Protein AF-0000000070778355 (afdb_homodimer)

Secondary structure (DSSP, 8-state):
----TT-----S-SEEETTEEE--S--S-EEEEEETTTTEEEEEEEPP-HHHHHHHHHHHHHHHHHHTTS-HHHHHHHHHHHHHHHHHTHHHHHHHHHHHH---HHHHHHHHHHHHHHHHHHHHHHTT----EEE-GGG-EEEEEEEE-SEEEEE--SSSHHHHHHHHHHHHHHTT-EEEEE--TTS-SHHHHHHHHHHHHTPPTTSEEE---SHHHHHHHHH-TTEEEEEEES-HHHHHHHHHHHHTTT--EEEE-----EEEE-TTS-HHHHHHHHHHHHHGGGG--TT---EEEEEGGGHHHHHHHHHHHHHT--BS-TTSTT--B---S-HHHHHHHHHHHHHHHHTT-EEEE--SEE--SSGGGTTS-EE--EEEES--TTSHHHHS---SSEEEEEEE--HHHHHHHHH-SS--SEEEEE-S-HHHHHHHHHH---SEEEES--S---TTS-B--SGGGEES-BSTGGGGGGSEEEEEEEE--SPPP---/----TT-----S-SEEETTEEE--S--S-EEEEEETTTTEEEEEEEPP-HHHHHHHHHHHHHHHHHHTTS-HHHHHHHHHHHHHHHHHTHHHHHHHHHHHH---HHHHHHHHHHHHHHHHHHHHHHTT----EEE-GGG-EEEEEEEE-SEEEEE--SSSHHHHHHHHHHHHHHTT-EEEEE--TTS-SHHHHHHHHHHHHTPPTTSEEE---SHHHHHHHHH-TTEEEEEEES-HHHHHHHHHHHHTTT--EEEE-----EEEE-TTS-HHHHHHHHHHHHHGGGG--TT---EEEEEGGGHHHHHHHHHHHHHT--BS-TTSTT--B---S-HHHHHHHHHHHHHHHHTT-EEEE--SB---SSGGGTTS--B--EEEES--TTSHHHHS---SSEEEEEEE--HHHHHHHHH-SS--SEEEEE-S-HHHHHHHHHH---SEEEES--S---TTS-B--SGGGEES-BSTGGGGGGSEEEEEEEE--SPPP---

Foldseek 3Di:
DLDDAPPAADDFALWAAQQDRDAAPDADDKDFEFQQLQRDTRDIHGAHALVSLVRLQVRQQVLLVVQQPDALLRLLQLLLQLLVVLVVCLQVLLVLLCRLAWAFSQLSSVLSVLLSVLSNVLSVCLNVDAWDKAADPPRWIKIKDKGFQEEEEEEEERLRFRNSLSLPVSLLSSRRYAYEYEYDLHRSHSVVVSSNSSVVSPRRRSSYIYGYHDDNSLLSNLQPQRHAEYEYEEALVVQVVSVVSNVVNPHYYFYQYAFLAAEEEEPQFPLVLSLVQLCCLFCHSQRQDRARNQEYEYEPVCQVVSLVVNLVVLQVQAEHSSHDPNHRHTAHSHQVLLVQLLVLVVQQVVVPKDWSDWSAADADPPPSSRNRHDTRQTEIEPDDLVGCSNADDSSGRYHYYHYDHDPVVVLVSRQPYQWAFEYEYGHPDPVSQVVSVVSGQHPYYYYSHDDDDNLQDWGHTGGSSTDATTGHPSNNPNRIDMDMDIGDPDDDDDPD/DLDDAPPAADDFALWAAQQDRD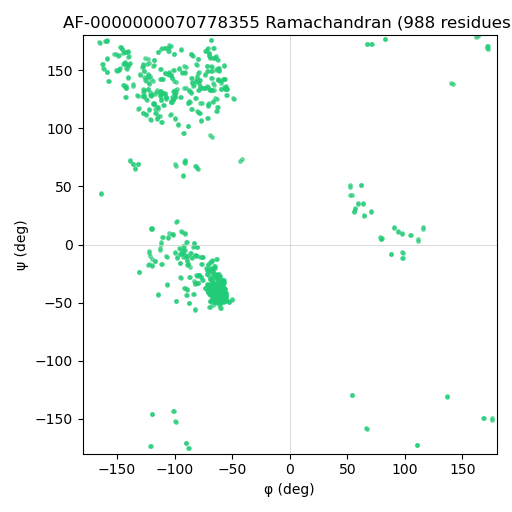AAPDADDKDFEFQQLQRDTRDIHGAHALVSLVRLQVRQQVLLVVQQPDALLRLLQLLLQLLVVLVVCLQVLLVLLCRLAWAFSQLSSVLSVLLSVLSNVLSVCLNVDAWDKAADPPRWIKIKDKGFQEEEEEEEERLRFRNSLSLPVSLLSSRRYAYEYEYDLHRSHSVVVSSNSSVVSPRRRSSYIYGYHDDNSLLSNLQPQRHAEYEYEEALVVQVVSVVSNVVNPHYYFYQYAFLAAEEEEPQFPLVLSLVQLCCLFCHSQRQDRARNQEYEYEPVCQVVSLVVNLVVLQVQAEHSSHDPNHRHTAHSHQVLLVQLLVLVVQQVVVPKDWSDWSAADADPPPSSRNRHDTRQTEIEPDDLVGCSNADDSSGRYHYYHYDHDPVVVLVSRQPYQWAFEYEYGHPDPVSQVVSVVSGQHPYYYYSHDDDDNLQDWGHTGGSSTDATTGHPSNNPNRIDMDMDIGDPDDDDDPD

pLDDT: mean 97.31, std 4.32, range [39.34, 98.94]

Nearest PDB structures (foldseek):
  6vr6-assembly2_H-2  TM=9.976E-01  e=1.321E-90  Homo sapiens
  1a4s-assembly1_D  TM=9.950E-01  e=4.115E-81  Gadus morhua callarias
  7swk-assembly1_A  TM=9.790E-01  e=2.012E-65  Klebsiella pneumoniae subsp. pneumoniae HS11286
  8u9b-assembly3_C  TM=9.743E-01  e=1.270E-65  Klebsiella aerogenes KCTC 2190
  6bpg-assembly2_G  TM=9.752E-01  e=8.475E-65  Pseudomonas aeruginosa PAO1

Structure (mmCIF, N/CA/C/O backbone):
data_AF-0000000070778355-model_v1
#
loop_
_entity.id
_entity.type
_entity.pdbx_description
1 polymer 'Aldehyde dehydrogenase domain-containing protein'
#
loop_
_atom_site.group_PDB
_atom_site.id
_atom_site.type_symbol
_atom_site.label_atom_id
_atom_site.label_alt_id
_atom_site.label_comp_id
_atom_site.label_asym_id
_atom_site.label_entity_id
_atom_site.label_seq_id
_atom_site.pdbx_PDB_ins_code
_atom_site.Cartn_x
_atom_site.Cartn_y
_atom_site.Cartn_z
_atom_site.occupancy
_atom_site.B_iso_or_equiv
_atom_site.auth_seq_id
_atom_site.auth_comp_id
_atom_site.auth_asym_id
_atom_site.auth_atom_id
_atom_site.pdbx_PDB_model_num
ATOM 1 N N . MET A 1 1 ? -21.844 -35.281 -11.758 1 40.28 1 MET A N 1
ATOM 2 C CA . MET A 1 1 ? -21.719 -35.594 -13.172 1 40.28 1 MET A CA 1
ATOM 3 C C . MET A 1 1 ? -20.281 -35.906 -13.547 1 40.28 1 MET A C 1
ATOM 5 O O . MET A 1 1 ? -19.375 -35.125 -13.305 1 40.28 1 MET A O 1
ATOM 9 N N . SER A 1 2 ? -19.969 -37.125 -13.406 1 48.09 2 SER A N 1
ATOM 10 C CA . SER A 1 2 ? -18.672 -37.625 -13.812 1 48.09 2 SER A CA 1
ATOM 11 C C . SER A 1 2 ? -18.234 -37.031 -15.148 1 48.09 2 SER A C 1
ATOM 13 O O . SER A 1 2 ? -18.891 -37.25 -16.172 1 48.09 2 SER A O 1
ATOM 15 N N . THR A 1 3 ? -17.828 -35.781 -15.242 1 64.25 3 THR A N 1
ATOM 16 C CA . THR A 1 3 ? -17.594 -35.188 -16.547 1 64.25 3 THR A CA 1
ATOM 17 C C . THR A 1 3 ? -16.359 -35.812 -17.203 1 64.25 3 THR A C 1
ATOM 19 O O . THR A 1 3 ? -15.305 -35.938 -16.594 1 64.25 3 THR A O 1
ATOM 22 N N . ILE A 1 4 ? -16.75 -36.781 -17.969 1 81.38 4 ILE A N 1
ATOM 23 C CA . ILE A 1 4 ? -15.758 -37.344 -18.875 1 81.38 4 ILE A CA 1
ATOM 24 C C . ILE A 1 4 ? -15.25 -36.219 -19.812 1 81.38 4 ILE A C 1
ATOM 26 O O . ILE A 1 4 ? -15.992 -35.312 -20.156 1 81.38 4 ILE A O 1
ATOM 30 N N . THR A 1 5 ? -13.977 -36.344 -20 1 89.62 5 THR A N 1
ATOM 31 C CA . THR A 1 5 ? -13.32 -35.406 -20.891 1 89.62 5 THR A CA 1
ATOM 32 C C . THR A 1 5 ? -14.078 -35.281 -22.219 1 89.62 5 THR A C 1
ATOM 34 O O . THR A 1 5 ? -14.516 -36.281 -22.766 1 89.62 5 THR A O 1
ATOM 37 N N . GLY A 1 6 ? -14.414 -34.062 -22.594 1 91.75 6 GLY A N 1
ATOM 38 C CA . GLY A 1 6 ? -14.984 -33.812 -23.906 1 91.75 6 GLY A CA 1
ATOM 39 C C . GLY A 1 6 ? -16.5 -33.719 -23.891 1 91.75 6 GLY A C 1
ATOM 40 O O . GLY A 1 6 ? -17.125 -33.594 -24.938 1 91.75 6 GLY A O 1
ATOM 41 N N . THR A 1 7 ? -17.094 -33.688 -22.719 1 92.56 7 THR A N 1
ATOM 42 C CA . THR A 1 7 ? -18.547 -33.75 -22.703 1 92.56 7 THR A CA 1
ATOM 43 C C . THR A 1 7 ? -19.141 -32.5 -22.047 1 92.56 7 THR A C 1
ATOM 45 O O . THR A 1 7 ? -20.344 -32.25 -22.172 1 92.56 7 THR A O 1
ATOM 48 N N . PHE A 1 8 ? -18.344 -31.781 -21.438 1 93.88 8 PHE A N 1
ATOM 49 C CA . PHE A 1 8 ? -18.844 -30.641 -20.688 1 93.88 8 PHE A CA 1
ATOM 50 C C . PHE A 1 8 ? -19.328 -29.531 -21.625 1 93.88 8 PHE A C 1
ATOM 52 O O . PHE A 1 8 ? -18.688 -29.266 -22.641 1 93.88 8 PHE A O 1
ATOM 59 N N . GLN A 1 9 ? -20.531 -28.922 -21.312 1 94.5 9 GLN A N 1
ATOM 60 C CA . GLN A 1 9 ? -21.078 -27.75 -22 1 94.5 9 GLN A CA 1
ATOM 61 C C . GLN A 1 9 ? -21.641 -26.75 -21 1 94.5 9 GLN A C 1
ATOM 63 O O . GLN A 1 9 ? -22.328 -27.125 -20.047 1 94.5 9 GLN A O 1
ATOM 68 N N . LEU A 1 10 ? -21.297 -25.5 -21.312 1 92.88 10 LEU A N 1
ATOM 69 C CA . LEU A 1 10 ? -21.828 -24.453 -20.453 1 92.88 10 LEU A CA 1
ATOM 70 C C . LEU A 1 10 ? -23.344 -24.359 -20.578 1 92.88 10 LEU A C 1
ATOM 72 O O . LEU A 1 10 ? -23.875 -24.297 -21.688 1 92.88 10 LEU A O 1
ATOM 76 N N . GLU A 1 11 ? -23.953 -24.297 -19.406 1 90.12 11 GLU A N 1
ATOM 77 C CA . GLU A 1 11 ? -25.422 -24.281 -19.422 1 90.12 11 GLU A CA 1
ATOM 78 C C . GLU A 1 11 ? -25.969 -23.031 -18.734 1 90.12 11 GLU A C 1
ATOM 80 O O . GLU A 1 11 ? -27.125 -22.656 -18.953 1 90.12 11 GLU A O 1
ATOM 85 N N . HIS A 1 12 ? -25.156 -22.391 -17.984 1 92 12 HIS A N 1
ATOM 86 C CA . HIS A 1 12 ? -25.641 -21.281 -17.156 1 92 12 HIS A CA 1
ATOM 87 C C . HIS A 1 12 ? -24.844 -20.016 -17.422 1 92 12 HIS A C 1
ATOM 89 O O . HIS A 1 12 ? -23.734 -20.062 -17.938 1 92 12 HIS A O 1
ATOM 95 N N . ALA A 1 13 ? -25.5 -18.891 -17.016 1 95.81 13 ALA A N 1
ATOM 96 C CA . ALA A 1 13 ? -24.844 -17.594 -17.141 1 95.81 13 ALA A CA 1
ATOM 97 C C . ALA A 1 13 ? -23.578 -17.547 -16.297 1 95.81 13 ALA A C 1
ATOM 99 O O . ALA A 1 13 ? -23.5 -18.172 -15.242 1 95.81 13 ALA A O 1
ATOM 100 N N . LEU A 1 14 ? -22.625 -16.719 -16.734 1 97.31 14 LEU A N 1
ATOM 101 C CA . LEU A 1 14 ? -21.312 -16.734 -16.094 1 97.31 14 LEU A CA 1
ATOM 102 C C . LEU A 1 14 ? -21.078 -15.445 -15.297 1 97.31 14 LEU A C 1
ATOM 104 O O . LEU A 1 14 ? -19.969 -15.195 -14.82 1 97.31 14 LEU A O 1
ATOM 108 N N . ASN A 1 15 ? -22.078 -14.57 -15.172 1 98.38 15 ASN A N 1
ATOM 109 C CA . ASN A 1 15 ? -22.062 -13.516 -14.164 1 98.38 15 ASN A CA 1
ATOM 110 C C . ASN A 1 15 ? -22.828 -13.922 -12.906 1 98.38 15 ASN A C 1
ATOM 112 O O . ASN A 1 15 ? -23.672 -14.812 -12.953 1 98.38 15 ASN A O 1
ATOM 116 N N . TYR A 1 16 ? -22.469 -13.422 -11.828 1 98.75 16 TYR A N 1
ATOM 117 C CA . TYR A 1 16 ? -23.172 -13.625 -10.562 1 98.75 16 TYR A CA 1
ATOM 118 C C . TYR A 1 16 ? -23.406 -12.289 -9.859 1 98.75 16 TYR A C 1
ATOM 120 O O . TYR A 1 16 ? -22.453 -11.562 -9.555 1 98.75 16 TYR A O 1
ATOM 128 N N . ARG A 1 17 ? -24.625 -11.906 -9.664 1 98.06 17 ARG A N 1
ATOM 129 C CA . ARG A 1 17 ? -24.984 -10.641 -9.031 1 98.06 17 ARG A CA 1
ATOM 130 C C . ARG A 1 17 ? -26.234 -10.797 -8.18 1 98.06 17 ARG A C 1
ATOM 132 O O . ARG A 1 17 ? -27.188 -11.477 -8.57 1 98.06 17 ARG A O 1
ATOM 139 N N . ASP A 1 18 ? -26.25 -10.234 -7.035 1 97.31 18 ASP A N 1
ATOM 140 C CA . ASP A 1 18 ? -27.406 -10.219 -6.133 1 97.31 18 ASP A CA 1
ATOM 141 C C . ASP A 1 18 ? -27.875 -11.633 -5.816 1 97.31 18 ASP A C 1
ATOM 143 O O . ASP A 1 18 ? -29.078 -11.906 -5.816 1 97.31 18 ASP A O 1
ATOM 147 N N . GLY A 1 19 ? -26.953 -12.594 -5.801 1 97.12 19 GLY A N 1
ATOM 148 C CA . GLY A 1 19 ? -27.234 -13.93 -5.301 1 97.12 19 GLY A CA 1
ATOM 149 C C . GLY A 1 19 ? -27.656 -14.898 -6.391 1 97.12 19 GLY A C 1
ATOM 150 O O . GLY A 1 19 ? -28.078 -16.016 -6.102 1 97.12 19 GLY A O 1
ATOM 151 N N . ALA A 1 20 ? -27.484 -14.469 -7.625 1 97.69 20 ALA A N 1
ATOM 152 C CA . ALA A 1 20 ? -27.922 -15.359 -8.695 1 97.69 20 ALA A CA 1
ATOM 153 C C . ALA A 1 20 ? -27.047 -15.195 -9.938 1 97.69 20 ALA A C 1
ATOM 155 O O . ALA A 1 20 ? -26.5 -14.117 -10.172 1 97.69 20 ALA A O 1
ATOM 156 N N . ARG A 1 21 ? -26.969 -16.297 -10.672 1 98 21 ARG A N 1
ATOM 157 C CA . ARG A 1 21 ? -26.359 -16.203 -12 1 98 21 ARG A CA 1
ATOM 158 C C . ARG A 1 21 ? -27.203 -15.344 -12.93 1 98 21 ARG A C 1
ATOM 160 O O . ARG A 1 21 ? -28.438 -15.422 -12.898 1 98 21 ARG A O 1
ATOM 167 N N . THR A 1 22 ? -26.531 -14.477 -13.703 1 97.19 22 THR A N 1
ATOM 168 C CA . THR A 1 22 ? -27.266 -13.555 -14.57 1 97.19 22 THR A CA 1
ATOM 169 C C . THR A 1 22 ? -26.469 -13.258 -15.836 1 97.19 22 THR A C 1
ATOM 171 O O . THR A 1 22 ? -25.234 -13.383 -15.852 1 97.19 22 THR A O 1
ATOM 174 N N . GLU A 1 23 ? -27.234 -12.984 -16.922 1 96.25 23 GLU A N 1
ATOM 175 C CA . GLU A 1 23 ? -26.594 -12.422 -18.094 1 96.25 23 GLU A CA 1
ATOM 176 C C . GLU A 1 23 ? -26.328 -10.93 -17.922 1 96.25 23 GLU A C 1
ATOM 178 O O . GLU A 1 23 ? -27.156 -10.211 -17.344 1 96.25 23 GLU A O 1
ATOM 183 N N . PRO A 1 24 ? -25.219 -10.445 -18.391 1 96.94 24 PRO A N 1
ATOM 184 C CA . PRO A 1 24 ? -24.984 -9 -18.281 1 96.94 24 PRO A CA 1
ATOM 185 C C . PRO A 1 24 ? -26.031 -8.188 -19.047 1 96.94 24 PRO A C 1
ATOM 187 O O . PRO A 1 24 ? -26.484 -8.594 -20.125 1 96.94 24 PRO A O 1
ATOM 190 N N . ILE A 1 25 ? -26.312 -7.012 -18.547 1 96.88 25 ILE A N 1
ATOM 191 C CA . ILE A 1 25 ? -27.359 -6.176 -19.141 1 96.88 25 ILE A CA 1
ATOM 192 C C . ILE A 1 25 ? -26.812 -5.484 -20.391 1 96.88 25 ILE A C 1
ATOM 194 O O . ILE A 1 25 ? -27.578 -5.02 -21.234 1 96.88 25 ILE A O 1
ATOM 198 N N . ASP A 1 26 ? -25.562 -5.301 -20.422 1 94.75 26 ASP A N 1
ATOM 199 C CA . ASP A 1 26 ? -24.891 -4.73 -21.578 1 94.75 26 ASP A CA 1
ATOM 200 C C . ASP A 1 26 ? -23.562 -5.43 -21.844 1 94.75 26 ASP A C 1
ATOM 202 O O . ASP A 1 26 ? -23.125 -6.281 -21.062 1 94.75 26 ASP A O 1
ATOM 206 N N . GLY A 1 27 ? -23.078 -5.125 -23.094 1 84.38 27 GLY A N 1
ATOM 207 C CA . GLY A 1 27 ? -21.828 -5.723 -23.547 1 84.38 27 GLY A CA 1
ATOM 208 C C . GLY A 1 27 ? -21.844 -6.098 -25.016 1 84.38 27 GLY A C 1
ATOM 209 O O . GLY A 1 27 ? -22.906 -6.332 -25.594 1 84.38 27 GLY A O 1
ATOM 210 N N . ASP A 1 28 ? -20.75 -5.828 -25.688 1 77 28 ASP A N 1
ATOM 211 C CA . ASP A 1 28 ? -20.781 -5.953 -27.141 1 77 28 ASP A CA 1
ATOM 212 C C . ASP A 1 28 ? -19.891 -7.094 -27.625 1 77 28 ASP A C 1
ATOM 214 O O . ASP A 1 28 ? -19.828 -7.379 -28.812 1 77 28 ASP A O 1
ATOM 218 N N . HIS A 1 29 ? -19.25 -7.672 -26.609 1 87.81 29 HIS A N 1
ATOM 219 C CA . HIS A 1 29 ? -18.281 -8.664 -27.062 1 87.81 29 HIS A CA 1
ATOM 220 C C . HIS A 1 29 ? -18.594 -10.039 -26.484 1 87.81 29 HIS A C 1
ATOM 222 O O . HIS A 1 29 ? -19 -10.156 -25.328 1 87.81 29 HIS A O 1
ATOM 228 N N . MET A 1 30 ? -18.609 -11.078 -27.406 1 91.69 30 MET A N 1
ATOM 229 C CA . MET A 1 30 ? -18.688 -12.477 -27 1 91.69 30 MET A CA 1
ATOM 230 C C . MET A 1 30 ? -17.312 -13.141 -27.047 1 91.69 30 MET A C 1
ATOM 232 O O . MET A 1 30 ? -16.531 -12.883 -27.969 1 91.69 30 MET A O 1
ATOM 236 N N . GLU A 1 31 ? -17.094 -13.977 -26.031 1 94.56 31 GLU A N 1
ATOM 237 C CA . GLU A 1 31 ? -15.828 -14.711 -25.984 1 94.56 31 GLU A CA 1
ATOM 238 C C . GLU A 1 31 ? -16.078 -16.219 -25.844 1 94.56 31 GLU A C 1
ATOM 240 O O . GLU A 1 31 ? -17.062 -16.641 -25.234 1 94.56 31 GLU A O 1
ATOM 245 N N . GLU A 1 32 ? -15.227 -16.891 -26.484 1 96 32 GLU A N 1
ATOM 246 C CA . GLU A 1 32 ? -15.281 -18.344 -26.375 1 96 32 GLU A CA 1
ATOM 247 C C . GLU A 1 32 ? -14.398 -18.828 -25.219 1 96 32 GLU A C 1
ATOM 249 O O . GLU A 1 32 ? -13.383 -18.219 -24.906 1 96 32 GLU A O 1
ATOM 254 N N . THR A 1 33 ? -14.836 -19.906 -24.609 1 96.31 33 THR A N 1
ATOM 255 C CA . THR A 1 33 ? -14.016 -20.625 -23.625 1 96.31 33 THR A CA 1
ATOM 256 C C . THR A 1 33 ? -13.836 -22.078 -24.031 1 96.31 33 THR A C 1
ATOM 258 O O . THR A 1 33 ? -14.727 -22.672 -24.641 1 96.31 33 THR A O 1
ATOM 261 N N . TYR A 1 34 ? -12.664 -22.594 -23.703 1 97.5 34 TYR A N 1
ATOM 262 C CA . TYR A 1 34 ? -12.25 -23.875 -24.266 1 97.5 34 TYR A CA 1
ATOM 263 C C . TYR A 1 34 ? -12.047 -24.906 -23.156 1 97.5 34 TYR A C 1
ATOM 265 O O . TYR A 1 34 ? -11.883 -24.547 -21.984 1 97.5 34 TYR A O 1
ATOM 273 N N . GLU A 1 35 ? -12.203 -26.156 -23.531 1 98.19 35 GLU A N 1
ATOM 274 C CA . GLU A 1 35 ? -11.539 -27.266 -22.844 1 98.19 35 GLU A CA 1
ATOM 275 C C . GLU A 1 35 ? -10.164 -27.531 -23.438 1 98.19 35 GLU A C 1
ATOM 277 O O . GLU A 1 35 ? -10.047 -28.203 -24.469 1 98.19 35 GLU A O 1
ATOM 282 N N . PRO A 1 36 ? -9.078 -27.078 -22.781 1 98.56 36 PRO A N 1
ATOM 283 C CA . PRO A 1 36 ? -7.734 -27.141 -23.375 1 98.56 36 PRO A CA 1
ATOM 284 C C . PRO A 1 36 ? -7.32 -28.547 -23.766 1 98.56 36 PRO A C 1
ATOM 286 O O . PRO A 1 36 ? -6.629 -28.734 -24.766 1 98.56 36 PRO A O 1
ATOM 289 N N . ALA A 1 37 ? -7.746 -29.562 -23.062 1 98.31 37 ALA A N 1
ATOM 290 C CA . ALA A 1 37 ? -7.344 -30.953 -23.281 1 98.31 37 ALA A CA 1
ATOM 291 C C . ALA A 1 37 ? -7.832 -31.453 -24.641 1 98.31 37 ALA A C 1
ATOM 293 O O . ALA A 1 37 ? -7.219 -32.344 -25.234 1 98.31 37 ALA A O 1
ATOM 294 N N . THR A 1 38 ? -8.953 -30.859 -25.188 1 98 38 THR A N 1
ATOM 295 C CA . THR A 1 38 ? -9.547 -31.375 -26.422 1 98 38 THR A CA 1
ATOM 296 C C . THR A 1 38 ? -9.539 -30.297 -27.5 1 98 38 THR A C 1
ATOM 298 O O . THR A 1 38 ? -9.742 -30.594 -28.672 1 98 38 THR A O 1
ATOM 301 N N . GLY A 1 39 ? -9.367 -29.047 -27.078 1 97.56 39 GLY A N 1
ATOM 302 C CA . GLY A 1 39 ? -9.469 -27.938 -28.016 1 97.56 39 GLY A CA 1
ATOM 303 C C . GLY A 1 39 ? -10.898 -27.562 -28.344 1 97.56 39 GLY A C 1
ATOM 304 O O . GLY A 1 39 ? -11.141 -26.609 -29.094 1 97.56 39 GLY A O 1
ATOM 305 N N . ARG A 1 40 ? -11.852 -28.141 -27.688 1 96.94 40 ARG A N 1
ATOM 306 C CA . ARG A 1 40 ? -13.266 -27.875 -27.938 1 96.94 40 ARG A CA 1
ATOM 307 C C . ARG A 1 40 ? -13.719 -26.594 -27.25 1 96.94 40 ARG A C 1
ATOM 309 O O . ARG A 1 40 ? -13.312 -26.312 -26.125 1 96.94 40 ARG A O 1
ATOM 316 N N . VAL A 1 41 ? -14.617 -25.906 -27.984 1 97.06 41 VAL A N 1
ATOM 317 C CA . VAL A 1 41 ? -15.312 -24.781 -27.344 1 97.06 41 VAL A CA 1
ATOM 318 C C . VAL A 1 41 ? -16.391 -25.312 -26.422 1 97.06 41 VAL A C 1
ATOM 320 O O . VAL A 1 41 ? -17.281 -26.062 -26.844 1 97.06 41 VAL A O 1
ATOM 323 N N . ILE A 1 42 ? -16.312 -24.984 -25.203 1 96.12 42 ILE A N 1
ATOM 324 C CA . ILE A 1 42 ? -17.281 -25.531 -24.266 1 96.12 42 ILE A CA 1
ATOM 325 C C . ILE A 1 42 ? -18.406 -24.516 -24.031 1 96.12 42 ILE A C 1
ATOM 327 O O . ILE A 1 42 ? -19.422 -24.844 -23.438 1 96.12 42 ILE A O 1
ATOM 331 N N . GLY A 1 43 ? -18.203 -23.266 -24.516 1 94.44 43 GLY A N 1
ATOM 332 C CA . GLY A 1 43 ? -19.266 -22.281 -24.406 1 94.44 43 GLY A CA 1
ATOM 333 C C . GLY A 1 43 ? -18.812 -20.891 -24.812 1 94.44 43 GLY A C 1
ATOM 334 O O . GLY A 1 43 ? -17.641 -20.672 -25.109 1 94.44 43 GLY A O 1
ATOM 335 N N . LYS A 1 44 ? -19.844 -20.062 -24.938 1 94.5 44 LYS A N 1
ATOM 336 C CA . LYS A 1 44 ? -19.641 -18.641 -25.203 1 94.5 44 LYS A CA 1
ATOM 337 C C . LYS A 1 44 ? -20.312 -17.797 -24.125 1 94.5 44 LYS A C 1
ATOM 339 O O . LYS A 1 44 ? -21.312 -18.203 -23.531 1 94.5 44 LYS A O 1
ATOM 344 N N . PHE A 1 45 ? -19.672 -16.688 -23.781 1 94.88 45 PHE A N 1
ATOM 345 C CA . PHE A 1 45 ? -20.219 -15.789 -22.781 1 94.88 45 PHE A CA 1
ATOM 346 C C . PHE A 1 45 ? -19.953 -14.336 -23.125 1 94.88 45 PHE A C 1
ATOM 348 O O . PHE A 1 45 ? -19.078 -14.047 -23.938 1 94.88 45 PHE A O 1
ATOM 355 N N . ARG A 1 46 ? -20.812 -13.406 -22.594 1 95.06 46 ARG A N 1
ATOM 356 C CA . ARG A 1 46 ? -20.766 -11.992 -22.938 1 95.06 46 ARG A CA 1
ATOM 357 C C . ARG A 1 46 ? -19.875 -11.227 -21.969 1 95.06 46 ARG A C 1
ATOM 359 O O . ARG A 1 46 ? -19.922 -11.445 -20.75 1 95.06 46 ARG A O 1
ATOM 366 N N . PHE A 1 47 ? -18.984 -10.336 -22.5 1 97.75 47 PHE A N 1
ATOM 367 C CA . PHE A 1 47 ? -18.203 -9.398 -21.703 1 97.75 47 PHE A CA 1
ATOM 368 C C . PHE A 1 47 ? -19.094 -8.32 -21.109 1 97.75 47 PHE A C 1
ATOM 370 O O . PHE A 1 47 ? -19.906 -7.723 -21.812 1 97.75 47 PHE A O 1
ATOM 377 N N . SER A 1 48 ? -18.922 -8.062 -19.875 1 98.12 48 SER A N 1
ATOM 378 C CA . SER A 1 48 ? -19.75 -7.094 -19.172 1 98.12 48 SER A CA 1
ATOM 379 C C . SER A 1 48 ? -19.375 -5.664 -19.531 1 98.12 48 SER A C 1
ATOM 381 O O . SER A 1 48 ? -18.188 -5.336 -19.594 1 98.12 48 SER A O 1
ATOM 383 N N . GLY A 1 49 ? -20.391 -4.852 -19.797 1 97.81 49 GLY A N 1
ATOM 384 C CA . GLY A 1 49 ? -20.172 -3.432 -20.031 1 97.81 49 GLY A CA 1
ATOM 385 C C . GLY A 1 49 ? -20.25 -2.605 -18.766 1 97.81 49 GLY A C 1
ATOM 386 O O . GLY A 1 49 ? -20.281 -3.154 -17.656 1 97.81 49 GLY A O 1
ATOM 387 N N . GLU A 1 50 ? -20.25 -1.286 -18.953 1 98 50 GLU A N 1
ATOM 388 C CA . GLU A 1 50 ? -20.203 -0.329 -17.844 1 98 50 GLU A CA 1
ATOM 389 C C . GLU A 1 50 ? -21.438 -0.442 -16.969 1 98 50 GLU A C 1
ATOM 391 O O . GLU A 1 50 ? -21.344 -0.328 -15.734 1 98 50 GLU A O 1
ATOM 396 N N . LYS A 1 51 ? -22.594 -0.637 -17.547 1 98.38 51 LYS A N 1
ATOM 397 C CA . LYS A 1 51 ? -23.844 -0.699 -16.781 1 98.38 51 LYS A CA 1
ATOM 398 C C . LYS A 1 51 ? -23.891 -1.939 -15.898 1 98.38 51 LYS A C 1
ATOM 400 O O . LYS A 1 51 ? -24.312 -1.869 -14.75 1 98.38 51 LYS A O 1
ATOM 405 N N . GLU A 1 52 ? -23.5 -3.084 -16.453 1 98.38 52 GLU A N 1
ATOM 406 C CA . GLU A 1 52 ? -23.453 -4.305 -15.656 1 98.38 52 GLU A CA 1
ATOM 407 C C . GLU A 1 52 ? -22.484 -4.164 -14.492 1 98.38 52 GLU A C 1
ATOM 409 O O . GLU A 1 52 ? -22.781 -4.609 -13.375 1 98.38 52 GLU A O 1
ATOM 414 N N . VAL A 1 53 ? -21.328 -3.596 -14.758 1 98.69 53 VAL A N 1
ATOM 415 C CA . VAL A 1 53 ? -20.344 -3.361 -13.711 1 98.69 53 VAL A CA 1
ATOM 416 C C . VAL A 1 53 ? -20.953 -2.488 -12.617 1 98.69 53 VAL A C 1
ATOM 418 O O . VAL A 1 53 ? -20.781 -2.771 -11.43 1 98.69 53 VAL A O 1
ATOM 421 N N . ASP A 1 54 ? -21.641 -1.461 -12.992 1 98.81 54 ASP A N 1
ATOM 422 C CA . ASP A 1 54 ? -22.281 -0.576 -12.023 1 98.81 54 ASP A CA 1
ATOM 423 C C . ASP A 1 54 ? -23.281 -1.34 -11.164 1 98.81 54 ASP A C 1
ATOM 425 O O . ASP A 1 54 ? -23.344 -1.139 -9.945 1 98.81 54 ASP A O 1
ATOM 429 N N . LEU A 1 55 ? -24.062 -2.203 -11.773 1 98.75 55 LEU A N 1
ATOM 430 C CA . LEU A 1 55 ? -25.047 -2.998 -11.039 1 98.75 55 LEU A CA 1
ATOM 431 C C . LEU A 1 55 ? -24.359 -3.934 -10.055 1 98.75 55 LEU A C 1
ATOM 433 O O . LEU A 1 55 ? -24.828 -4.105 -8.922 1 98.75 55 LEU A O 1
ATOM 437 N N . ALA A 1 56 ? -23.297 -4.562 -10.484 1 98.88 56 ALA A N 1
ATOM 438 C CA . ALA A 1 56 ? -22.547 -5.453 -9.602 1 98.88 56 ALA A CA 1
ATOM 439 C C . ALA A 1 56 ? -21.984 -4.695 -8.406 1 98.88 56 ALA A C 1
ATOM 441 O O . ALA A 1 56 ? -22.031 -5.184 -7.273 1 98.88 56 ALA A O 1
ATOM 442 N N . VAL A 1 57 ? -21.438 -3.488 -8.633 1 98.88 57 VAL A N 1
ATOM 443 C CA . VAL A 1 57 ? -20.859 -2.678 -7.562 1 98.88 57 VAL A CA 1
ATOM 444 C C . VAL A 1 57 ? -21.969 -2.221 -6.613 1 98.88 57 VAL A C 1
ATOM 446 O O . VAL A 1 57 ? -21.781 -2.207 -5.395 1 98.88 57 VAL A O 1
ATOM 449 N N . GLN A 1 58 ? -23.141 -1.841 -7.148 1 98.75 58 GLN A N 1
ATOM 450 C CA . GLN A 1 58 ? -24.266 -1.464 -6.309 1 98.75 58 GLN A CA 1
ATOM 451 C C . GLN A 1 58 ? -24.703 -2.627 -5.426 1 98.75 58 GLN A C 1
ATOM 453 O O . GLN A 1 58 ? -25.031 -2.436 -4.254 1 98.75 58 GLN A O 1
ATOM 458 N N . SER A 1 59 ? -24.766 -3.773 -6.059 1 98.81 59 SER A N 1
ATOM 459 C CA . SER A 1 59 ? -25.094 -4.98 -5.309 1 98.81 59 SER A CA 1
ATOM 460 C C . SER A 1 59 ? -24.094 -5.207 -4.172 1 98.81 59 SER A C 1
ATOM 462 O O . SER A 1 59 ? -24.5 -5.504 -3.045 1 98.81 59 SER A O 1
ATOM 464 N N . ALA A 1 60 ? -22.828 -5.066 -4.43 1 98.88 60 ALA A N 1
ATOM 465 C CA . ALA A 1 60 ? -21.766 -5.215 -3.434 1 98.88 60 ALA A CA 1
ATOM 466 C C . ALA A 1 60 ? -21.906 -4.176 -2.326 1 98.88 60 ALA A C 1
ATOM 468 O O . ALA A 1 60 ? -21.734 -4.484 -1.147 1 98.88 60 ALA A O 1
ATOM 469 N N . GLN A 1 61 ? -22.219 -2.947 -2.684 1 98.56 61 GLN A N 1
ATOM 470 C CA . GLN A 1 61 ? -22.391 -1.863 -1.721 1 98.56 61 GLN A CA 1
ATOM 471 C C . GLN A 1 61 ? -23.516 -2.17 -0.734 1 98.56 61 GLN A C 1
ATOM 473 O O . GLN A 1 61 ? -23.375 -1.929 0.467 1 98.56 61 GLN A O 1
ATOM 478 N N . ALA A 1 62 ? -24.625 -2.641 -1.296 1 98.56 62 ALA A N 1
ATOM 479 C CA . ALA A 1 62 ? -25.766 -2.979 -0.451 1 98.56 62 ALA A CA 1
ATOM 480 C C . ALA A 1 62 ? -25.406 -4.082 0.541 1 98.56 62 ALA A C 1
ATOM 482 O O . ALA A 1 62 ? -25.75 -4.004 1.721 1 98.56 62 ALA A O 1
ATOM 483 N N . ALA A 1 63 ? -24.703 -5.07 0.112 1 98.81 63 ALA A N 1
ATOM 484 C CA . ALA A 1 63 ? -24.297 -6.184 0.965 1 98.81 63 ALA A CA 1
ATOM 485 C C . ALA A 1 63 ? -23.266 -5.734 1.995 1 98.81 63 ALA A C 1
ATOM 487 O O . ALA A 1 63 ? -23.25 -6.219 3.129 1 98.81 63 ALA A O 1
ATOM 488 N N . PHE A 1 64 ? -22.422 -4.84 1.607 1 98.69 64 PHE A N 1
ATOM 489 C CA . PHE A 1 64 ? -21.391 -4.305 2.488 1 98.69 64 PHE A CA 1
ATOM 490 C C . PHE A 1 64 ? -22.016 -3.67 3.729 1 98.69 64 PHE A C 1
ATOM 492 O O . PHE A 1 64 ? -21.516 -3.844 4.84 1 98.69 64 PHE A O 1
ATOM 499 N N . LYS A 1 65 ? -23.062 -2.936 3.555 1 97.5 65 LYS A N 1
ATOM 500 C CA . LYS A 1 65 ? -23.719 -2.242 4.652 1 97.5 65 LYS A CA 1
ATOM 501 C C . LYS A 1 65 ? -24.156 -3.223 5.738 1 97.5 65 LYS A C 1
ATOM 503 O O . LYS A 1 65 ? -24.125 -2.895 6.926 1 97.5 65 LYS A O 1
ATOM 508 N N . ILE A 1 66 ? -24.453 -4.379 5.332 1 98.19 66 ILE A N 1
ATOM 509 C CA . ILE A 1 66 ? -24.906 -5.41 6.258 1 98.19 66 ILE A CA 1
ATOM 510 C C . ILE A 1 66 ? -23.703 -6.156 6.828 1 98.19 66 ILE A C 1
ATOM 512 O O . ILE A 1 66 ? -23.578 -6.301 8.047 1 98.19 66 ILE A O 1
ATOM 516 N N . TRP A 1 67 ? -22.828 -6.602 6.051 1 98.69 67 TRP A N 1
ATOM 517 C CA . TRP A 1 67 ? -21.719 -7.48 6.383 1 98.69 67 TRP A CA 1
ATOM 518 C C . TRP A 1 67 ? -20.719 -6.773 7.301 1 98.69 67 TRP A C 1
ATOM 520 O O . TRP A 1 67 ? -20.188 -7.379 8.234 1 98.69 67 TRP A O 1
ATOM 530 N N . SER A 1 68 ? -20.484 -5.48 7.07 1 97.75 68 SER A N 1
ATOM 531 C CA . SER A 1 68 ? -19.484 -4.719 7.812 1 97.75 68 SER A CA 1
ATOM 532 C C . SER A 1 68 ? -19.906 -4.516 9.266 1 97.75 68 SER A C 1
ATOM 534 O O . SER A 1 68 ? -19.094 -4.172 10.117 1 97.75 68 SER A O 1
ATOM 536 N N . GLN A 1 69 ? -21.156 -4.754 9.539 1 96.31 69 GLN A N 1
ATOM 537 C CA . GLN A 1 69 ? -21.672 -4.566 10.891 1 96.31 69 GLN A CA 1
ATOM 538 C C . GLN A 1 69 ? -21.516 -5.836 11.719 1 96.31 69 GLN A C 1
ATOM 540 O O . GLN A 1 69 ? -21.656 -5.805 12.945 1 96.31 69 GLN A O 1
ATOM 545 N N . LYS A 1 70 ? -21.234 -6.938 11.031 1 97.25 70 LYS A N 1
ATOM 546 C CA . LYS A 1 70 ? -21.062 -8.195 11.742 1 97.25 70 LYS A CA 1
ATOM 547 C C . LYS A 1 70 ? -19.734 -8.219 12.492 1 97.25 70 LYS A C 1
ATOM 549 O O . LYS A 1 70 ? -18.734 -7.66 12.023 1 97.25 70 LYS A O 1
ATOM 554 N N . SER A 1 71 ? -19.719 -8.898 13.672 1 96.56 71 SER A N 1
ATOM 555 C CA . SER A 1 71 ? -18.469 -9.094 14.398 1 96.56 71 SER A CA 1
ATOM 556 C C . SER A 1 71 ? -17.547 -10.07 13.664 1 96.56 71 SER A C 1
ATOM 558 O O . SER A 1 71 ? -18 -10.805 12.781 1 96.56 71 SER A O 1
ATOM 560 N N . GLY A 1 72 ? -16.297 -10.055 14.07 1 97.19 72 GLY A N 1
ATOM 561 C CA . GLY A 1 72 ? -15.359 -11.008 13.5 1 97.19 72 GLY A CA 1
ATOM 562 C C . GLY A 1 72 ? -15.789 -12.453 13.68 1 97.19 72 GLY A C 1
ATOM 563 O O . GLY A 1 72 ? -15.633 -13.266 12.766 1 97.19 72 GLY A O 1
ATOM 564 N N . MET A 1 73 ? -16.375 -12.703 14.828 1 97.44 73 MET A N 1
ATOM 565 C CA . MET A 1 73 ? -16.797 -14.07 15.117 1 97.44 73 MET A CA 1
ATOM 566 C C . MET A 1 73 ? -18 -14.453 14.258 1 97.44 73 MET A C 1
ATOM 568 O O . MET A 1 73 ? -18.125 -15.609 13.836 1 97.44 73 MET A O 1
ATOM 572 N N . GLU A 1 74 ? -18.891 -13.508 13.984 1 98.06 74 GLU A N 1
ATOM 573 C CA . GLU A 1 74 ? -20.031 -13.773 13.102 1 98.06 74 GLU A CA 1
ATOM 574 C C . GLU A 1 74 ? -19.562 -14.039 11.672 1 98.06 74 GLU A C 1
ATOM 576 O O . GLU A 1 74 ? -20.047 -14.969 11.023 1 98.06 74 GLU A O 1
ATOM 581 N N . ARG A 1 75 ? -18.688 -13.266 11.172 1 98.62 75 ARG A N 1
ATOM 582 C CA . ARG A 1 75 ? -18.141 -13.484 9.844 1 98.62 75 ARG A CA 1
ATOM 583 C C . ARG A 1 75 ? -17.375 -14.805 9.773 1 98.62 75 ARG A C 1
ATOM 585 O O . ARG A 1 75 ? -17.484 -15.547 8.797 1 98.62 75 ARG A O 1
ATOM 592 N N . SER A 1 76 ? -16.641 -15.086 10.891 1 98.56 76 SER A N 1
ATOM 593 C CA . SER A 1 76 ? -15.883 -16.328 11.008 1 98.56 76 SER A CA 1
ATOM 594 C C . SER A 1 76 ? -16.781 -17.547 10.812 1 98.56 76 SER A C 1
ATOM 596 O O . SER A 1 76 ? -16.438 -18.453 10.07 1 98.56 76 SER A O 1
ATOM 598 N N . THR A 1 77 ? -17.922 -17.547 11.453 1 98.56 77 THR A N 1
ATOM 599 C CA . THR A 1 77 ? -18.844 -18.672 11.406 1 98.56 77 THR A CA 1
ATOM 600 C C . THR A 1 77 ? -19.297 -18.938 9.977 1 98.56 77 THR A C 1
ATOM 602 O O . THR A 1 77 ? -19.328 -20.094 9.539 1 98.56 77 THR A O 1
ATOM 605 N N . ILE A 1 78 ? -19.609 -17.875 9.242 1 98.75 78 ILE A N 1
ATOM 606 C CA . ILE A 1 78 ? -20.094 -18 7.875 1 98.75 78 ILE A CA 1
ATOM 607 C C . ILE A 1 78 ? -18.969 -18.453 6.957 1 98.75 78 ILE A C 1
ATOM 609 O O . ILE A 1 78 ? -19.156 -19.328 6.094 1 98.75 78 ILE A O 1
ATOM 613 N N . LEU A 1 79 ? -17.781 -17.953 7.137 1 98.88 79 LEU A N 1
ATOM 614 C CA . LEU A 1 79 ? -16.641 -18.328 6.309 1 98.88 79 LEU A CA 1
ATOM 615 C C . LEU A 1 79 ? -16.234 -19.781 6.555 1 98.88 79 LEU A C 1
ATOM 617 O O . LEU A 1 79 ? -15.805 -20.469 5.633 1 98.88 79 LEU A O 1
ATOM 621 N N . LEU A 1 80 ? -16.344 -20.234 7.82 1 98.75 80 LEU A N 1
ATOM 622 C CA . LEU A 1 80 ? -16.062 -21.641 8.133 1 98.75 80 LEU A CA 1
ATOM 623 C C . LEU A 1 80 ? -17.047 -22.547 7.426 1 98.75 80 LEU A C 1
ATOM 625 O O . LEU A 1 80 ? -16.688 -23.641 6.957 1 98.75 80 LEU A O 1
ATOM 629 N N . GLU A 1 81 ? -18.312 -22.078 7.363 1 98.88 81 GLU A N 1
ATOM 630 C CA . GLU A 1 81 ? -19.312 -22.844 6.625 1 98.88 81 GLU A CA 1
ATOM 631 C C . GLU A 1 81 ? -18.969 -22.906 5.141 1 98.88 81 GLU A C 1
ATOM 633 O O . GLU A 1 81 ? -19.109 -23.969 4.516 1 98.88 81 GLU A O 1
ATOM 638 N N . ALA A 1 82 ? -18.547 -21.828 4.582 1 98.94 82 ALA A N 1
ATOM 639 C CA . ALA A 1 82 ? -18.109 -21.828 3.188 1 98.94 82 ALA A CA 1
ATOM 640 C C . ALA A 1 82 ? -16.953 -22.781 2.971 1 98.94 82 ALA A C 1
ATOM 642 O O . ALA A 1 82 ? -16.938 -23.547 1.995 1 98.94 82 ALA A O 1
ATOM 643 N N . ALA A 1 83 ? -15.969 -22.766 3.875 1 98.88 83 ALA A N 1
ATOM 644 C CA . ALA A 1 83 ? -14.836 -23.672 3.793 1 98.88 83 ALA A CA 1
ATOM 645 C C . ALA A 1 83 ? -15.297 -25.125 3.812 1 98.88 83 ALA A C 1
ATOM 647 O O . ALA A 1 83 ? -14.797 -25.953 3.043 1 98.88 83 ALA A O 1
ATOM 648 N N . ARG A 1 84 ? -16.234 -25.422 4.645 1 98.81 84 ARG A N 1
ATOM 649 C CA . ARG A 1 84 ? -16.781 -26.766 4.746 1 98.81 84 ARG A CA 1
ATOM 650 C C . ARG A 1 84 ? -17.438 -27.188 3.436 1 98.81 84 ARG A C 1
ATOM 652 O O . ARG A 1 84 ? -17.219 -28.312 2.961 1 98.81 84 ARG A O 1
ATOM 659 N N . ILE A 1 85 ? -18.219 -26.312 2.834 1 98.94 85 ILE A N 1
ATOM 660 C CA . ILE A 1 85 ? -18.922 -26.641 1.594 1 98.94 85 ILE A CA 1
ATOM 661 C C . ILE A 1 85 ? -17.906 -26.859 0.473 1 98.94 85 ILE A C 1
ATOM 663 O O . ILE A 1 85 ? -18.062 -27.781 -0.336 1 98.94 85 ILE A O 1
ATOM 667 N N . ILE A 1 86 ? -16.875 -26.031 0.396 1 98.94 86 ILE A N 1
ATOM 668 C CA . ILE A 1 86 ? -15.836 -26.234 -0.61 1 98.94 86 ILE A CA 1
ATOM 669 C C . ILE A 1 86 ? -15.219 -27.625 -0.439 1 98.94 86 ILE A C 1
ATOM 671 O O . ILE A 1 86 ? -15.031 -28.344 -1.418 1 98.94 86 ILE A O 1
ATOM 675 N N . ARG A 1 87 ? -14.914 -27.969 0.799 1 98.44 87 ARG A N 1
ATOM 676 C CA . ARG A 1 87 ? -14.312 -29.266 1.083 1 98.44 87 ARG A CA 1
ATOM 677 C C . ARG A 1 87 ? -15.242 -30.406 0.644 1 98.44 87 ARG A C 1
ATOM 679 O O . ARG A 1 87 ? -14.781 -31.406 0.097 1 98.44 87 ARG A O 1
ATOM 686 N N . GLU A 1 88 ? -16.516 -30.219 0.807 1 98.5 88 GLU A N 1
ATOM 687 C CA . GLU A 1 88 ? -17.5 -31.219 0.426 1 98.5 88 GLU A CA 1
ATOM 688 C C . GLU A 1 88 ? -17.625 -31.328 -1.091 1 98.5 88 GLU A C 1
ATOM 690 O O . GLU A 1 88 ? -17.875 -32.406 -1.627 1 98.5 88 GLU A O 1
ATOM 695 N N . ARG A 1 89 ? -17.469 -30.234 -1.731 1 98.44 89 ARG A N 1
ATOM 696 C CA . ARG A 1 89 ? -17.625 -30.188 -3.182 1 98.44 89 ARG A CA 1
ATOM 697 C C . ARG A 1 89 ? -16.281 -30.25 -3.885 1 98.44 89 ARG A C 1
ATOM 699 O O . ARG A 1 89 ? -16.156 -29.844 -5.043 1 98.44 89 ARG A O 1
ATOM 706 N N . ARG A 1 90 ? -15.266 -30.719 -3.197 1 98.31 90 ARG A N 1
ATOM 707 C CA . ARG A 1 90 ? -13.867 -30.719 -3.609 1 98.31 90 ARG A CA 1
ATOM 708 C C . ARG A 1 90 ? -13.703 -31.344 -4.992 1 98.31 90 ARG A C 1
ATOM 710 O O . ARG A 1 90 ? -13.086 -30.75 -5.879 1 98.31 90 ARG A O 1
ATOM 717 N N . ALA A 1 91 ? -14.266 -32.531 -5.25 1 97.88 91 ALA A N 1
ATOM 718 C CA . ALA A 1 91 ? -14.109 -33.25 -6.504 1 97.88 91 ALA A CA 1
ATOM 719 C C . ALA A 1 91 ? -14.805 -32.531 -7.652 1 97.88 91 ALA A C 1
ATOM 721 O O . ALA A 1 91 ? -14.273 -32.469 -8.766 1 97.88 91 ALA A O 1
ATOM 722 N N . GLU A 1 92 ? -15.961 -32.031 -7.367 1 97.56 92 GLU A N 1
ATOM 723 C CA . GLU A 1 92 ? -16.734 -31.281 -8.367 1 97.56 92 GLU A CA 1
ATOM 724 C C . GLU A 1 92 ? -15.977 -30.047 -8.844 1 97.56 92 GLU A C 1
ATOM 726 O O . GLU A 1 92 ? -15.852 -29.812 -10.047 1 97.56 92 GLU A O 1
ATOM 731 N N . ILE A 1 93 ? -15.492 -29.297 -7.914 1 98.44 93 ILE A N 1
ATOM 732 C CA . ILE A 1 93 ? -14.797 -28.047 -8.227 1 98.44 93 ILE A CA 1
ATOM 733 C C . ILE A 1 93 ? -13.5 -28.359 -8.969 1 98.44 93 ILE A C 1
ATOM 735 O O . ILE A 1 93 ? -13.18 -27.703 -9.969 1 98.44 93 ILE A O 1
ATOM 739 N N . ALA A 1 94 ? -12.773 -29.359 -8.508 1 98.38 94 ALA A N 1
ATOM 740 C CA . ALA A 1 94 ? -11.516 -29.75 -9.148 1 98.38 94 ALA A CA 1
ATOM 741 C C . ALA A 1 94 ? -11.75 -30.188 -10.594 1 98.38 94 ALA A C 1
ATOM 743 O O . ALA A 1 94 ? -10.953 -29.875 -11.477 1 98.38 94 ALA A O 1
ATOM 744 N N . THR A 1 95 ? -12.812 -30.922 -10.789 1 98.19 95 THR A N 1
ATOM 745 C CA . THR A 1 95 ? -13.148 -31.359 -12.133 1 98.19 95 THR A CA 1
ATOM 746 C C . THR A 1 95 ? -13.391 -30.172 -13.055 1 98.19 95 THR A C 1
ATOM 748 O O . THR A 1 95 ? -12.891 -30.141 -14.18 1 98.19 95 THR A O 1
ATOM 751 N N . MET A 1 96 ? -14.109 -29.219 -12.555 1 97.19 96 MET A N 1
ATOM 752 C CA . MET A 1 96 ? -14.375 -28.016 -13.344 1 97.19 96 MET A CA 1
ATOM 753 C C . MET A 1 96 ? -13.086 -27.266 -13.656 1 97.19 96 MET A C 1
ATOM 755 O O . MET A 1 96 ? -12.898 -26.781 -14.766 1 97.19 96 MET A O 1
ATOM 759 N N . GLU A 1 97 ? -12.172 -27.188 -12.672 1 97.38 97 GLU A N 1
ATOM 760 C CA . GLU A 1 97 ? -10.867 -26.562 -12.875 1 97.38 97 GLU A CA 1
ATOM 761 C C . GLU A 1 97 ? -10.078 -27.281 -13.969 1 97.38 97 GLU A C 1
ATOM 763 O O . GLU A 1 97 ? -9.508 -26.641 -14.852 1 97.38 97 GLU A O 1
ATOM 768 N N . THR A 1 98 ? -10.117 -28.578 -13.891 1 98.19 98 THR A N 1
ATOM 769 C CA . THR A 1 98 ? -9.367 -29.391 -14.844 1 98.19 98 THR A CA 1
ATOM 770 C C . THR A 1 98 ? -9.914 -29.203 -16.25 1 98.19 98 THR A C 1
ATOM 772 O O . THR A 1 98 ? -9.148 -29.047 -17.203 1 98.19 98 THR A O 1
ATOM 775 N N . ILE A 1 99 ? -11.219 -29.141 -16.375 1 97.81 99 ILE A N 1
ATOM 776 C CA . ILE A 1 99 ? -11.867 -29.047 -17.672 1 97.81 99 ILE A CA 1
ATOM 777 C C . ILE A 1 99 ? -11.531 -27.703 -18.312 1 97.81 99 ILE A C 1
ATOM 779 O O . ILE A 1 99 ? -11.156 -27.641 -19.5 1 97.81 99 ILE A O 1
ATOM 783 N N . ASN A 1 100 ? -11.602 -26.656 -17.531 1 97.69 100 ASN A N 1
ATOM 784 C CA . ASN A 1 100 ? -11.516 -25.328 -18.109 1 97.69 100 ASN A CA 1
ATOM 785 C C . ASN A 1 100 ? -10.094 -24.781 -18.062 1 97.69 100 ASN A C 1
ATOM 787 O O . ASN A 1 100 ? -9.758 -23.844 -18.781 1 97.69 100 ASN A O 1
ATOM 791 N N . ASN A 1 101 ? -9.188 -25.328 -17.297 1 97.56 101 ASN A N 1
ATOM 792 C CA . ASN A 1 101 ? -7.816 -24.859 -17.141 1 97.56 101 ASN A CA 1
ATOM 793 C C . ASN A 1 101 ? -6.824 -25.766 -17.844 1 97.56 101 ASN A C 1
ATOM 795 O O . ASN A 1 101 ? -5.766 -25.328 -18.297 1 97.56 101 ASN A O 1
ATOM 799 N N . GLY A 1 102 ? -7.074 -27.078 -17.891 1 97.94 102 GLY A N 1
ATOM 800 C CA . GLY A 1 102 ? -6.223 -28.031 -18.562 1 97.94 102 GLY A CA 1
ATOM 801 C C . GLY A 1 102 ? -5.266 -28.75 -17.625 1 97.94 102 GLY A C 1
ATOM 802 O O . GLY A 1 102 ? -4.652 -29.75 -18 1 97.94 102 GLY A O 1
ATOM 803 N N . LYS A 1 103 ? -5.09 -28.328 -16.359 1 98.12 103 LYS A N 1
ATOM 804 C CA . LYS A 1 103 ? -4.188 -28.969 -15.406 1 98.12 103 LYS A CA 1
ATOM 805 C C . LYS A 1 103 ? -4.711 -30.344 -14.992 1 98.12 103 LYS A C 1
ATOM 807 O O . LYS A 1 103 ? -5.902 -30.641 -15.141 1 98.12 103 LYS A O 1
ATOM 812 N N . SER A 1 104 ? -3.881 -31.219 -14.461 1 97.75 104 SER A N 1
ATOM 813 C CA . SER A 1 104 ? -4.281 -32.562 -14.055 1 97.75 104 SER A CA 1
ATOM 814 C C . SER A 1 104 ? -5.227 -32.5 -12.859 1 97.75 104 SER A C 1
ATOM 816 O O . SER A 1 104 ? -5.133 -31.609 -12.023 1 97.75 104 SER A O 1
ATOM 818 N N . ILE A 1 105 ? -6.121 -33.469 -12.766 1 98 105 ILE A N 1
ATOM 819 C CA . ILE A 1 105 ? -7.078 -33.562 -11.664 1 98 105 ILE A CA 1
ATOM 820 C C . ILE A 1 105 ? -6.336 -33.656 -10.336 1 98 105 ILE A C 1
ATOM 822 O O . ILE A 1 105 ? -6.797 -33.156 -9.32 1 98 105 ILE A O 1
ATOM 826 N N . THR A 1 106 ? -5.133 -34.281 -10.352 1 97.25 106 THR A N 1
ATOM 827 C CA . THR A 1 106 ? -4.301 -34.406 -9.156 1 97.25 106 THR A CA 1
ATOM 828 C C . THR A 1 106 ? -3.883 -33.031 -8.641 1 97.25 106 THR A C 1
ATOM 830 O O . THR A 1 106 ? -3.975 -32.781 -7.438 1 97.25 106 THR A O 1
ATOM 833 N N . GLU A 1 107 ? -3.479 -32.188 -9.492 1 97.38 107 GLU A N 1
ATOM 834 C CA . GLU A 1 107 ? -3.061 -30.828 -9.102 1 97.38 107 GLU A CA 1
ATOM 835 C C . GLU A 1 107 ? -4.262 -29.969 -8.75 1 97.38 107 GLU A C 1
ATOM 837 O O . GLU A 1 107 ? -4.199 -29.156 -7.816 1 97.38 107 GLU A O 1
ATOM 842 N N . ALA A 1 108 ? -5.375 -30.125 -9.461 1 98.25 108 ALA A N 1
ATOM 843 C CA . ALA A 1 108 ? -6.578 -29.344 -9.195 1 98.25 108 ALA A CA 1
ATOM 844 C C . ALA A 1 108 ? -7.113 -29.625 -7.789 1 98.25 108 ALA A C 1
ATOM 846 O O . ALA A 1 108 ? -7.582 -28.703 -7.102 1 98.25 108 ALA A O 1
ATOM 847 N N . LEU A 1 109 ? -7.059 -30.859 -7.398 1 98.19 109 LEU A N 1
ATOM 848 C CA . LEU A 1 109 ? -7.516 -31.219 -6.059 1 98.19 109 LEU A CA 1
ATOM 849 C C . LEU A 1 109 ? -6.719 -30.469 -4.992 1 98.19 109 LEU A C 1
ATOM 851 O O . LEU A 1 109 ? -7.281 -30.016 -3.996 1 98.19 109 LEU A O 1
ATOM 855 N N . VAL A 1 110 ? -5.434 -30.312 -5.215 1 97.31 110 VAL A N 1
ATOM 856 C CA . VAL A 1 110 ? -4.578 -29.609 -4.27 1 97.31 110 VAL A CA 1
ATOM 857 C C . VAL A 1 110 ? -4.965 -28.125 -4.242 1 97.31 110 VAL A C 1
ATOM 859 O O . VAL A 1 110 ? -4.996 -27.516 -3.174 1 97.31 110 VAL A O 1
ATOM 862 N N . ASP A 1 111 ? -5.285 -27.547 -5.398 1 97.75 111 ASP A N 1
ATOM 863 C CA . ASP A 1 111 ? -5.746 -26.172 -5.461 1 97.75 111 ASP A CA 1
ATOM 864 C C . ASP A 1 111 ? -6.965 -25.953 -4.566 1 97.75 111 ASP A C 1
ATOM 866 O O . ASP A 1 111 ? -7.066 -24.938 -3.877 1 97.75 111 ASP A O 1
ATOM 870 N N . ILE A 1 112 ? -7.902 -26.875 -4.652 1 98.69 112 ILE A N 1
ATOM 871 C CA . ILE A 1 112 ? -9.141 -26.75 -3.891 1 98.69 112 ILE A CA 1
ATOM 872 C C . ILE A 1 112 ? -8.852 -26.922 -2.4 1 98.69 112 ILE A C 1
ATOM 874 O O . ILE A 1 112 ? -9.445 -26.234 -1.568 1 98.69 112 ILE A O 1
ATOM 878 N N . ASP A 1 113 ? -7.879 -27.812 -2.055 1 98.19 113 ASP A N 1
ATOM 879 C CA . ASP A 1 113 ? -7.477 -27.953 -0.659 1 98.19 113 ASP A CA 1
ATOM 880 C C . ASP A 1 113 ? -6.914 -26.641 -0.111 1 98.19 113 ASP A C 1
ATOM 882 O O . ASP A 1 113 ? -7.289 -26.203 0.979 1 98.19 113 ASP A O 1
ATOM 886 N N . VAL A 1 114 ? -6.047 -26.047 -0.886 1 97.88 114 VAL A N 1
ATOM 887 C CA . VAL A 1 114 ? -5.453 -24.781 -0.468 1 97.88 114 VAL A CA 1
ATOM 888 C C . VAL A 1 114 ? -6.539 -23.703 -0.355 1 97.88 114 VAL A C 1
ATOM 890 O O . VAL A 1 114 ? -6.48 -22.844 0.522 1 97.88 114 VAL A O 1
ATOM 893 N N . SER A 1 115 ? -7.574 -23.812 -1.142 1 98.62 115 SER A N 1
ATOM 894 C CA . SER A 1 115 ? -8.656 -22.828 -1.181 1 98.62 115 SER A CA 1
ATOM 895 C C . SER A 1 115 ? -9.484 -22.875 0.1 1 98.62 115 SER A C 1
ATOM 897 O O . SER A 1 115 ? -9.68 -21.844 0.745 1 98.62 115 SER A O 1
ATOM 899 N N . TRP A 1 116 ? -9.984 -24.062 0.476 1 98.62 116 TRP A N 1
ATOM 900 C CA . TRP A 1 116 ? -10.781 -24.094 1.695 1 98.62 116 TRP A CA 1
ATOM 901 C C . TRP A 1 116 ? -9.922 -23.812 2.922 1 98.62 116 TRP A C 1
ATOM 903 O O . TRP A 1 116 ? -10.391 -23.234 3.902 1 98.62 116 TRP A O 1
ATOM 913 N N . GLN A 1 117 ? -8.602 -24.172 2.902 1 98.44 117 GLN A N 1
ATOM 914 C CA . GLN A 1 117 ? -7.695 -23.828 3.994 1 98.44 117 GLN A CA 1
ATOM 915 C C . GLN A 1 117 ? -7.547 -22.328 4.145 1 98.44 117 GLN A C 1
ATOM 917 O O . GLN A 1 117 ? -7.441 -21.812 5.258 1 98.44 117 GLN A O 1
ATOM 922 N N . SER A 1 118 ? -7.477 -21.641 2.994 1 98.56 118 SER A N 1
ATOM 923 C CA . SER A 1 118 ? -7.406 -20.188 3.027 1 98.56 118 SER A CA 1
ATOM 924 C C . SER A 1 118 ? -8.617 -19.594 3.738 1 98.56 118 SER A C 1
ATOM 926 O O . SER A 1 118 ? -8.469 -18.734 4.609 1 98.56 118 SER A O 1
ATOM 928 N N . LEU A 1 119 ? -9.812 -20.062 3.371 1 98.81 119 LEU A N 1
ATOM 929 C CA . LEU A 1 119 ? -11.023 -19.578 4.023 1 98.81 119 LEU A CA 1
ATOM 930 C C . LEU A 1 119 ? -11 -19.891 5.516 1 98.81 119 LEU A C 1
ATOM 932 O O . LEU A 1 119 ? -11.367 -19.062 6.34 1 98.81 119 LEU A O 1
ATOM 936 N N . GLN A 1 120 ? -10.57 -21.109 5.844 1 98.56 120 GLN A N 1
ATOM 937 C CA . GLN A 1 120 ? -10.477 -21.516 7.242 1 98.56 120 GLN A CA 1
ATOM 938 C C . GLN A 1 120 ? -9.5 -20.625 8.016 1 98.56 120 GLN A C 1
ATOM 940 O O . GLN A 1 120 ? -9.789 -20.219 9.141 1 98.56 120 GLN A O 1
ATOM 945 N N . TYR A 1 121 ? -8.383 -20.406 7.426 1 98.56 121 TYR A N 1
ATOM 946 C CA . TYR A 1 121 ? -7.344 -19.594 8.055 1 98.56 121 TYR A CA 1
ATOM 947 C C . TYR A 1 121 ? -7.859 -18.188 8.367 1 98.56 121 TYR A C 1
ATOM 949 O O . TYR A 1 121 ? -7.742 -17.719 9.5 1 98.56 121 TYR A O 1
ATOM 957 N N . TYR A 1 122 ? -8.492 -17.531 7.418 1 98.69 122 TYR A N 1
ATOM 958 C CA . TYR A 1 122 ? -8.93 -16.156 7.617 1 98.69 122 TYR A CA 1
ATOM 959 C C . TYR A 1 122 ? -10.172 -16.094 8.492 1 98.69 122 TYR A C 1
ATOM 961 O O . TYR A 1 122 ? -10.391 -15.109 9.203 1 98.69 122 TYR A O 1
ATOM 969 N N . ALA A 1 123 ? -10.984 -17.156 8.406 1 98.44 123 ALA A N 1
ATOM 970 C CA . ALA A 1 123 ? -12.047 -17.25 9.406 1 98.44 123 ALA A CA 1
ATOM 971 C C . ALA A 1 123 ? -11.477 -17.203 10.82 1 98.44 123 ALA A C 1
ATOM 973 O O . ALA A 1 123 ? -12.031 -16.547 11.703 1 98.44 123 ALA A O 1
ATOM 974 N N . GLY A 1 124 ? -10.398 -17.891 10.992 1 97.31 124 GLY A N 1
ATOM 975 C CA . GLY A 1 124 ? -9.742 -17.906 12.281 1 97.31 124 GLY A CA 1
ATOM 976 C C . GLY A 1 124 ? -9.211 -16.547 12.695 1 97.31 124 GLY A C 1
ATOM 977 O O . GLY A 1 124 ? -9.203 -16.203 13.883 1 97.31 124 GLY A O 1
ATOM 978 N N . LEU A 1 125 ? -8.766 -15.797 11.742 1 97.5 125 LEU A N 1
ATOM 979 C CA . LEU A 1 125 ? -8.195 -14.484 12.023 1 97.5 125 LEU A CA 1
ATOM 980 C C . LEU A 1 125 ? -9.289 -13.453 12.258 1 97.5 125 LEU A C 1
ATOM 982 O O . LEU A 1 125 ? -9.086 -12.469 12.969 1 97.5 125 LEU A O 1
ATOM 986 N N . ALA A 1 126 ? -10.445 -13.656 11.703 1 97.25 126 ALA A N 1
ATOM 987 C CA . ALA A 1 126 ? -11.531 -12.68 11.734 1 97.25 126 ALA A CA 1
ATOM 988 C C . ALA A 1 126 ? -11.883 -12.297 13.164 1 97.25 126 ALA A C 1
ATOM 990 O O . ALA A 1 126 ? -12.125 -11.117 13.461 1 97.25 126 ALA A O 1
ATOM 991 N N . GLY A 1 127 ? -11.859 -13.258 14.07 1 93.88 127 GLY A N 1
ATOM 992 C CA . GLY A 1 127 ? -12.273 -13 15.438 1 93.88 127 GLY A CA 1
ATOM 993 C C . GLY A 1 127 ? -11.188 -12.344 16.281 1 93.88 127 GLY A C 1
ATOM 994 O O . GLY A 1 127 ? -11.445 -11.891 17.391 1 93.88 127 GLY A O 1
ATOM 995 N N . SER A 1 128 ? -10.016 -12.289 15.711 1 92.44 128 SER A N 1
ATOM 996 C CA . SER A 1 128 ? -8.898 -11.805 16.516 1 92.44 128 SER A CA 1
ATOM 997 C C . SER A 1 128 ? -8.398 -10.453 16 1 92.44 128 SER A C 1
ATOM 999 O O . SER A 1 128 ? -7.453 -9.891 16.562 1 92.44 128 SER A O 1
ATOM 1001 N N . MET A 1 129 ? -8.969 -9.914 15.008 1 92.25 129 MET A N 1
ATOM 1002 C CA . MET A 1 129 ? -8.555 -8.617 14.484 1 92.25 129 MET A CA 1
ATOM 1003 C C . MET A 1 129 ? -8.844 -7.512 15.5 1 92.25 129 MET A C 1
ATOM 1005 O O . MET A 1 129 ? -9.961 -7.387 15.992 1 92.25 129 MET A O 1
ATOM 1009 N N . ALA A 1 130 ? -7.77 -6.816 15.844 1 90.69 130 ALA A N 1
ATOM 1010 C CA . ALA A 1 130 ? -7.91 -5.805 16.891 1 90.69 130 ALA A CA 1
ATOM 1011 C C . ALA A 1 130 ? -7.031 -4.59 16.594 1 90.69 130 ALA A C 1
ATOM 1013 O O . ALA A 1 130 ? -6.105 -4.668 15.781 1 90.69 130 ALA A O 1
ATOM 1014 N N . GLY A 1 131 ? -7.441 -3.426 17.188 1 92.94 131 GLY A N 1
ATOM 1015 C CA . GLY A 1 131 ? -6.57 -2.264 17.219 1 92.94 131 GLY A CA 1
ATOM 1016 C C . GLY A 1 131 ? -5.641 -2.246 18.422 1 92.94 131 GLY A C 1
ATOM 1017 O O . GLY A 1 131 ? -5.445 -3.271 19.078 1 92.94 131 GLY A O 1
ATOM 1018 N N . GLN A 1 132 ? -4.91 -1.177 18.547 1 94 132 GLN A N 1
ATOM 1019 C CA . GLN A 1 132 ? -3.996 -0.975 19.656 1 94 132 GLN A CA 1
ATOM 1020 C C . GLN A 1 132 ? -4.516 0.101 20.609 1 94 132 GLN A C 1
ATOM 1022 O O . GLN A 1 132 ? -5.273 0.985 20.203 1 94 132 GLN A O 1
ATOM 1027 N N . HIS A 1 133 ? -4.176 -0.105 21.875 1 96.38 133 HIS A N 1
ATOM 1028 C CA . HIS A 1 133 ? -4.355 0.918 22.906 1 96.38 133 HIS A CA 1
ATOM 1029 C C . HIS A 1 133 ? -3.018 1.494 23.344 1 96.38 133 HIS A C 1
ATOM 1031 O O . HIS A 1 133 ? -2.072 0.747 23.609 1 96.38 133 HIS A O 1
ATOM 1037 N N . VAL A 1 134 ? -2.906 2.816 23.375 1 96.25 134 VAL A N 1
ATOM 1038 C CA . VAL A 1 134 ? -1.675 3.496 23.75 1 96.25 134 VAL A CA 1
ATOM 1039 C C . VAL A 1 134 ? -1.971 4.52 24.844 1 96.25 134 VAL A C 1
ATOM 1041 O O . VAL A 1 134 ? -2.816 5.398 24.672 1 96.25 134 VAL A O 1
ATOM 1044 N N . GLN A 1 135 ? -1.192 4.391 25.906 1 96.5 135 GLN A N 1
ATOM 1045 C CA . GLN A 1 135 ? -1.275 5.395 26.953 1 96.5 135 GLN A CA 1
ATOM 1046 C C . GLN A 1 135 ? -0.497 6.652 26.578 1 96.5 135 GLN A C 1
ATOM 1048 O O . GLN A 1 135 ? 0.623 6.566 26.078 1 96.5 135 GLN A O 1
ATOM 1053 N N . LEU A 1 136 ? -1.136 7.77 26.781 1 95 136 LEU A N 1
ATOM 1054 C CA . LEU A 1 136 ? -0.516 9.062 26.516 1 95 136 LEU A CA 1
ATOM 1055 C C . LEU A 1 136 ? -0.321 9.859 27.797 1 95 136 LEU A C 1
ATOM 1057 O O . LEU A 1 136 ? -0.829 9.469 28.844 1 95 136 LEU A O 1
ATOM 1061 N N . PRO A 1 137 ? 0.494 10.898 27.719 1 90.94 137 PRO A N 1
ATOM 1062 C CA . PRO A 1 137 ? 0.75 11.68 28.938 1 90.94 137 PRO A CA 1
ATOM 1063 C C . PRO A 1 137 ? -0.53 12.227 29.562 1 90.94 137 PRO A C 1
ATOM 1065 O O . PRO A 1 137 ? -1.528 12.43 28.875 1 90.94 137 PRO A O 1
ATOM 1068 N N . GLN A 1 138 ? -0.492 12.469 30.922 1 92.5 138 GLN A N 1
ATOM 1069 C CA . GLN A 1 138 ? -1.521 13.148 31.703 1 92.5 138 GLN A CA 1
ATOM 1070 C C . GLN A 1 138 ? -2.82 12.344 31.703 1 92.5 138 GLN A C 1
ATOM 1072 O O . GLN A 1 138 ? -3.91 12.914 31.703 1 92.5 138 GLN A O 1
ATOM 1077 N N . GLY A 1 139 ? -2.727 11.047 31.516 1 92.44 139 GLY A N 1
ATOM 1078 C CA . GLY A 1 139 ? -3.863 10.148 31.672 1 92.44 139 GLY A CA 1
ATOM 1079 C C . GLY A 1 139 ? -4.664 10 30.391 1 92.44 139 GLY A C 1
ATOM 1080 O O . GLY A 1 139 ? -5.543 9.133 30.297 1 92.44 139 GLY A O 1
ATOM 1081 N N . SER A 1 140 ? -4.406 10.766 29.344 1 96.44 140 SER A N 1
ATOM 1082 C CA . SER A 1 140 ? -5.059 10.609 28.047 1 96.44 140 SER A CA 1
ATOM 1083 C C . SER A 1 140 ? -4.605 9.328 27.344 1 96.44 140 SER A C 1
ATOM 1085 O O . SER A 1 140 ? -3.654 8.68 27.781 1 96.44 140 SER A O 1
ATOM 1087 N N . PHE A 1 141 ? -5.352 8.914 26.375 1 97.38 141 PHE A N 1
ATOM 1088 C CA . PHE A 1 141 ? -4.965 7.711 25.641 1 97.38 141 PHE A CA 1
ATOM 1089 C C . PHE A 1 141 ? -5.438 7.785 24.203 1 97.38 141 PHE A C 1
ATOM 1091 O O . PHE A 1 141 ? -6.199 8.68 23.828 1 97.38 141 PHE A O 1
ATOM 1098 N N . GLY A 1 142 ? -4.891 6.992 23.359 1 97.81 142 GLY A N 1
ATOM 1099 C CA . GLY A 1 142 ? -5.344 6.746 22 1 97.81 142 GLY A CA 1
ATOM 1100 C C . GLY A 1 142 ? -5.531 5.273 21.688 1 97.81 142 GLY A C 1
ATOM 1101 O O . GLY A 1 142 ? -4.984 4.414 22.375 1 97.81 142 GLY A O 1
ATOM 1102 N N . TYR A 1 143 ? -6.379 5.02 20.797 1 97.81 143 TYR A N 1
ATOM 1103 C CA . TYR A 1 143 ? -6.52 3.66 20.297 1 97.81 143 TYR A CA 1
ATOM 1104 C C . TYR A 1 143 ? -6.746 3.662 18.781 1 97.81 143 TYR A C 1
ATOM 1106 O O . TYR A 1 143 ? -7.051 4.703 18.203 1 97.81 143 TYR A O 1
ATOM 1114 N N . THR A 1 144 ? -6.516 2.549 18.172 1 97.81 144 THR A N 1
ATOM 1115 C CA . THR A 1 144 ? -6.793 2.395 16.75 1 97.81 144 THR A CA 1
ATOM 1116 C C . THR A 1 144 ? -7.945 1.42 16.531 1 97.81 144 THR A C 1
ATOM 1118 O O . THR A 1 144 ? -8.125 0.478 17.297 1 97.81 144 THR A O 1
ATOM 1121 N N . ARG A 1 145 ? -8.734 1.746 15.57 1 96.75 145 ARG A N 1
ATOM 1122 C CA . ARG A 1 145 ? -9.758 0.843 15.047 1 96.75 145 ARG A CA 1
ATOM 1123 C C . ARG A 1 145 ? -9.367 0.316 13.672 1 96.75 145 ARG A C 1
ATOM 1125 O O . ARG A 1 145 ? -8.969 1.087 12.789 1 96.75 145 ARG A O 1
ATOM 1132 N N . ARG A 1 146 ? -9.398 -0.994 13.602 1 96.38 146 ARG A N 1
ATOM 1133 C CA . ARG A 1 146 ? -9.227 -1.584 12.281 1 96.38 146 ARG A CA 1
ATOM 1134 C C . ARG A 1 146 ? -10.57 -1.721 11.562 1 96.38 146 ARG A C 1
ATOM 1136 O O . ARG A 1 146 ? -11.484 -2.377 12.062 1 96.38 146 ARG A O 1
ATOM 1143 N N . GLU A 1 147 ? -10.68 -1.101 10.398 1 97.19 147 GLU A N 1
ATOM 1144 C CA . GLU A 1 147 ? -11.953 -1.018 9.688 1 97.19 147 GLU A CA 1
ATOM 1145 C C . GLU A 1 147 ? -11.828 -1.516 8.258 1 97.19 147 GLU A C 1
ATOM 1147 O O . GLU A 1 147 ? -10.742 -1.465 7.672 1 97.19 147 GLU A O 1
ATOM 1152 N N . PRO A 1 148 ? -12.977 -2.098 7.711 1 98 148 PRO A N 1
ATOM 1153 C CA . PRO A 1 148 ? -12.938 -2.482 6.297 1 98 148 PRO A CA 1
ATOM 1154 C C . PRO A 1 148 ? -12.781 -1.283 5.363 1 98 148 PRO A C 1
ATOM 1156 O O . PRO A 1 148 ? -13.016 -0.143 5.773 1 98 148 PRO A O 1
ATOM 1159 N N . LEU A 1 149 ? -12.375 -1.531 4.156 1 98.31 149 LEU A N 1
ATOM 1160 C CA . LEU A 1 149 ? -12.211 -0.503 3.133 1 98.31 149 LEU A CA 1
ATOM 1161 C C . LEU A 1 149 ? -13.547 -0.199 2.455 1 98.31 149 LEU A C 1
ATOM 1163 O O . LEU A 1 149 ? -13.844 0.96 2.162 1 98.31 149 LEU A O 1
ATOM 1167 N N . GLY A 1 150 ? -14.328 -1.161 2.139 1 98.5 150 GLY A N 1
ATOM 1168 C CA . GLY A 1 150 ? -15.562 -1.038 1.386 1 98.5 150 GLY A CA 1
ATOM 1169 C C . GLY A 1 150 ? -15.727 -2.109 0.324 1 98.5 150 GLY A C 1
ATOM 1170 O O . GLY A 1 150 ? -15.594 -3.301 0.612 1 98.5 150 GLY A O 1
ATOM 1171 N N . VAL A 1 151 ? -16.062 -1.656 -0.919 1 98.88 151 VAL A N 1
ATOM 1172 C CA . VAL A 1 151 ? -16.141 -2.566 -2.057 1 98.88 151 VAL A CA 1
ATOM 1173 C C . VAL A 1 151 ? -14.758 -2.732 -2.678 1 98.88 151 VAL A C 1
ATOM 1175 O O . VAL A 1 151 ? -14.164 -1.763 -3.16 1 98.88 151 VAL A O 1
ATOM 1178 N N . CYS A 1 152 ? -14.25 -3.975 -2.617 1 98.94 152 CYS A N 1
ATOM 1179 C CA . CYS A 1 152 ? -12.969 -4.316 -3.219 1 98.94 152 CYS A CA 1
ATOM 1180 C C . CYS A 1 152 ? -13.164 -5.02 -4.555 1 98.94 152 CYS A C 1
ATOM 1182 O O . CYS A 1 152 ? -14.18 -5.684 -4.77 1 98.94 152 CYS A O 1
ATOM 1184 N N . VAL A 1 153 ? -12.18 -4.809 -5.414 1 98.94 153 VAL A N 1
ATOM 1185 C CA . VAL A 1 153 ? -12.164 -5.52 -6.688 1 98.94 153 VAL A CA 1
ATOM 1186 C C . VAL A 1 153 ? -10.992 -6.496 -6.723 1 98.94 153 VAL A C 1
ATOM 1188 O O . VAL A 1 153 ? -9.867 -6.141 -6.352 1 98.94 153 VAL A O 1
ATOM 1191 N N . GLY A 1 154 ? -11.289 -7.734 -7.082 1 98.88 154 GLY A N 1
ATOM 1192 C CA . GLY A 1 154 ? -10.266 -8.727 -7.395 1 98.88 154 GLY A CA 1
ATOM 1193 C C . GLY A 1 154 ? -10.219 -9.086 -8.867 1 98.88 154 GLY A C 1
ATOM 1194 O O . GLY A 1 154 ? -11.258 -9.32 -9.484 1 98.88 154 GLY A O 1
ATOM 1195 N N . ILE A 1 155 ? -9.062 -9.055 -9.422 1 98.88 155 ILE A N 1
ATOM 1196 C CA . ILE A 1 155 ? -8.836 -9.5 -10.797 1 98.88 155 ILE A CA 1
ATOM 1197 C C . ILE A 1 155 ? -7.867 -10.68 -10.797 1 98.88 155 ILE A C 1
ATOM 1199 O O . ILE A 1 155 ? -6.738 -10.57 -10.32 1 98.88 155 ILE A O 1
ATOM 1203 N N . GLY A 1 156 ? -8.344 -11.781 -11.336 1 98.38 156 GLY A N 1
ATOM 1204 C CA . GLY A 1 156 ? -7.602 -13.023 -11.195 1 98.38 156 GLY A CA 1
ATOM 1205 C C . GLY A 1 156 ? -6.895 -13.445 -12.469 1 98.38 156 GLY A C 1
ATOM 1206 O O . GLY A 1 156 ? -7.141 -12.875 -13.539 1 98.38 156 GLY A O 1
ATOM 1207 N N . ALA A 1 157 ? -6.035 -14.43 -12.359 1 98.12 157 ALA A N 1
ATOM 1208 C CA . ALA A 1 157 ? -5.301 -15.062 -13.453 1 98.12 157 ALA A CA 1
ATOM 1209 C C . ALA A 1 157 ? -5.902 -16.422 -13.812 1 98.12 157 ALA A C 1
ATOM 1211 O O . ALA A 1 157 ? -6.742 -16.938 -13.078 1 98.12 157 ALA A O 1
ATOM 1212 N N . TRP A 1 158 ? -5.414 -16.984 -14.922 1 98.5 158 TRP A N 1
ATOM 1213 C CA . TRP A 1 158 ? -6.121 -18.141 -15.477 1 98.5 158 TRP A CA 1
ATOM 1214 C C . TRP A 1 158 ? -5.5 -19.438 -14.992 1 98.5 158 TRP A C 1
ATOM 1216 O O . TRP A 1 158 ? -6.086 -20.516 -15.156 1 98.5 158 TRP A O 1
ATOM 1226 N N . ASN A 1 159 ? -4.363 -19.344 -14.312 1 98.19 159 ASN A N 1
ATOM 1227 C CA . ASN A 1 159 ? -3.682 -20.594 -14 1 98.19 159 ASN A CA 1
ATOM 1228 C C . ASN A 1 159 ? -4.191 -21.203 -12.703 1 98.19 159 ASN A C 1
ATOM 1230 O O . ASN A 1 159 ? -4.094 -22.422 -12.5 1 98.19 159 ASN A O 1
ATOM 1234 N N . TYR A 1 160 ? -4.684 -20.375 -11.773 1 98.25 160 TYR A N 1
ATOM 1235 C CA . TYR A 1 160 ? -5.297 -20.844 -10.531 1 98.25 160 TYR A CA 1
ATOM 1236 C C . TYR A 1 160 ? -6.602 -20.109 -10.258 1 98.25 160 TYR A C 1
ATOM 1238 O O . TYR A 1 160 ? -6.734 -19.438 -9.234 1 98.25 160 TYR A O 1
ATOM 1246 N N . PRO A 1 161 ? -7.566 -20.312 -11.109 1 98.38 161 PRO A N 1
ATOM 1247 C CA . PRO A 1 161 ? -8.734 -19.438 -11.078 1 98.38 161 PRO A CA 1
ATOM 1248 C C . PRO A 1 161 ? -9.477 -19.484 -9.742 1 98.38 161 PRO A C 1
ATOM 1250 O O . PRO A 1 161 ? -9.742 -18.453 -9.133 1 98.38 161 PRO A O 1
ATOM 1253 N N . PHE A 1 162 ? -9.812 -20.688 -9.273 1 98.81 162 PHE A N 1
ATOM 1254 C CA . PHE A 1 162 ? -10.578 -20.859 -8.039 1 98.81 162 PHE A CA 1
ATOM 1255 C C . PHE A 1 162 ? -9.75 -20.438 -6.832 1 98.81 162 PHE A C 1
ATOM 1257 O O . PHE A 1 162 ? -10.242 -19.719 -5.953 1 98.81 162 PHE A O 1
ATOM 1264 N N . GLN A 1 163 ? -8.508 -20.828 -6.789 1 98.69 163 GLN A N 1
ATOM 1265 C CA . GLN A 1 163 ? -7.621 -20.562 -5.664 1 98.69 163 GLN A CA 1
ATOM 1266 C C . GLN A 1 163 ? -7.383 -19.062 -5.512 1 98.69 163 GLN A C 1
ATOM 1268 O O . GLN A 1 163 ? -7.449 -18.531 -4.402 1 98.69 163 GLN A O 1
ATOM 1273 N N . ILE A 1 164 ? -7.102 -18.359 -6.609 1 98.69 164 ILE A N 1
ATOM 1274 C CA . ILE A 1 164 ? -6.84 -16.922 -6.57 1 98.69 164 ILE A CA 1
ATOM 1275 C C . ILE A 1 164 ? -8.086 -16.188 -6.09 1 98.69 164 ILE A C 1
ATOM 1277 O O . ILE A 1 164 ? -7.988 -15.227 -5.32 1 98.69 164 ILE A O 1
ATOM 1281 N N . ALA A 1 165 ? -9.25 -16.625 -6.516 1 98.88 165 ALA A N 1
ATOM 1282 C CA . ALA A 1 165 ? -10.492 -16.016 -6.039 1 98.88 165 ALA A CA 1
ATOM 1283 C C . ALA A 1 165 ? -10.633 -16.172 -4.527 1 98.88 165 ALA A C 1
ATOM 1285 O O . ALA A 1 165 ? -11.055 -15.234 -3.84 1 98.88 165 ALA A O 1
ATOM 1286 N N . CYS A 1 166 ? -10.258 -17.312 -4.027 1 98.88 166 CYS A N 1
ATOM 1287 C CA . CYS A 1 166 ? -10.312 -17.547 -2.588 1 98.88 166 CYS A CA 1
ATOM 1288 C C . CYS A 1 166 ? -9.273 -16.719 -1.855 1 98.88 166 CYS A C 1
ATOM 1290 O O . CYS A 1 166 ? -9.562 -16.125 -0.818 1 98.88 166 CYS A O 1
ATOM 1292 N N . TRP A 1 167 ? -8.055 -16.688 -2.443 1 98.62 167 TRP A N 1
ATOM 1293 C CA . TRP A 1 167 ? -6.957 -15.938 -1.831 1 98.62 167 TRP A CA 1
ATOM 1294 C C . TRP A 1 167 ? -7.32 -14.469 -1.672 1 98.62 167 TRP A C 1
ATOM 1296 O O . TRP A 1 167 ? -6.895 -13.812 -0.715 1 98.62 167 TRP A O 1
ATOM 1306 N N . LYS A 1 168 ? -8.078 -13.945 -2.6 1 98.81 168 LYS A N 1
ATOM 1307 C CA . LYS A 1 168 ? -8.414 -12.523 -2.572 1 98.81 168 LYS A CA 1
ATOM 1308 C C . LYS A 1 168 ? -9.688 -12.273 -1.767 1 98.81 168 LYS A C 1
ATOM 1310 O O . LYS A 1 168 ? -9.758 -11.32 -0.988 1 98.81 168 LYS A O 1
ATOM 1315 N N . SER A 1 169 ? -10.672 -13.148 -1.866 1 98.88 169 SER A N 1
ATOM 1316 C CA . SER A 1 169 ? -11.961 -12.891 -1.241 1 98.88 169 SER A CA 1
ATOM 1317 C C . SER A 1 169 ? -11.945 -13.258 0.24 1 98.88 169 SER A C 1
ATOM 1319 O O . SER A 1 169 ? -12.602 -12.602 1.055 1 98.88 169 SER A O 1
ATOM 1321 N N . ALA A 1 170 ? -11.188 -14.281 0.646 1 98.88 170 ALA A N 1
ATOM 1322 C CA . ALA A 1 170 ? -11.203 -14.734 2.035 1 98.88 170 ALA A CA 1
ATOM 1323 C C . ALA A 1 170 ? -10.766 -13.617 2.979 1 98.88 170 ALA A C 1
ATOM 1325 O O . ALA A 1 170 ? -11.5 -13.266 3.908 1 98.88 170 ALA A O 1
ATOM 1326 N N . PRO A 1 171 ? -9.57 -13.008 2.742 1 98.81 171 PRO A N 1
ATOM 1327 C CA . PRO A 1 171 ? -9.195 -11.914 3.639 1 98.81 171 PRO A CA 1
ATOM 1328 C C . PRO A 1 171 ? -10.102 -10.695 3.488 1 98.81 171 PRO A C 1
ATOM 1330 O O . PRO A 1 171 ? -10.367 -9.984 4.469 1 98.81 171 PRO A O 1
ATOM 1333 N N . ALA A 1 172 ? -10.602 -10.43 2.27 1 98.88 172 ALA A N 1
ATOM 1334 C CA . ALA A 1 172 ? -11.5 -9.297 2.064 1 98.88 172 ALA A CA 1
ATOM 1335 C C . ALA A 1 172 ? -12.766 -9.43 2.906 1 98.88 172 ALA A C 1
ATOM 1337 O O . ALA A 1 172 ? -13.148 -8.508 3.623 1 98.88 172 ALA A O 1
ATOM 1338 N N . LEU A 1 173 ? -13.375 -10.602 2.812 1 98.94 173 LEU A N 1
ATOM 1339 C CA . LEU A 1 173 ? -14.625 -10.836 3.533 1 98.94 173 LEU A CA 1
ATOM 1340 C C . LEU A 1 173 ? -14.375 -10.922 5.035 1 98.94 173 LEU A C 1
ATOM 1342 O O . LEU A 1 173 ? -15.18 -10.43 5.828 1 98.94 173 LEU A O 1
ATOM 1346 N N . ALA A 1 174 ? -13.273 -11.547 5.422 1 98.88 174 ALA A N 1
ATOM 1347 C CA . ALA A 1 174 ? -12.93 -11.641 6.84 1 98.88 174 ALA A CA 1
ATOM 1348 C C . ALA A 1 174 ? -12.805 -10.258 7.469 1 98.88 174 ALA A C 1
ATOM 1350 O O . ALA A 1 174 ? -13.188 -10.055 8.625 1 98.88 174 ALA A O 1
ATOM 1351 N N . CYS A 1 175 ? -12.305 -9.281 6.73 1 98.62 175 CYS A N 1
ATOM 1352 C CA . CYS A 1 175 ? -12.078 -7.93 7.23 1 98.62 175 CYS A CA 1
ATOM 1353 C C . CYS A 1 175 ? -13.352 -7.102 7.184 1 98.62 175 CYS A C 1
ATOM 1355 O O . CYS A 1 175 ? -13.375 -5.961 7.641 1 98.62 175 CYS A O 1
ATOM 1357 N N . GLY A 1 176 ? -14.398 -7.641 6.551 1 98.69 176 GLY A N 1
ATOM 1358 C CA . GLY A 1 176 ? -15.68 -6.961 6.559 1 98.69 176 GLY A CA 1
ATOM 1359 C C . GLY A 1 176 ? -16 -6.281 5.238 1 98.69 176 GLY A C 1
ATOM 1360 O O . GLY A 1 176 ? -16.984 -5.539 5.141 1 98.69 176 GLY A O 1
ATOM 1361 N N . ASN A 1 177 ? -15.203 -6.496 4.188 1 98.88 177 ASN A N 1
ATOM 1362 C CA . ASN A 1 177 ? -15.406 -5.898 2.871 1 98.88 177 ASN A CA 1
ATOM 1363 C C . ASN A 1 177 ? -16.375 -6.727 2.021 1 98.88 177 ASN A C 1
ATOM 1365 O O . ASN A 1 177 ? -16.656 -7.879 2.35 1 98.88 177 ASN A O 1
ATOM 1369 N N . ALA A 1 178 ? -16.875 -6.125 0.959 1 98.94 178 ALA A N 1
ATOM 1370 C CA . ALA A 1 178 ? -17.469 -6.828 -0.175 1 98.94 178 ALA A CA 1
ATOM 1371 C C . ALA A 1 178 ? -16.484 -6.914 -1.341 1 98.94 178 ALA A C 1
ATOM 1373 O O . ALA A 1 178 ? -15.492 -6.184 -1.38 1 98.94 178 ALA A O 1
ATOM 1374 N N . MET A 1 179 ? -16.812 -7.852 -2.305 1 98.94 179 MET A N 1
ATOM 1375 C CA . MET A 1 179 ? -15.891 -7.965 -3.432 1 98.94 179 MET A CA 1
ATOM 1376 C C . MET A 1 179 ? -16.641 -8.203 -4.734 1 98.94 179 MET A C 1
ATOM 1378 O O . MET A 1 179 ? -17.594 -8.984 -4.766 1 98.94 179 MET A O 1
ATOM 1382 N N . VAL A 1 180 ? -16.266 -7.484 -5.77 1 98.94 180 VAL A N 1
ATOM 1383 C CA . VAL A 1 180 ? -16.562 -7.844 -7.152 1 98.94 180 VAL A CA 1
ATOM 1384 C C . VAL A 1 180 ? -15.328 -8.445 -7.805 1 98.94 180 VAL A C 1
ATOM 1386 O O . VAL A 1 180 ? -14.273 -7.82 -7.844 1 98.94 180 VAL A O 1
ATOM 1389 N N . PHE A 1 181 ? -15.477 -9.68 -8.297 1 98.94 181 PHE A N 1
ATOM 1390 C CA . PHE A 1 181 ? -14.344 -10.422 -8.844 1 98.94 181 PHE A CA 1
ATOM 1391 C C . PHE A 1 181 ? -14.484 -10.586 -10.352 1 98.94 181 PHE A C 1
ATOM 1393 O O . PHE A 1 181 ? -15.57 -10.867 -10.852 1 98.94 181 PHE A O 1
ATOM 1400 N N . LYS A 1 182 ? -13.445 -10.273 -11.047 1 98.88 182 LYS A N 1
ATOM 1401 C CA . LYS A 1 182 ? -13.352 -10.539 -12.477 1 98.88 182 LYS A CA 1
ATOM 1402 C C . LYS A 1 182 ? -12.32 -11.617 -12.781 1 98.88 182 LYS A C 1
ATOM 1404 O O . LYS A 1 182 ? -11.117 -11.359 -12.766 1 98.88 182 LYS A O 1
ATOM 1409 N N . PRO A 1 183 ? -12.711 -12.844 -13.117 1 98.56 183 PRO A N 1
ATOM 1410 C CA . PRO A 1 183 ? -11.758 -13.883 -13.523 1 98.56 183 PRO A CA 1
ATOM 1411 C C . PRO A 1 183 ? -11.18 -13.641 -14.922 1 98.56 183 PRO A C 1
ATOM 1413 O O . PRO A 1 183 ? -11.641 -12.742 -15.633 1 98.56 183 PRO A O 1
ATOM 1416 N N . SER A 1 184 ? -10.102 -14.391 -15.242 1 98.31 184 SER A N 1
ATOM 1417 C CA . SER A 1 184 ? -9.609 -14.375 -16.625 1 98.31 184 SER A CA 1
ATOM 1418 C C . SER A 1 184 ? -10.664 -14.914 -17.578 1 98.31 184 SER A C 1
ATOM 1420 O O . SER A 1 184 ? -11.359 -15.883 -17.281 1 98.31 184 SER A O 1
ATOM 1422 N N . PRO A 1 185 ? -10.766 -14.289 -18.766 1 97.25 185 PRO A N 1
ATOM 1423 C CA . PRO A 1 185 ? -11.711 -14.82 -19.75 1 97.25 185 PRO A CA 1
ATOM 1424 C C . PRO A 1 185 ? -11.344 -16.234 -20.203 1 97.25 185 PRO A C 1
ATOM 1426 O O . PRO A 1 185 ? -12.172 -16.922 -20.812 1 97.25 185 PRO A O 1
ATOM 1429 N N . PHE A 1 186 ? -10.156 -16.703 -19.891 1 98.19 186 PHE A N 1
ATOM 1430 C CA . PHE A 1 186 ? -9.727 -18.031 -20.312 1 98.19 186 PHE A CA 1
ATOM 1431 C C . PHE A 1 186 ? -10.281 -19.094 -19.375 1 98.19 186 PHE A C 1
ATOM 1433 O O . PHE A 1 186 ? -10.414 -20.266 -19.766 1 98.19 186 PHE A O 1
ATOM 1440 N N . THR A 1 187 ? -10.539 -18.688 -18.141 1 98.31 187 THR A N 1
ATOM 1441 C CA . THR A 1 187 ? -11.039 -19.641 -17.156 1 98.31 187 THR A CA 1
ATOM 1442 C C . THR A 1 187 ? -12.18 -19.016 -16.344 1 98.31 187 THR A C 1
ATOM 1444 O O . THR A 1 187 ? -12.078 -18.859 -15.133 1 98.31 187 THR A O 1
ATOM 1447 N N . PRO A 1 188 ? -13.297 -18.797 -16.938 1 98.06 188 PRO A N 1
ATOM 1448 C CA . PRO A 1 188 ? -14.391 -18.031 -16.328 1 98.06 188 PRO A CA 1
ATOM 1449 C C . PRO A 1 188 ? -15.344 -18.891 -15.516 1 98.06 188 PRO A C 1
ATOM 1451 O O . PRO A 1 188 ? -16.281 -18.391 -14.906 1 98.06 188 PRO A O 1
ATOM 1454 N N . VAL A 1 189 ? -15.164 -20.188 -15.359 1 97.69 189 VAL A N 1
ATOM 1455 C CA . VAL A 1 189 ? -16.266 -21.062 -15.023 1 97.69 189 VAL A CA 1
ATOM 1456 C C . VAL A 1 189 ? -16.266 -21.344 -13.516 1 97.69 189 VAL A C 1
ATOM 1458 O O . VAL A 1 189 ? -17.281 -21.141 -12.844 1 97.69 189 VAL A O 1
ATOM 1461 N N . SER A 1 190 ? -15.164 -21.703 -12.938 1 97.75 190 SER A N 1
ATOM 1462 C CA . SER A 1 190 ? -15.141 -22.281 -11.594 1 97.75 190 SER A CA 1
ATOM 1463 C C . SER A 1 190 ? -15.445 -21.234 -10.531 1 97.75 190 SER A C 1
ATOM 1465 O O . SER A 1 190 ? -15.977 -21.547 -9.461 1 97.75 190 SER A O 1
ATOM 1467 N N . VAL A 1 191 ? -15.203 -19.969 -10.75 1 98.38 191 VAL A N 1
ATOM 1468 C CA . VAL A 1 191 ? -15.398 -18.922 -9.758 1 98.38 191 VAL A CA 1
ATOM 1469 C C . VAL A 1 191 ? -16.891 -18.781 -9.43 1 98.38 191 VAL A C 1
ATOM 1471 O O . VAL A 1 191 ? -17.25 -18.359 -8.328 1 98.38 191 VAL A O 1
ATOM 1474 N N . LEU A 1 192 ? -17.766 -19.172 -10.375 1 98.38 192 LEU A N 1
ATOM 1475 C CA . LEU A 1 192 ? -19.203 -19.094 -10.133 1 98.38 192 LEU A CA 1
ATOM 1476 C C . LEU A 1 192 ? -19.625 -20.094 -9.055 1 98.38 192 LEU A C 1
ATOM 1478 O O . LEU A 1 192 ? -20.562 -19.828 -8.297 1 98.38 192 LEU A O 1
ATOM 1482 N N . LEU A 1 193 ? -18.906 -21.203 -9.031 1 98.44 193 LEU A N 1
ATOM 1483 C CA . LEU A 1 193 ? -19.172 -22.156 -7.961 1 98.44 193 LEU A CA 1
ATOM 1484 C C . LEU A 1 193 ? -18.859 -21.547 -6.602 1 98.44 193 LEU A C 1
ATOM 1486 O O . LEU A 1 193 ? -19.578 -21.781 -5.629 1 98.44 193 LEU A O 1
ATOM 1490 N N . LEU A 1 194 ? -17.797 -20.703 -6.516 1 98.88 194 LEU A N 1
ATOM 1491 C CA . LEU A 1 194 ? -17.438 -20.016 -5.273 1 98.88 194 LEU A CA 1
ATOM 1492 C C . LEU A 1 194 ? -18.547 -19.047 -4.859 1 98.88 194 LEU A C 1
ATOM 1494 O O . LEU A 1 194 ? -18.906 -18.969 -3.682 1 98.88 194 LEU A O 1
ATOM 1498 N N . ALA A 1 195 ? -19.078 -18.297 -5.824 1 98.81 195 ALA A N 1
ATOM 1499 C CA . ALA A 1 195 ? -20.156 -17.359 -5.539 1 98.81 195 ALA A CA 1
ATOM 1500 C C . ALA A 1 195 ? -21.375 -18.078 -4.973 1 98.81 195 ALA A C 1
ATOM 1502 O O . ALA A 1 195 ? -21.969 -17.625 -3.99 1 98.81 195 ALA A O 1
ATOM 1503 N N . GLU A 1 196 ? -21.703 -19.172 -5.566 1 98.62 196 GLU A N 1
ATOM 1504 C CA . GLU A 1 196 ? -22.828 -19.984 -5.102 1 98.62 196 GLU A CA 1
ATOM 1505 C C . GLU A 1 196 ? -22.578 -20.531 -3.699 1 98.62 196 GLU A C 1
ATOM 1507 O O . GLU A 1 196 ? -23.484 -20.562 -2.867 1 98.62 196 GLU A O 1
ATOM 1512 N N . ILE A 1 197 ? -21.391 -20.969 -3.48 1 98.88 197 ILE A N 1
ATOM 1513 C CA . ILE A 1 197 ? -21.016 -21.516 -2.186 1 98.88 197 ILE A CA 1
ATOM 1514 C C . ILE A 1 197 ? -21.109 -20.438 -1.111 1 98.88 197 ILE A C 1
ATOM 1516 O O . ILE A 1 197 ? -21.641 -20.688 -0.02 1 98.88 197 ILE A O 1
ATOM 1520 N N . TYR A 1 198 ? -20.594 -19.203 -1.371 1 98.88 198 TYR A N 1
ATOM 1521 C CA . TYR A 1 198 ? -20.719 -18.109 -0.424 1 98.88 198 TYR A CA 1
ATOM 1522 C C . TYR A 1 198 ? -22.188 -17.844 -0.097 1 98.88 198 TYR A C 1
ATOM 1524 O O . TYR A 1 198 ? -22.547 -17.641 1.067 1 98.88 198 TYR A O 1
ATOM 1532 N N . ASN A 1 199 ? -23.016 -17.859 -1.126 1 98.44 199 ASN A N 1
ATOM 1533 C CA . ASN A 1 199 ? -24.438 -17.656 -0.911 1 98.44 199 ASN A CA 1
ATOM 1534 C C . ASN A 1 199 ? -25.031 -18.766 -0.038 1 98.44 199 ASN A C 1
ATOM 1536 O O . ASN A 1 199 ? -25.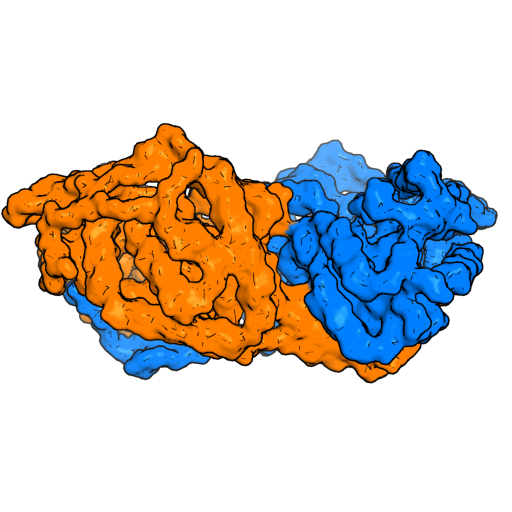781 -18.484 0.894 1 98.44 199 ASN A O 1
ATOM 1540 N N . GLU A 1 200 ? -24.719 -20 -0.377 1 98.5 200 GLU A N 1
ATOM 1541 C CA . GLU A 1 200 ? -25.203 -21.141 0.381 1 98.5 200 GLU A CA 1
ATOM 1542 C C . GLU A 1 200 ? -24.734 -21.094 1.833 1 98.5 200 GLU A C 1
ATOM 1544 O O . GLU A 1 200 ? -25.453 -21.5 2.742 1 98.5 200 GLU A O 1
ATOM 1549 N N . ALA A 1 201 ? -23.516 -20.578 2.066 1 98.75 201 ALA A N 1
ATOM 1550 C CA . ALA A 1 201 ? -22.922 -20.484 3.4 1 98.75 201 ALA A CA 1
ATOM 1551 C C . ALA A 1 201 ? -23.625 -19.422 4.234 1 98.75 201 ALA A C 1
ATOM 1553 O O . ALA A 1 201 ? -23.469 -19.391 5.461 1 98.75 201 ALA A O 1
ATOM 1554 N N . GLY A 1 202 ? -24.312 -18.422 3.564 1 98.38 202 GLY A N 1
ATOM 1555 C CA . GLY A 1 202 ? -25.109 -17.484 4.328 1 98.38 202 GLY A CA 1
ATOM 1556 C C . GLY A 1 202 ? -24.609 -16.062 4.234 1 98.38 202 GLY A C 1
ATOM 1557 O O . GLY A 1 202 ? -25 -15.203 5.035 1 98.38 202 GLY A O 1
ATOM 1558 N N . VAL A 1 203 ? -23.734 -15.773 3.309 1 98.38 203 VAL A N 1
ATOM 1559 C CA . VAL A 1 203 ? -23.359 -14.367 3.146 1 98.38 203 VAL A CA 1
ATOM 1560 C C . VAL A 1 203 ? -24.547 -13.57 2.623 1 98.38 203 VAL A C 1
ATOM 1562 O O . VAL A 1 203 ? -25.438 -14.125 1.976 1 98.38 203 VAL A O 1
ATOM 1565 N N . PRO A 1 204 ? -24.578 -12.188 2.955 1 98.56 204 PRO A N 1
ATOM 1566 C CA . PRO A 1 204 ? -25.609 -11.383 2.297 1 98.56 204 PRO A CA 1
ATOM 1567 C C . PRO A 1 204 ? -25.516 -11.438 0.774 1 98.56 204 PRO A C 1
ATOM 1569 O O . PRO A 1 204 ? -24.422 -11.453 0.216 1 98.56 204 PRO A O 1
ATOM 1572 N N . LYS A 1 205 ? -26.75 -11.453 0.111 1 98.38 205 LYS A N 1
ATOM 1573 C CA . LYS A 1 205 ? -26.766 -11.406 -1.348 1 98.38 205 LYS A CA 1
ATOM 1574 C C . LYS A 1 205 ? -25.969 -10.203 -1.868 1 98.38 205 LYS A C 1
ATOM 1576 O O . LYS A 1 205 ? -26.141 -9.086 -1.372 1 98.38 205 LYS A O 1
ATOM 1581 N N . GLY A 1 206 ? -25.078 -10.5 -2.762 1 98.56 206 GLY A N 1
ATOM 1582 C CA . GLY A 1 206 ? -24.312 -9.422 -3.365 1 98.56 206 GLY A CA 1
ATOM 1583 C C . GLY A 1 206 ? -22.953 -9.227 -2.721 1 98.56 206 GLY A C 1
ATOM 1584 O O . GLY A 1 206 ? -22.141 -8.438 -3.205 1 98.56 206 GLY A O 1
ATOM 1585 N N . LEU A 1 207 ? -22.641 -9.945 -1.608 1 98.88 207 LEU A N 1
ATOM 1586 C CA . LEU A 1 207 ? -21.375 -9.742 -0.914 1 98.88 207 LEU A CA 1
ATOM 1587 C C . LEU A 1 207 ? -20.203 -10.117 -1.805 1 98.88 207 LEU A C 1
ATOM 1589 O O . LEU A 1 207 ? -19.125 -9.516 -1.72 1 98.88 207 LEU A O 1
ATOM 1593 N N . PHE A 1 208 ? -20.391 -11.164 -2.605 1 98.94 208 PHE A N 1
ATOM 1594 C CA . PHE A 1 208 ? -19.422 -11.594 -3.611 1 98.94 208 PHE A CA 1
ATOM 1595 C C . PHE A 1 208 ? -20.078 -11.664 -4.988 1 98.94 208 PHE A C 1
ATOM 1597 O O . PHE A 1 208 ? -20.953 -12.508 -5.223 1 98.94 208 PHE A O 1
ATOM 1604 N N . ASN A 1 209 ? -19.672 -10.766 -5.883 1 98.94 209 ASN A N 1
ATOM 1605 C CA . ASN A 1 209 ? -20.172 -10.719 -7.254 1 98.94 209 ASN A CA 1
ATOM 1606 C C . ASN A 1 209 ? -19.078 -11.094 -8.25 1 98.94 209 ASN A C 1
ATOM 1608 O O . ASN A 1 209 ? -17.891 -10.906 -7.977 1 98.94 209 ASN A O 1
ATOM 1612 N N . VAL A 1 210 ? -19.516 -11.664 -9.383 1 98.94 210 VAL A N 1
ATOM 1613 C CA . VAL A 1 210 ? -18.594 -12.023 -10.461 1 98.94 210 VAL A CA 1
ATOM 1614 C C . VAL A 1 210 ? -19.047 -11.352 -11.766 1 98.94 210 VAL A C 1
ATOM 1616 O O . VAL A 1 210 ? -20.219 -11.453 -12.148 1 98.94 210 VAL A O 1
ATOM 1619 N N . VAL A 1 211 ? -18.188 -10.617 -12.367 1 98.75 211 VAL A N 1
ATOM 1620 C CA . VAL A 1 211 ? -18.422 -10.094 -13.711 1 98.75 211 VAL A CA 1
ATOM 1621 C C . VAL A 1 211 ? -17.359 -10.617 -14.672 1 98.75 211 VAL A C 1
ATOM 1623 O O . VAL A 1 211 ? -16.188 -10.75 -14.297 1 98.75 211 VAL A O 1
ATOM 1626 N N . GLN A 1 212 ? -17.797 -10.945 -15.898 1 98.06 212 GLN A N 1
ATOM 1627 C CA . GLN A 1 212 ? -16.906 -11.469 -16.922 1 98.06 212 GLN A CA 1
ATOM 1628 C C . GLN A 1 212 ? -16.547 -10.383 -17.938 1 98.06 212 GLN A C 1
ATOM 1630 O O . GLN A 1 212 ? -17.375 -9.539 -18.281 1 98.06 212 GLN A O 1
ATOM 1635 N N . GLY A 1 213 ? -15.312 -10.414 -18.406 1 97.38 213 GLY A N 1
ATOM 1636 C CA . GLY A 1 213 ? -14.922 -9.461 -19.438 1 97.38 213 GLY A CA 1
ATOM 1637 C C . GLY A 1 213 ? -13.422 -9.328 -19.594 1 97.38 213 GLY A C 1
ATOM 1638 O O . GLY A 1 213 ? -12.664 -10.086 -18.984 1 97.38 213 GLY A O 1
ATOM 1639 N N . GLY A 1 214 ? -12.992 -8.461 -20.562 1 95.88 214 GLY A N 1
ATOM 1640 C CA . GLY A 1 214 ? -11.594 -8.18 -20.828 1 95.88 214 GLY A CA 1
ATOM 1641 C C . GLY A 1 214 ? -11.117 -6.871 -20.234 1 95.88 214 GLY A C 1
ATOM 1642 O O . GLY A 1 214 ? -11.484 -6.527 -19.109 1 95.88 214 GLY A O 1
ATOM 1643 N N . ALA A 1 215 ? -10.266 -6.199 -20.953 1 95.75 215 ALA A N 1
ATOM 1644 C CA . ALA A 1 215 ? -9.609 -4.973 -20.5 1 95.75 215 ALA A CA 1
ATOM 1645 C C . ALA A 1 215 ? -10.633 -3.885 -20.188 1 95.75 215 ALA A C 1
ATOM 1647 O O . ALA A 1 215 ? -10.508 -3.184 -19.188 1 95.75 215 ALA A O 1
ATOM 1648 N N . ALA A 1 216 ? -11.641 -3.732 -21 1 97.06 216 ALA A N 1
ATOM 1649 C CA . ALA A 1 216 ? -12.633 -2.684 -20.797 1 97.06 216 ALA A CA 1
ATOM 1650 C C . ALA A 1 216 ? -13.406 -2.902 -19.5 1 97.06 216 ALA A C 1
ATOM 1652 O O . ALA A 1 216 ? -13.617 -1.963 -18.734 1 97.06 216 ALA A O 1
ATOM 1653 N N . THR A 1 217 ? -13.922 -4.141 -19.281 1 98.19 217 THR A N 1
ATOM 1654 C CA . THR A 1 217 ? -14.625 -4.48 -18.047 1 98.19 217 THR A CA 1
ATOM 1655 C C . THR A 1 217 ? -13.758 -4.188 -16.828 1 98.19 217 THR A C 1
ATOM 1657 O O . THR A 1 217 ? -14.234 -3.631 -15.844 1 98.19 217 THR A O 1
ATOM 1660 N N . GLY A 1 218 ? -12.461 -4.586 -16.953 1 98.31 218 GLY A N 1
ATOM 1661 C CA . GLY A 1 218 ? -11.531 -4.273 -15.883 1 98.31 218 GLY A CA 1
ATOM 1662 C C . GLY A 1 218 ? -11.406 -2.787 -15.609 1 98.31 218 GLY A C 1
ATOM 1663 O O . GLY A 1 218 ? -11.375 -2.363 -14.453 1 98.31 218 GLY A O 1
ATOM 1664 N N . GLN A 1 219 ? -11.352 -2.023 -16.641 1 98.31 219 GLN A N 1
ATOM 1665 C CA . GLN A 1 219 ? -11.219 -0.576 -16.5 1 98.31 219 GLN A CA 1
ATOM 1666 C C . GLN A 1 219 ? -12.445 0.029 -15.828 1 98.31 219 GLN A C 1
ATOM 1668 O O . GLN A 1 219 ? -12.32 0.916 -14.984 1 98.31 219 GLN A O 1
ATOM 1673 N N . PHE A 1 220 ? -13.703 -0.456 -16.219 1 98.5 220 PHE A N 1
ATOM 1674 C CA . PHE A 1 220 ? -14.93 0.01 -15.57 1 98.5 220 PHE A CA 1
ATOM 1675 C C . PHE A 1 220 ? -14.898 -0.268 -14.078 1 98.5 220 PHE A C 1
ATOM 1677 O O . PHE A 1 220 ? -15.305 0.575 -13.273 1 98.5 220 PHE A O 1
ATOM 1684 N N . LEU A 1 221 ? -14.375 -1.446 -13.695 1 98.88 221 LEU A N 1
ATOM 1685 C CA . LEU A 1 221 ? -14.289 -1.831 -12.289 1 98.88 221 LEU A CA 1
ATOM 1686 C C . LEU A 1 221 ? -13.328 -0.923 -11.539 1 98.88 221 LEU A C 1
ATOM 1688 O O . LEU A 1 221 ? -13.68 -0.362 -10.5 1 98.88 221 LEU A O 1
ATOM 1692 N N . ILE A 1 222 ? -12.125 -0.702 -12.07 1 98.81 222 ILE A N 1
ATOM 1693 C CA . ILE A 1 222 ? -11.047 0.015 -11.398 1 98.81 222 ILE A CA 1
ATOM 1694 C C . ILE A 1 222 ? -11.438 1.48 -11.211 1 98.81 222 ILE A C 1
ATOM 1696 O O . ILE A 1 222 ? -11.164 2.076 -10.172 1 98.81 222 ILE A O 1
ATOM 1700 N N . GLN A 1 223 ? -12.094 2.029 -12.148 1 98.31 223 GLN A N 1
ATOM 1701 C CA . GLN A 1 223 ? -12.352 3.465 -12.141 1 98.31 223 GLN A CA 1
ATOM 1702 C C . GLN A 1 223 ? -13.695 3.775 -11.484 1 98.31 223 GLN A C 1
ATOM 1704 O O . GLN A 1 223 ? -14.055 4.945 -11.312 1 98.31 223 GLN A O 1
ATOM 1709 N N . HIS A 1 224 ? -14.477 2.738 -11.172 1 98.69 224 HIS A N 1
ATOM 1710 C CA . HIS A 1 224 ? -15.773 2.979 -10.547 1 98.69 224 HIS A CA 1
ATOM 1711 C C . HIS A 1 224 ? -15.625 3.781 -9.258 1 98.69 224 HIS A C 1
ATOM 1713 O O . HIS A 1 224 ? -14.805 3.439 -8.398 1 98.69 224 HIS A O 1
ATOM 1719 N N . PRO A 1 225 ? -16.406 4.785 -9.047 1 97.25 225 PRO A N 1
ATOM 1720 C CA . PRO A 1 225 ? -16.203 5.699 -7.922 1 97.25 225 PRO A CA 1
ATOM 1721 C C . PRO A 1 225 ? -16.453 5.039 -6.57 1 97.25 225 PRO A C 1
ATOM 1723 O O . PRO A 1 225 ? -15.961 5.508 -5.543 1 97.25 225 PRO A O 1
ATOM 1726 N N . LYS A 1 226 ? -17.203 3.945 -6.535 1 97.88 226 LYS A N 1
ATOM 1727 C CA . LYS A 1 226 ? -17.578 3.326 -5.266 1 97.88 226 LYS A CA 1
ATOM 1728 C C . LYS A 1 226 ? -16.609 2.186 -4.914 1 97.88 226 LYS A C 1
ATOM 1730 O O . LYS A 1 226 ? -16.734 1.573 -3.854 1 97.88 226 LYS A O 1
ATOM 1735 N N . VAL A 1 227 ? -15.68 1.888 -5.785 1 98.69 227 VAL A N 1
ATOM 1736 C CA . VAL A 1 227 ? -14.656 0.896 -5.496 1 98.69 227 VAL A CA 1
ATOM 1737 C C . VAL A 1 227 ? -13.547 1.531 -4.66 1 98.69 227 VAL A C 1
ATOM 1739 O O . VAL A 1 227 ? -13.133 2.664 -4.918 1 98.69 227 VAL A O 1
ATOM 1742 N N . ARG A 1 228 ? -13.047 0.702 -3.662 1 98.38 228 ARG A N 1
ATOM 1743 C CA . ARG A 1 228 ? -12.125 1.303 -2.699 1 98.38 228 ARG A CA 1
ATOM 1744 C C . ARG A 1 228 ? -10.75 0.659 -2.781 1 98.38 228 ARG A C 1
ATOM 1746 O O . ARG A 1 228 ? -9.766 1.204 -2.264 1 98.38 228 ARG A O 1
ATOM 1753 N N . LYS A 1 229 ? -10.625 -0.463 -3.434 1 98.5 229 LYS A N 1
ATOM 1754 C CA . LYS A 1 229 ? -9.359 -1.192 -3.512 1 98.5 229 LYS A CA 1
ATOM 1755 C C . LYS A 1 229 ? -9.344 -2.137 -4.711 1 98.5 229 LYS A C 1
ATOM 1757 O O . LYS A 1 229 ? -10.383 -2.674 -5.098 1 98.5 229 LYS A O 1
ATOM 1762 N N . ILE A 1 230 ? -8.117 -2.334 -5.273 1 98.88 230 ILE A N 1
ATOM 1763 C CA . ILE A 1 230 ? -7.953 -3.297 -6.359 1 98.88 230 ILE A CA 1
ATOM 1764 C C . ILE A 1 230 ? -6.84 -4.281 -6.012 1 98.88 230 ILE A C 1
ATOM 1766 O O . ILE A 1 230 ? -5.75 -3.879 -5.598 1 98.88 230 ILE A O 1
ATOM 1770 N N . SER A 1 231 ? -7.082 -5.559 -6.094 1 98.88 231 SER A N 1
ATOM 1771 C CA . SER A 1 231 ? -6.078 -6.617 -6.043 1 98.88 231 SER A CA 1
ATOM 1772 C C . SER A 1 231 ? -5.949 -7.316 -7.391 1 98.88 231 SER A C 1
ATOM 1774 O O . SER A 1 231 ? -6.941 -7.797 -7.945 1 98.88 231 SER A O 1
ATOM 1776 N N . PHE A 1 232 ? -4.719 -7.336 -7.914 1 98.88 232 PHE A N 1
ATOM 1777 C CA . PHE A 1 232 ? -4.504 -7.859 -9.258 1 98.88 232 PHE A CA 1
ATOM 1778 C C . PHE A 1 232 ? -3.416 -8.93 -9.25 1 98.88 232 PHE A C 1
ATOM 1780 O O . PHE A 1 232 ? -2.379 -8.766 -8.609 1 98.88 232 PHE A O 1
ATOM 1787 N N . THR A 1 233 ? -3.666 -10.008 -9.875 1 98.75 233 THR A N 1
ATOM 1788 C CA . THR A 1 233 ? -2.668 -11.023 -10.203 1 98.75 233 THR A CA 1
ATOM 1789 C C . THR A 1 233 ? -2.539 -11.195 -11.711 1 98.75 233 THR A C 1
ATOM 1791 O O . THR A 1 233 ? -3.527 -11.469 -12.398 1 98.75 233 THR A O 1
ATOM 1794 N N . GLY A 1 234 ? -1.343 -10.977 -12.258 1 98 234 GLY A N 1
ATOM 1795 C CA . GLY A 1 234 ? -1.147 -11.117 -13.695 1 98 234 GLY A CA 1
ATOM 1796 C C . GLY A 1 234 ? 0.186 -10.578 -14.172 1 98 234 GLY A C 1
ATOM 1797 O O . GLY A 1 234 ? 1.19 -10.672 -13.461 1 98 234 GLY A O 1
ATOM 1798 N N . SER A 1 235 ? 0.231 -10.078 -15.406 1 97.44 235 SER A N 1
ATOM 1799 C CA . SER A 1 235 ? 1.478 -9.648 -16.031 1 97.44 235 SER A CA 1
ATOM 1800 C C . SER A 1 235 ? 1.891 -8.258 -15.531 1 97.44 235 SER A C 1
ATOM 1802 O O . SER A 1 235 ? 1.056 -7.492 -15.055 1 97.44 235 SER A O 1
ATOM 1804 N N . VAL A 1 236 ? 3.182 -7.938 -15.688 1 97.5 236 VAL A N 1
ATOM 1805 C CA . VAL A 1 236 ? 3.754 -6.668 -15.25 1 97.5 236 VAL A CA 1
ATOM 1806 C C . VAL A 1 236 ? 3.107 -5.52 -16.031 1 97.5 236 VAL A C 1
ATOM 1808 O O . VAL A 1 236 ? 2.648 -4.543 -15.43 1 97.5 236 VAL A O 1
ATOM 1811 N N . PRO A 1 237 ? 2.957 -5.59 -17.375 1 97.75 237 PRO A N 1
ATOM 1812 C CA . PRO A 1 237 ? 2.348 -4.469 -18.094 1 97.75 237 PRO A CA 1
ATOM 1813 C C . PRO A 1 237 ? 0.911 -4.195 -17.641 1 97.75 237 PRO A C 1
ATOM 1815 O O . PRO A 1 237 ? 0.52 -3.037 -17.484 1 97.75 237 PRO A O 1
ATOM 1818 N N . THR A 1 238 ? 0.179 -5.246 -17.453 1 98.12 238 THR A N 1
ATOM 1819 C CA . THR A 1 238 ? -1.2 -5.066 -17.016 1 98.12 238 THR A CA 1
ATOM 1820 C C . THR A 1 238 ? -1.247 -4.508 -15.594 1 98.12 238 THR A C 1
ATOM 1822 O O . THR A 1 238 ? -2.076 -3.648 -15.289 1 98.12 238 THR A O 1
ATOM 1825 N N . GLY A 1 239 ? -0.348 -5.055 -14.719 1 98.44 239 GLY A N 1
ATOM 1826 C CA . GLY A 1 239 ? -0.262 -4.523 -13.375 1 98.44 239 GLY A CA 1
ATOM 1827 C C . GLY A 1 239 ? 0.041 -3.037 -13.336 1 98.44 239 GLY A C 1
ATOM 1828 O O . GLY A 1 239 ? -0.55 -2.295 -12.547 1 98.44 239 GLY A O 1
ATOM 1829 N N . SER A 1 240 ? 0.968 -2.617 -14.172 1 98.44 240 SER A N 1
ATOM 1830 C CA . SER A 1 240 ? 1.306 -1.203 -14.289 1 98.44 240 SER A CA 1
ATOM 1831 C C . SER A 1 240 ? 0.093 -0.375 -14.695 1 98.44 240 SER A C 1
ATOM 1833 O O . SER A 1 240 ? -0.151 0.697 -14.133 1 98.44 240 SER A O 1
ATOM 1835 N N . LYS A 1 241 ? -0.669 -0.854 -15.617 1 98.56 241 LYS A N 1
ATOM 1836 C CA . LYS A 1 241 ? -1.867 -0.164 -16.078 1 98.56 241 LYS A CA 1
ATOM 1837 C C . LYS A 1 241 ? -2.92 -0.082 -14.984 1 98.56 241 LYS A C 1
ATOM 1839 O O . LYS A 1 241 ? -3.594 0.939 -14.836 1 98.56 241 LYS A O 1
ATOM 1844 N N . VAL A 1 242 ? -3.111 -1.187 -14.266 1 98.69 242 VAL A N 1
ATOM 1845 C CA . VAL A 1 242 ? -4.051 -1.219 -13.148 1 98.69 242 VAL A CA 1
ATOM 1846 C C . VAL A 1 242 ? -3.709 -0.114 -12.156 1 98.69 242 VAL A C 1
ATOM 1848 O O . VAL A 1 242 ? -4.586 0.64 -11.727 1 98.69 242 VAL A O 1
ATOM 1851 N N . MET A 1 243 ? -2.432 -0.02 -11.789 1 98.62 243 MET A N 1
ATOM 1852 C CA . MET A 1 243 ? -1.973 0.984 -10.836 1 98.62 243 MET A CA 1
ATOM 1853 C C . MET A 1 243 ? -2.191 2.393 -11.375 1 98.62 243 MET A C 1
ATOM 1855 O O . MET A 1 243 ? -2.631 3.283 -10.648 1 98.62 243 MET A O 1
ATOM 1859 N N . GLU A 1 244 ? -1.91 2.598 -12.617 1 98.56 244 GLU A N 1
ATOM 1860 C CA . GLU A 1 244 ? -2.125 3.889 -13.266 1 98.56 244 GLU A CA 1
ATOM 1861 C C . GLU A 1 244 ? -3.592 4.301 -13.203 1 98.56 244 GLU A C 1
ATOM 1863 O O . GLU A 1 244 ? -3.908 5.445 -12.867 1 98.56 244 GLU A O 1
ATOM 1868 N N . LEU A 1 245 ? -4.496 3.379 -13.547 1 98.56 245 LEU A N 1
ATOM 1869 C CA . LEU A 1 245 ? -5.926 3.658 -13.562 1 98.56 245 LEU A CA 1
ATOM 1870 C C . LEU A 1 245 ? -6.445 3.916 -12.148 1 98.56 245 LEU A C 1
ATOM 1872 O O . LEU A 1 245 ? -7.352 4.734 -11.953 1 98.56 245 LEU A O 1
ATOM 1876 N N . ALA A 1 246 ? -5.887 3.207 -11.188 1 98.69 246 ALA A N 1
ATOM 1877 C CA . ALA A 1 246 ? -6.32 3.334 -9.797 1 98.69 246 ALA A CA 1
ATOM 1878 C C . ALA A 1 246 ? -5.941 4.699 -9.227 1 98.69 246 ALA A C 1
ATOM 1880 O O . ALA A 1 246 ? -6.555 5.164 -8.266 1 98.69 246 ALA A O 1
ATOM 1881 N N . ALA A 1 247 ? -4.934 5.379 -9.797 1 98.31 247 ALA A N 1
ATOM 1882 C CA . ALA A 1 247 ? -4.367 6.629 -9.297 1 98.31 247 ALA A CA 1
ATOM 1883 C C . ALA A 1 247 ? -5.414 7.742 -9.289 1 98.31 247 ALA A C 1
ATOM 1885 O O . ALA A 1 247 ? -5.422 8.586 -8.391 1 98.31 247 ALA A O 1
ATOM 1886 N N . LYS A 1 248 ? -6.305 7.719 -10.219 1 96.88 248 LYS A N 1
ATOM 1887 C CA . LYS A 1 248 ? -7.301 8.781 -10.336 1 96.88 248 LYS A CA 1
ATOM 1888 C C . LYS A 1 248 ? -8.211 8.812 -9.109 1 96.88 248 LYS A C 1
ATOM 1890 O O . LYS A 1 248 ? -8.664 9.883 -8.703 1 96.88 248 LYS A O 1
ATOM 1895 N N . GLY A 1 249 ? -8.477 7.699 -8.578 1 97.38 249 GLY A N 1
ATOM 1896 C CA . GLY A 1 249 ? -9.352 7.605 -7.414 1 97.38 249 GLY A CA 1
ATOM 1897 C C . GLY A 1 249 ? -8.586 7.418 -6.117 1 97.38 249 GLY A C 1
ATOM 1898 O O . GLY A 1 249 ? -9.188 7.137 -5.074 1 97.38 249 GLY A O 1
ATOM 1899 N N . ILE A 1 250 ? -7.262 7.531 -6.176 1 98.12 250 ILE A N 1
ATOM 1900 C CA . ILE A 1 250 ? -6.406 7.34 -5.012 1 98.12 250 ILE A CA 1
ATOM 1901 C C . ILE A 1 250 ? -6.73 6.004 -4.348 1 98.12 250 ILE A C 1
ATOM 1903 O O . ILE A 1 250 ? -6.938 5.938 -3.133 1 98.12 250 ILE A O 1
ATOM 1907 N N . LYS A 1 251 ? -6.754 4.961 -5.086 1 98.44 251 LYS A N 1
ATOM 1908 C CA . LYS A 1 251 ? -7.121 3.645 -4.566 1 98.44 251 LYS A CA 1
ATOM 1909 C C . LYS A 1 251 ? -5.883 2.779 -4.344 1 98.44 251 LYS A C 1
ATOM 1911 O O . LYS A 1 251 ? -5.059 2.621 -5.246 1 98.44 251 LYS A O 1
ATOM 1916 N N . PRO A 1 252 ? -5.738 2.23 -3.129 1 98.44 252 PRO A N 1
ATOM 1917 C CA . PRO A 1 252 ? -4.629 1.296 -2.936 1 98.44 252 PRO A CA 1
ATOM 1918 C C . PRO A 1 252 ? -4.762 0.038 -3.791 1 98.44 252 PRO A C 1
ATOM 1920 O O . PRO A 1 252 ? -5.879 -0.392 -4.094 1 98.44 252 PRO A O 1
ATOM 1923 N N . VAL A 1 253 ? -3.553 -0.541 -4.156 1 98.62 253 VAL A N 1
ATOM 1924 C CA . VAL A 1 253 ? -3.535 -1.735 -4.996 1 98.62 253 VAL A CA 1
ATOM 1925 C C . VAL A 1 253 ? -2.639 -2.797 -4.363 1 98.62 253 VAL A C 1
ATOM 1927 O O . VAL A 1 253 ? -1.729 -2.475 -3.598 1 98.62 253 VAL A O 1
ATOM 1930 N N . THR A 1 254 ? -2.941 -4.066 -4.492 1 98.75 254 THR A N 1
ATOM 1931 C CA . THR A 1 254 ? -2.062 -5.219 -4.332 1 98.75 254 THR A CA 1
ATOM 1932 C C . THR A 1 254 ? -1.752 -5.855 -5.684 1 98.75 254 THR A C 1
ATOM 1934 O O . THR A 1 254 ? -2.664 -6.184 -6.445 1 98.75 254 THR A O 1
ATOM 1937 N N . LEU A 1 255 ? -0.446 -5.965 -5.949 1 98.69 255 LEU A N 1
ATOM 1938 C CA . LEU A 1 255 ? -0.012 -6.461 -7.25 1 98.69 255 LEU A CA 1
ATOM 1939 C C . LEU A 1 255 ? 0.828 -7.727 -7.098 1 98.69 255 LEU A C 1
ATOM 1941 O O . LEU A 1 255 ? 1.926 -7.684 -6.535 1 98.69 255 LEU A O 1
ATOM 1945 N N . GLU A 1 256 ? 0.285 -8.82 -7.449 1 98.44 256 GLU A N 1
ATOM 1946 C CA . GLU A 1 256 ? 1.024 -10.07 -7.617 1 98.44 256 GLU A CA 1
ATOM 1947 C C . GLU A 1 256 ? 1.337 -10.336 -9.086 1 98.44 256 GLU A C 1
ATOM 1949 O O . GLU A 1 256 ? 0.447 -10.695 -9.859 1 98.44 256 GLU A O 1
ATOM 1954 N N . LEU A 1 257 ? 2.611 -10.172 -9.422 1 98.25 257 LEU A N 1
ATOM 1955 C CA . LEU A 1 257 ? 2.953 -10.133 -10.836 1 98.25 257 LEU A CA 1
ATOM 1956 C C . LEU A 1 257 ? 3.943 -11.242 -11.188 1 98.25 257 LEU A C 1
ATOM 1958 O O . LEU A 1 257 ? 4.145 -12.172 -10.398 1 98.25 257 LEU A O 1
ATOM 1962 N N . GLY A 1 258 ? 4.422 -11.234 -12.398 1 95.5 258 GLY A N 1
ATOM 1963 C CA . GLY A 1 258 ? 5.207 -12.336 -12.93 1 95.5 258 GLY A CA 1
ATOM 1964 C C . GLY A 1 258 ? 6.566 -12.469 -12.273 1 95.5 258 GLY A C 1
ATOM 1965 O O . GLY A 1 258 ? 6.902 -11.711 -11.359 1 95.5 258 GLY A O 1
ATOM 1966 N N . GLY A 1 259 ? 7.27 -13.539 -12.703 1 96.25 259 GLY A N 1
ATOM 1967 C CA . GLY A 1 259 ? 8.586 -13.836 -12.148 1 96.25 259 GLY A CA 1
ATOM 1968 C C . GLY A 1 259 ? 9.484 -14.578 -13.117 1 96.25 259 GLY A C 1
ATOM 1969 O O . GLY A 1 259 ? 9.039 -15.031 -14.172 1 96.25 259 GLY A O 1
ATOM 1970 N N . LYS A 1 260 ? 10.75 -14.594 -12.836 1 98.19 260 LYS A N 1
ATOM 1971 C CA . LYS A 1 260 ? 11.789 -15.422 -13.445 1 98.19 260 LYS A CA 1
ATOM 1972 C C . LYS A 1 260 ? 12.758 -15.938 -12.391 1 98.19 260 LYS A C 1
ATOM 1974 O O . LYS A 1 260 ? 13.93 -15.539 -12.359 1 98.19 260 LYS A O 1
ATOM 1979 N N . SER A 1 261 ? 12.25 -16.859 -11.633 1 98.69 261 SER A N 1
ATOM 1980 C CA . SER A 1 261 ? 12.82 -17.219 -10.344 1 98.69 261 SER A CA 1
ATOM 1981 C C . SER A 1 261 ? 14.039 -18.125 -10.516 1 98.69 261 SER A C 1
ATOM 1983 O O . SER A 1 261 ? 14.039 -19.016 -11.352 1 98.69 261 SER A O 1
ATOM 1985 N N . PRO A 1 262 ? 15.117 -17.891 -9.695 1 98.88 262 PRO A N 1
ATOM 1986 C CA . PRO A 1 262 ? 16.266 -18.797 -9.664 1 98.88 262 PRO A CA 1
ATOM 1987 C C . PRO A 1 262 ? 16.062 -19.984 -8.703 1 98.88 262 PRO A C 1
ATOM 1989 O O . PRO A 1 262 ? 15.453 -19.812 -7.645 1 98.88 262 PRO A O 1
ATOM 1992 N N . LEU A 1 263 ? 16.484 -21.141 -9.117 1 98.94 263 LEU A N 1
ATOM 1993 C CA . LEU A 1 263 ? 16.656 -22.312 -8.273 1 98.94 263 LEU A CA 1
ATOM 1994 C C . LEU A 1 263 ? 18.125 -22.734 -8.219 1 98.94 263 LEU A C 1
ATOM 1996 O O . LEU A 1 263 ? 18.688 -23.141 -9.234 1 98.94 263 LEU A O 1
ATOM 2000 N N . ILE A 1 264 ? 18.703 -22.594 -7.039 1 98.94 264 ILE A N 1
ATOM 2001 C CA . ILE A 1 264 ? 20.125 -22.844 -6.891 1 98.94 264 ILE A CA 1
ATOM 2002 C C . ILE A 1 264 ? 20.359 -24.219 -6.27 1 98.94 264 ILE A C 1
ATOM 2004 O O . ILE A 1 264 ? 19.891 -24.5 -5.168 1 98.94 264 ILE A O 1
ATOM 2008 N N . ILE A 1 265 ? 21.188 -25.078 -6.984 1 98.94 265 ILE A N 1
ATOM 2009 C CA . ILE A 1 265 ? 21.5 -26.422 -6.527 1 98.94 265 ILE A CA 1
ATOM 2010 C C . ILE A 1 265 ? 23 -26.531 -6.219 1 98.94 265 ILE A C 1
ATOM 2012 O O . ILE A 1 265 ? 23.828 -26.609 -7.129 1 98.94 265 ILE A O 1
ATOM 2016 N N . PHE A 1 266 ? 23.328 -26.625 -4.926 1 98.88 266 PHE A N 1
ATOM 2017 C CA . PHE A 1 266 ? 24.719 -26.828 -4.52 1 98.88 266 PHE A CA 1
ATOM 2018 C C . PHE A 1 266 ? 25.078 -28.312 -4.555 1 98.88 266 PHE A C 1
ATOM 2020 O O . PHE A 1 266 ? 24.203 -29.172 -4.465 1 98.88 266 PHE A O 1
ATOM 2027 N N . SER A 1 267 ? 26.391 -28.594 -4.555 1 98.69 267 SER A N 1
ATOM 2028 C CA . SER A 1 267 ? 26.875 -29.969 -4.727 1 98.69 267 SER A CA 1
ATOM 2029 C C . SER A 1 267 ? 26.625 -30.797 -3.471 1 98.69 267 SER A C 1
ATOM 2031 O O . SER A 1 267 ? 26.578 -32.031 -3.531 1 98.69 267 SER A O 1
ATOM 2033 N N . ASP A 1 268 ? 26.438 -30.172 -2.352 1 98.5 268 ASP A N 1
ATOM 2034 C CA . ASP A 1 268 ? 26.25 -30.906 -1.103 1 98.5 268 ASP A CA 1
ATOM 2035 C C . ASP A 1 268 ? 24.781 -31.188 -0.837 1 98.5 268 ASP A C 1
ATOM 2037 O O . ASP A 1 268 ? 24.406 -31.609 0.258 1 98.5 268 ASP A O 1
ATOM 2041 N N . CYS A 1 269 ? 23.906 -30.922 -1.835 1 98.44 269 CYS A N 1
ATOM 2042 C CA . CYS A 1 269 ? 22.469 -31.141 -1.67 1 98.44 269 CYS A CA 1
ATOM 2043 C C . CYS A 1 269 ? 22.156 -32.625 -1.505 1 98.44 269 CYS A C 1
ATOM 2045 O O . CYS A 1 269 ? 23.016 -33.469 -1.751 1 98.44 269 CYS A O 1
ATOM 2047 N N . VAL A 1 270 ? 20.922 -32.906 -0.925 1 98.38 270 VAL A N 1
ATOM 2048 C CA . VAL A 1 270 ? 20.359 -34.219 -1.103 1 98.38 270 VAL A CA 1
ATOM 2049 C C . VAL A 1 270 ? 19.906 -34.406 -2.547 1 98.38 270 VAL A C 1
ATOM 2051 O O . VAL A 1 270 ? 18.844 -33.906 -2.936 1 98.38 270 VAL A O 1
ATOM 2054 N N . PHE A 1 271 ? 20.625 -35.219 -3.264 1 98.31 271 PHE A N 1
ATOM 2055 C CA . PHE A 1 271 ? 20.562 -35.281 -4.719 1 98.31 271 PHE A CA 1
ATOM 2056 C C . PHE A 1 271 ? 19.141 -35.594 -5.188 1 98.31 271 PHE A C 1
ATOM 2058 O O . PHE A 1 271 ? 18.578 -34.875 -6.02 1 98.31 271 PHE A O 1
ATOM 2065 N N . ARG A 1 272 ? 18.484 -36.562 -4.664 1 97.88 272 ARG A N 1
ATOM 2066 C CA . ARG A 1 272 ? 17.141 -37 -5.086 1 97.88 272 ARG A CA 1
ATOM 2067 C C . ARG A 1 272 ? 16.125 -35.906 -4.809 1 97.88 272 ARG A C 1
ATOM 2069 O O . ARG A 1 272 ? 15.227 -35.656 -5.621 1 97.88 272 ARG A O 1
ATOM 2076 N N . ASN A 1 273 ? 16.25 -35.25 -3.711 1 98.38 273 ASN A N 1
ATOM 2077 C CA . ASN A 1 273 ? 15.352 -34.156 -3.367 1 98.38 273 ASN A CA 1
ATOM 2078 C C . ASN A 1 273 ? 15.523 -32.969 -4.305 1 98.38 273 ASN A C 1
ATOM 2080 O O . ASN A 1 273 ? 14.555 -32.312 -4.672 1 98.38 273 ASN A O 1
ATOM 2084 N N . ALA A 1 274 ? 16.734 -32.688 -4.633 1 98.75 274 ALA A N 1
ATOM 2085 C CA . ALA A 1 274 ? 17.016 -31.594 -5.551 1 98.75 274 ALA A CA 1
ATOM 2086 C C . ALA A 1 274 ? 16.375 -31.844 -6.914 1 98.75 274 ALA A C 1
ATOM 2088 O O . ALA A 1 274 ? 15.82 -30.938 -7.52 1 98.75 274 ALA A O 1
ATOM 2089 N N . VAL A 1 275 ? 16.453 -33.094 -7.355 1 98.75 275 VAL A N 1
ATOM 2090 C CA . VAL A 1 275 ? 15.859 -33.469 -8.633 1 98.75 275 VAL A CA 1
ATOM 2091 C C . VAL A 1 275 ? 14.336 -33.312 -8.555 1 98.75 275 VAL A C 1
ATOM 2093 O O . VAL A 1 275 ? 13.727 -32.656 -9.422 1 98.75 275 VAL A O 1
ATOM 2096 N N . LYS A 1 276 ? 13.758 -33.875 -7.531 1 98.38 276 LYS A N 1
ATOM 2097 C CA . LYS A 1 276 ? 12.32 -33.75 -7.328 1 98.38 276 LYS A CA 1
ATOM 2098 C C . LYS A 1 276 ? 11.898 -32.281 -7.262 1 98.38 276 LYS A C 1
ATOM 2100 O O . LYS A 1 276 ? 10.906 -31.875 -7.871 1 98.38 276 LYS A O 1
ATOM 2105 N N . GLY A 1 277 ? 12.664 -31.5 -6.496 1 98.5 277 GLY A N 1
ATOM 2106 C CA . GLY A 1 277 ? 12.383 -30.078 -6.379 1 98.5 277 GLY A CA 1
ATOM 2107 C C . GLY A 1 277 ? 12.43 -29.344 -7.707 1 98.5 277 GLY A C 1
ATOM 2108 O O . GLY A 1 277 ? 11.602 -28.469 -7.973 1 98.5 277 GLY A O 1
ATOM 2109 N N . ALA A 1 278 ? 13.344 -29.641 -8.523 1 98.81 278 ALA A N 1
ATOM 2110 C CA . ALA A 1 278 ? 13.477 -29.016 -9.836 1 98.81 278 ALA A CA 1
ATOM 2111 C C . ALA A 1 278 ? 12.281 -29.359 -10.727 1 98.81 278 ALA A C 1
ATOM 2113 O O . ALA A 1 278 ? 11.812 -28.516 -11.5 1 98.81 278 ALA A O 1
ATOM 2114 N N . LEU A 1 279 ? 11.82 -30.625 -10.664 1 98.69 279 LEU A N 1
ATOM 2115 C CA . LEU A 1 279 ? 10.648 -31.016 -11.43 1 98.69 279 LEU A CA 1
ATOM 2116 C C . LEU A 1 279 ? 9.414 -30.25 -10.969 1 98.69 279 LEU A C 1
ATOM 2118 O O . LEU A 1 279 ? 8.672 -29.719 -11.797 1 98.69 279 LEU A O 1
ATOM 2122 N N . MET A 1 280 ? 9.242 -30.125 -9.688 1 98.25 280 MET A N 1
ATOM 2123 C CA . MET A 1 280 ? 8.125 -29.375 -9.117 1 98.25 280 MET A CA 1
ATOM 2124 C C . MET A 1 280 ? 8.195 -27.906 -9.508 1 98.25 280 MET A C 1
ATOM 2126 O O . MET A 1 280 ? 7.164 -27.266 -9.75 1 98.25 280 MET A O 1
ATOM 2130 N N . ALA A 1 281 ? 9.383 -27.422 -9.609 1 98.5 281 ALA A N 1
ATOM 2131 C CA . ALA A 1 281 ? 9.625 -26 -9.859 1 98.5 281 ALA A CA 1
ATOM 2132 C C . ALA A 1 281 ? 9.367 -25.641 -11.328 1 98.5 281 ALA A C 1
ATOM 2134 O O . ALA A 1 281 ? 9.234 -24.469 -11.672 1 98.5 281 ALA A O 1
ATOM 2135 N N . ASN A 1 282 ? 9.195 -26.625 -12.188 1 98.56 282 ASN A N 1
ATOM 2136 C CA . ASN A 1 282 ? 9.211 -26.281 -13.609 1 98.56 282 ASN A CA 1
ATOM 2137 C C . ASN A 1 282 ? 8.008 -26.891 -14.344 1 98.56 282 ASN A C 1
ATOM 2139 O O . ASN A 1 282 ? 7.555 -26.328 -15.344 1 98.56 282 ASN A O 1
ATOM 2143 N N . PHE A 1 283 ? 7.438 -27.953 -13.805 1 98.5 283 PHE A N 1
ATOM 2144 C CA . PHE A 1 283 ? 6.496 -28.672 -14.648 1 98.5 283 PHE A CA 1
ATOM 2145 C C . PHE A 1 283 ? 5.121 -28.75 -14 1 98.5 283 PHE A C 1
ATOM 2147 O O . PHE A 1 283 ? 4.156 -29.203 -14.617 1 98.5 283 PHE A O 1
ATOM 2154 N N . LEU A 1 284 ? 5.035 -28.266 -12.727 1 97.31 284 LEU A N 1
ATOM 2155 C CA . LEU A 1 284 ? 3.723 -28.141 -12.102 1 97.31 284 LEU A CA 1
ATOM 2156 C C . LEU A 1 284 ? 2.807 -27.25 -12.945 1 97.31 284 LEU A C 1
ATOM 2158 O O . LEU A 1 284 ? 3.236 -26.219 -13.453 1 97.31 284 LEU A O 1
ATOM 2162 N N . THR A 1 285 ? 1.517 -27.719 -13.133 1 97.69 285 THR A N 1
ATOM 2163 C CA . THR A 1 285 ? 0.53 -26.953 -13.891 1 97.69 285 THR A CA 1
ATOM 2164 C C . THR A 1 285 ? 1.071 -26.594 -15.273 1 97.69 285 THR A C 1
ATOM 2166 O O . THR A 1 285 ? 0.932 -25.453 -15.719 1 97.69 285 THR A O 1
ATOM 2169 N N . GLN A 1 286 ? 1.768 -27.609 -15.953 1 97.81 286 GLN A N 1
ATOM 2170 C CA . GLN A 1 286 ? 2.359 -27.469 -17.281 1 97.81 286 GLN A CA 1
ATOM 2171 C C . GLN A 1 286 ? 3.324 -26.281 -17.312 1 97.81 286 GLN A C 1
ATOM 2173 O O . GLN A 1 286 ? 3.432 -25.594 -18.344 1 97.81 286 GLN A O 1
ATOM 2178 N N . GLY A 1 287 ? 3.945 -25.938 -16.203 1 98.25 287 GLY A N 1
ATOM 2179 C CA . GLY A 1 287 ? 4.898 -24.844 -16.141 1 98.25 287 GLY A CA 1
ATOM 2180 C C . GLY A 1 287 ? 4.238 -23.484 -16.062 1 98.25 287 GLY A C 1
ATOM 2181 O O . GLY A 1 287 ? 4.918 -22.453 -16.094 1 98.25 287 GLY A O 1
ATOM 2182 N N . GLU A 1 288 ? 2.918 -23.438 -15.969 1 98.44 288 GLU A N 1
ATOM 2183 C CA . GLU A 1 288 ? 2.158 -22.188 -15.93 1 98.44 288 GLU A CA 1
ATOM 2184 C C . GLU A 1 288 ? 1.924 -21.734 -14.484 1 98.44 288 GLU A C 1
ATOM 2186 O O . GLU A 1 288 ? 0.779 -21.562 -14.062 1 98.44 288 GLU A O 1
ATOM 2191 N N . VAL A 1 289 ? 3.008 -21.531 -13.766 1 98.06 289 VAL A N 1
ATOM 2192 C CA . VAL A 1 289 ? 3.039 -21.078 -12.383 1 98.06 289 VAL A CA 1
ATOM 2193 C C . VAL A 1 289 ? 3.943 -19.859 -12.266 1 98.06 289 VAL A C 1
ATOM 2195 O O . VAL A 1 289 ? 5.094 -19.875 -12.711 1 98.06 289 VAL A O 1
ATOM 2198 N N . CYS A 1 290 ? 3.514 -18.844 -11.641 1 96.62 290 CYS A N 1
ATOM 2199 C CA . CYS A 1 290 ? 4.227 -17.562 -11.609 1 96.62 290 CYS A CA 1
ATOM 2200 C C . CYS A 1 290 ? 5.527 -17.688 -10.828 1 96.62 290 CYS A C 1
ATOM 2202 O O . CYS A 1 290 ? 6.527 -17.062 -11.172 1 96.62 290 CYS A O 1
ATOM 2204 N N . CYS A 1 291 ? 5.559 -18.5 -9.797 1 97.06 291 CYS A N 1
ATOM 2205 C CA . CYS A 1 291 ? 6.723 -18.578 -8.922 1 97.06 291 CYS A CA 1
ATOM 2206 C C . CYS A 1 291 ? 7.66 -19.688 -9.375 1 97.06 291 CYS A C 1
ATOM 2208 O O . CYS A 1 291 ? 8.617 -20.016 -8.672 1 97.06 291 CYS A O 1
ATOM 2210 N N . ASN A 1 292 ? 7.531 -20.281 -10.469 1 98.12 292 ASN A N 1
ATOM 2211 C CA . ASN A 1 292 ? 8.344 -21.391 -10.938 1 98.12 292 ASN A CA 1
ATOM 2212 C C . ASN A 1 292 ? 9.828 -21.047 -10.961 1 98.12 292 ASN A C 1
ATOM 2214 O O . ASN A 1 292 ? 10.195 -19.922 -11.312 1 98.12 292 ASN A O 1
ATOM 2218 N N . GLY A 1 293 ? 10.711 -22.016 -10.617 1 98.31 293 GLY A N 1
ATOM 2219 C CA . GLY A 1 293 ? 12.156 -21.875 -10.625 1 98.31 293 GLY A CA 1
ATOM 2220 C C . GLY A 1 293 ? 12.781 -22.281 -11.945 1 98.31 293 GLY A C 1
ATOM 2221 O O . GLY A 1 293 ? 13.539 -23.266 -12 1 98.31 293 GLY A O 1
ATOM 2222 N N . THR A 1 294 ? 12.602 -21.438 -12.969 1 98.19 294 THR A N 1
ATOM 2223 C CA . THR A 1 294 ? 12.883 -21.875 -14.336 1 98.19 294 THR A CA 1
ATOM 2224 C C . THR A 1 294 ? 14.344 -21.609 -14.695 1 98.19 294 THR A C 1
ATOM 2226 O O . THR A 1 294 ? 14.844 -22.125 -15.695 1 98.19 294 THR A O 1
ATOM 2229 N N . ARG A 1 295 ? 15.031 -20.719 -13.914 1 98.81 295 ARG A N 1
ATOM 2230 C CA . ARG A 1 295 ? 16.484 -20.609 -14.008 1 98.81 295 ARG A CA 1
ATOM 2231 C C . ARG A 1 295 ? 17.172 -21.5 -12.992 1 98.81 295 ARG A C 1
ATOM 2233 O O . ARG A 1 295 ? 17.422 -21.094 -11.859 1 98.81 295 ARG A O 1
ATOM 2240 N N . VAL A 1 296 ? 17.562 -22.703 -13.477 1 98.94 296 VAL A N 1
ATOM 2241 C CA . VAL A 1 296 ? 18.109 -23.703 -12.57 1 98.94 296 VAL A CA 1
ATOM 2242 C C . VAL A 1 296 ? 19.641 -23.641 -12.617 1 98.94 296 VAL A C 1
ATOM 2244 O O . VAL A 1 296 ? 20.25 -24.172 -13.547 1 98.94 296 VAL A O 1
ATOM 2247 N N . PHE A 1 297 ? 20.203 -23.031 -11.555 1 98.94 297 PHE A N 1
ATOM 2248 C CA . PHE A 1 297 ? 21.656 -22.969 -11.414 1 98.94 297 PHE A CA 1
ATOM 2249 C C . PHE A 1 297 ? 22.188 -24.203 -10.711 1 98.94 297 PHE A C 1
ATOM 2251 O O . PHE A 1 297 ? 21.812 -24.5 -9.57 1 98.94 297 PHE A O 1
ATOM 2258 N N . VAL A 1 298 ? 23.125 -24.938 -11.359 1 98.94 298 VAL A N 1
ATOM 2259 C CA . VAL A 1 298 ? 23.656 -26.172 -10.797 1 98.94 298 VAL A CA 1
ATOM 2260 C C . VAL A 1 298 ? 25.172 -26.047 -10.648 1 98.94 298 VAL A C 1
ATOM 2262 O O . VAL A 1 298 ? 25.875 -25.656 -11.586 1 98.94 298 VAL A O 1
ATOM 2265 N N . GLN A 1 299 ? 25.641 -26.359 -9.453 1 98.81 299 GLN A N 1
ATOM 2266 C CA . GLN A 1 299 ? 27.078 -26.312 -9.227 1 98.81 299 GLN A CA 1
ATOM 2267 C C . GLN A 1 299 ? 27.812 -27.312 -10.117 1 98.81 299 GLN A C 1
ATOM 2269 O O . GLN A 1 299 ? 27.375 -28.453 -10.266 1 98.81 299 GLN A O 1
ATOM 2274 N N . ARG A 1 300 ? 28.984 -26.922 -10.609 1 98.44 300 ARG A N 1
ATOM 2275 C CA . ARG A 1 300 ? 29.672 -27.609 -11.695 1 98.44 300 ARG A CA 1
ATOM 2276 C C . ARG A 1 300 ? 29.984 -29.047 -11.312 1 98.44 300 ARG A C 1
ATOM 2278 O O . ARG A 1 300 ? 29.922 -29.953 -12.148 1 98.44 300 ARG A O 1
ATOM 2285 N N . GLU A 1 301 ? 30.234 -29.312 -10.102 1 98 301 GLU A N 1
ATOM 2286 C CA . GLU A 1 301 ? 30.641 -30.625 -9.609 1 98 301 GLU A CA 1
ATOM 2287 C C . GLU A 1 301 ? 29.562 -31.672 -9.875 1 98 301 GLU A C 1
ATOM 2289 O O . GLU A 1 301 ? 29.875 -32.844 -10.07 1 98 301 GLU A O 1
ATOM 2294 N N . ILE A 1 302 ? 28.328 -31.297 -9.867 1 98.62 302 ILE A N 1
ATOM 2295 C CA . ILE A 1 302 ? 27.25 -32.281 -9.992 1 98.62 302 ILE A CA 1
ATOM 2296 C C . ILE A 1 302 ? 26.422 -31.969 -11.227 1 98.62 302 ILE A C 1
ATOM 2298 O O . ILE A 1 302 ? 25.328 -32.5 -11.398 1 98.62 302 ILE A O 1
ATOM 2302 N N . LEU A 1 303 ? 26.875 -31.125 -12.109 1 98.62 303 LEU A N 1
ATOM 2303 C CA . LEU A 1 303 ? 26.109 -30.625 -13.242 1 98.62 303 LEU A CA 1
ATOM 2304 C C . LEU A 1 303 ? 25.656 -31.766 -14.148 1 98.62 303 LEU A C 1
ATOM 2306 O O . LEU A 1 303 ? 24.484 -31.875 -14.484 1 98.62 303 LEU A O 1
ATOM 2310 N N . ASP A 1 304 ? 26.562 -32.656 -14.508 1 98.5 304 ASP A N 1
ATOM 2311 C CA . ASP A 1 304 ? 26.25 -33.75 -15.453 1 98.5 304 ASP A CA 1
ATOM 2312 C C . ASP A 1 304 ? 25.266 -34.719 -14.844 1 98.5 304 ASP A C 1
ATOM 2314 O O . ASP A 1 304 ? 24.281 -35.094 -15.477 1 98.5 304 ASP A O 1
ATOM 2318 N N . ALA A 1 305 ? 25.562 -35.188 -13.664 1 98.75 305 ALA A N 1
ATOM 2319 C CA . ALA A 1 305 ? 24.688 -36.156 -12.992 1 98.75 305 ALA A CA 1
ATOM 2320 C C . ALA A 1 305 ? 23.281 -35.594 -12.812 1 98.75 305 ALA A C 1
ATOM 2322 O O . ALA A 1 305 ? 22.297 -36.281 -13.055 1 98.75 305 ALA A O 1
ATOM 2323 N N . PHE A 1 306 ? 23.219 -34.406 -12.359 1 98.75 306 PHE A N 1
ATOM 2324 C CA . PHE A 1 306 ? 21.938 -33.75 -12.133 1 98.75 306 PHE A CA 1
ATOM 2325 C C . PHE A 1 306 ? 21.172 -33.594 -13.438 1 98.75 306 PHE A C 1
ATOM 2327 O O . PHE A 1 306 ? 19.984 -33.906 -13.508 1 98.75 306 PHE A O 1
ATOM 2334 N N . THR A 1 307 ? 21.781 -33.094 -14.477 1 98.75 307 THR A N 1
ATOM 2335 C CA . THR A 1 307 ? 21.156 -32.875 -15.773 1 98.75 307 THR A CA 1
ATOM 2336 C C . THR A 1 307 ? 20.625 -34.188 -16.344 1 98.75 307 THR A C 1
ATOM 2338 O O . THR A 1 307 ? 19.484 -34.25 -16.812 1 98.75 307 THR A O 1
ATOM 2341 N N . ASN A 1 308 ? 21.438 -35.219 -16.266 1 98.75 308 ASN A N 1
ATOM 2342 C CA . ASN A 1 308 ? 21.031 -36.5 -16.781 1 98.75 308 ASN A CA 1
ATOM 2343 C C . ASN A 1 308 ? 19.781 -37.031 -16.062 1 98.75 308 ASN A C 1
ATOM 2345 O O . ASN A 1 308 ? 18.859 -37.531 -16.703 1 98.75 308 ASN A O 1
ATOM 2349 N N . GLU A 1 309 ? 19.812 -36.906 -14.789 1 98.69 309 GLU A N 1
ATOM 2350 C CA . GLU A 1 309 ? 18.688 -37.406 -14.008 1 98.69 309 GLU A CA 1
ATOM 2351 C C . GLU A 1 309 ? 17.422 -36.594 -14.273 1 98.69 309 GLU A C 1
ATOM 2353 O O . GLU A 1 309 ? 16.328 -37.156 -14.383 1 98.69 309 GLU A O 1
ATOM 2358 N N . VAL A 1 310 ? 17.484 -35.281 -14.359 1 98.56 310 VAL A N 1
ATOM 2359 C CA . VAL A 1 310 ? 16.328 -34.438 -14.602 1 98.56 310 VAL A CA 1
ATOM 2360 C C . VAL A 1 310 ? 15.758 -34.719 -15.984 1 98.56 310 VAL A C 1
ATOM 2362 O O . VAL A 1 310 ? 14.531 -34.75 -16.156 1 98.56 310 VAL A O 1
ATOM 2365 N N . VAL A 1 311 ? 16.625 -34.875 -16.953 1 98.75 311 VAL A N 1
ATOM 2366 C CA . VAL A 1 311 ? 16.188 -35.188 -18.312 1 98.75 311 VAL A CA 1
ATOM 2367 C C . VAL A 1 311 ? 15.422 -36.531 -18.328 1 98.75 311 VAL A C 1
ATOM 2369 O O . VAL A 1 311 ? 14.336 -36.625 -18.906 1 98.75 311 VAL A O 1
ATOM 2372 N N . LYS A 1 312 ? 15.984 -37.5 -17.688 1 98.69 312 LYS A N 1
ATOM 2373 C CA . LYS A 1 312 ? 15.352 -38.812 -17.594 1 98.69 312 LYS A CA 1
ATOM 2374 C C . LYS A 1 312 ? 13.961 -38.719 -16.969 1 98.69 312 LYS A C 1
ATOM 2376 O O . LYS A 1 312 ? 12.984 -39.25 -17.5 1 98.69 312 LYS A O 1
ATOM 2381 N N . GLU A 1 313 ? 13.859 -38.031 -15.867 1 98.38 313 GLU A N 1
ATOM 2382 C CA . GLU A 1 313 ? 12.586 -37.906 -15.164 1 98.38 313 GLU A CA 1
ATOM 2383 C C . GLU A 1 313 ? 11.586 -37.062 -15.977 1 98.38 313 GLU A C 1
ATOM 2385 O O . GLU A 1 313 ? 10.391 -37.375 -15.969 1 98.38 313 GLU A O 1
ATOM 2390 N N . ALA A 1 314 ? 12.039 -36 -16.656 1 98.38 314 ALA A N 1
ATOM 2391 C CA . ALA A 1 314 ? 11.164 -35.188 -17.469 1 98.38 314 ALA A CA 1
ATOM 2392 C C . ALA A 1 314 ? 10.539 -36 -18.609 1 98.38 314 ALA A C 1
ATOM 2394 O O . ALA A 1 314 ? 9.352 -35.844 -18.906 1 98.38 314 ALA A O 1
ATOM 2395 N N . GLN A 1 315 ? 11.32 -36.875 -19.203 1 98.06 315 GLN A N 1
ATOM 2396 C CA . GLN A 1 315 ? 10.867 -37.719 -20.297 1 98.06 315 GLN A CA 1
ATOM 2397 C C . GLN A 1 315 ? 9.82 -38.719 -19.828 1 98.06 315 GLN A C 1
ATOM 2399 O O . GLN A 1 315 ? 9.016 -39.219 -20.625 1 98.06 315 GLN A O 1
ATOM 2404 N N . ASN A 1 316 ? 9.844 -38.969 -18.562 1 97.38 316 ASN A N 1
ATOM 2405 C CA . ASN A 1 316 ? 8.961 -39.969 -17.984 1 97.38 316 ASN A CA 1
ATOM 2406 C C . ASN A 1 316 ? 7.645 -39.375 -17.5 1 97.38 316 ASN A C 1
ATOM 2408 O O . ASN A 1 316 ? 6.75 -40.094 -17.062 1 97.38 316 ASN A O 1
ATOM 2412 N N . ILE A 1 317 ? 7.477 -38.094 -17.562 1 97.94 317 ILE A N 1
ATOM 2413 C CA . ILE A 1 317 ? 6.238 -37.438 -17.141 1 97.94 317 ILE A CA 1
ATOM 2414 C C . ILE A 1 317 ? 5.086 -37.906 -18.031 1 97.94 317 ILE A C 1
ATOM 2416 O O . ILE A 1 317 ? 5.152 -37.812 -19.25 1 97.94 317 ILE A O 1
ATOM 2420 N N . LYS A 1 318 ? 4.055 -38.406 -17.438 1 97.44 318 LYS A N 1
ATOM 2421 C CA . LYS A 1 318 ? 2.91 -38.938 -18.188 1 97.44 318 LYS A CA 1
ATOM 2422 C C . LYS A 1 318 ? 2.004 -37.781 -18.641 1 97.44 318 LYS A C 1
ATOM 2424 O O . LYS A 1 318 ? 1.369 -37.125 -17.828 1 97.44 318 LYS A O 1
ATOM 2429 N N . ILE A 1 319 ? 1.908 -37.594 -19.953 1 97.62 319 ILE A N 1
ATOM 2430 C CA . ILE A 1 319 ? 1.033 -36.594 -20.594 1 97.62 319 ILE A CA 1
ATOM 2431 C C . ILE A 1 319 ? -0.231 -37.281 -21.094 1 97.62 319 ILE A C 1
ATOM 2433 O O . ILE A 1 319 ? -0.165 -38.406 -21.641 1 97.62 319 ILE A O 1
ATOM 2437 N N . GLY A 1 320 ? -1.342 -36.75 -20.844 1 96.69 320 GLY A N 1
ATOM 2438 C CA . GLY A 1 320 ? -2.562 -37.344 -21.344 1 96.69 320 GLY A CA 1
ATOM 2439 C C . GLY A 1 320 ? -3.82 -36.656 -20.875 1 96.69 320 GLY A C 1
ATOM 2440 O O . GLY A 1 320 ? -3.836 -35.406 -20.766 1 96.69 320 GLY A O 1
ATOM 2441 N N . ASP A 1 321 ? -4.934 -37.469 -20.734 1 97.75 321 ASP A N 1
ATOM 2442 C CA . ASP A 1 321 ? -6.207 -36.938 -20.266 1 97.75 321 ASP A CA 1
ATOM 2443 C C . ASP A 1 321 ? -6.09 -36.406 -18.828 1 97.75 321 ASP A C 1
ATOM 2445 O O . ASP A 1 321 ? -5.887 -37.219 -17.906 1 97.75 321 ASP A O 1
ATOM 2449 N N . PRO A 1 322 ? -6.273 -35.062 -18.688 1 97.81 322 PRO A N 1
ATOM 2450 C CA . PRO A 1 322 ? -6.016 -34.5 -17.359 1 97.81 322 PRO A CA 1
ATOM 2451 C C . PRO A 1 322 ? -7.023 -34.969 -16.312 1 97.81 322 PRO A C 1
ATOM 2453 O O . PRO A 1 322 ? -6.805 -34.781 -15.109 1 97.81 322 PRO A O 1
ATOM 2456 N N . LEU A 1 323 ? -8.117 -35.562 -16.688 1 97.56 323 LEU A N 1
ATOM 2457 C CA . LEU A 1 323 ? -9.125 -36.031 -15.742 1 97.56 323 LEU A CA 1
ATOM 2458 C C . LEU A 1 323 ? -8.805 -37.438 -15.25 1 97.56 323 LEU A C 1
ATOM 2460 O O . LEU A 1 323 ? -9.461 -37.938 -14.344 1 97.56 323 LEU A O 1
ATOM 2464 N N . LEU A 1 324 ? -7.742 -38.062 -15.875 1 96.69 324 LEU A N 1
ATOM 2465 C CA . LEU A 1 324 ? -7.289 -39.344 -15.375 1 96.69 324 LEU A CA 1
ATOM 2466 C C . LEU A 1 324 ? -6.309 -39.156 -14.219 1 96.69 324 LEU A C 1
ATOM 2468 O O . LEU A 1 324 ? -5.414 -38.312 -14.281 1 96.69 324 LEU A O 1
ATOM 2472 N N . GLU A 1 325 ? -6.387 -40 -13.281 1 94.81 325 GLU A N 1
ATOM 2473 C CA . GLU A 1 325 ? -5.668 -39.844 -12.016 1 94.81 325 GLU A CA 1
ATOM 2474 C C . GLU A 1 325 ? -4.164 -40.031 -12.219 1 94.81 325 GLU A C 1
ATOM 2476 O O . GLU A 1 325 ? -3.363 -39.438 -11.477 1 94.81 325 GLU A O 1
ATOM 2481 N N . ASP A 1 326 ? -3.75 -40.75 -13.164 1 95.06 326 ASP A N 1
ATOM 2482 C CA . ASP A 1 326 ? -2.332 -41.062 -13.328 1 95.06 326 ASP A CA 1
ATOM 2483 C C . ASP A 1 326 ? -1.662 -40.062 -14.266 1 95.06 326 ASP A C 1
ATOM 2485 O O . ASP A 1 326 ? -0.444 -40.094 -14.445 1 95.06 326 ASP A O 1
ATOM 2489 N N . THR A 1 327 ? -2.463 -39.156 -14.922 1 96.88 327 THR A N 1
ATOM 2490 C CA . THR A 1 327 ? -1.881 -38.094 -15.734 1 96.88 327 THR A CA 1
ATOM 2491 C C . THR A 1 327 ? -1.142 -37.094 -14.867 1 96.88 327 THR A C 1
ATOM 2493 O O . THR A 1 327 ? -1.656 -36.656 -13.828 1 96.88 327 THR A O 1
ATOM 2496 N N . ARG A 1 328 ? 0.074 -36.75 -15.273 1 97.31 328 ARG A N 1
ATOM 2497 C CA . ARG A 1 328 ? 0.888 -35.844 -14.461 1 97.31 328 ARG A CA 1
ATOM 2498 C C . ARG A 1 328 ? 1.057 -34.5 -15.141 1 97.31 328 ARG A C 1
ATOM 2500 O O . ARG A 1 328 ? 1.439 -33.5 -14.5 1 97.31 328 ARG A O 1
ATOM 2507 N N . MET A 1 329 ? 0.813 -34.375 -16.344 1 97.88 329 MET A N 1
ATOM 2508 C CA . MET A 1 329 ? 0.853 -33.094 -17.047 1 97.88 329 MET A CA 1
ATOM 2509 C C . MET A 1 329 ? -0.258 -33.031 -18.094 1 97.88 329 MET A C 1
ATOM 2511 O O . MET A 1 329 ? -0.427 -33.938 -18.906 1 97.88 329 MET A O 1
ATOM 2515 N N . GLY A 1 330 ? -1.058 -31.953 -18 1 97.94 330 GLY A N 1
ATOM 2516 C CA . GLY A 1 330 ? -2.154 -31.734 -18.938 1 97.94 330 GLY A CA 1
ATOM 2517 C C . GLY A 1 330 ? -1.815 -30.766 -20.047 1 97.94 330 GLY A C 1
ATOM 2518 O O . GLY A 1 330 ? -0.684 -30.75 -20.547 1 97.94 330 GLY A O 1
ATOM 2519 N N . ALA A 1 331 ? -2.867 -30.094 -20.562 1 98.62 331 ALA A N 1
ATOM 2520 C CA . ALA A 1 331 ? -2.736 -29.203 -21.719 1 98.62 331 ALA A CA 1
ATOM 2521 C C . ALA A 1 331 ? -2.494 -27.766 -21.281 1 98.62 331 ALA A C 1
ATOM 2523 O O . ALA A 1 331 ? -2.967 -27.344 -20.219 1 98.62 331 ALA A O 1
ATOM 2524 N N . LEU A 1 332 ? -1.729 -26.984 -22.078 1 98.75 332 LEU A N 1
ATOM 2525 C CA . LEU A 1 332 ? -1.614 -25.547 -21.859 1 98.75 332 LEU A CA 1
ATOM 2526 C C . LEU A 1 332 ? -2.949 -24.844 -22.094 1 98.75 332 LEU A C 1
ATOM 2528 O O . LEU A 1 332 ? -3.875 -25.438 -22.656 1 98.75 332 LEU A O 1
ATOM 2532 N N . ILE A 1 333 ? -3.104 -23.625 -21.75 1 98.62 333 ILE A N 1
ATOM 2533 C CA . ILE A 1 333 ? -4.379 -22.953 -21.531 1 98.62 333 ILE A CA 1
ATOM 2534 C C . ILE A 1 333 ? -5.09 -22.75 -22.859 1 98.62 333 ILE A C 1
ATOM 2536 O O . ILE A 1 333 ? -6.316 -22.844 -22.953 1 98.62 333 ILE A O 1
ATOM 2540 N N . ASN A 1 334 ? -4.379 -22.391 -23.891 1 98.31 334 ASN A N 1
ATOM 2541 C CA . ASN A 1 334 ? -4.957 -22.203 -25.219 1 98.31 334 ASN A CA 1
ATOM 2542 C C . ASN A 1 334 ? -3.895 -22.266 -26.312 1 98.31 334 ASN A C 1
ATOM 2544 O O . ASN A 1 334 ? -2.705 -22.391 -26.016 1 98.31 334 ASN A O 1
ATOM 2548 N N . ARG A 1 335 ? -4.32 -22.203 -27.562 1 97.94 335 ARG A N 1
ATOM 2549 C CA . ARG A 1 335 ? -3.443 -22.391 -28.719 1 97.94 335 ARG A CA 1
ATOM 2550 C C . ARG A 1 335 ? -2.445 -21.25 -28.844 1 97.94 335 ARG A C 1
ATOM 2552 O O . ARG A 1 335 ? -1.245 -21.484 -29 1 97.94 335 ARG A O 1
ATOM 2559 N N . PRO A 1 336 ? -2.895 -20 -28.734 1 98.25 336 PRO A N 1
ATOM 2560 C CA . PRO A 1 336 ? -1.922 -18.906 -28.828 1 98.25 336 PRO A CA 1
ATOM 2561 C C . PRO A 1 336 ? -0.819 -19.016 -27.766 1 98.25 336 PRO A C 1
ATOM 2563 O O . PRO A 1 336 ? 0.347 -18.734 -28.062 1 98.25 336 PRO A O 1
ATOM 2566 N N . HIS A 1 337 ? -1.167 -19.359 -26.594 1 98.5 337 HIS A N 1
ATOM 2567 C CA . HIS A 1 337 ? -0.17 -19.484 -25.547 1 98.5 337 HIS A CA 1
ATOM 2568 C C . HIS A 1 337 ? 0.792 -20.641 -25.828 1 98.5 337 HIS A C 1
ATOM 2570 O O . HIS A 1 337 ? 2 -20.5 -25.609 1 98.5 337 HIS A O 1
ATOM 2576 N N . LEU A 1 338 ? 0.271 -21.781 -26.297 1 98.69 338 LEU A N 1
ATOM 2577 C CA . LEU A 1 338 ? 1.119 -22.891 -26.703 1 98.69 338 LEU A CA 1
ATOM 2578 C C . LEU A 1 338 ? 2.135 -22.453 -27.75 1 98.69 338 LEU A C 1
ATOM 2580 O O . LEU A 1 338 ? 3.326 -22.75 -27.625 1 98.69 338 LEU A O 1
ATOM 2584 N N . GLU A 1 339 ? 1.687 -21.75 -28.719 1 98.62 339 GLU A N 1
ATOM 2585 C CA . GLU A 1 339 ? 2.553 -21.266 -29.781 1 98.62 339 GLU A CA 1
ATOM 2586 C C . GLU A 1 339 ? 3.609 -20.297 -29.25 1 98.62 339 GLU A C 1
ATOM 2588 O O . GLU A 1 339 ? 4.762 -20.328 -29.672 1 98.62 339 GLU A O 1
ATOM 2593 N N . LYS A 1 340 ? 3.207 -19.5 -28.344 1 98.56 340 LYS A N 1
ATOM 2594 C CA . LYS A 1 340 ? 4.141 -18.578 -27.703 1 98.56 340 LYS A CA 1
ATOM 2595 C C . LYS A 1 340 ? 5.25 -19.344 -26.969 1 98.56 340 LYS A C 1
ATOM 2597 O O . LYS A 1 340 ? 6.43 -19.016 -27.109 1 98.56 340 LYS A O 1
ATOM 2602 N N . VAL A 1 341 ? 4.918 -20.328 -26.188 1 98.81 341 VAL A N 1
ATOM 2603 C CA . VAL A 1 341 ? 5.895 -21.109 -25.438 1 98.81 341 VAL A CA 1
ATOM 2604 C C . VAL A 1 341 ? 6.832 -21.828 -26.406 1 98.81 341 VAL A C 1
ATOM 2606 O O . VAL A 1 341 ? 8.055 -21.828 -26.219 1 98.81 341 VAL A O 1
ATOM 2609 N N . LEU A 1 342 ? 6.277 -22.391 -27.469 1 98.75 342 LEU A N 1
ATOM 2610 C CA . LEU A 1 342 ? 7.086 -23.078 -28.469 1 98.75 342 LEU A CA 1
ATOM 2611 C C . LEU A 1 342 ? 8.055 -22.109 -29.141 1 98.75 342 LEU A C 1
ATOM 2613 O O . LEU A 1 342 ? 9.172 -22.484 -29.5 1 98.75 342 LEU A O 1
ATOM 2617 N N . SER A 1 343 ? 7.645 -20.922 -29.312 1 98.75 343 SER A N 1
ATOM 2618 C CA . SER A 1 343 ? 8.5 -19.922 -29.922 1 98.75 343 SER A CA 1
ATOM 2619 C C . SER A 1 343 ? 9.695 -19.594 -29.031 1 98.75 343 SER A C 1
ATOM 2621 O O . SER A 1 343 ? 10.781 -19.297 -29.547 1 98.75 343 SER A O 1
ATOM 2623 N N . PHE A 1 344 ? 9.562 -19.609 -27.75 1 98.69 344 PHE A N 1
ATOM 2624 C CA . PHE A 1 344 ? 10.68 -19.406 -26.828 1 98.69 344 PHE A CA 1
ATOM 2625 C C . PHE A 1 344 ? 11.711 -20.516 -26.984 1 98.69 344 PHE A C 1
ATOM 2627 O O . PHE A 1 344 ? 12.914 -20.266 -26.922 1 98.69 344 PHE A O 1
ATOM 2634 N N . VAL A 1 345 ? 11.242 -21.734 -27.141 1 98.69 345 VAL A N 1
ATOM 2635 C CA . VAL A 1 345 ? 12.148 -22.875 -27.312 1 98.69 345 VAL A CA 1
ATOM 2636 C C . VAL A 1 345 ? 12.938 -22.719 -28.609 1 98.69 345 VAL A C 1
ATOM 2638 O O . VAL A 1 345 ? 14.156 -22.922 -28.625 1 98.69 345 VAL A O 1
ATOM 2641 N N . LYS A 1 346 ? 12.242 -22.344 -29.641 1 98.56 346 LYS A N 1
ATOM 2642 C CA . LYS A 1 346 ? 12.906 -22.109 -30.922 1 98.56 346 LYS A CA 1
ATOM 2643 C C . LYS A 1 346 ? 13.953 -21 -30.812 1 98.56 346 LYS A C 1
ATOM 2645 O O . LYS A 1 346 ? 15.07 -21.156 -31.297 1 98.56 346 LYS A O 1
ATOM 2650 N N . GLN A 1 347 ? 13.617 -19.984 -30.188 1 98.5 347 GLN A N 1
ATOM 2651 C CA . GLN A 1 347 ? 14.539 -18.859 -29.984 1 98.5 347 GLN A CA 1
ATOM 2652 C C . GLN A 1 347 ? 15.75 -19.281 -29.156 1 98.5 347 GLN A C 1
ATOM 2654 O O . GLN A 1 347 ? 16.859 -18.828 -29.406 1 98.5 347 GLN A O 1
ATOM 2659 N N . ALA A 1 348 ? 15.508 -20.078 -28.141 1 98.62 348 ALA A N 1
ATOM 2660 C CA . ALA A 1 348 ? 16.609 -20.578 -27.312 1 98.62 348 ALA A CA 1
ATOM 2661 C C . ALA A 1 348 ? 17.609 -21.359 -28.156 1 98.62 348 ALA A C 1
ATOM 2663 O O . ALA A 1 348 ? 18.828 -21.172 -28.016 1 98.62 348 ALA A O 1
ATOM 2664 N N . LYS A 1 349 ? 17.125 -22.172 -29 1 98 349 LYS A N 1
ATOM 2665 C CA . LYS A 1 349 ? 17.984 -22.906 -29.906 1 98 349 LYS A CA 1
ATOM 2666 C C . LYS A 1 349 ? 18.797 -21.969 -30.797 1 98 349 LYS A C 1
ATOM 2668 O O . LYS A 1 349 ? 20 -22.141 -30.969 1 98 349 LYS A O 1
ATOM 2673 N N . ASP A 1 350 ? 18.125 -20.969 -31.297 1 98.38 350 ASP A N 1
ATOM 2674 C CA . ASP A 1 350 ? 18.766 -20 -32.156 1 98.38 350 ASP A CA 1
ATOM 2675 C C . ASP A 1 350 ? 19.844 -19.219 -31.422 1 98.38 350 ASP A C 1
ATOM 2677 O O . ASP A 1 350 ? 20.844 -18.797 -32.031 1 98.38 350 ASP A O 1
ATOM 2681 N N . GLN A 1 351 ? 19.656 -19.125 -30.156 1 98.44 351 GLN A N 1
ATOM 2682 C CA . GLN A 1 351 ? 20.594 -18.344 -29.344 1 98.44 351 GLN A CA 1
ATOM 2683 C C . GLN A 1 351 ? 21.703 -19.234 -28.781 1 98.44 351 GLN A C 1
ATOM 2685 O O . GLN A 1 351 ? 22.547 -18.766 -28 1 98.44 351 GLN A O 1
ATOM 2690 N N . GLY A 1 352 ? 21.688 -20.5 -29.047 1 98.19 352 GLY A N 1
ATOM 2691 C CA . GLY A 1 352 ? 22.812 -21.344 -28.75 1 98.19 352 GLY A CA 1
ATOM 2692 C C . GLY A 1 352 ? 22.531 -22.344 -27.641 1 98.19 352 GLY A C 1
ATOM 2693 O O . GLY A 1 352 ? 23.391 -23.141 -27.281 1 98.19 352 GLY A O 1
ATOM 2694 N N . ALA A 1 353 ? 21.344 -22.422 -27.094 1 98.56 353 ALA A N 1
ATOM 2695 C CA . ALA A 1 353 ? 20.969 -23.422 -26.094 1 98.56 353 ALA A CA 1
ATOM 2696 C C . ALA A 1 353 ? 20.828 -24.812 -26.719 1 98.56 353 ALA A C 1
ATOM 2698 O O . ALA A 1 353 ? 20.625 -24.922 -27.938 1 98.56 353 ALA A O 1
ATOM 2699 N N . GLN A 1 354 ? 21.016 -25.797 -25.938 1 98.5 354 GLN A N 1
ATOM 2700 C CA . GLN A 1 354 ? 20.797 -27.172 -26.359 1 98.5 354 GLN A CA 1
ATOM 2701 C C . GLN A 1 354 ? 19.484 -27.719 -25.812 1 98.5 354 GLN A C 1
ATOM 2703 O O . GLN A 1 354 ? 19.266 -27.703 -24.609 1 98.5 354 GLN A O 1
ATOM 2708 N N . VAL A 1 355 ? 18.672 -28.156 -26.734 1 98.69 355 VAL A N 1
ATOM 2709 C CA . VAL A 1 355 ? 17.469 -28.859 -26.281 1 98.69 355 VAL A CA 1
ATOM 2710 C C . VAL A 1 355 ? 17.812 -30.281 -25.859 1 98.69 355 VAL A C 1
ATOM 2712 O O . VAL A 1 355 ? 18.047 -31.141 -26.703 1 98.69 355 VAL A O 1
ATOM 2715 N N . LEU A 1 356 ? 17.812 -30.578 -24.609 1 98.81 356 LEU A N 1
ATOM 2716 C CA . LEU A 1 356 ? 18.203 -31.875 -24.078 1 98.81 356 LEU A CA 1
ATOM 2717 C C . LEU A 1 356 ? 17.047 -32.875 -24.141 1 98.81 356 LEU A C 1
ATOM 2719 O O . LEU A 1 356 ? 17.266 -34.062 -24.25 1 98.81 356 LEU A O 1
ATOM 2723 N N . CYS A 1 357 ? 15.844 -32.375 -24.016 1 98.56 357 CYS A N 1
ATOM 2724 C CA . CYS A 1 357 ? 14.648 -33.156 -24.266 1 98.56 357 CYS A CA 1
ATOM 2725 C C . CYS A 1 357 ? 13.43 -32.281 -24.453 1 98.56 357 CYS A C 1
ATOM 2727 O O . CYS A 1 357 ? 13.438 -31.109 -24.031 1 98.56 357 CYS A O 1
ATOM 2729 N N . GLY A 1 358 ? 12.406 -32.781 -25.156 1 98.5 358 GLY A N 1
ATOM 2730 C CA . GLY A 1 358 ? 11.094 -32.156 -25.281 1 98.5 358 GLY A CA 1
ATOM 2731 C C . GLY A 1 358 ? 11.117 -30.844 -26.031 1 98.5 358 GLY A C 1
ATOM 2732 O O . GLY A 1 358 ? 11.953 -30.656 -26.922 1 98.5 358 GLY A O 1
ATOM 2733 N N . GLY A 1 359 ? 10.062 -29.969 -25.812 1 98.19 359 GLY A N 1
ATOM 2734 C CA . GLY A 1 359 ? 9.961 -28.656 -26.422 1 98.19 359 GLY A CA 1
ATOM 2735 C C . GLY A 1 359 ? 9.227 -28.672 -27.75 1 98.19 359 GLY A C 1
ATOM 2736 O O . GLY A 1 359 ? 9.297 -27.703 -28.516 1 98.19 359 GLY A O 1
ATOM 2737 N N . ASP A 1 360 ? 8.531 -29.781 -27.984 1 98.06 360 ASP A N 1
ATOM 2738 C CA . ASP A 1 360 ? 7.801 -29.922 -29.234 1 98.06 360 ASP A CA 1
ATOM 2739 C C . ASP A 1 360 ? 6.301 -30.062 -28.984 1 98.06 360 ASP A C 1
ATOM 2741 O O . ASP A 1 360 ? 5.883 -30.422 -27.875 1 98.06 360 ASP A O 1
ATOM 2745 N N . LEU A 1 361 ? 5.594 -29.734 -30.062 1 98 361 LEU A N 1
ATOM 2746 C CA . LEU A 1 361 ? 4.176 -30.078 -30.031 1 98 361 LEU A CA 1
ATOM 2747 C C . LEU A 1 361 ? 3.986 -31.562 -29.734 1 98 361 LEU A C 1
ATOM 2749 O O . LEU A 1 361 ? 4.711 -32.406 -30.25 1 98 361 LEU A O 1
ATOM 2753 N N . TYR A 1 362 ? 3.066 -31.859 -28.812 1 97.94 362 TYR A N 1
ATOM 2754 C CA . TYR A 1 362 ? 2.787 -33.219 -28.406 1 97.94 362 TYR A CA 1
ATOM 2755 C C . TYR A 1 362 ? 1.354 -33.625 -28.75 1 97.94 362 TYR A C 1
ATOM 2757 O O . TYR A 1 362 ? 0.42 -32.844 -28.516 1 97.94 362 TYR A O 1
ATOM 2765 N N . VAL A 1 363 ? 1.141 -34.719 -29.375 1 97.06 363 VAL A N 1
ATOM 2766 C CA . VAL A 1 363 ? -0.189 -35.25 -29.656 1 97.06 363 VAL A CA 1
ATOM 2767 C C . VAL A 1 363 ? -0.413 -36.531 -28.859 1 97.06 363 VAL A C 1
ATOM 2769 O O . VAL A 1 363 ? 0.175 -37.562 -29.188 1 97.06 363 VAL A O 1
ATOM 2772 N N . PRO A 1 364 ? -1.279 -36.5 -27.875 1 95.81 364 PRO A N 1
ATOM 2773 C CA . PRO A 1 364 ? -1.553 -37.719 -27.109 1 95.81 364 PRO A CA 1
ATOM 2774 C C . PRO A 1 364 ? -2.168 -38.812 -27.969 1 95.81 364 PRO A C 1
ATOM 2776 O O . PRO A 1 364 ? -2.811 -38.531 -28.984 1 95.81 364 PRO A O 1
ATOM 2779 N N . ASP A 1 365 ? -2.047 -40.094 -27.453 1 93.69 365 ASP A N 1
ATOM 2780 C CA . ASP A 1 365 ? -2.531 -41.25 -28.203 1 93.69 365 ASP A CA 1
ATOM 2781 C C . ASP A 1 365 ? -4.059 -41.281 -28.25 1 93.69 365 ASP A C 1
ATOM 2783 O O . ASP A 1 365 ? -4.648 -41.781 -29.219 1 93.69 365 ASP A O 1
ATOM 2787 N N . ASP A 1 366 ? -4.66 -40.844 -27.234 1 94 366 ASP A N 1
ATOM 2788 C CA . ASP A 1 366 ? -6.117 -40.781 -27.188 1 94 366 ASP A CA 1
ATOM 2789 C C . ASP A 1 366 ? -6.672 -39.844 -28.234 1 94 366 ASP A C 1
ATOM 2791 O O . ASP A 1 366 ? -6.441 -38.625 -28.172 1 94 366 ASP A O 1
ATOM 2795 N N . PRO A 1 367 ? -7.473 -40.375 -29.156 1 94.69 367 PRO A N 1
ATOM 2796 C CA . PRO A 1 367 ? -7.977 -39.531 -30.266 1 94.69 367 PRO A CA 1
ATOM 2797 C C . PRO A 1 367 ? -8.805 -38.344 -29.781 1 94.69 367 PRO A C 1
ATOM 2799 O O . PRO A 1 367 ? -8.844 -37.312 -30.438 1 94.69 367 PRO A O 1
ATOM 2802 N N . LYS A 1 368 ? -9.43 -38.438 -28.641 1 93.75 368 LYS A N 1
ATOM 2803 C CA . LYS A 1 368 ? -10.242 -37.375 -28.109 1 93.75 368 LYS A CA 1
ATOM 2804 C C . LYS A 1 368 ? -9.391 -36.156 -27.766 1 93.75 368 LYS A C 1
ATOM 2806 O O . LYS A 1 368 ? -9.898 -35.031 -27.641 1 93.75 368 LYS A O 1
ATOM 2811 N N . LEU A 1 369 ? -8.078 -36.344 -27.625 1 97.69 369 LEU A N 1
ATOM 2812 C CA . LEU A 1 369 ? -7.176 -35.281 -27.172 1 97.69 369 LEU A CA 1
ATOM 2813 C C . LEU A 1 369 ? -6.359 -34.75 -28.344 1 97.69 369 LEU A C 1
ATOM 2815 O O . LEU A 1 369 ? -5.48 -33.906 -28.141 1 97.69 369 LEU A O 1
ATOM 2819 N N . ALA A 1 370 ? -6.605 -35.156 -29.578 1 96.69 370 ALA A N 1
ATOM 2820 C CA . ALA A 1 370 ? -5.754 -34.906 -30.734 1 96.69 370 ALA A CA 1
ATOM 2821 C C . ALA A 1 370 ? -5.637 -33.406 -31.016 1 96.69 370 ALA A C 1
ATOM 2823 O O . ALA A 1 370 ? -4.602 -32.938 -31.484 1 96.69 370 ALA A O 1
ATOM 2824 N N . ASP A 1 371 ? -6.652 -32.625 -30.656 1 97.19 371 ASP A N 1
ATOM 2825 C CA . ASP A 1 371 ? -6.66 -31.203 -30.953 1 97.19 371 ASP A CA 1
ATOM 2826 C C . ASP A 1 371 ? -6.367 -30.391 -29.688 1 97.19 371 ASP A C 1
ATOM 2828 O O . ASP A 1 371 ? -6.547 -29.172 -29.688 1 97.19 371 ASP A O 1
ATOM 2832 N N . GLY A 1 372 ? -5.969 -31.078 -28.641 1 98.38 372 GLY A N 1
ATOM 2833 C CA . GLY A 1 372 ? -5.633 -30.391 -27.406 1 98.38 372 GLY A CA 1
ATOM 2834 C C . GLY A 1 372 ? -4.332 -29.609 -27.5 1 98.38 372 GLY A C 1
ATOM 2835 O O . GLY A 1 372 ? -3.588 -29.75 -28.469 1 98.38 372 GLY A O 1
ATOM 2836 N N . PHE A 1 373 ? -4.02 -28.766 -26.547 1 98.75 373 PHE A N 1
ATOM 2837 C CA . PHE A 1 373 ? -2.891 -27.844 -26.562 1 98.75 373 PHE A CA 1
ATOM 2838 C C . PHE A 1 373 ? -1.723 -28.391 -25.766 1 98.75 373 PHE A C 1
ATOM 2840 O O . PHE A 1 373 ? -1.343 -27.812 -24.734 1 98.75 373 PHE A O 1
ATOM 2847 N N . TYR A 1 374 ? -1.125 -29.469 -26.266 1 98.75 374 TYR A N 1
ATOM 2848 C CA . TYR A 1 374 ? -0.099 -30.203 -25.531 1 98.75 374 TYR A CA 1
ATOM 2849 C C . TYR A 1 374 ? 1.285 -29.922 -26.094 1 98.75 374 TYR A C 1
ATOM 2851 O O . TYR A 1 374 ? 1.436 -29.719 -27.312 1 98.75 374 TYR A O 1
ATOM 2859 N N . MET A 1 375 ? 2.256 -29.906 -25.219 1 98.62 375 MET A N 1
ATOM 2860 C CA . MET A 1 375 ? 3.662 -29.938 -25.625 1 98.62 375 MET A CA 1
ATOM 2861 C C . MET A 1 375 ? 4.465 -30.859 -24.703 1 98.62 375 MET A C 1
ATOM 2863 O O . MET A 1 375 ? 4.035 -31.156 -23.594 1 98.62 375 MET A O 1
ATOM 2867 N N . SER A 1 376 ? 5.59 -31.375 -25.172 1 98.62 376 SER A N 1
ATOM 2868 C CA . SER A 1 376 ? 6.469 -32.188 -24.344 1 98.62 376 SER A CA 1
ATOM 2869 C C . SER A 1 376 ? 7.305 -31.328 -23.406 1 98.62 376 SER A C 1
ATOM 2871 O O . SER A 1 376 ? 7.773 -30.266 -23.797 1 98.62 376 SER A O 1
ATOM 2873 N N . PRO A 1 377 ? 7.398 -31.766 -22.109 1 98.62 377 PRO A N 1
ATOM 2874 C CA . PRO A 1 377 ? 8.227 -31 -21.172 1 98.62 377 PRO A CA 1
ATOM 2875 C C . PRO A 1 377 ? 9.664 -30.828 -21.672 1 98.62 377 PRO A C 1
ATOM 2877 O O . PRO A 1 377 ? 10.289 -31.781 -22.109 1 98.62 377 PRO A O 1
ATOM 2880 N N . CYS A 1 378 ? 10.164 -29.578 -21.516 1 98.88 378 CYS A N 1
ATOM 2881 C CA . CYS A 1 378 ? 11.414 -29.219 -22.172 1 98.88 378 CYS A CA 1
ATOM 2882 C C . CYS A 1 378 ? 12.5 -28.922 -21.141 1 98.88 378 CYS A C 1
ATOM 2884 O O . CYS A 1 378 ? 12.242 -28.266 -20.125 1 98.88 378 CYS A O 1
ATOM 2886 N N . VAL A 1 379 ? 13.703 -29.484 -21.328 1 98.94 379 VAL A N 1
ATOM 2887 C CA . VAL A 1 379 ? 14.898 -29.125 -20.578 1 98.94 379 VAL A CA 1
ATOM 2888 C C . VAL A 1 379 ? 15.953 -28.562 -21.516 1 98.94 379 VAL A C 1
ATOM 2890 O O . VAL A 1 379 ? 16.344 -29.219 -22.5 1 98.94 379 VAL A O 1
ATOM 2893 N N . LEU A 1 380 ? 16.359 -27.328 -21.25 1 98.88 380 LEU A N 1
ATOM 2894 C CA . LEU A 1 380 ? 17.406 -26.672 -22.031 1 98.88 380 LEU A CA 1
ATOM 2895 C C . LEU A 1 380 ? 18.734 -26.719 -21.281 1 98.88 380 LEU A C 1
ATOM 2897 O O . LEU A 1 380 ? 18.781 -26.484 -20.078 1 98.88 380 LEU A O 1
ATOM 2901 N N . GLY A 1 381 ? 19.797 -27.125 -21.984 1 98.5 381 GLY A N 1
ATOM 2902 C CA . GLY A 1 381 ? 21.172 -27.062 -21.5 1 98.5 381 GLY A CA 1
ATOM 2903 C C . GLY A 1 381 ? 22.016 -26.031 -22.234 1 98.5 381 GLY A C 1
ATOM 2904 O O . GLY A 1 381 ? 21.547 -25.391 -23.188 1 98.5 381 GLY A O 1
ATOM 2905 N N . ASN A 1 382 ? 23.234 -25.75 -21.688 1 97.06 382 ASN A N 1
ATOM 2906 C CA . ASN A 1 382 ? 24.156 -24.766 -22.234 1 97.06 382 ASN A CA 1
ATOM 2907 C C . ASN A 1 382 ? 23.516 -23.375 -22.281 1 97.06 382 ASN A C 1
ATOM 2909 O O . ASN A 1 382 ? 23.672 -22.656 -23.281 1 97.06 382 ASN A O 1
ATOM 2913 N N . CYS A 1 383 ? 22.703 -23.094 -21.312 1 98.5 383 CYS A N 1
ATOM 2914 C CA . CYS A 1 383 ? 22.062 -21.781 -21.234 1 98.5 383 CYS A CA 1
ATOM 2915 C C . CYS A 1 383 ? 23 -20.734 -20.688 1 98.5 383 CYS A C 1
ATOM 2917 O O . CYS A 1 383 ? 23.891 -21.047 -19.891 1 98.5 383 CYS A O 1
ATOM 2919 N N . LYS A 1 384 ? 22.828 -19.469 -21.141 1 98.12 384 LYS A N 1
ATOM 2920 C CA . LYS A 1 384 ? 23.578 -18.297 -20.703 1 98.12 384 LYS A CA 1
ATOM 2921 C C . LYS A 1 384 ? 22.641 -17.203 -20.188 1 98.12 384 LYS A C 1
ATOM 2923 O O . LYS A 1 384 ? 21.484 -17.125 -20.625 1 98.12 384 LYS A O 1
ATOM 2928 N N . ASP A 1 385 ? 23.172 -16.344 -19.328 1 98.25 385 ASP A N 1
ATOM 2929 C CA . ASP A 1 385 ? 22.375 -15.32 -18.672 1 98.25 385 ASP A CA 1
ATOM 2930 C C . ASP A 1 385 ? 21.766 -14.359 -19.688 1 98.25 385 ASP A C 1
ATOM 2932 O O . ASP A 1 385 ? 20.703 -13.781 -19.438 1 98.25 385 ASP A O 1
ATOM 2936 N N . SER A 1 386 ? 22.328 -14.195 -20.812 1 98 386 SER A N 1
ATOM 2937 C CA . SER A 1 386 ? 21.922 -13.18 -21.781 1 98 386 SER A CA 1
ATOM 2938 C C . SER A 1 386 ? 20.797 -13.688 -22.672 1 98 386 SER A C 1
ATOM 2940 O O . SER A 1 386 ? 20.188 -12.906 -23.406 1 98 386 SER A O 1
ATOM 2942 N N . MET A 1 387 ? 20.469 -14.984 -22.641 1 98.56 387 MET A N 1
ATOM 2943 C CA . MET A 1 387 ? 19.469 -15.586 -23.516 1 98.56 387 MET A CA 1
ATOM 2944 C C . MET A 1 387 ? 18.062 -15.148 -23.109 1 98.56 387 MET A C 1
ATOM 2946 O O . MET A 1 387 ? 17.781 -14.961 -21.938 1 98.56 387 MET A O 1
ATOM 2950 N N . THR A 1 388 ? 17.141 -15.062 -24.078 1 98.56 388 THR A N 1
ATOM 2951 C CA . THR A 1 388 ? 15.758 -14.664 -23.875 1 98.56 388 THR A CA 1
ATOM 2952 C C . THR A 1 388 ? 15.039 -15.648 -22.953 1 98.56 388 THR A C 1
ATOM 2954 O O . THR A 1 388 ? 14.266 -15.242 -22.078 1 98.56 388 THR A O 1
ATOM 2957 N N . CYS A 1 389 ? 15.305 -16.953 -23.109 1 98.44 389 CYS A N 1
ATOM 2958 C CA . CYS A 1 389 ? 14.648 -17.984 -22.297 1 98.44 389 CYS A CA 1
ATOM 2959 C C . CYS A 1 389 ? 15.039 -17.859 -20.828 1 98.44 389 CYS A C 1
ATOM 2961 O O . CYS A 1 389 ? 14.344 -18.391 -19.953 1 98.44 389 CYS A O 1
ATOM 2963 N N . VAL A 1 390 ? 16.172 -17.172 -20.516 1 98.62 390 VAL A N 1
ATOM 2964 C CA . VAL A 1 390 ? 16.656 -16.969 -19.156 1 98.62 390 VAL A CA 1
ATOM 2965 C C . VAL A 1 390 ? 16.156 -15.633 -18.625 1 98.62 390 VAL A C 1
ATOM 2967 O O . VAL A 1 390 ? 15.883 -15.5 -17.422 1 98.62 390 VAL A O 1
ATOM 2970 N N . LYS A 1 391 ? 15.938 -14.672 -19.469 1 98.12 391 LYS A N 1
ATOM 2971 C CA . LYS A 1 391 ? 15.617 -13.305 -19.047 1 98.12 391 LYS A CA 1
ATOM 2972 C C . LYS A 1 391 ? 14.109 -13.109 -18.938 1 98.12 391 LYS A C 1
ATOM 2974 O O . LYS A 1 391 ? 13.633 -12.414 -18.047 1 98.12 391 LYS A O 1
ATOM 2979 N N . GLU A 1 392 ? 13.328 -13.711 -19.828 1 97.88 392 GLU A N 1
ATOM 2980 C CA . GLU A 1 392 ? 11.906 -13.414 -19.969 1 97.88 392 GLU A CA 1
ATOM 2981 C C . GLU A 1 392 ? 11.047 -14.531 -19.375 1 97.88 392 GLU A C 1
ATOM 2983 O O . GLU A 1 392 ? 11.43 -15.695 -19.406 1 97.88 392 GLU A O 1
ATOM 2988 N N . GLU A 1 393 ? 9.922 -14.164 -18.844 1 97.88 393 GLU A N 1
ATOM 2989 C CA . GLU A 1 393 ? 8.969 -15.148 -18.328 1 97.88 393 GLU A CA 1
ATOM 2990 C C . GLU A 1 393 ? 8.312 -15.922 -19.469 1 97.88 393 GLU A C 1
ATOM 2992 O O . GLU A 1 393 ? 7.617 -15.336 -20.297 1 97.88 393 GLU A O 1
ATOM 2997 N N . ILE A 1 394 ? 8.492 -17.188 -19.484 1 98.31 394 ILE A N 1
ATOM 2998 C CA . ILE A 1 394 ? 7.961 -18.062 -20.531 1 98.31 394 ILE A CA 1
ATOM 2999 C C . ILE A 1 394 ? 6.562 -18.531 -20.156 1 98.31 394 ILE A C 1
ATOM 3001 O O . ILE A 1 394 ? 5.648 -18.516 -20.984 1 98.31 394 ILE A O 1
ATOM 3005 N N . PHE A 1 395 ? 6.383 -18.906 -18.938 1 98.44 395 PHE A N 1
ATOM 3006 C CA . PHE A 1 395 ? 5.113 -19.375 -18.391 1 98.44 395 PHE A CA 1
ATOM 3007 C C . PHE A 1 395 ? 4.645 -20.641 -19.094 1 98.44 395 PHE A C 1
ATOM 3009 O O . PHE A 1 395 ? 3.51 -20.703 -19.578 1 98.44 395 PHE A O 1
ATOM 3016 N N . GLY A 1 396 ? 5.465 -21.625 -19.203 1 98.62 396 GLY A N 1
ATOM 3017 C CA . GLY A 1 396 ? 5.297 -22.938 -19.781 1 98.62 396 GLY A CA 1
ATOM 3018 C C . GLY A 1 396 ? 6.305 -23.953 -19.266 1 98.62 396 GLY A C 1
ATOM 3019 O O . GLY A 1 396 ? 7.168 -23.625 -18.453 1 98.62 396 GLY A O 1
ATOM 3020 N N . PRO A 1 397 ? 6.184 -25.234 -19.656 1 98.75 397 PRO A N 1
ATOM 3021 C CA . PRO A 1 397 ? 7.023 -26.297 -19.109 1 98.75 397 PRO A CA 1
ATOM 3022 C C . PRO A 1 397 ? 8.414 -26.344 -19.734 1 98.75 397 PRO A C 1
ATOM 3024 O O . PRO A 1 397 ? 8.773 -27.344 -20.375 1 98.75 397 PRO A O 1
ATOM 3027 N N . VAL A 1 398 ? 9.188 -25.266 -19.5 1 98.88 398 VAL A N 1
ATOM 3028 C CA . VAL A 1 398 ? 10.531 -25.109 -20.062 1 98.88 398 VAL A CA 1
ATOM 3029 C C . VAL A 1 398 ? 11.516 -24.797 -18.953 1 98.88 398 VAL A C 1
ATOM 3031 O O . VAL A 1 398 ? 11.445 -23.734 -18.328 1 98.88 398 VAL A O 1
ATOM 3034 N N . MET A 1 399 ? 12.445 -25.734 -18.688 1 98.81 399 MET A N 1
ATOM 3035 C CA . MET A 1 399 ? 13.492 -25.594 -17.672 1 98.81 399 MET A CA 1
ATOM 3036 C C . MET A 1 399 ? 14.812 -25.172 -18.312 1 98.81 399 MET A C 1
ATOM 3038 O O . MET A 1 399 ? 15.227 -25.75 -19.328 1 98.81 399 MET A O 1
ATOM 3042 N N . SER A 1 400 ? 15.484 -24.156 -17.797 1 98.88 400 SER A N 1
ATOM 3043 C CA . SER A 1 400 ? 16.797 -23.734 -18.266 1 98.88 400 SER A CA 1
ATOM 3044 C C . SER A 1 400 ? 17.875 -24.047 -17.234 1 98.88 400 SER A C 1
ATOM 3046 O O . SER A 1 400 ? 17.844 -23.531 -16.109 1 98.88 400 SER A O 1
ATOM 3048 N N . ILE A 1 401 ? 18.859 -24.859 -17.609 1 98.88 401 ILE A N 1
ATOM 3049 C CA . ILE A 1 401 ? 19.922 -25.234 -16.688 1 98.88 401 ILE A CA 1
ATOM 3050 C C . ILE A 1 401 ? 21.156 -24.375 -16.969 1 98.88 401 ILE A C 1
ATOM 3052 O O . ILE A 1 401 ? 21.594 -24.25 -18.109 1 98.88 401 ILE A O 1
ATOM 3056 N N . LEU A 1 402 ? 21.672 -23.734 -15.969 1 98.88 402 LEU A N 1
ATOM 3057 C CA . LEU A 1 402 ? 22.891 -22.922 -16 1 98.88 402 LEU A CA 1
ATOM 3058 C C . LEU A 1 402 ? 23.906 -23.422 -14.977 1 98.88 402 LEU A C 1
ATOM 3060 O O . LEU A 1 402 ? 23.547 -23.719 -13.828 1 98.88 402 LEU A O 1
ATOM 3064 N N . PRO A 1 403 ? 25.188 -23.562 -15.375 1 98.75 403 PRO A N 1
ATOM 3065 C CA . PRO A 1 403 ? 26.219 -23.938 -14.406 1 98.75 403 PRO A CA 1
ATOM 3066 C C . PRO A 1 403 ? 26.719 -22.766 -13.578 1 98.75 403 PRO A C 1
ATOM 3068 O O . PRO A 1 403 ? 26.594 -21.609 -14.008 1 98.75 403 PRO A O 1
ATOM 3071 N N . PHE A 1 404 ? 27.219 -23 -12.398 1 98.69 404 PHE A N 1
ATOM 3072 C CA . PHE A 1 404 ? 27.953 -22 -11.633 1 98.69 404 PHE A CA 1
ATOM 3073 C C . PHE A 1 404 ? 29.094 -22.641 -10.852 1 98.69 404 PHE A C 1
ATOM 3075 O O . PHE A 1 404 ? 29.141 -23.859 -10.703 1 98.69 404 PHE A O 1
ATOM 3082 N N . ASP A 1 405 ? 30.047 -21.734 -10.344 1 98.56 405 ASP A N 1
ATOM 3083 C CA . ASP A 1 405 ? 31.234 -22.25 -9.68 1 98.56 405 ASP A CA 1
ATOM 3084 C C . ASP A 1 405 ? 31.25 -21.875 -8.195 1 98.56 405 ASP A C 1
ATOM 3086 O O . ASP A 1 405 ? 31.594 -22.703 -7.348 1 98.56 405 ASP A O 1
ATOM 3090 N N . THR A 1 406 ? 30.891 -20.641 -7.887 1 98.38 406 THR A N 1
ATOM 3091 C CA . THR A 1 406 ? 31.016 -20.172 -6.508 1 98.38 406 THR A CA 1
ATOM 3092 C C . THR A 1 406 ? 29.688 -19.594 -6.02 1 98.38 406 THR A C 1
ATOM 3094 O O . THR A 1 406 ? 28.844 -19.188 -6.828 1 98.38 406 THR A O 1
ATOM 3097 N N . GLU A 1 407 ? 29.5 -19.609 -4.676 1 98.38 407 GLU A N 1
ATOM 3098 C CA . GLU A 1 407 ? 28.328 -19.016 -4.051 1 98.38 407 GLU A CA 1
ATOM 3099 C C . GLU A 1 407 ? 28.203 -17.531 -4.414 1 98.38 407 GLU A C 1
ATOM 3101 O O . GLU A 1 407 ? 27.125 -17.047 -4.734 1 98.38 407 GLU A O 1
ATOM 3106 N N . GLU A 1 408 ? 29.297 -16.766 -4.418 1 98.19 408 GLU A N 1
ATOM 3107 C CA . GLU A 1 408 ? 29.312 -15.344 -4.738 1 98.19 408 GLU A CA 1
ATOM 3108 C C . GLU A 1 408 ? 28.828 -15.094 -6.164 1 98.19 408 GLU A C 1
ATOM 3110 O O . GLU A 1 408 ? 28 -14.211 -6.402 1 98.19 408 GLU A O 1
ATOM 3115 N N . GLU A 1 409 ? 29.312 -15.875 -7.008 1 98.19 409 GLU A N 1
ATOM 3116 C CA . GLU A 1 409 ? 28.969 -15.727 -8.414 1 98.19 409 GLU A CA 1
ATOM 3117 C C . GLU A 1 409 ? 27.484 -15.977 -8.648 1 98.19 409 GLU A C 1
ATOM 3119 O O . GLU A 1 409 ? 26.812 -15.203 -9.336 1 98.19 409 GLU A O 1
ATOM 3124 N N . VAL A 1 410 ? 26.922 -17.094 -8.125 1 98.69 410 VAL A N 1
ATOM 3125 C CA . VAL A 1 410 ? 25.547 -17.484 -8.398 1 98.69 410 VAL A CA 1
ATOM 3126 C C . VAL A 1 410 ? 24.578 -16.5 -7.73 1 98.69 410 VAL A C 1
ATOM 3128 O O . VAL A 1 410 ? 23.5 -16.219 -8.258 1 98.69 410 VAL A O 1
ATOM 3131 N N . MET A 1 411 ? 25 -15.914 -6.609 1 98.56 411 MET A N 1
ATOM 3132 C CA . MET A 1 411 ? 24.172 -14.922 -5.941 1 98.56 411 MET A CA 1
ATOM 3133 C C . MET A 1 411 ? 24.016 -13.672 -6.801 1 98.56 411 MET A C 1
ATOM 3135 O O . MET A 1 411 ? 22.938 -13.102 -6.898 1 98.56 411 MET A O 1
ATOM 3139 N N . GLU A 1 412 ? 25.109 -13.234 -7.402 1 98.44 412 GLU A N 1
ATOM 3140 C CA . GLU A 1 412 ? 25.062 -12.086 -8.305 1 98.44 412 GLU A CA 1
ATOM 3141 C C . GLU A 1 412 ? 24.156 -12.352 -9.5 1 98.44 412 GLU A C 1
ATOM 3143 O O . GLU A 1 412 ? 23.328 -11.523 -9.859 1 98.44 412 GLU A O 1
ATOM 3148 N N . ARG A 1 413 ? 24.281 -13.516 -10.07 1 98.69 413 ARG A N 1
ATOM 3149 C CA . ARG A 1 413 ? 23.531 -13.891 -11.266 1 98.69 413 ARG A CA 1
ATOM 3150 C C . ARG A 1 413 ? 22.062 -14.102 -10.93 1 98.69 413 ARG A C 1
ATOM 3152 O O . ARG A 1 413 ? 21.172 -13.703 -11.695 1 98.69 413 ARG A O 1
ATOM 3159 N N . ALA A 1 414 ? 21.766 -14.734 -9.812 1 98.69 414 ALA A N 1
ATOM 3160 C CA . ALA A 1 414 ? 20.406 -14.992 -9.367 1 98.69 414 ALA A CA 1
ATOM 3161 C C . ALA A 1 414 ? 19.625 -13.695 -9.164 1 98.69 414 ALA A C 1
ATOM 3163 O O . ALA A 1 414 ? 18.438 -13.617 -9.477 1 98.69 414 ALA A O 1
ATOM 3164 N N . ASN A 1 415 ? 20.281 -12.672 -8.711 1 98.19 415 ASN A N 1
ATOM 3165 C CA . ASN A 1 415 ? 19.641 -11.406 -8.414 1 98.19 415 ASN A CA 1
ATOM 3166 C C . ASN A 1 415 ? 19.609 -10.484 -9.633 1 98.19 415 ASN A C 1
ATOM 3168 O O . ASN A 1 415 ? 18.938 -9.453 -9.625 1 98.19 415 ASN A O 1
ATOM 3172 N N . ASN A 1 416 ? 20.344 -10.906 -10.695 1 97.75 416 ASN A N 1
ATOM 3173 C CA . ASN A 1 416 ? 20.406 -10.094 -11.906 1 97.75 416 ASN A CA 1
ATOM 3174 C C . ASN A 1 416 ? 19.203 -10.328 -12.805 1 97.75 416 ASN A C 1
ATOM 3176 O O . ASN A 1 416 ? 19.328 -10.852 -13.914 1 97.75 416 ASN A O 1
ATOM 3180 N N . THR A 1 417 ? 18.047 -9.938 -12.406 1 97.25 417 THR A N 1
ATOM 3181 C CA . THR A 1 417 ? 16.75 -9.969 -13.07 1 97.25 417 THR A CA 1
ATOM 3182 C C . THR A 1 417 ? 15.867 -8.828 -12.586 1 97.25 417 THR A C 1
ATOM 3184 O O . THR A 1 417 ? 16.047 -8.32 -11.477 1 97.25 417 THR A O 1
ATOM 3187 N N . ARG A 1 418 ? 15 -8.367 -13.438 1 96.38 418 ARG A N 1
ATOM 3188 C CA . ARG A 1 418 ? 14.086 -7.301 -13.031 1 96.38 418 ARG A CA 1
ATOM 3189 C C . ARG A 1 418 ? 12.969 -7.848 -12.148 1 96.38 418 ARG A C 1
ATOM 3191 O O . ARG A 1 418 ? 12.219 -7.082 -11.531 1 96.38 418 ARG A O 1
ATOM 3198 N N . PHE A 1 419 ? 12.82 -9.164 -12.047 1 97.94 419 PHE A N 1
ATOM 3199 C CA . PHE A 1 419 ? 11.766 -9.812 -11.281 1 97.94 419 PHE A CA 1
ATOM 3200 C C . PHE A 1 419 ? 12.25 -10.164 -9.875 1 97.94 419 PHE A C 1
ATOM 3202 O O . PHE A 1 419 ? 13.445 -10.039 -9.578 1 97.94 419 PHE A O 1
ATOM 3209 N N . GLY A 1 420 ? 11.328 -10.531 -8.961 1 98.38 420 GLY A N 1
ATOM 3210 C CA . GLY A 1 420 ? 11.664 -10.922 -7.602 1 98.38 420 GLY A CA 1
ATOM 3211 C C . GLY A 1 420 ? 10.531 -11.648 -6.898 1 98.38 420 GLY A C 1
ATOM 3212 O O . GLY A 1 420 ? 10.258 -11.398 -5.723 1 98.38 420 GLY A O 1
ATOM 3213 N N . LEU A 1 421 ? 9.883 -12.602 -7.59 1 98.31 421 LEU A N 1
ATOM 3214 C CA . LEU A 1 421 ? 8.727 -13.266 -6.996 1 98.31 421 LEU A CA 1
ATOM 3215 C C . LEU A 1 421 ? 9.172 -14.391 -6.066 1 98.31 421 LEU A C 1
ATOM 3217 O O . LEU A 1 421 ? 8.82 -14.398 -4.883 1 98.31 421 LEU A O 1
ATOM 3221 N N . ALA A 1 422 ? 9.961 -15.32 -6.609 1 98.62 422 ALA A N 1
ATOM 3222 C CA . ALA A 1 422 ? 10.344 -16.484 -5.816 1 98.62 422 ALA A CA 1
ATOM 3223 C C . ALA A 1 422 ? 11.789 -16.891 -6.105 1 98.62 422 ALA A C 1
ATOM 3225 O O . ALA A 1 422 ? 12.414 -16.375 -7.035 1 98.62 422 ALA A O 1
ATOM 3226 N N . ALA A 1 423 ? 12.336 -17.734 -5.242 1 98.81 423 ALA A N 1
ATOM 3227 C CA . ALA A 1 423 ? 13.656 -18.328 -5.387 1 98.81 423 ALA A CA 1
ATOM 3228 C C . ALA A 1 423 ? 13.773 -19.609 -4.559 1 98.81 423 ALA A C 1
ATOM 3230 O O . ALA A 1 423 ? 12.945 -19.859 -3.678 1 98.81 423 ALA A O 1
ATOM 3231 N N . GLY A 1 424 ? 14.711 -20.453 -4.879 1 98.75 424 GLY A N 1
ATOM 3232 C CA . GLY A 1 424 ? 14.945 -21.672 -4.117 1 98.75 424 GLY A CA 1
ATOM 3233 C C . GLY A 1 424 ? 16.422 -22.031 -4.008 1 98.75 424 GLY A C 1
ATOM 3234 O O . GLY A 1 424 ? 17.234 -21.609 -4.836 1 98.75 424 GLY A O 1
ATOM 3235 N N . VAL A 1 425 ? 16.75 -22.797 -2.961 1 98.94 425 VAL A N 1
ATOM 3236 C CA . VAL A 1 425 ? 18.109 -23.281 -2.758 1 98.94 425 VAL A CA 1
ATOM 3237 C C . VAL A 1 425 ? 18.078 -24.688 -2.189 1 98.94 425 VAL A C 1
ATOM 3239 O O . VAL A 1 425 ? 17.25 -25 -1.334 1 98.94 425 VAL A O 1
ATOM 3242 N N . PHE A 1 426 ? 18.906 -25.578 -2.723 1 98.94 426 PHE A N 1
ATOM 3243 C CA . PHE A 1 426 ? 19.125 -26.922 -2.184 1 98.94 426 PHE A CA 1
ATOM 3244 C C . PHE A 1 426 ? 20.547 -27.078 -1.688 1 98.94 426 PHE A C 1
ATOM 3246 O O . PHE A 1 426 ? 21.5 -26.922 -2.457 1 98.94 426 PHE A O 1
ATOM 3253 N N . THR A 1 427 ? 20.766 -27.297 -0.46 1 98.88 427 THR A N 1
ATOM 3254 C CA . THR A 1 427 ? 22.047 -27.516 0.217 1 98.88 427 THR A CA 1
ATOM 3255 C C . THR A 1 427 ? 21.828 -28.172 1.574 1 98.88 427 THR A C 1
ATOM 3257 O O . THR A 1 427 ? 20.766 -28.031 2.18 1 98.88 427 THR A O 1
ATOM 3260 N N . ARG A 1 428 ? 22.781 -28.938 2.07 1 98 428 ARG A N 1
ATOM 3261 C CA . ARG A 1 428 ? 22.734 -29.531 3.404 1 98 428 ARG A CA 1
ATOM 3262 C C . ARG A 1 428 ? 23.422 -28.625 4.422 1 98 428 ARG A C 1
ATOM 3264 O O . ARG A 1 428 ? 23.328 -28.875 5.629 1 98 428 ARG A O 1
ATOM 3271 N N . ASP A 1 429 ? 24.094 -27.641 3.9 1 98.06 429 ASP A N 1
ATOM 3272 C CA . ASP A 1 429 ? 24.766 -26.688 4.77 1 98.06 429 ASP A CA 1
ATOM 3273 C C . ASP A 1 429 ? 23.781 -25.672 5.332 1 98.06 429 ASP A C 1
ATOM 3275 O O . ASP A 1 429 ? 23.297 -24.797 4.605 1 98.06 429 ASP A O 1
ATOM 3279 N N . ILE A 1 430 ? 23.594 -25.75 6.625 1 96.75 430 ILE A N 1
ATOM 3280 C CA . ILE A 1 430 ? 22.578 -24.922 7.281 1 96.75 430 ILE A CA 1
ATOM 3281 C C . ILE A 1 430 ? 22.969 -23.453 7.18 1 96.75 430 ILE A C 1
ATOM 3283 O O . ILE A 1 430 ? 22.094 -22.594 6.996 1 96.75 430 ILE A O 1
ATOM 3287 N N . GLN A 1 431 ? 24.25 -23.125 7.344 1 97.88 431 GLN A N 1
ATOM 3288 C CA . GLN A 1 431 ? 24.688 -21.719 7.266 1 97.88 431 GLN A CA 1
ATOM 3289 C C . GLN A 1 431 ? 24.531 -21.172 5.852 1 97.88 431 GLN A C 1
ATOM 3291 O O . GLN A 1 431 ? 24.031 -20.062 5.664 1 97.88 431 GLN A O 1
ATOM 3296 N N . ARG A 1 432 ? 24.859 -21.938 4.852 1 98 432 ARG A N 1
ATOM 3297 C CA . ARG A 1 432 ? 24.719 -21.531 3.457 1 98 432 ARG A CA 1
ATOM 3298 C C . ARG A 1 432 ? 23.25 -21.328 3.096 1 98 432 ARG A C 1
ATOM 3300 O O . ARG A 1 432 ? 22.906 -20.328 2.449 1 98 432 ARG A O 1
ATOM 3307 N N . ALA A 1 433 ? 22.406 -22.328 3.465 1 98.5 433 ALA A N 1
ATOM 3308 C CA . ALA A 1 433 ? 20.969 -22.25 3.15 1 98.5 433 ALA A CA 1
ATOM 3309 C C . ALA A 1 433 ? 20.391 -20.906 3.582 1 98.5 433 ALA A C 1
ATOM 3311 O O . ALA A 1 433 ? 19.734 -20.234 2.789 1 98.5 433 ALA A O 1
ATOM 3312 N N . HIS A 1 434 ? 20.688 -20.484 4.785 1 97.88 434 HIS A N 1
ATOM 3313 C CA . HIS A 1 434 ? 20.078 -19.281 5.344 1 97.88 434 HIS A CA 1
ATOM 3314 C C . HIS A 1 434 ? 20.766 -18.031 4.816 1 97.88 434 HIS A C 1
ATOM 3316 O O . HIS A 1 434 ? 20.125 -16.984 4.637 1 97.88 434 HIS A O 1
ATOM 3322 N N . ARG A 1 435 ? 22.109 -18.094 4.543 1 97.94 435 ARG A N 1
ATOM 3323 C CA . ARG A 1 435 ? 22.828 -16.969 3.945 1 97.94 435 ARG A CA 1
ATOM 3324 C C . ARG A 1 435 ? 22.328 -16.688 2.531 1 97.94 435 ARG A C 1
ATOM 3326 O O . ARG A 1 435 ? 22.109 -15.539 2.16 1 97.94 435 ARG A O 1
ATOM 3333 N N . VAL A 1 436 ? 22.078 -17.734 1.809 1 98.62 436 VAL A N 1
ATOM 3334 C CA . VAL A 1 436 ? 21.594 -17.609 0.438 1 98.62 436 VAL A CA 1
ATOM 3335 C C . VAL A 1 436 ? 20.172 -17.062 0.442 1 98.62 436 VAL A C 1
ATOM 3337 O O . VAL A 1 436 ? 19.859 -16.109 -0.28 1 98.62 436 VAL A O 1
ATOM 3340 N N . ALA A 1 437 ? 19.297 -17.641 1.267 1 98.38 437 ALA A N 1
ATOM 3341 C CA . ALA A 1 437 ? 17.922 -17.156 1.349 1 98.38 437 ALA A CA 1
ATOM 3342 C C . ALA A 1 437 ? 17.875 -15.68 1.728 1 98.38 437 ALA A C 1
ATOM 3344 O O . ALA A 1 437 ? 17.109 -14.914 1.157 1 98.38 437 ALA A O 1
ATOM 3345 N N . ALA A 1 438 ? 18.75 -15.266 2.658 1 97.31 438 ALA A N 1
ATOM 3346 C CA . ALA A 1 438 ? 18.797 -13.883 3.119 1 97.31 438 ALA A CA 1
ATOM 3347 C C . ALA A 1 438 ? 19.297 -12.953 2.01 1 97.31 438 ALA A C 1
ATOM 3349 O O . ALA A 1 438 ? 18.875 -11.797 1.935 1 97.31 438 ALA A O 1
ATOM 3350 N N . GLY A 1 439 ? 20.141 -13.469 1.149 1 97.5 439 GLY A N 1
ATOM 3351 C CA . GLY A 1 439 ? 20.766 -12.641 0.133 1 97.5 439 GLY A CA 1
ATOM 3352 C C . GLY A 1 439 ? 19.938 -12.539 -1.14 1 97.5 439 GLY A C 1
ATOM 3353 O O . GLY A 1 439 ? 20.172 -11.633 -1.953 1 97.5 439 GLY A O 1
ATOM 3354 N N . LEU A 1 440 ? 18.984 -13.422 -1.329 1 98.31 440 LEU A N 1
ATOM 3355 C CA . LEU A 1 440 ? 18.141 -13.414 -2.525 1 98.31 440 LEU A CA 1
ATOM 3356 C C . LEU A 1 440 ? 17.141 -12.266 -2.475 1 98.31 440 LEU A C 1
ATOM 3358 O O . LEU A 1 440 ? 16.562 -11.992 -1.424 1 98.31 440 LEU A O 1
ATOM 3362 N N . GLN A 1 441 ? 16.984 -11.523 -3.592 1 97.75 441 GLN A N 1
ATOM 3363 C CA . GLN A 1 441 ? 16 -10.453 -3.707 1 97.75 441 GLN A CA 1
ATOM 3364 C C . GLN A 1 441 ? 14.695 -10.977 -4.281 1 97.75 441 GLN A C 1
ATOM 3366 O O . GLN A 1 441 ? 14.32 -10.633 -5.406 1 97.75 441 GLN A O 1
ATOM 3371 N N . ALA A 1 442 ? 13.945 -11.781 -3.5 1 98.38 442 ALA A N 1
ATOM 3372 C CA . ALA A 1 442 ? 12.688 -12.43 -3.848 1 98.38 442 ALA A CA 1
ATOM 3373 C C . ALA A 1 442 ? 11.727 -12.438 -2.658 1 98.38 442 ALA A C 1
ATOM 3375 O O . ALA A 1 442 ? 12.156 -12.516 -1.506 1 98.38 442 ALA A O 1
ATOM 3376 N N . GLY A 1 443 ? 10.469 -12.438 -3 1 98.06 443 GLY A N 1
ATOM 3377 C CA . GLY A 1 443 ? 9.461 -12.367 -1.952 1 98.06 443 GLY A CA 1
ATOM 3378 C C . GLY A 1 443 ? 9.25 -13.695 -1.242 1 98.06 443 GLY A C 1
ATOM 3379 O O . GLY A 1 443 ? 8.852 -13.727 -0.074 1 98.06 443 GLY A O 1
ATOM 3380 N N . VAL A 1 444 ? 9.5 -14.805 -1.939 1 98.44 444 VAL A N 1
ATOM 3381 C CA . VAL A 1 444 ? 9.375 -16.125 -1.354 1 98.44 444 VAL A CA 1
ATOM 3382 C C . VAL A 1 444 ? 10.617 -16.953 -1.684 1 98.44 444 VAL A C 1
ATOM 3384 O O . VAL A 1 444 ? 11.023 -17.047 -2.844 1 98.44 444 VAL A O 1
ATOM 3387 N N . CYS A 1 445 ? 11.188 -17.516 -0.661 1 98.69 445 CYS A N 1
ATOM 3388 C CA . CYS A 1 445 ? 12.352 -18.391 -0.828 1 98.69 445 CYS A CA 1
ATOM 3389 C C . CYS A 1 445 ? 12.086 -19.781 -0.261 1 98.69 445 CYS A C 1
ATOM 3391 O O . CYS A 1 445 ? 11.477 -19.906 0.805 1 98.69 445 CYS A O 1
ATOM 3393 N N . PHE A 1 446 ? 12.516 -20.781 -0.981 1 98.75 446 PHE A N 1
ATOM 3394 C CA . PHE A 1 446 ? 12.383 -22.172 -0.558 1 98.75 446 PHE A CA 1
ATOM 3395 C C . PHE A 1 446 ? 13.75 -22.781 -0.243 1 98.75 446 PHE A C 1
ATOM 3397 O O . PHE A 1 446 ? 14.664 -22.719 -1.063 1 98.75 446 PHE A O 1
ATOM 3404 N N . ILE A 1 447 ? 13.859 -23.344 0.953 1 98.75 447 ILE A N 1
ATOM 3405 C CA . ILE A 1 447 ? 15.039 -24.125 1.298 1 98.75 447 ILE A CA 1
ATOM 3406 C C . ILE A 1 447 ? 14.703 -25.625 1.237 1 98.75 447 ILE A C 1
ATOM 3408 O O . ILE A 1 447 ? 13.867 -26.109 2 1 98.75 447 ILE A O 1
ATOM 3412 N N . ASN A 1 448 ? 15.289 -26.312 0.288 1 98.62 448 ASN A N 1
ATOM 3413 C CA . ASN A 1 448 ? 15.195 -27.75 0.093 1 98.62 448 ASN A CA 1
ATOM 3414 C C . ASN A 1 448 ? 13.773 -28.188 -0.224 1 98.62 448 ASN A C 1
ATOM 3416 O O . ASN A 1 448 ? 13.328 -29.25 0.225 1 98.62 448 ASN A O 1
ATOM 3420 N N . ASN A 1 449 ? 13.086 -27.438 -0.889 1 97.94 449 ASN A N 1
ATOM 3421 C CA . ASN A 1 449 ? 11.766 -27.672 -1.458 1 97.94 449 ASN A CA 1
ATOM 3422 C C . ASN A 1 449 ? 11.414 -26.625 -2.514 1 97.94 449 ASN A C 1
ATOM 3424 O O . ASN A 1 449 ? 12.211 -25.719 -2.781 1 97.94 449 ASN A O 1
ATOM 3428 N N . TYR A 1 450 ? 10.352 -26.828 -3.131 1 97.81 450 TYR A N 1
ATOM 3429 C CA . TYR A 1 450 ? 9.891 -25.797 -4.055 1 97.81 450 TYR A CA 1
ATOM 3430 C C . TYR A 1 450 ? 8.383 -25.906 -4.281 1 97.81 450 TYR A C 1
ATOM 3432 O O . TYR A 1 450 ? 7.832 -27 -4.305 1 97.81 450 TYR A O 1
ATOM 3440 N N . ASN A 1 451 ? 7.691 -24.719 -4.363 1 96.56 451 ASN A N 1
ATOM 3441 C CA . ASN A 1 451 ? 6.293 -24.516 -4.73 1 96.56 451 ASN A CA 1
ATOM 3442 C C . ASN A 1 451 ? 5.348 -25.016 -3.639 1 96.56 451 ASN A C 1
ATOM 3444 O O . ASN A 1 451 ? 4.289 -25.578 -3.934 1 96.56 451 ASN A O 1
ATOM 3448 N N . VAL A 1 452 ? 5.812 -25 -2.426 1 93.75 452 VAL A N 1
ATOM 3449 C CA . VAL A 1 452 ? 4.895 -25.141 -1.299 1 93.75 452 VAL A CA 1
ATOM 3450 C C . VAL A 1 452 ? 4.281 -23.781 -0.958 1 93.75 452 VAL A C 1
ATOM 3452 O O . VAL A 1 452 ? 4.949 -22.75 -1.058 1 93.75 452 VAL A O 1
ATOM 3455 N N . SER A 1 453 ? 3.039 -23.812 -0.709 1 90.62 453 SER A N 1
ATOM 3456 C CA . SER A 1 453 ? 2.367 -22.531 -0.484 1 90.62 453 SER A CA 1
ATOM 3457 C C . SER A 1 453 ? 1.503 -22.578 0.771 1 90.62 453 SER A C 1
ATOM 3459 O O . SER A 1 453 ? 0.276 -22.484 0.691 1 90.62 453 SER A O 1
ATOM 3461 N N . PRO A 1 454 ? 2.133 -22.656 1.906 1 95.69 454 PRO A N 1
ATOM 3462 C CA . PRO A 1 454 ? 1.326 -22.594 3.127 1 95.69 454 PRO A CA 1
ATOM 3463 C C . PRO A 1 454 ? 0.531 -21.297 3.242 1 95.69 454 PRO A C 1
ATOM 3465 O O . PRO A 1 454 ? 1.093 -20.203 3.094 1 95.69 454 PRO A O 1
ATOM 3468 N N . VAL A 1 455 ? -0.771 -21.391 3.588 1 97.19 455 VAL A N 1
ATOM 3469 C CA . VAL A 1 455 ? -1.664 -20.234 3.613 1 97.19 455 VAL A CA 1
ATOM 3470 C C . VAL A 1 455 ? -1.295 -19.328 4.781 1 97.19 455 VAL A C 1
ATOM 3472 O O . VAL A 1 455 ? -1.656 -18.141 4.789 1 97.19 455 VAL A O 1
ATOM 3475 N N . GLU A 1 456 ? -0.53 -19.828 5.762 1 97.56 456 GLU A N 1
ATOM 3476 C CA . GLU A 1 456 ? -0.179 -19.094 6.973 1 97.56 456 GLU A CA 1
ATOM 3477 C C . GLU A 1 456 ? 0.913 -18.062 6.695 1 97.56 456 GLU A C 1
ATOM 3479 O O . GLU A 1 456 ? 1.153 -17.172 7.512 1 97.56 456 GLU A O 1
ATOM 3484 N N . LEU A 1 457 ? 1.602 -18.234 5.547 1 97.94 457 LEU A N 1
ATOM 3485 C CA . LEU A 1 457 ? 2.732 -17.375 5.234 1 97.94 457 LEU A CA 1
ATOM 3486 C C . LEU A 1 457 ? 2.4 -16.453 4.066 1 97.94 457 LEU A C 1
ATOM 3488 O O . LEU A 1 457 ? 1.747 -16.859 3.107 1 97.94 457 LEU A O 1
ATOM 3492 N N . PRO A 1 458 ? 2.9 -15.219 4.172 1 97.75 458 PRO A N 1
ATOM 3493 C CA . PRO A 1 458 ? 2.6 -14.273 3.096 1 97.75 458 PRO A CA 1
ATOM 3494 C C . PRO A 1 458 ? 3.273 -14.648 1.777 1 97.75 458 PRO A C 1
ATOM 3496 O O . PRO A 1 458 ? 4.395 -15.156 1.777 1 97.75 458 PRO A O 1
ATOM 3499 N N . PHE A 1 459 ? 2.531 -14.383 0.714 1 98.06 459 PHE A N 1
ATOM 3500 C CA . PHE A 1 459 ? 2.994 -14.602 -0.65 1 98.06 459 PHE A CA 1
ATOM 3501 C C . PHE A 1 459 ? 2.979 -13.297 -1.444 1 98.06 459 PHE A C 1
ATOM 3503 O O . PHE A 1 459 ? 1.988 -12.562 -1.425 1 98.06 459 PHE A O 1
ATOM 3510 N N . GLY A 1 460 ? 4.066 -12.93 -2.094 1 96.19 460 GLY A N 1
ATOM 3511 C CA . GLY A 1 460 ? 4.148 -11.734 -2.924 1 96.19 460 GLY A CA 1
ATOM 3512 C C . GLY A 1 460 ? 5.559 -11.43 -3.396 1 96.19 460 GLY A C 1
ATOM 3513 O O . GLY A 1 460 ? 6.516 -12.078 -2.963 1 96.19 460 GLY A O 1
ATOM 3514 N N . GLY A 1 461 ? 5.703 -10.5 -4.281 1 95.62 461 GLY A N 1
ATOM 3515 C CA . GLY A 1 461 ? 6.969 -10.336 -4.977 1 95.62 461 GLY A CA 1
ATOM 3516 C C . GLY A 1 461 ? 7.727 -9.094 -4.547 1 95.62 461 GLY A C 1
ATOM 3517 O O . GLY A 1 461 ? 7.227 -8.297 -3.75 1 95.62 461 GLY A O 1
ATOM 3518 N N . TYR A 1 462 ? 9.008 -9.047 -5.004 1 97 462 TYR A N 1
ATOM 3519 C CA . TYR A 1 462 ? 9.922 -7.914 -4.996 1 97 462 TYR A CA 1
ATOM 3520 C C . TYR A 1 462 ? 10.07 -7.324 -6.395 1 97 462 TYR A C 1
ATOM 3522 O O . TYR A 1 462 ? 9.664 -7.941 -7.379 1 97 462 TYR A O 1
ATOM 3530 N N . LYS A 1 463 ? 10.656 -6.113 -6.477 1 97.19 463 LYS A N 1
ATOM 3531 C CA . LYS A 1 463 ? 10.992 -5.504 -7.762 1 97.19 463 LYS A CA 1
ATOM 3532 C C . LYS A 1 463 ? 9.766 -5.445 -8.672 1 97.19 463 LYS A C 1
ATOM 3534 O O . LYS A 1 463 ? 8.695 -4.992 -8.258 1 97.19 463 LYS A O 1
ATOM 3539 N N . MET A 1 464 ? 9.867 -5.91 -9.898 1 97.94 464 MET A N 1
ATOM 3540 C CA . MET A 1 464 ? 8.781 -5.801 -10.867 1 97.94 464 MET A CA 1
ATOM 3541 C C . MET A 1 464 ? 7.738 -6.891 -10.641 1 97.94 464 MET A C 1
ATOM 3543 O O . MET A 1 464 ? 6.699 -6.91 -11.297 1 97.94 464 MET A O 1
ATOM 3547 N N . SER A 1 465 ? 7.977 -7.77 -9.672 1 98.5 465 SER A N 1
ATOM 3548 C CA . SER A 1 465 ? 7.02 -8.836 -9.391 1 98.5 465 SER A CA 1
ATOM 3549 C C . SER A 1 465 ? 5.895 -8.336 -8.484 1 98.5 465 SER A C 1
ATOM 3551 O O . SER A 1 465 ? 4.977 -9.094 -8.156 1 98.5 465 SER A O 1
ATOM 3553 N N . GLY A 1 466 ? 5.969 -7.066 -8.141 1 97.94 466 GLY A N 1
ATOM 3554 C CA . GLY A 1 466 ? 4.824 -6.434 -7.512 1 97.94 466 GLY A CA 1
ATOM 3555 C C . GLY A 1 466 ? 5.062 -6.094 -6.051 1 97.94 466 GLY A C 1
ATOM 3556 O O . GLY A 1 466 ? 6.207 -6.102 -5.586 1 97.94 466 GLY A O 1
ATOM 3557 N N . PHE A 1 467 ? 3.975 -5.645 -5.375 1 97.94 467 PHE A N 1
ATOM 3558 C CA . PHE A 1 467 ? 3.994 -5.328 -3.953 1 97.94 467 PHE A CA 1
ATOM 3559 C C . PHE A 1 467 ? 2.645 -5.633 -3.312 1 97.94 467 PHE A C 1
ATOM 3561 O O . PHE A 1 467 ? 1.663 -5.891 -4.012 1 97.94 467 PHE A O 1
ATOM 3568 N N . GLY A 1 468 ? 2.586 -5.586 -1.924 1 96.75 468 GLY A N 1
ATOM 3569 C CA . GLY A 1 468 ? 1.505 -6.203 -1.173 1 96.75 468 GLY A CA 1
ATOM 3570 C C . GLY A 1 468 ? 1.713 -7.688 -0.94 1 96.75 468 GLY A C 1
ATOM 3571 O O . GLY A 1 468 ? 2.742 -8.242 -1.329 1 96.75 468 GLY A O 1
ATOM 3572 N N . ARG A 1 469 ? 0.826 -8.273 -0.24 1 97.75 469 ARG A N 1
ATOM 3573 C CA . ARG A 1 469 ? 0.944 -9.703 0.023 1 97.75 469 ARG A CA 1
ATOM 3574 C C . ARG A 1 469 ? -0.418 -10.391 -0.041 1 97.75 469 ARG A C 1
ATOM 3576 O O . ARG A 1 469 ? -1.437 -9.789 0.308 1 97.75 469 ARG A O 1
ATOM 3583 N N . GLU A 1 470 ? -0.351 -11.555 -0.545 1 97.19 470 GLU A N 1
ATOM 3584 C CA . GLU A 1 470 ? -1.439 -12.516 -0.431 1 97.19 470 GLU A CA 1
ATOM 3585 C C . GLU A 1 470 ? -1.131 -13.578 0.625 1 97.19 470 GLU A C 1
ATOM 3587 O O . GLU A 1 470 ? 0.034 -13.898 0.863 1 97.19 470 GLU A O 1
ATOM 3592 N N . ASN A 1 471 ? -2.154 -14.023 1.312 1 97.12 471 ASN A N 1
ATOM 3593 C CA . ASN A 1 471 ? -2.031 -15.039 2.357 1 97.12 471 ASN A CA 1
ATOM 3594 C C . ASN A 1 471 ? -1.334 -14.484 3.596 1 97.12 471 ASN A C 1
ATOM 3596 O O . ASN A 1 471 ? -0.906 -13.328 3.605 1 97.12 471 ASN A O 1
ATOM 3600 N N . GLY A 1 472 ? -1.327 -15.297 4.617 1 97.19 472 GLY A N 1
ATOM 3601 C CA . GLY A 1 472 ? -0.722 -14.875 5.871 1 97.19 472 GLY A CA 1
ATOM 3602 C C . GLY A 1 472 ? -1.481 -13.758 6.551 1 97.19 472 GLY A C 1
ATOM 3603 O O . GLY A 1 472 ? -2.402 -13.18 5.969 1 97.19 472 GLY A O 1
ATOM 3604 N N . GLU A 1 473 ? -1.077 -13.469 7.699 1 96.62 473 GLU A N 1
ATOM 3605 C CA . GLU A 1 473 ? -1.679 -12.375 8.461 1 96.62 473 GLU A CA 1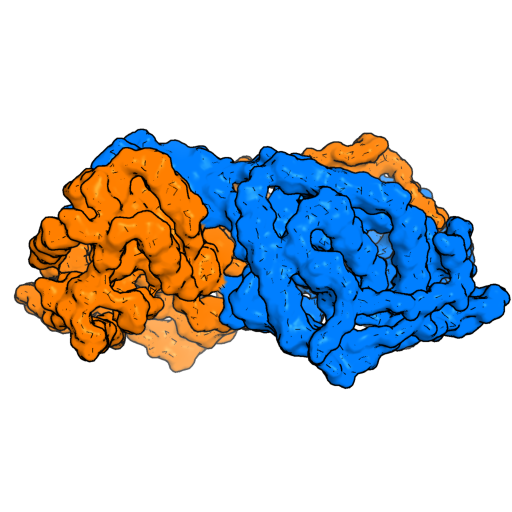
ATOM 3606 C C . GLU A 1 473 ? -1.439 -11.039 7.773 1 96.62 473 GLU A C 1
ATOM 3608 O O . GLU A 1 473 ? -2.244 -10.109 7.906 1 96.62 473 GLU A O 1
ATOM 3613 N N . ALA A 1 474 ? -0.365 -10.977 7.027 1 96.44 474 ALA A N 1
ATOM 3614 C CA . ALA A 1 474 ? 0.055 -9.734 6.383 1 96.44 474 ALA A CA 1
ATOM 3615 C C . ALA A 1 474 ? -1.037 -9.203 5.461 1 96.44 474 ALA A C 1
ATOM 3617 O O . ALA A 1 474 ? -1.198 -7.988 5.32 1 96.44 474 ALA A O 1
ATOM 3618 N N . ALA A 1 475 ? -1.825 -10.078 4.863 1 97.38 475 ALA A N 1
ATOM 3619 C CA . ALA A 1 475 ? -2.838 -9.672 3.895 1 97.38 475 ALA A CA 1
ATOM 3620 C C . ALA A 1 475 ? -3.912 -8.812 4.555 1 97.38 475 ALA A C 1
ATOM 3622 O O . ALA A 1 475 ? -4.578 -8.016 3.883 1 97.38 475 ALA A O 1
ATOM 3623 N N . ILE A 1 476 ? -4.152 -8.938 5.859 1 97.38 476 ILE A N 1
ATOM 3624 C CA . ILE A 1 476 ? -5.145 -8.172 6.605 1 97.38 476 ILE A CA 1
ATOM 3625 C C . ILE A 1 476 ? -4.863 -6.68 6.461 1 97.38 476 ILE A C 1
ATOM 3627 O O . ILE A 1 476 ? -5.793 -5.875 6.352 1 97.38 476 ILE A O 1
ATOM 3631 N N . GLU A 1 477 ? -3.576 -6.34 6.348 1 95.62 477 GLU A N 1
ATOM 3632 C CA . GLU A 1 477 ? -3.168 -4.941 6.25 1 95.62 477 GLU A CA 1
ATOM 3633 C C . GLU A 1 477 ? -3.604 -4.332 4.918 1 95.62 477 GLU A C 1
ATOM 3635 O O . GLU A 1 477 ? -3.752 -3.111 4.809 1 95.62 477 GLU A O 1
ATOM 3640 N N . TYR A 1 478 ? -3.857 -5.168 3.951 1 97.06 478 TYR A N 1
ATOM 3641 C CA . TYR A 1 478 ? -4.18 -4.672 2.619 1 97.06 478 TYR A CA 1
ATOM 3642 C C . TYR A 1 478 ? -5.684 -4.699 2.377 1 97.06 478 TYR A C 1
ATOM 3644 O O . TYR A 1 478 ? -6.168 -4.172 1.371 1 97.06 478 TYR A O 1
ATOM 3652 N N . TYR A 1 479 ? -6.445 -5.285 3.312 1 98.38 479 TYR A N 1
ATOM 3653 C CA . TYR A 1 479 ? -7.898 -5.336 3.162 1 98.38 479 TYR A CA 1
ATOM 3654 C C . TYR A 1 479 ? -8.594 -4.641 4.328 1 98.38 479 TYR A C 1
ATOM 3656 O O . TYR A 1 479 ? -9.789 -4.84 4.555 1 98.38 479 TYR A O 1
ATOM 3664 N N . SER A 1 480 ? -7.863 -3.904 5.078 1 97.62 480 SER A N 1
ATOM 3665 C CA . SER A 1 480 ? -8.367 -3.076 6.168 1 97.62 480 SER A CA 1
ATOM 3666 C C . SER A 1 480 ? -7.559 -1.793 6.309 1 97.62 480 SER A C 1
ATOM 3668 O O . SER A 1 480 ? -6.539 -1.621 5.641 1 97.62 480 SER A O 1
ATOM 3670 N N . GLN A 1 481 ? -8.07 -0.89 7.09 1 97.12 481 GLN A N 1
ATOM 3671 C CA . GLN A 1 481 ? -7.387 0.37 7.363 1 97.12 481 GLN A CA 1
ATOM 3672 C C . GLN A 1 481 ? -7.551 0.777 8.828 1 97.12 481 GLN A C 1
ATOM 3674 O O . GLN A 1 481 ? -8.508 0.368 9.484 1 97.12 481 GLN A O 1
ATOM 3679 N N . LEU A 1 482 ? -6.578 1.541 9.273 1 97.38 482 LEU A N 1
ATOM 3680 C CA . LEU A 1 482 ? -6.559 1.913 10.68 1 97.38 482 LEU A CA 1
ATOM 3681 C C . LEU A 1 482 ? -7.105 3.324 10.875 1 97.38 482 LEU A C 1
ATOM 3683 O O . LEU A 1 482 ? -6.715 4.25 10.164 1 97.38 482 LEU A O 1
ATOM 3687 N N . LYS A 1 483 ? -8.055 3.465 11.797 1 98.31 483 LYS A N 1
ATOM 3688 C CA . LYS A 1 483 ? -8.484 4.754 12.328 1 98.31 483 LYS A CA 1
ATOM 3689 C C . LYS A 1 483 ? -7.875 5.012 13.703 1 98.31 483 LYS A C 1
ATOM 3691 O O . LYS A 1 483 ? -7.969 4.172 14.602 1 98.31 483 LYS A O 1
ATOM 3696 N N . THR A 1 484 ? -7.223 6.137 13.805 1 98.62 484 THR A N 1
ATOM 3697 C CA . THR A 1 484 ? -6.73 6.582 15.102 1 98.62 484 THR A CA 1
ATOM 3698 C C . THR A 1 484 ? -7.801 7.387 15.836 1 98.62 484 THR A C 1
ATOM 3700 O O . THR A 1 484 ? -8.438 8.258 15.25 1 98.62 484 THR A O 1
ATOM 3703 N N . VAL A 1 485 ? -8.016 7.07 17.094 1 98.5 485 VAL A N 1
ATOM 3704 C CA . VAL A 1 485 ? -8.883 7.863 17.953 1 98.5 485 VAL A CA 1
ATOM 3705 C C . VAL A 1 485 ? -8.094 8.352 19.172 1 98.5 485 VAL A C 1
ATOM 3707 O O . VAL A 1 485 ? -7.605 7.547 19.969 1 98.5 485 VAL A O 1
ATOM 3710 N N . CYS A 1 486 ? -7.926 9.633 19.328 1 98.31 486 CYS A N 1
ATOM 3711 C CA . CYS A 1 486 ? -7.312 10.242 20.5 1 98.31 486 CYS A CA 1
ATOM 3712 C C . CYS A 1 486 ? -8.375 10.688 21.5 1 98.31 486 CYS A C 1
ATOM 3714 O O . CYS A 1 486 ? -9.289 11.43 21.141 1 98.31 486 CYS A O 1
ATOM 3716 N N . VAL A 1 487 ? -8.234 10.266 22.703 1 98 487 VAL A N 1
ATOM 3717 C CA . VAL A 1 487 ? -9.219 10.57 23.734 1 98 487 VAL A CA 1
ATOM 3718 C C . VAL A 1 487 ? -8.586 11.453 24.812 1 98 487 VAL A C 1
ATOM 3720 O O . VAL A 1 487 ? -7.633 11.039 25.484 1 98 487 VAL A O 1
ATOM 3723 N N . GLU A 1 488 ? -9.125 12.609 24.938 1 97.62 488 GLU A N 1
ATOM 3724 C CA . GLU A 1 488 ? -8.656 13.523 25.984 1 97.62 488 GLU A CA 1
ATOM 3725 C C . GLU A 1 488 ? -9.352 13.258 27.312 1 97.62 488 GLU A C 1
ATOM 3727 O O . GLU A 1 488 ? -10.586 13.195 27.375 1 97.62 488 GLU A O 1
ATOM 3732 N N . MET A 1 489 ? -8.57 13.141 28.391 1 94.88 489 MET A N 1
ATOM 3733 C CA . MET A 1 489 ? -9.133 12.828 29.703 1 94.88 489 MET A CA 1
ATOM 3734 C C . MET A 1 489 ? -9.117 14.055 30.609 1 94.88 489 MET A C 1
ATOM 3736 O O . MET A 1 489 ? -9.688 14.039 31.703 1 94.88 489 MET A O 1
ATOM 3740 N N . GLY A 1 490 ? -8.438 15.133 30.219 1 94.81 490 GLY A N 1
ATOM 3741 C CA . GLY A 1 490 ? -8.391 16.391 30.938 1 94.81 490 GLY A CA 1
ATOM 3742 C C . GLY A 1 490 ? -8.93 17.562 30.141 1 94.81 490 GLY A C 1
ATOM 3743 O O . GLY A 1 490 ? -9.922 17.422 29.422 1 94.81 490 GLY A O 1
ATOM 3744 N N . ASN A 1 491 ? -8.305 18.719 30.391 1 95 491 ASN A N 1
ATOM 3745 C CA . ASN A 1 491 ? -8.703 19.922 29.656 1 95 491 ASN A CA 1
ATOM 3746 C C . ASN A 1 491 ? -7.895 20.094 28.375 1 95 491 ASN A C 1
ATOM 3748 O O . ASN A 1 491 ? -6.77 19.594 28.266 1 95 491 ASN A O 1
ATOM 3752 N N . VAL A 1 492 ? -8.531 20.766 27.438 1 95.25 492 VAL A N 1
ATOM 3753 C CA . VAL A 1 492 ? -7.84 21.109 26.203 1 95.25 492 VAL A CA 1
ATOM 3754 C C . VAL A 1 492 ? -6.781 22.188 26.469 1 95.25 492 VAL A C 1
ATOM 3756 O O . VAL A 1 492 ? -7.082 23.219 27.062 1 95.25 492 VAL A O 1
ATOM 3759 N N . GLU A 1 493 ? -5.539 21.828 26.141 1 90.81 493 GLU A N 1
ATOM 3760 C CA . GLU A 1 493 ? -4.496 22.844 26.125 1 90.81 493 GLU A CA 1
ATOM 3761 C C . GLU A 1 493 ? -4.527 23.641 24.812 1 90.81 493 GLU A C 1
ATOM 3763 O O . GLU A 1 493 ? -4.539 23.062 23.734 1 90.81 493 GLU A O 1
ATOM 3768 N N . SER A 1 494 ? -4.609 24.984 24.922 1 92.25 494 SER A N 1
ATOM 3769 C CA . SER A 1 494 ? -4.711 25.844 23.75 1 92.25 494 SER A CA 1
ATOM 3770 C C . SER A 1 494 ? -3.631 26.922 23.75 1 92.25 494 SER A C 1
ATOM 3772 O O . SER A 1 494 ? -3.285 27.453 24.812 1 92.25 494 SER A O 1
ATOM 3774 N N . VAL A 1 495 ? -3.078 27.234 22.594 1 90.81 495 VAL A N 1
ATOM 3775 C CA . VAL A 1 495 ? -2.098 28.312 22.484 1 90.81 495 VAL A CA 1
ATOM 3776 C C . VAL A 1 495 ? -2.812 29.656 22.344 1 90.81 495 VAL A C 1
ATOM 3778 O O . VAL A 1 495 ? -2.174 30.703 22.344 1 90.81 495 VAL A O 1
ATOM 3781 N N . PHE A 1 496 ? -4.102 29.594 22.297 1 93.56 496 PHE A N 1
ATOM 3782 C CA . PHE A 1 496 ? -4.875 30.812 22.078 1 93.56 496 PHE A CA 1
ATOM 3783 C C . PHE A 1 496 ? -5.582 31.234 23.359 1 93.56 496 PHE A C 1
ATOM 3785 O O . PHE A 1 496 ? -5.863 30.406 24.219 1 93.56 496 PHE A O 1
ATOM 3792 N N . MET B 1 1 ? 22.75 32.844 16.594 1 39.34 1 MET B N 1
ATOM 3793 C CA . MET B 1 1 ? 22.484 34.125 15.945 1 39.34 1 MET B CA 1
ATOM 3794 C C . MET B 1 1 ? 21.047 34.562 16.203 1 39.34 1 MET B C 1
ATOM 3796 O O . MET B 1 1 ? 20.109 33.812 15.914 1 39.34 1 MET B O 1
ATOM 3800 N N . SER B 1 2 ? 20.875 35.281 17.203 1 46.91 2 SER B N 1
ATOM 3801 C CA . SER B 1 2 ? 19.578 35.844 17.547 1 46.91 2 SER B CA 1
ATOM 3802 C C . SER B 1 2 ? 18.859 36.406 16.328 1 46.91 2 SER B C 1
ATOM 3804 O O . SER B 1 2 ? 19.328 37.344 15.703 1 46.91 2 SER B O 1
ATOM 3806 N N . THR B 1 3 ? 18.359 35.594 15.43 1 62.97 3 THR B N 1
ATOM 3807 C CA . THR B 1 3 ? 17.859 36.125 14.164 1 62.97 3 THR B CA 1
ATOM 3808 C C . THR B 1 3 ? 16.609 36.969 14.391 1 62.97 3 THR B C 1
ATOM 3810 O O . THR B 1 3 ? 15.648 36.5 15.016 1 62.97 3 THR B O 1
ATOM 3813 N N . ILE B 1 4 ? 16.953 38.188 14.539 1 79.25 4 ILE B N 1
ATOM 3814 C CA . ILE B 1 4 ? 15.891 39.188 14.5 1 79.25 4 ILE B CA 1
ATOM 3815 C C . ILE B 1 4 ? 15.172 39.125 13.156 1 79.25 4 ILE B C 1
ATOM 3817 O O . ILE B 1 4 ? 15.797 38.844 12.125 1 79.25 4 ILE B O 1
ATOM 3821 N N . THR B 1 5 ? 13.906 39.25 13.289 1 87.75 5 THR B N 1
ATOM 3822 C CA . THR B 1 5 ? 13.062 39.281 12.102 1 87.75 5 THR B CA 1
ATOM 3823 C C . THR B 1 5 ? 13.609 40.25 11.055 1 87.75 5 THR B C 1
ATOM 3825 O O . THR B 1 5 ? 14.031 41.344 11.391 1 87.75 5 THR B O 1
ATOM 3828 N N . GLY B 1 6 ? 13.805 39.719 9.844 1 90.31 6 GLY B N 1
ATOM 3829 C CA . GLY B 1 6 ? 14.164 40.594 8.734 1 90.31 6 GLY B CA 1
ATOM 3830 C C . GLY B 1 6 ? 15.656 40.625 8.461 1 90.31 6 GLY B C 1
ATOM 3831 O O . GLY B 1 6 ? 16.125 41.406 7.621 1 90.31 6 GLY B O 1
ATOM 3832 N N . THR B 1 7 ? 16.406 39.75 9.078 1 91.56 7 THR B N 1
ATOM 3833 C CA . THR B 1 7 ? 17.844 39.906 8.93 1 91.56 7 THR B CA 1
ATOM 3834 C C . THR B 1 7 ? 18.453 38.656 8.32 1 91.56 7 THR B C 1
ATOM 3836 O O . THR B 1 7 ? 19.594 38.656 7.859 1 91.56 7 THR B O 1
ATOM 3839 N N . PHE B 1 8 ? 17.688 37.656 8.234 1 93.44 8 PHE B N 1
ATOM 3840 C CA . PHE B 1 8 ? 18.219 36.375 7.762 1 93.44 8 PHE B CA 1
ATOM 3841 C C . PHE B 1 8 ? 18.5 36.438 6.262 1 93.44 8 PHE B C 1
ATOM 3843 O O . PHE B 1 8 ? 17.719 37 5.504 1 93.44 8 PHE B O 1
ATOM 3850 N N . GLN B 1 9 ? 19.703 35.875 5.824 1 94.12 9 GLN B N 1
ATOM 3851 C CA . GLN B 1 9 ? 20.062 35.688 4.422 1 94.12 9 GLN B CA 1
ATOM 3852 C C . GLN B 1 9 ? 20.688 34.312 4.191 1 94.12 9 GLN B C 1
ATOM 3854 O O . GLN B 1 9 ? 21.547 33.875 4.969 1 94.12 9 GLN B O 1
ATOM 3859 N N . LEU B 1 10 ? 20.234 33.75 3.074 1 92.56 10 LEU B N 1
ATOM 3860 C CA . LEU B 1 10 ? 20.812 32.469 2.717 1 92.56 10 LEU B CA 1
ATOM 3861 C C . LEU B 1 10 ? 22.281 32.594 2.338 1 92.56 10 LEU B C 1
ATOM 3863 O O . LEU B 1 10 ? 22.625 33.438 1.509 1 92.56 10 LEU B O 1
ATOM 3867 N N . GLU B 1 11 ? 23.062 31.688 2.928 1 89.62 11 GLU B N 1
ATOM 3868 C CA . GLU B 1 11 ? 24.5 31.797 2.682 1 89.62 11 GLU B CA 1
ATOM 3869 C C . GLU B 1 11 ? 25.047 30.5 2.084 1 89.62 11 GLU B C 1
ATOM 3871 O O . GLU B 1 11 ? 26.125 30.5 1.48 1 89.62 11 GLU B O 1
ATOM 3876 N N . HIS B 1 12 ? 24.344 29.469 2.197 1 91.81 12 HIS B N 1
ATOM 3877 C CA . HIS B 1 12 ? 24.859 28.156 1.813 1 91.81 12 HIS B CA 1
ATOM 3878 C C . HIS B 1 12 ? 23.969 27.5 0.77 1 91.81 12 HIS B C 1
ATOM 3880 O O . HIS B 1 12 ? 22.781 27.844 0.642 1 91.81 12 HIS B O 1
ATOM 3886 N N . ALA B 1 13 ? 24.609 26.516 0.077 1 95.75 13 ALA B N 1
ATOM 3887 C CA . ALA B 1 13 ? 23.859 25.719 -0.905 1 95.75 13 ALA B CA 1
ATOM 3888 C C . ALA B 1 13 ? 22.719 24.953 -0.243 1 95.75 13 ALA B C 1
ATOM 3890 O O . ALA B 1 13 ? 22.828 24.531 0.913 1 95.75 13 ALA B O 1
ATOM 3891 N N . LEU B 1 14 ? 21.672 24.688 -1.018 1 97.31 14 LEU B N 1
ATOM 3892 C CA . LEU B 1 14 ? 20.469 24.109 -0.43 1 97.31 14 LEU B CA 1
ATOM 3893 C C . LEU B 1 14 ? 20.266 22.672 -0.885 1 97.31 14 LEU B C 1
ATOM 3895 O O . LEU B 1 14 ? 19.219 22.078 -0.623 1 97.31 14 LEU B O 1
ATOM 3899 N N . ASN B 1 15 ? 21.219 22.094 -1.614 1 98.38 15 ASN B N 1
ATOM 3900 C CA . ASN B 1 15 ? 21.266 20.641 -1.793 1 98.38 15 ASN B CA 1
ATOM 3901 C C . ASN B 1 15 ? 22.219 19.984 -0.799 1 98.38 15 ASN B C 1
ATOM 3903 O O . ASN B 1 15 ? 23.109 20.656 -0.261 1 98.38 15 ASN B O 1
ATOM 3907 N N . TYR B 1 16 ? 21.984 18.812 -0.464 1 98.69 16 TYR B N 1
ATOM 3908 C CA . TYR B 1 16 ? 22.859 18.016 0.386 1 98.69 16 TYR B CA 1
ATOM 3909 C C . TYR B 1 16 ? 23.109 16.641 -0.226 1 98.69 16 TYR B C 1
ATOM 3911 O O . TYR B 1 16 ? 22.172 15.875 -0.455 1 98.69 16 TYR B O 1
ATOM 3919 N N . ARG B 1 17 ? 24.328 16.312 -0.569 1 98.06 17 ARG B N 1
ATOM 3920 C CA . ARG B 1 17 ? 24.688 15.047 -1.193 1 98.06 17 ARG B CA 1
ATOM 3921 C C . ARG B 1 17 ? 26.047 14.57 -0.712 1 98.06 17 ARG B C 1
ATOM 3923 O O . ARG B 1 17 ? 26.984 15.367 -0.566 1 98.06 17 ARG B O 1
ATOM 3930 N N . ASP B 1 18 ? 26.203 13.336 -0.416 1 97.25 18 ASP B N 1
ATOM 3931 C CA . ASP B 1 18 ? 27.453 12.711 -0.025 1 97.25 18 ASP B CA 1
ATOM 3932 C C . ASP B 1 18 ? 28.062 13.406 1.189 1 97.25 18 ASP B C 1
ATOM 3934 O O . ASP B 1 18 ? 29.266 13.656 1.226 1 97.25 18 ASP B O 1
ATOM 3938 N N . GLY B 1 19 ? 27.219 13.945 2.059 1 97.12 19 GLY B N 1
ATOM 3939 C CA . GLY B 1 19 ? 27.641 14.43 3.357 1 97.12 19 GLY B CA 1
ATOM 3940 C C . GLY B 1 19 ? 27.969 15.914 3.359 1 97.12 19 GLY B C 1
ATOM 3941 O O . GLY B 1 19 ? 28.516 16.438 4.332 1 97.12 19 GLY B O 1
ATOM 3942 N N . ALA B 1 20 ? 27.609 16.578 2.275 1 97.69 20 ALA B N 1
ATOM 3943 C CA . ALA B 1 20 ? 27.938 18 2.227 1 97.69 20 ALA B CA 1
ATOM 3944 C C . ALA B 1 20 ? 26.891 18.781 1.446 1 97.69 20 ALA B C 1
ATOM 3946 O O . ALA B 1 20 ? 26.234 18.234 0.547 1 97.69 20 ALA B O 1
ATOM 3947 N N . ARG B 1 21 ? 26.781 20.047 1.843 1 97.94 21 ARG B N 1
ATOM 3948 C CA . ARG B 1 21 ? 25.984 20.953 1.027 1 97.94 21 ARG B CA 1
ATOM 3949 C C . ARG B 1 21 ? 26.641 21.172 -0.334 1 97.94 21 ARG B C 1
ATOM 3951 O O . ARG B 1 21 ? 27.859 21.281 -0.432 1 97.94 21 ARG B O 1
ATOM 3958 N N . THR B 1 22 ? 25.797 21.188 -1.386 1 97.12 22 THR B N 1
ATOM 3959 C CA . THR B 1 22 ? 26.328 21.312 -2.736 1 97.12 22 THR B CA 1
ATOM 3960 C C . THR B 1 22 ? 25.344 22.047 -3.637 1 97.12 22 THR B C 1
ATOM 3962 O O . THR B 1 22 ? 24.141 22.062 -3.365 1 97.12 22 THR B O 1
ATOM 3965 N N . GLU B 1 23 ? 25.938 22.75 -4.633 1 96.19 23 GLU B N 1
ATOM 3966 C CA . GLU B 1 23 ? 25.094 23.25 -5.711 1 96.19 23 GLU B CA 1
ATOM 3967 C C . GLU B 1 23 ? 24.766 22.156 -6.711 1 96.19 23 GLU B C 1
ATOM 3969 O O . GLU B 1 23 ? 25.609 21.312 -7.016 1 96.19 23 GLU B O 1
ATOM 3974 N N . PRO B 1 24 ? 23.562 22.141 -7.219 1 96.94 24 PRO B N 1
ATOM 3975 C CA . PRO B 1 24 ? 23.266 21.125 -8.234 1 96.94 24 PRO B CA 1
ATOM 3976 C C . PRO B 1 24 ? 24.141 21.25 -9.477 1 96.94 24 PRO B C 1
ATOM 3978 O O . PRO B 1 24 ? 24.453 22.375 -9.898 1 96.94 24 PRO B O 1
ATOM 3981 N N . ILE B 1 25 ? 24.406 20.156 -10.117 1 96.94 25 ILE B N 1
ATOM 3982 C CA . ILE B 1 25 ? 25.297 20.141 -11.266 1 96.94 25 ILE B CA 1
ATOM 3983 C C . ILE B 1 25 ? 24.547 20.625 -12.508 1 96.94 25 ILE B C 1
ATOM 3985 O O . ILE B 1 25 ? 25.156 21.016 -13.5 1 96.94 25 ILE B O 1
ATOM 3989 N N . ASP B 1 26 ? 23.281 20.453 -12.492 1 94.88 26 ASP B N 1
ATOM 3990 C CA . ASP B 1 26 ? 22.422 20.938 -13.562 1 94.88 26 ASP B CA 1
ATOM 3991 C C . ASP B 1 26 ? 21.109 21.516 -13.008 1 94.88 26 ASP B C 1
ATOM 3993 O O . ASP B 1 26 ? 20.875 21.438 -11.797 1 94.88 26 ASP B O 1
ATOM 3997 N N . GLY B 1 27 ? 20.438 22.234 -13.961 1 84.31 27 GLY B N 1
ATOM 3998 C CA . GLY B 1 27 ? 19.172 22.875 -13.617 1 84.31 27 GLY B CA 1
ATOM 3999 C C . GLY B 1 27 ? 19.016 24.25 -14.234 1 84.31 27 GLY B C 1
ATOM 4000 O O . GLY B 1 27 ? 20.016 24.906 -14.539 1 84.31 27 GLY B O 1
ATOM 4001 N N . ASP B 1 28 ? 17.844 24.562 -14.719 1 77.06 28 ASP B N 1
ATOM 4002 C CA . ASP B 1 28 ? 17.688 25.766 -15.531 1 77.06 28 ASP B CA 1
ATOM 4003 C C . ASP B 1 28 ? 16.828 26.797 -14.82 1 77.06 28 ASP B C 1
ATOM 4005 O O . ASP B 1 28 ? 16.641 27.906 -15.32 1 77.06 28 ASP B O 1
ATOM 4009 N N . HIS B 1 29 ? 16.344 26.344 -13.688 1 88 29 HIS B N 1
ATOM 4010 C CA . HIS B 1 29 ? 15.375 27.25 -13.07 1 88 29 HIS B CA 1
ATOM 4011 C C . HIS B 1 29 ? 15.844 27.703 -11.688 1 88 29 HIS B C 1
ATOM 4013 O O . HIS B 1 29 ? 16.406 26.906 -10.938 1 88 29 HIS B O 1
ATOM 4019 N N . MET B 1 30 ? 15.828 29.094 -11.453 1 91.94 30 MET B N 1
ATOM 4020 C CA . MET B 1 30 ? 16.047 29.656 -10.125 1 91.94 30 MET B CA 1
ATOM 4021 C C . MET B 1 30 ? 14.734 30.016 -9.461 1 91.94 30 MET B C 1
ATOM 4023 O O . MET B 1 30 ? 13.812 30.516 -10.117 1 91.94 30 MET B O 1
ATOM 4027 N N . GLU B 1 31 ? 14.695 29.734 -8.18 1 94.69 31 GLU B N 1
ATOM 4028 C CA . GLU B 1 31 ? 13.5 30.062 -7.402 1 94.69 31 GLU B CA 1
ATOM 4029 C C . GLU B 1 31 ? 13.844 30.922 -6.195 1 94.69 31 GLU B C 1
ATOM 4031 O O . GLU B 1 31 ? 14.93 30.797 -5.621 1 94.69 31 GLU B O 1
ATOM 4036 N N . GLU B 1 32 ? 12.953 31.797 -5.945 1 95.94 32 GLU B N 1
ATOM 4037 C CA . GLU B 1 32 ? 13.109 32.625 -4.762 1 95.94 32 GLU B CA 1
ATOM 4038 C C . GLU B 1 32 ? 12.43 32 -3.547 1 95.94 32 GLU B C 1
ATOM 4040 O O . GLU B 1 32 ? 11.43 31.312 -3.686 1 95.94 32 GLU B O 1
ATOM 4045 N N . THR B 1 33 ? 13.008 32.25 -2.389 1 96.25 33 THR B N 1
ATOM 4046 C CA . THR B 1 33 ? 12.375 31.906 -1.122 1 96.25 33 THR B CA 1
ATOM 4047 C C . THR B 1 33 ? 12.234 33.125 -0.227 1 96.25 33 THR B C 1
ATOM 4049 O O . THR B 1 33 ? 13.07 34.031 -0.272 1 96.25 33 THR B O 1
ATOM 4052 N N . TYR B 1 34 ? 11.148 33.125 0.549 1 97.44 34 TYR B N 1
ATOM 4053 C CA . TYR B 1 34 ? 10.742 34.344 1.241 1 97.44 34 TYR B CA 1
ATOM 4054 C C . TYR B 1 34 ? 10.766 34.156 2.752 1 97.44 34 TYR B C 1
ATOM 4056 O O . TYR B 1 34 ? 10.742 33 3.234 1 97.44 34 TYR B O 1
ATOM 4064 N N . GLU B 1 35 ? 10.93 35.219 3.463 1 98.19 35 GLU B N 1
ATOM 4065 C CA . GLU B 1 35 ? 10.453 35.375 4.836 1 98.19 35 GLU B CA 1
ATOM 4066 C C . GLU B 1 35 ? 9.023 35.906 4.867 1 98.19 35 GLU B C 1
ATOM 4068 O O . GLU B 1 35 ? 8.805 37.125 4.766 1 98.19 35 GLU B O 1
ATOM 4073 N N . PRO B 1 36 ? 8.016 35.062 5.098 1 98.56 36 PRO B N 1
ATOM 4074 C CA . PRO B 1 36 ? 6.605 35.438 4.961 1 98.56 36 PRO B CA 1
ATOM 4075 C C . PRO B 1 36 ? 6.234 36.625 5.855 1 98.56 36 PRO B C 1
ATOM 4077 O O . PRO B 1 36 ? 5.414 37.469 5.469 1 98.56 36 PRO B O 1
ATOM 4080 N N . ALA B 1 37 ? 6.809 36.75 7.02 1 98.25 37 ALA B N 1
ATOM 4081 C CA . ALA B 1 37 ? 6.469 37.781 8.008 1 98.25 37 ALA B CA 1
ATOM 4082 C C . ALA B 1 37 ? 6.789 39.188 7.473 1 98.25 37 ALA B C 1
ATOM 4084 O O . ALA B 1 37 ? 6.16 40.156 7.875 1 98.25 37 ALA B O 1
ATOM 4085 N N . THR B 1 38 ? 7.773 39.281 6.516 1 97.94 38 THR B N 1
ATOM 4086 C CA . THR B 1 38 ? 8.219 40.594 6.047 1 97.94 38 THR B CA 1
ATOM 4087 C C . THR B 1 38 ? 7.984 40.75 4.547 1 97.94 38 THR B C 1
ATOM 4089 O O . THR B 1 38 ? 8.031 41.844 4.012 1 97.94 38 THR B O 1
ATOM 4092 N N . GLY B 1 39 ? 7.805 39.625 3.883 1 97.5 39 GLY B N 1
ATOM 4093 C CA . GLY B 1 39 ? 7.695 39.656 2.432 1 97.5 39 GLY B CA 1
ATOM 4094 C C . GLY B 1 39 ? 9.039 39.75 1.735 1 97.5 39 GLY B C 1
ATOM 4095 O O . GLY B 1 39 ? 9.109 39.75 0.505 1 97.5 39 GLY B O 1
ATOM 4096 N N . ARG B 1 40 ? 10.102 39.688 2.434 1 96.88 40 ARG B N 1
ATOM 4097 C CA . ARG B 1 40 ? 11.445 39.812 1.872 1 96.88 40 ARG B CA 1
ATOM 4098 C C . ARG B 1 40 ? 11.914 38.5 1.263 1 96.88 40 ARG B C 1
ATOM 4100 O O . ARG B 1 40 ? 11.656 37.438 1.818 1 96.88 40 ARG B O 1
ATOM 4107 N N . VAL B 1 41 ? 12.688 38.688 0.152 1 96.94 41 VAL B N 1
ATOM 4108 C CA . VAL B 1 41 ? 13.383 37.531 -0.406 1 96.94 41 VAL B CA 1
ATOM 4109 C C . VAL B 1 41 ? 14.625 37.219 0.431 1 96.94 41 VAL B C 1
ATOM 4111 O O . VAL B 1 41 ? 15.484 38.094 0.618 1 96.94 41 VAL B O 1
ATOM 4114 N N . ILE B 1 42 ? 14.695 36.062 0.934 1 96.12 42 ILE B N 1
ATOM 4115 C CA . ILE B 1 42 ? 15.82 35.75 1.809 1 96.12 42 ILE B CA 1
ATOM 4116 C C . ILE B 1 42 ? 16.906 35 1.019 1 96.12 42 ILE B C 1
ATOM 4118 O O . ILE B 1 42 ? 18.016 34.844 1.503 1 96.12 42 ILE B O 1
ATOM 4122 N N . GLY B 1 43 ? 16.562 34.562 -0.205 1 94.38 43 GLY B N 1
ATOM 4123 C CA . GLY B 1 43 ? 17.562 33.938 -1.048 1 94.38 43 GLY B CA 1
ATOM 4124 C C . GLY B 1 43 ? 16.984 33.312 -2.312 1 94.38 43 GLY B C 1
ATOM 4125 O O . GLY B 1 43 ? 15.758 33.312 -2.506 1 94.38 43 GLY B O 1
ATOM 4126 N N . LYS B 1 44 ? 17.922 32.969 -3.154 1 94.44 44 LYS B N 1
ATOM 4127 C CA . LYS B 1 44 ? 17.609 32.25 -4.387 1 94.44 44 LYS B CA 1
ATOM 4128 C C . LYS B 1 44 ? 18.359 30.906 -4.457 1 94.44 44 LYS B C 1
ATOM 4130 O O . LYS B 1 44 ? 19.469 30.781 -3.922 1 94.44 44 LYS B O 1
ATOM 4135 N N . PHE B 1 45 ? 17.719 29.906 -5.031 1 94.94 45 PHE B N 1
ATOM 4136 C CA . PHE B 1 45 ? 18.359 28.594 -5.164 1 94.94 45 PHE B CA 1
ATOM 4137 C C . PHE B 1 45 ? 17.938 27.922 -6.465 1 94.94 45 PHE B C 1
ATOM 4139 O O . PHE B 1 45 ? 16.938 28.312 -7.078 1 94.94 45 PHE B O 1
ATOM 4146 N N . ARG B 1 46 ? 18.812 27 -6.965 1 95.06 46 ARG B N 1
ATOM 4147 C CA . ARG B 1 46 ? 18.625 26.344 -8.258 1 95.06 46 ARG B CA 1
ATOM 4148 C C . ARG B 1 46 ? 17.828 25.062 -8.117 1 95.06 46 ARG B C 1
ATOM 4150 O O . ARG B 1 46 ? 18.078 24.266 -7.203 1 95.06 46 ARG B O 1
ATOM 4157 N N . PHE B 1 47 ? 16.812 24.812 -9.016 1 97.75 47 PHE B N 1
ATOM 4158 C CA . PHE B 1 47 ? 16.094 23.562 -9.117 1 97.75 47 PHE B CA 1
ATOM 4159 C C . PHE B 1 47 ? 16.984 22.469 -9.695 1 97.75 47 PHE B C 1
ATOM 4161 O O . PHE B 1 47 ? 17.656 22.688 -10.703 1 97.75 47 PHE B O 1
ATOM 4168 N N . SER B 1 48 ? 16.969 21.344 -9.102 1 98.12 48 SER B N 1
ATOM 4169 C CA . SER B 1 48 ? 17.828 20.25 -9.516 1 98.12 48 SER B CA 1
ATOM 4170 C C . SER B 1 48 ? 17.312 19.578 -10.789 1 98.12 48 SER B C 1
ATOM 4172 O O . SER B 1 48 ? 16.109 19.344 -10.914 1 98.12 48 SER B O 1
ATOM 4174 N N . GLY B 1 49 ? 18.219 19.328 -11.719 1 97.81 49 GLY B N 1
ATOM 4175 C CA . GLY B 1 49 ? 17.891 18.594 -12.922 1 97.81 49 GLY B CA 1
ATOM 4176 C C . GLY B 1 49 ? 18.094 17.094 -12.773 1 97.81 49 GLY B C 1
ATOM 4177 O O . GLY B 1 49 ? 18.312 16.594 -11.672 1 97.81 49 GLY B O 1
ATOM 4178 N N . GLU B 1 50 ? 17.984 16.391 -13.914 1 98 50 GLU B N 1
ATOM 4179 C CA . GLU B 1 50 ? 18.031 14.938 -13.953 1 98 50 GLU B CA 1
ATOM 4180 C C . GLU B 1 50 ? 19.375 14.414 -13.484 1 98 50 GLU B C 1
ATOM 4182 O O . GLU B 1 50 ? 19.453 13.391 -12.797 1 98 50 GLU B O 1
ATOM 4187 N N . LYS B 1 51 ? 20.453 15.047 -13.859 1 98.38 51 LYS B N 1
ATOM 4188 C CA . LYS B 1 51 ? 21.797 14.594 -13.516 1 98.38 51 LYS B CA 1
ATOM 4189 C C . LYS B 1 51 ? 22.047 14.703 -12.016 1 98.38 51 LYS B C 1
ATOM 4191 O O . LYS B 1 51 ? 22.641 13.797 -11.414 1 98.38 51 LYS B O 1
ATOM 4196 N N . GLU B 1 52 ? 21.672 15.828 -11.438 1 98.38 52 GLU B N 1
ATOM 4197 C CA . GLU B 1 52 ? 21.828 15.992 -9.992 1 98.38 52 GLU B CA 1
ATOM 4198 C C . GLU B 1 52 ? 21.016 14.945 -9.234 1 98.38 52 GLU B C 1
ATOM 4200 O O . GLU B 1 52 ? 21.5 14.391 -8.234 1 98.38 52 GLU B O 1
ATOM 4205 N N . VAL B 1 53 ? 19.797 14.719 -9.672 1 98.69 53 VAL B N 1
ATOM 4206 C CA . VAL B 1 53 ? 18.953 13.695 -9.062 1 98.69 53 VAL B CA 1
ATOM 4207 C C . VAL B 1 53 ? 19.656 12.336 -9.133 1 98.69 53 VAL B C 1
ATOM 4209 O O . VAL B 1 53 ? 19.672 11.594 -8.156 1 98.69 53 VAL B O 1
ATOM 4212 N N . ASP B 1 54 ? 20.219 12.016 -10.25 1 98.81 54 ASP B N 1
ATOM 4213 C CA . ASP B 1 54 ? 20.922 10.758 -10.414 1 98.81 54 ASP B CA 1
ATOM 4214 C C . ASP B 1 54 ? 22.094 10.641 -9.43 1 98.81 54 ASP B C 1
ATOM 4216 O O . ASP B 1 54 ? 22.297 9.586 -8.836 1 98.81 54 ASP B O 1
ATOM 4220 N N . LEU B 1 55 ? 22.844 11.711 -9.266 1 98.75 55 LEU B N 1
ATOM 4221 C CA . LEU B 1 55 ? 23.969 11.719 -8.328 1 98.75 55 LEU B CA 1
ATOM 4222 C C . LEU B 1 55 ? 23.484 11.508 -6.898 1 98.75 55 LEU B C 1
ATOM 4224 O O . LEU B 1 55 ? 24.109 10.781 -6.129 1 98.75 55 LEU B O 1
ATOM 4228 N N . ALA B 1 56 ? 22.406 12.18 -6.535 1 98.88 56 ALA B N 1
ATOM 4229 C CA . ALA B 1 56 ? 21.844 12.016 -5.195 1 98.88 56 ALA B CA 1
ATOM 4230 C C . ALA B 1 56 ? 21.422 10.578 -4.949 1 98.88 56 ALA B C 1
ATOM 4232 O O . ALA B 1 56 ? 21.656 10.023 -3.873 1 98.88 56 ALA B O 1
ATOM 4233 N N . VAL B 1 57 ? 20.766 9.945 -5.941 1 98.88 57 VAL B N 1
ATOM 4234 C CA . VAL B 1 57 ? 20.297 8.57 -5.816 1 98.88 57 VAL B CA 1
ATOM 4235 C C . VAL B 1 57 ? 21.5 7.621 -5.73 1 98.88 57 VAL B C 1
ATOM 4237 O O . VAL B 1 57 ? 21.484 6.664 -4.953 1 98.88 57 VAL B O 1
ATOM 4240 N N . GLN B 1 58 ? 22.547 7.863 -6.52 1 98.75 58 GLN B N 1
ATOM 4241 C CA . GLN B 1 58 ? 23.766 7.055 -6.445 1 98.75 58 GLN B CA 1
ATOM 4242 C C . GLN B 1 58 ? 24.406 7.148 -5.062 1 98.75 58 GLN B C 1
ATOM 4244 O O . GLN B 1 58 ? 24.875 6.145 -4.523 1 98.75 58 GLN B O 1
ATOM 4249 N N . SER B 1 59 ? 24.438 8.367 -4.582 1 98.81 59 SER B N 1
ATOM 4250 C CA . SER B 1 59 ? 24.953 8.578 -3.23 1 98.81 59 SER B CA 1
ATOM 4251 C C . SER B 1 59 ? 24.141 7.785 -2.207 1 98.81 59 SER B C 1
ATOM 4253 O O . SER B 1 59 ? 24.719 7.137 -1.33 1 98.81 59 SER B O 1
ATOM 4255 N N . ALA B 1 60 ? 22.844 7.805 -2.299 1 98.88 60 ALA B N 1
ATOM 4256 C CA . ALA B 1 60 ? 21.953 7.062 -1.412 1 98.88 60 ALA B CA 1
ATOM 4257 C C . ALA B 1 60 ? 22.188 5.559 -1.538 1 98.88 60 ALA B C 1
ATOM 4259 O O . ALA B 1 60 ? 22.188 4.84 -0.536 1 98.88 60 ALA B O 1
ATOM 4260 N N . GLN B 1 61 ? 22.359 5.066 -2.75 1 98.56 61 GLN B N 1
ATOM 4261 C CA . GLN B 1 61 ? 22.578 3.648 -3 1 98.56 61 GLN B CA 1
ATOM 4262 C C . GLN B 1 61 ? 23.844 3.164 -2.301 1 98.56 61 GLN B C 1
ATOM 4264 O O . GLN B 1 61 ? 23.859 2.08 -1.712 1 98.56 61 GLN B O 1
ATOM 4269 N N . ALA B 1 62 ? 24.906 3.969 -2.445 1 98.56 62 ALA B N 1
ATOM 4270 C CA . ALA B 1 62 ? 26.172 3.613 -1.816 1 98.56 62 ALA B CA 1
ATOM 4271 C C . ALA B 1 62 ? 26.031 3.533 -0.299 1 98.56 62 ALA B C 1
ATOM 4273 O O . ALA B 1 62 ? 26.531 2.602 0.33 1 98.56 62 ALA B O 1
ATOM 4274 N N . ALA B 1 63 ? 25.344 4.445 0.287 1 98.81 63 ALA B N 1
ATOM 4275 C CA . ALA B 1 63 ? 25.125 4.473 1.731 1 98.81 63 ALA B CA 1
ATOM 4276 C C . ALA B 1 63 ? 24.219 3.328 2.178 1 98.81 63 ALA B C 1
ATOM 4278 O O . ALA B 1 63 ? 24.406 2.766 3.258 1 98.81 63 ALA B O 1
ATOM 4279 N N . PHE B 1 64 ? 23.281 3.006 1.369 1 98.69 64 PHE B N 1
ATOM 4280 C CA . PHE B 1 64 ? 22.344 1.921 1.654 1 98.69 64 PHE B CA 1
ATOM 4281 C C . PHE B 1 64 ? 23.094 0.607 1.855 1 98.69 64 PHE B C 1
ATOM 4283 O O . PHE B 1 64 ? 22.766 -0.168 2.756 1 98.69 64 PHE B O 1
ATOM 4290 N N . LYS B 1 65 ? 24.047 0.34 1.039 1 97.56 65 LYS B N 1
ATOM 4291 C CA . LYS B 1 65 ? 24.812 -0.901 1.103 1 97.56 65 LYS B CA 1
ATOM 4292 C C . LYS B 1 65 ? 25.469 -1.08 2.475 1 97.56 65 LYS B C 1
ATOM 4294 O O . LYS B 1 65 ? 25.578 -2.201 2.973 1 97.56 65 LYS B O 1
ATOM 4299 N N . ILE B 1 66 ? 25.781 -0.014 3.053 1 98.19 66 ILE B N 1
ATOM 4300 C CA . ILE B 1 66 ? 26.438 -0.033 4.359 1 98.19 66 ILE B CA 1
ATOM 4301 C C . ILE B 1 66 ? 25.375 -0.08 5.457 1 98.19 66 ILE B C 1
ATOM 4303 O O . ILE B 1 66 ? 25.438 -0.929 6.352 1 98.19 66 ILE B O 1
ATOM 4307 N N . TRP B 1 67 ? 24.422 0.736 5.441 1 98.69 67 TRP B N 1
ATOM 4308 C CA . TRP B 1 67 ? 23.422 0.967 6.477 1 98.69 67 TRP B CA 1
ATOM 4309 C C . TRP B 1 67 ? 22.516 -0.254 6.648 1 98.69 67 TRP B C 1
ATOM 4311 O O . TRP B 1 67 ? 22.172 -0.623 7.77 1 98.69 67 TRP B O 1
ATOM 4321 N N . SER B 1 68 ? 22.156 -0.91 5.547 1 97.75 68 SER B N 1
ATOM 4322 C CA . SER B 1 68 ? 21.234 -2.035 5.562 1 97.75 68 SER B CA 1
ATOM 4323 C C . SER B 1 68 ? 21.844 -3.25 6.25 1 97.75 68 SER B C 1
ATOM 4325 O O . SER B 1 68 ? 21.141 -4.18 6.637 1 97.75 68 SER B O 1
ATOM 4327 N N . GLN B 1 69 ? 23.141 -3.221 6.434 1 96.38 69 GLN B N 1
ATOM 4328 C CA . GLN B 1 69 ? 23.828 -4.348 7.059 1 96.38 69 GLN B CA 1
ATOM 4329 C C . GLN B 1 69 ? 23.875 -4.188 8.578 1 96.38 69 GLN B C 1
ATOM 4331 O O . GLN B 1 69 ? 24.172 -5.141 9.297 1 96.38 69 GLN B O 1
ATOM 4336 N N . LYS B 1 70 ? 23.562 -2.982 9.031 1 97.31 70 LYS B N 1
ATOM 4337 C CA . LYS B 1 70 ? 23.562 -2.74 10.469 1 97.31 70 LYS B CA 1
ATOM 4338 C C . LYS B 1 70 ? 22.359 -3.387 11.141 1 97.31 70 LYS B C 1
ATOM 4340 O O . LYS B 1 70 ? 21.281 -3.451 10.555 1 97.31 70 LYS B O 1
ATOM 4345 N N . SER B 1 71 ? 22.562 -3.857 12.398 1 96.62 71 SER B N 1
ATOM 4346 C CA . SER B 1 71 ? 21.438 -4.371 13.18 1 96.62 71 SER B CA 1
ATOM 4347 C C . SER B 1 71 ? 20.5 -3.246 13.602 1 96.62 71 SER B C 1
ATOM 4349 O O . SER B 1 71 ? 20.859 -2.07 13.547 1 96.62 71 SER B O 1
ATOM 4351 N N . GLY B 1 72 ? 19.312 -3.646 14.023 1 97.25 72 GLY B N 1
ATOM 4352 C CA . GLY B 1 72 ? 18.375 -2.666 14.531 1 97.25 72 GLY B CA 1
ATOM 4353 C C . GLY B 1 72 ? 18.922 -1.856 15.695 1 97.25 72 GLY B C 1
ATOM 4354 O O . GLY B 1 72 ? 18.688 -0.647 15.773 1 97.25 72 GLY B O 1
ATOM 4355 N N . MET B 1 73 ? 19.672 -2.541 16.516 1 97.44 73 MET B N 1
ATOM 4356 C CA . MET B 1 73 ? 20.219 -1.862 17.688 1 97.44 73 MET B CA 1
ATOM 4357 C C . MET B 1 73 ? 21.312 -0.878 17.281 1 97.44 73 MET B C 1
ATOM 4359 O O . MET B 1 73 ? 21.453 0.187 17.891 1 97.44 73 MET B O 1
ATOM 4363 N N . GLU B 1 74 ? 22.094 -1.215 16.25 1 98.06 74 GLU B N 1
ATOM 4364 C CA . GLU B 1 74 ? 23.109 -0.296 15.742 1 98.06 74 GLU B CA 1
ATOM 4365 C C . GLU B 1 74 ? 22.469 0.942 15.117 1 98.06 74 GLU B C 1
ATOM 4367 O O . GLU B 1 74 ? 22.922 2.066 15.359 1 98.06 74 GLU B O 1
ATOM 4372 N N . ARG B 1 75 ? 21.484 0.773 14.336 1 98.62 75 ARG B N 1
ATOM 4373 C CA . ARG B 1 75 ? 20.766 1.902 13.75 1 98.62 75 ARG B CA 1
ATOM 4374 C C . ARG B 1 75 ? 20.094 2.74 14.836 1 98.62 75 ARG B C 1
ATOM 4376 O O . ARG B 1 75 ? 20.109 3.971 14.773 1 98.62 75 ARG B O 1
ATOM 4383 N N . SER B 1 76 ? 19.547 2.016 15.852 1 98.56 76 SER B N 1
ATOM 4384 C CA . SER B 1 76 ? 18.891 2.668 16.984 1 98.56 76 SER B CA 1
ATOM 4385 C C . SER B 1 76 ? 19.844 3.65 17.672 1 98.56 76 SER B C 1
ATOM 4387 O O . SER B 1 76 ? 19.453 4.785 17.953 1 98.56 76 SER B O 1
ATOM 4389 N N . THR B 1 77 ? 21.047 3.232 17.906 1 98.56 77 THR B N 1
ATOM 4390 C CA . THR B 1 77 ? 22.031 4.043 18.625 1 98.56 77 THR B CA 1
ATOM 4391 C C . THR B 1 77 ? 22.297 5.344 17.859 1 98.56 77 THR B C 1
ATOM 4393 O O . THR B 1 77 ? 22.344 6.418 18.469 1 98.56 77 THR B O 1
ATOM 4396 N N . ILE B 1 78 ? 22.422 5.258 16.547 1 98.75 78 ILE B N 1
ATOM 4397 C CA . ILE B 1 78 ? 22.734 6.422 15.727 1 98.75 78 ILE B CA 1
ATOM 4398 C C . ILE B 1 78 ? 21.516 7.34 15.656 1 98.75 78 ILE B C 1
ATOM 4400 O O . ILE B 1 78 ? 21.641 8.562 15.75 1 98.75 78 ILE B O 1
ATOM 4404 N N . LEU B 1 79 ? 20.328 6.793 15.547 1 98.81 79 LEU B N 1
ATOM 4405 C CA . LEU B 1 79 ? 19.094 7.59 15.477 1 98.81 79 LEU B CA 1
ATOM 4406 C C . LEU B 1 79 ? 18.828 8.297 16.812 1 98.81 79 LEU B C 1
ATOM 4408 O O . LEU B 1 79 ? 18.328 9.414 16.828 1 98.81 79 LEU B O 1
ATOM 4412 N N . LEU B 1 80 ? 19.156 7.629 17.938 1 98.75 80 LEU B N 1
ATOM 4413 C CA . LEU B 1 80 ? 19.016 8.266 19.25 1 98.75 80 LEU B CA 1
ATOM 4414 C C . LEU B 1 80 ? 19.969 9.461 19.375 1 98.75 80 LEU B C 1
ATOM 4416 O O . LEU B 1 80 ? 19.594 10.477 19.953 1 98.75 80 LEU B O 1
ATOM 4420 N N . GLU B 1 81 ? 21.156 9.289 18.797 1 98.88 81 GLU B N 1
ATOM 4421 C CA . GLU B 1 81 ? 22.094 10.406 18.781 1 98.88 81 GLU B CA 1
ATOM 4422 C C . GLU B 1 81 ? 21.547 11.57 17.953 1 98.88 81 GLU B C 1
ATOM 4424 O O . GLU B 1 81 ? 21.672 12.734 18.344 1 98.88 81 GLU B O 1
ATOM 4429 N N . ALA B 1 82 ? 20.969 11.281 16.828 1 98.94 82 ALA B N 1
ATOM 4430 C CA . ALA B 1 82 ? 20.359 12.32 16.016 1 98.94 82 ALA B CA 1
ATOM 4431 C C . ALA B 1 82 ? 19.234 13.023 16.781 1 98.94 82 ALA B C 1
ATOM 4433 O O . ALA B 1 82 ? 19.141 14.258 16.75 1 98.94 82 ALA B O 1
ATOM 4434 N N . ALA B 1 83 ? 18.406 12.258 17.469 1 98.88 83 ALA B N 1
ATOM 4435 C CA . ALA B 1 83 ? 17.328 12.828 18.281 1 98.88 83 ALA B CA 1
ATOM 4436 C C . ALA B 1 83 ? 17.875 13.766 19.344 1 98.88 83 ALA B C 1
ATOM 4438 O O . ALA B 1 83 ? 17.328 14.852 19.562 1 98.88 83 ALA B O 1
ATOM 4439 N N . ARG B 1 84 ? 18.938 13.375 19.953 1 98.81 84 ARG B N 1
ATOM 4440 C CA . ARG B 1 84 ? 19.578 14.188 20.984 1 98.81 84 ARG B CA 1
ATOM 4441 C C . ARG B 1 84 ? 20.062 15.508 20.391 1 98.81 84 ARG B C 1
ATOM 4443 O O . ARG B 1 84 ? 19.859 16.578 20.984 1 98.81 84 ARG B O 1
ATOM 4450 N N . ILE B 1 85 ? 20.703 15.469 19.234 1 98.94 85 ILE B N 1
ATOM 4451 C CA . ILE B 1 85 ? 21.234 16.672 18.609 1 98.94 85 ILE B CA 1
ATOM 4452 C C . ILE B 1 85 ? 20.094 17.609 18.234 1 98.94 85 ILE B C 1
ATOM 4454 O O . ILE B 1 85 ? 20.203 18.828 18.406 1 98.94 85 ILE B O 1
ATOM 4458 N N . ILE B 1 86 ? 19 17.062 17.688 1 98.94 86 ILE B N 1
ATOM 4459 C CA . ILE B 1 86 ? 17.859 17.906 17.359 1 98.94 86 ILE B CA 1
ATOM 4460 C C . ILE B 1 86 ? 17.359 18.609 18.625 1 98.94 86 ILE B C 1
ATOM 4462 O O . ILE B 1 86 ? 17.078 19.812 18.594 1 98.94 86 ILE B O 1
ATOM 4466 N N . ARG B 1 87 ? 17.25 17.875 19.703 1 98.44 87 ARG B N 1
ATOM 4467 C CA . ARG B 1 87 ? 16.781 18.438 20.969 1 98.44 87 ARG B CA 1
ATOM 4468 C C . ARG B 1 87 ? 17.703 19.562 21.438 1 98.44 87 ARG B C 1
ATOM 4470 O O . ARG B 1 87 ? 17.234 20.594 21.938 1 98.44 87 ARG B O 1
ATOM 4477 N N . GLU B 1 88 ? 18.969 19.406 21.219 1 98.5 88 GLU B N 1
ATOM 4478 C CA . GLU B 1 88 ? 19.969 20.406 21.625 1 98.5 88 GLU B CA 1
ATOM 4479 C C . GLU B 1 88 ? 19.875 21.641 20.734 1 98.5 88 GLU B C 1
ATOM 4481 O O . GLU B 1 88 ? 20.125 22.75 21.203 1 98.5 88 GLU B O 1
ATOM 4486 N N . ARG B 1 89 ? 19.562 21.422 19.516 1 98.5 89 ARG B N 1
ATOM 4487 C CA . ARG B 1 89 ? 19.516 22.516 18.562 1 98.5 89 ARG B CA 1
ATOM 4488 C C . ARG B 1 89 ? 18.094 23.016 18.359 1 98.5 89 ARG B C 1
ATOM 4490 O O . ARG B 1 89 ? 17.781 23.641 17.344 1 98.5 89 ARG B O 1
ATOM 4497 N N . ARG B 1 90 ? 17.219 22.734 19.281 1 98.31 90 ARG B N 1
ATOM 4498 C CA . ARG B 1 90 ? 15.773 22.953 19.219 1 98.31 90 ARG B CA 1
ATOM 4499 C C . ARG B 1 90 ? 15.453 24.391 18.859 1 98.31 90 ARG B C 1
ATOM 4501 O O . ARG B 1 90 ? 14.68 24.656 17.938 1 98.31 90 ARG B O 1
ATOM 4508 N N . ALA B 1 91 ? 16.047 25.375 19.531 1 97.88 91 ALA B N 1
ATOM 4509 C CA . ALA B 1 91 ? 15.75 26.797 19.328 1 97.88 91 ALA B CA 1
ATOM 4510 C C . ALA B 1 91 ? 16.234 27.266 17.953 1 97.88 91 ALA B C 1
ATOM 4512 O O . ALA B 1 91 ? 15.547 28.047 17.297 1 97.88 91 ALA B O 1
ATOM 4513 N N . GLU B 1 92 ? 17.375 26.797 17.578 1 97.62 92 GLU B N 1
ATOM 4514 C CA . GLU B 1 92 ? 17.953 27.156 16.281 1 97.62 92 GLU B CA 1
ATOM 4515 C C . GLU B 1 92 ? 17.047 26.688 15.148 1 97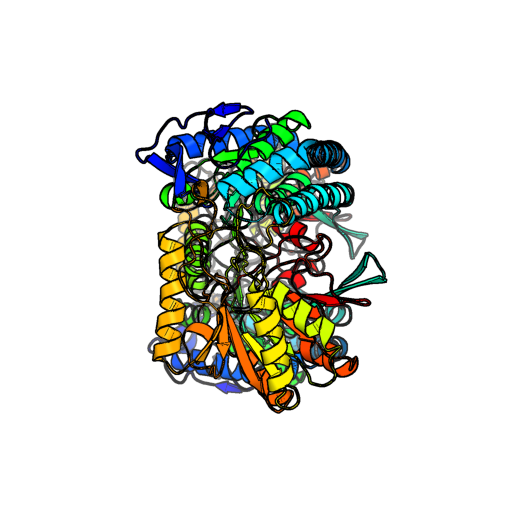.62 92 GLU B C 1
ATOM 4517 O O . GLU B 1 92 ? 16.734 27.453 14.234 1 97.62 92 GLU B O 1
ATOM 4522 N N . ILE B 1 93 ? 16.656 25.469 15.211 1 98.44 93 ILE B N 1
ATOM 4523 C CA . ILE B 1 93 ? 15.844 24.859 14.156 1 98.44 93 ILE B CA 1
ATOM 4524 C C . ILE B 1 93 ? 14.477 25.547 14.109 1 98.44 93 ILE B C 1
ATOM 4526 O O . ILE B 1 93 ? 13.977 25.859 13.023 1 98.44 93 ILE B O 1
ATOM 4530 N N . ALA B 1 94 ? 13.883 25.781 15.266 1 98.44 94 ALA B N 1
ATOM 4531 C CA . ALA B 1 94 ? 12.578 26.438 15.352 1 98.44 94 ALA B CA 1
ATOM 4532 C C . ALA B 1 94 ? 12.633 27.844 14.75 1 98.44 94 ALA B C 1
ATOM 4534 O O . ALA B 1 94 ? 11.695 28.266 14.07 1 98.44 94 ALA B O 1
ATOM 4535 N N . THR B 1 95 ? 13.695 28.531 15.047 1 98.19 95 THR B N 1
ATOM 4536 C CA . THR B 1 95 ? 13.867 29.875 14.5 1 98.19 95 THR B CA 1
ATOM 4537 C C . THR B 1 95 ? 13.898 29.828 12.977 1 98.19 95 THR B C 1
ATOM 4539 O O . THR B 1 95 ? 13.242 30.641 12.312 1 98.19 95 THR B O 1
ATOM 4542 N N . MET B 1 96 ? 14.625 28.891 12.445 1 97.19 96 MET B N 1
ATOM 4543 C CA . MET B 1 96 ? 14.695 28.766 10.992 1 97.19 96 MET B CA 1
ATOM 4544 C C . MET B 1 96 ? 13.328 28.438 10.406 1 97.19 96 MET B C 1
ATOM 4546 O O . MET B 1 96 ? 12.953 28.969 9.359 1 97.19 96 MET B O 1
ATOM 4550 N N . GLU B 1 97 ? 12.562 27.562 11.07 1 97.38 97 GLU B N 1
ATOM 4551 C CA . GLU B 1 97 ? 11.203 27.219 10.648 1 97.38 97 GLU B CA 1
ATOM 4552 C C . GLU B 1 97 ? 10.312 28.469 10.633 1 97.38 97 GLU B C 1
ATOM 4554 O O . GLU B 1 97 ? 9.578 28.703 9.672 1 97.38 97 GLU B O 1
ATOM 4559 N N . THR B 1 98 ? 10.438 29.234 11.68 1 98.19 98 THR B N 1
ATOM 4560 C CA . THR B 1 98 ? 9.609 30.438 11.805 1 98.19 98 THR B CA 1
ATOM 4561 C C . THR B 1 98 ? 9.93 31.438 10.703 1 98.19 98 THR B C 1
ATOM 4563 O O . THR B 1 98 ? 9.031 32.031 10.102 1 98.19 98 THR B O 1
ATOM 4566 N N . ILE B 1 99 ? 11.203 31.594 10.391 1 97.88 99 ILE B N 1
ATOM 4567 C CA . ILE B 1 99 ? 11.656 32.562 9.406 1 97.88 99 ILE B CA 1
ATOM 4568 C C . ILE B 1 99 ? 11.141 32.188 8.023 1 97.88 99 ILE B C 1
ATOM 4570 O O . ILE B 1 99 ? 10.594 33 7.297 1 97.88 99 ILE B O 1
ATOM 4574 N N . ASN B 1 100 ? 11.242 30.938 7.699 1 97.69 100 ASN B N 1
ATOM 4575 C CA . ASN B 1 100 ? 10.992 30.516 6.328 1 97.69 100 ASN B CA 1
ATOM 4576 C C . ASN B 1 100 ? 9.555 30.031 6.141 1 97.69 100 ASN B C 1
ATOM 4578 O O . ASN B 1 100 ? 9.055 29.984 5.016 1 97.69 100 ASN B O 1
ATOM 4582 N N . ASN B 1 101 ? 8.812 29.734 7.156 1 97.56 101 ASN B N 1
ATOM 4583 C CA . ASN B 1 101 ? 7.445 29.219 7.09 1 97.56 101 ASN B CA 1
ATOM 4584 C C . ASN B 1 101 ? 6.426 30.266 7.496 1 97.56 101 ASN B C 1
ATOM 4586 O O . ASN B 1 101 ? 5.289 30.266 7.02 1 97.56 101 ASN B O 1
ATOM 4590 N N . GLY B 1 102 ? 6.75 31.141 8.445 1 97.88 102 GLY B N 1
ATOM 4591 C CA . GLY B 1 102 ? 5.875 32.219 8.891 1 97.88 102 GLY B CA 1
ATOM 4592 C C . GLY B 1 102 ? 5.109 31.891 10.156 1 97.88 102 GLY B C 1
ATOM 4593 O O . GLY B 1 102 ? 4.512 32.781 10.773 1 97.88 102 GLY B O 1
ATOM 4594 N N . LYS B 1 103 ? 5.074 30.641 10.648 1 98.12 103 LYS B N 1
ATOM 4595 C CA . LYS B 1 103 ? 4.359 30.266 11.859 1 98.12 103 LYS B CA 1
ATOM 4596 C C . LYS B 1 103 ? 5.023 30.859 13.102 1 98.12 103 LYS B C 1
ATOM 4598 O O . LYS B 1 103 ? 6.199 31.234 13.062 1 98.12 103 LYS B O 1
ATOM 4603 N N . SER B 1 104 ? 4.344 30.938 14.219 1 97.75 104 SER B N 1
ATOM 4604 C CA . SER B 1 104 ? 4.883 31.5 15.453 1 97.75 104 SER B CA 1
ATOM 4605 C C . SER B 1 104 ? 5.984 30.625 16.031 1 97.75 104 SER B C 1
ATOM 4607 O O . SER B 1 104 ? 5.957 29.406 15.875 1 97.75 104 SER B O 1
ATOM 4609 N N . ILE B 1 105 ? 6.945 31.219 16.703 1 98 105 ILE B N 1
ATOM 4610 C CA . ILE B 1 105 ? 8.055 30.5 17.328 1 98 105 ILE B CA 1
ATOM 4611 C C . ILE B 1 105 ? 7.52 29.5 18.344 1 98 105 ILE B C 1
ATOM 4613 O O . ILE B 1 105 ? 8.094 28.422 18.516 1 98 105 ILE B O 1
ATOM 4617 N N . THR B 1 106 ? 6.371 29.797 18.969 1 97.25 106 THR B N 1
ATOM 4618 C CA . THR B 1 106 ? 5.73 28.922 19.922 1 97.25 106 THR B CA 1
ATOM 4619 C C . THR B 1 106 ? 5.305 27.609 19.266 1 97.25 106 THR B C 1
ATOM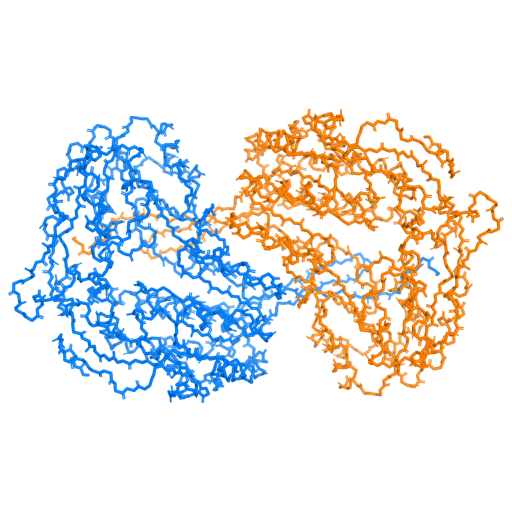 4621 O O . THR B 1 106 ? 5.547 26.531 19.797 1 97.25 106 THR B O 1
ATOM 4624 N N . GLU B 1 107 ? 4.727 27.688 18.125 1 97.31 107 GLU B N 1
ATOM 4625 C CA . GLU B 1 107 ? 4.281 26.516 17.391 1 97.31 107 GLU B CA 1
ATOM 4626 C C . GLU B 1 107 ? 5.465 25.766 16.781 1 97.31 107 GLU B C 1
ATOM 4628 O O . GLU B 1 107 ? 5.48 24.531 16.75 1 97.31 107 GLU B O 1
ATOM 4633 N N . ALA B 1 108 ? 6.469 26.484 16.297 1 98.25 108 ALA B N 1
ATOM 4634 C CA . ALA B 1 108 ? 7.648 25.859 15.695 1 98.25 108 ALA B CA 1
ATOM 4635 C C . ALA B 1 108 ? 8.391 25 16.719 1 98.25 108 ALA B C 1
ATOM 4637 O O . ALA B 1 108 ? 8.898 23.938 16.375 1 98.25 108 ALA B O 1
ATOM 4638 N N . LEU B 1 109 ? 8.477 25.484 17.922 1 98.12 109 LEU B N 1
ATOM 4639 C CA . LEU B 1 109 ? 9.141 24.719 18.969 1 98.12 109 LEU B CA 1
ATOM 4640 C C . LEU B 1 109 ? 8.453 23.375 19.172 1 98.12 109 LEU B C 1
ATOM 4642 O O . LEU B 1 109 ? 9.125 22.359 19.375 1 98.12 109 LEU B O 1
ATOM 4646 N N . VAL B 1 110 ? 7.148 23.359 19.094 1 97.25 110 VAL B N 1
ATOM 4647 C CA . VAL B 1 110 ? 6.391 22.125 19.25 1 97.25 110 VAL B CA 1
ATOM 4648 C C . VAL B 1 110 ? 6.68 21.188 18.078 1 97.25 110 VAL B C 1
ATOM 4650 O O . VAL B 1 110 ? 6.828 19.984 18.281 1 97.25 110 VAL B O 1
ATOM 4653 N N . ASP B 1 111 ? 6.797 21.734 16.875 1 97.69 111 ASP B N 1
ATOM 4654 C CA . ASP B 1 111 ? 7.156 20.922 15.711 1 97.69 111 ASP B CA 1
ATOM 4655 C C . ASP B 1 111 ? 8.469 20.188 15.938 1 97.69 111 ASP B C 1
ATOM 4657 O O . ASP B 1 111 ? 8.602 19.016 15.57 1 97.69 111 ASP B O 1
ATOM 4661 N N . ILE B 1 112 ? 9.453 20.906 16.453 1 98.69 112 ILE B N 1
ATOM 4662 C CA . ILE B 1 112 ? 10.773 20.328 16.656 1 98.69 112 ILE B CA 1
ATOM 4663 C C . ILE B 1 112 ? 10.711 19.266 17.766 1 98.69 112 ILE B C 1
ATOM 4665 O O . ILE B 1 112 ? 11.375 18.219 17.672 1 98.69 112 ILE B O 1
ATOM 4669 N N . ASP B 1 113 ? 9.859 19.5 18.797 1 98.19 113 ASP B N 1
ATOM 4670 C CA . ASP B 1 113 ? 9.672 18.484 19.828 1 98.19 113 ASP B CA 1
ATOM 4671 C C . ASP B 1 113 ? 9.102 17.188 19.25 1 98.19 113 ASP B C 1
ATOM 4673 O O . ASP B 1 113 ? 9.602 16.109 19.547 1 98.19 113 ASP B O 1
ATOM 4677 N N . VAL B 1 114 ? 8.102 17.344 18.422 1 97.81 114 VAL B N 1
ATOM 4678 C CA . VAL B 1 114 ? 7.496 16.172 17.797 1 97.81 114 VAL B CA 1
ATOM 4679 C C . VAL B 1 114 ? 8.516 15.484 16.891 1 97.81 114 VAL B C 1
ATOM 4681 O O . VAL B 1 114 ? 8.523 14.25 16.781 1 97.81 114 VAL B O 1
ATOM 4684 N N . SER B 1 115 ? 9.438 16.219 16.328 1 98.62 115 SER B N 1
ATOM 4685 C CA . SER B 1 115 ? 10.43 15.703 15.398 1 98.62 115 SER B CA 1
ATOM 4686 C C . SER B 1 115 ? 11.43 14.797 16.109 1 98.62 115 SER B C 1
ATOM 4688 O O . SER B 1 115 ? 11.648 13.656 15.688 1 98.62 115 SER B O 1
ATOM 4690 N N . TRP B 1 116 ? 12.062 15.305 17.188 1 98.62 116 TRP B N 1
ATOM 4691 C CA . TRP B 1 116 ? 13.031 14.438 17.859 1 98.62 116 TRP B CA 1
ATOM 4692 C C . TRP B 1 116 ? 12.336 13.266 18.531 1 98.62 116 TRP B C 1
ATOM 4694 O O . TRP B 1 116 ? 12.906 12.172 18.641 1 98.62 116 TRP B O 1
ATOM 4704 N N . GLN B 1 117 ? 11.062 13.414 18.984 1 98.38 117 GLN B N 1
ATOM 4705 C CA . GLN B 1 117 ? 10.297 12.297 19.531 1 98.38 117 GLN B CA 1
ATOM 4706 C C . GLN B 1 117 ? 10.07 11.211 18.484 1 98.38 117 GLN B C 1
ATOM 4708 O O . GLN B 1 117 ? 10.094 10.016 18.797 1 98.38 117 GLN B O 1
ATOM 4713 N N . SER B 1 118 ? 9.789 11.656 17.266 1 98.56 118 SER B N 1
ATOM 4714 C CA . SER B 1 118 ? 9.625 10.695 16.172 1 98.56 118 SER B CA 1
ATOM 4715 C C . SER B 1 118 ? 10.883 9.852 15.992 1 98.56 118 SER B C 1
ATOM 4717 O O . SER B 1 118 ? 10.805 8.625 15.883 1 98.56 118 SER B O 1
ATOM 4719 N N . LEU B 1 119 ? 12.055 10.516 15.953 1 98.81 119 LEU B N 1
ATOM 4720 C CA . LEU B 1 119 ? 13.305 9.789 15.812 1 98.81 119 LEU B CA 1
ATOM 4721 C C . LEU B 1 119 ? 13.516 8.844 17 1 98.81 119 LEU B C 1
ATOM 4723 O O . LEU B 1 119 ? 13.938 7.699 16.812 1 98.81 119 LEU B O 1
ATOM 4727 N N . GLN B 1 120 ? 13.219 9.32 18.188 1 98.56 120 GLN B N 1
ATOM 4728 C CA . GLN B 1 120 ? 13.352 8.508 19.391 1 98.56 120 GLN B CA 1
ATOM 4729 C C . GLN B 1 120 ? 12.445 7.285 19.328 1 98.56 120 GLN B C 1
ATOM 4731 O O . GLN B 1 120 ? 12.859 6.176 19.672 1 98.56 120 GLN B O 1
ATOM 4736 N N . TYR B 1 121 ? 11.234 7.512 18.938 1 98.56 121 TYR B N 1
ATOM 4737 C CA . TYR B 1 121 ? 10.25 6.438 18.859 1 98.56 121 TYR B CA 1
ATOM 4738 C C . TYR B 1 121 ? 10.711 5.344 17.906 1 98.56 121 TYR B C 1
ATOM 4740 O O . TYR B 1 121 ? 10.719 4.164 18.266 1 98.56 121 TYR B O 1
ATOM 4748 N N . TYR B 1 122 ? 11.148 5.695 16.719 1 98.69 122 TYR B N 1
ATOM 4749 C CA . TYR B 1 122 ? 11.516 4.695 15.719 1 98.69 122 TYR B CA 1
ATOM 4750 C C . TYR B 1 122 ? 12.867 4.066 16.047 1 98.69 122 TYR B C 1
ATOM 4752 O O . TYR B 1 122 ? 13.117 2.91 15.703 1 98.69 122 TYR B O 1
ATOM 4760 N N . ALA B 1 123 ? 13.734 4.863 16.688 1 98.5 123 ALA B N 1
ATOM 4761 C CA . ALA B 1 123 ? 14.93 4.23 17.234 1 98.5 123 ALA B CA 1
ATOM 4762 C C . ALA B 1 123 ? 14.562 3.082 18.172 1 98.5 123 ALA B C 1
ATOM 4764 O O . ALA B 1 123 ? 15.195 2.023 18.141 1 98.5 123 ALA B O 1
ATOM 4765 N N . GLY B 1 124 ? 13.57 3.314 18.969 1 97.38 124 GLY B N 1
ATOM 4766 C CA . GLY B 1 124 ? 13.102 2.281 19.875 1 97.38 124 GLY B CA 1
ATOM 4767 C C . GLY B 1 124 ? 12.547 1.064 19.156 1 97.38 124 GLY B C 1
ATOM 4768 O O . GLY B 1 124 ? 12.688 -0.063 19.641 1 97.38 124 GLY B O 1
ATOM 4769 N N . LEU B 1 125 ? 11.914 1.283 18.047 1 97.5 125 LEU B N 1
ATOM 4770 C CA . LEU B 1 125 ? 11.305 0.195 17.297 1 97.5 125 LEU B CA 1
ATOM 4771 C C . LEU B 1 125 ? 12.352 -0.569 16.5 1 97.5 125 LEU B C 1
ATOM 4773 O O . LEU B 1 125 ? 12.18 -1.758 16.219 1 97.5 125 LEU B O 1
ATOM 4777 N N . ALA B 1 126 ? 13.43 0.065 16.141 1 97.31 126 ALA B N 1
ATOM 4778 C CA . ALA B 1 126 ? 14.438 -0.507 15.242 1 97.31 126 ALA B CA 1
ATOM 4779 C C . ALA B 1 126 ? 14.961 -1.831 15.797 1 97.31 126 ALA B C 1
ATOM 4781 O O . ALA B 1 126 ? 15.156 -2.789 15.039 1 97.31 126 ALA B O 1
ATOM 4782 N N . GLY B 1 127 ? 15.141 -1.914 17.109 1 93.94 127 GLY B N 1
ATOM 4783 C CA . GLY B 1 127 ? 15.719 -3.105 17.703 1 93.94 127 GLY B CA 1
ATOM 4784 C C . GLY B 1 127 ? 14.719 -4.234 17.875 1 93.94 127 GLY B C 1
ATOM 4785 O O . GLY B 1 127 ? 15.102 -5.363 18.188 1 93.94 127 GLY B O 1
ATOM 4786 N N . SER B 1 128 ? 13.469 -3.918 17.656 1 92.62 128 SER B N 1
ATOM 4787 C CA . SER B 1 128 ? 12.453 -4.922 17.938 1 92.62 128 SER B CA 1
ATOM 4788 C C . SER B 1 128 ? 11.781 -5.414 16.656 1 92.62 128 SER B C 1
ATOM 4790 O O . SER B 1 128 ? 10.875 -6.246 16.703 1 92.62 128 SER B O 1
ATOM 4792 N N . MET B 1 129 ? 12.172 -4.961 15.539 1 92.44 129 MET B N 1
ATOM 4793 C CA . MET B 1 129 ? 11.602 -5.418 14.273 1 92.44 129 MET B CA 1
ATOM 4794 C C . MET B 1 129 ? 11.945 -6.883 14.023 1 92.44 129 MET B C 1
ATOM 4796 O O . MET B 1 129 ? 13.109 -7.27 14.078 1 92.44 129 MET B O 1
ATOM 4800 N N . ALA B 1 130 ? 10.867 -7.656 13.844 1 90.75 130 ALA B N 1
ATOM 4801 C CA . ALA B 1 130 ? 11.078 -9.094 13.711 1 90.75 130 ALA B CA 1
ATOM 4802 C C . ALA B 1 130 ? 10.102 -9.695 12.703 1 90.75 130 ALA B C 1
ATOM 4804 O O . ALA B 1 130 ? 9.086 -9.078 12.367 1 90.75 130 ALA B O 1
ATOM 4805 N N . GLY B 1 131 ? 10.516 -10.883 12.141 1 92.94 131 GLY B N 1
ATOM 4806 C CA . GLY B 1 131 ? 9.586 -11.703 11.383 1 92.94 131 GLY B CA 1
ATOM 4807 C C . GLY B 1 131 ? 8.828 -12.695 12.242 1 92.94 131 GLY B C 1
ATOM 4808 O O . GLY B 1 131 ? 8.797 -12.562 13.469 1 92.94 131 GLY B O 1
ATOM 4809 N N . GLN B 1 132 ? 8.055 -13.516 11.594 1 94.19 132 GLN B N 1
ATOM 4810 C CA . GLN B 1 132 ? 7.289 -14.57 12.258 1 94.19 132 GLN B CA 1
ATOM 4811 C C . GLN B 1 132 ? 7.867 -15.945 11.953 1 94.19 132 GLN B C 1
ATOM 4813 O O . GLN B 1 132 ? 8.5 -16.141 10.914 1 94.19 132 GLN B O 1
ATOM 4818 N N . HIS B 1 133 ? 7.727 -16.812 12.953 1 96.44 133 HIS B N 1
ATOM 4819 C CA . HIS B 1 133 ? 7.977 -18.234 12.781 1 96.44 133 HIS B CA 1
ATOM 4820 C C . HIS B 1 133 ? 6.676 -19.031 12.797 1 96.44 133 HIS B C 1
ATOM 4822 O O . HIS B 1 133 ? 5.832 -18.828 13.68 1 96.44 133 HIS B O 1
ATOM 4828 N N . VAL B 1 134 ? 6.469 -19.891 11.797 1 96.38 134 VAL B N 1
ATOM 4829 C CA . VAL B 1 134 ? 5.258 -20.703 11.68 1 96.38 134 VAL B CA 1
ATOM 4830 C C . VAL B 1 134 ? 5.633 -22.172 11.531 1 96.38 134 VAL B C 1
ATOM 4832 O O . VAL B 1 134 ? 6.387 -22.547 10.633 1 96.38 134 VAL B O 1
ATOM 4835 N N . GLN B 1 135 ? 5.016 -22.953 12.414 1 96.69 135 GLN B N 1
ATOM 4836 C CA . GLN B 1 135 ? 5.176 -24.391 12.289 1 96.69 135 GLN B CA 1
ATOM 4837 C C . GLN B 1 135 ? 4.27 -24.953 11.195 1 96.69 135 GLN B C 1
ATOM 4839 O O . GLN B 1 135 ? 3.098 -24.578 11.102 1 96.69 135 GLN B O 1
ATOM 4844 N N . LEU B 1 136 ? 4.855 -25.781 10.359 1 95.06 136 LEU B N 1
ATOM 4845 C CA . LEU B 1 136 ? 4.117 -26.422 9.281 1 95.06 136 LEU B CA 1
ATOM 4846 C C . LEU B 1 136 ? 4.047 -27.922 9.5 1 95.06 136 LEU B C 1
ATOM 4848 O O . LEU B 1 136 ? 4.723 -28.469 10.383 1 95.06 136 LEU B O 1
ATOM 4852 N N . PRO B 1 137 ? 3.166 -28.594 8.766 1 91.12 137 PRO B N 1
ATOM 4853 C CA . PRO B 1 137 ? 3.025 -30.031 8.953 1 91.12 137 PRO B CA 1
ATOM 4854 C C . PRO B 1 137 ? 4.34 -30.781 8.75 1 91.12 137 PRO B C 1
ATOM 4856 O O . PRO B 1 137 ? 5.219 -30.312 8.023 1 91.12 137 PRO B O 1
ATOM 4859 N N . GLN B 1 138 ? 4.465 -31.984 9.406 1 92.62 138 GLN B N 1
ATOM 4860 C CA . GLN B 1 138 ? 5.543 -32.938 9.234 1 92.62 138 GLN B CA 1
ATOM 4861 C C . GLN B 1 138 ? 6.883 -32.375 9.68 1 92.62 138 GLN B C 1
ATOM 4863 O O . GLN B 1 138 ? 7.922 -32.656 9.094 1 92.62 138 GLN B O 1
ATOM 4868 N N . GLY B 1 139 ? 6.844 -31.391 10.578 1 92.62 139 GLY B N 1
ATOM 4869 C CA . GLY B 1 139 ? 8.047 -30.859 11.195 1 92.62 139 GLY B CA 1
ATOM 4870 C C . GLY B 1 139 ? 8.68 -29.734 10.406 1 92.62 139 GLY B C 1
ATOM 4871 O O . GLY B 1 139 ? 9.586 -29.062 10.891 1 92.62 139 GLY B O 1
ATOM 4872 N N . SER B 1 140 ? 8.219 -29.438 9.188 1 96.56 140 SER B N 1
ATOM 4873 C CA . SER B 1 140 ? 8.703 -28.297 8.414 1 96.56 140 SER B CA 1
ATOM 4874 C C . SER B 1 140 ? 8.242 -26.984 9.023 1 96.56 140 SER B C 1
ATOM 4876 O O . SER B 1 140 ? 7.406 -26.969 9.93 1 96.56 140 SER B O 1
ATOM 4878 N N . PHE B 1 141 ? 8.883 -25.922 8.648 1 97.5 141 PHE B N 1
ATOM 4879 C CA . PHE B 1 141 ? 8.477 -24.625 9.164 1 97.5 141 PHE B CA 1
ATOM 4880 C C . PHE B 1 141 ? 8.742 -23.531 8.141 1 97.5 141 PHE B C 1
ATOM 4882 O O . PHE B 1 141 ? 9.383 -23.766 7.117 1 97.5 141 PHE B O 1
ATOM 4889 N N . GLY B 1 142 ? 8.141 -22.406 8.305 1 97.88 142 GLY B N 1
ATOM 4890 C CA . GLY B 1 142 ? 8.422 -21.172 7.582 1 97.88 142 GLY B CA 1
ATOM 4891 C C . GLY B 1 142 ? 8.656 -19.984 8.492 1 97.88 142 GLY B C 1
ATOM 4892 O O . GLY B 1 142 ? 8.281 -20.016 9.664 1 97.88 142 GLY B O 1
ATOM 4893 N N . TYR B 1 143 ? 9.391 -19.094 8.023 1 97.88 143 TYR B N 1
ATOM 4894 C CA . TYR B 1 143 ? 9.547 -17.828 8.734 1 97.88 143 TYR B CA 1
ATOM 4895 C C . TYR B 1 143 ? 9.562 -16.656 7.762 1 97.88 143 TYR B C 1
ATOM 4897 O O . TYR B 1 143 ? 9.711 -16.844 6.555 1 97.88 143 TYR B O 1
ATOM 4905 N N . THR B 1 144 ? 9.336 -15.5 8.273 1 97.81 144 THR B N 1
ATOM 4906 C CA . THR B 1 144 ? 9.422 -14.289 7.465 1 97.81 144 THR B CA 1
ATOM 4907 C C . THR B 1 144 ? 10.594 -13.414 7.914 1 97.81 144 THR B C 1
ATOM 4909 O O . THR B 1 144 ? 10.953 -13.414 9.094 1 97.81 144 THR B O 1
ATOM 4912 N N . ARG B 1 145 ? 11.219 -12.828 6.949 1 96.81 145 ARG B N 1
ATOM 4913 C CA . ARG B 1 145 ? 12.211 -11.781 7.176 1 96.81 145 ARG B CA 1
ATOM 4914 C C . ARG B 1 145 ? 11.664 -10.414 6.773 1 96.81 145 ARG B C 1
ATOM 4916 O O . ARG B 1 145 ? 11.094 -10.258 5.695 1 96.81 145 ARG B O 1
ATOM 4923 N N . ARG B 1 146 ? 11.781 -9.523 7.73 1 96.44 146 ARG B N 1
ATOM 4924 C CA . ARG B 1 146 ? 11.469 -8.141 7.379 1 96.44 146 ARG B CA 1
ATOM 4925 C C . ARG B 1 146 ? 12.703 -7.418 6.852 1 96.44 146 ARG B C 1
ATOM 4927 O O . ARG B 1 146 ? 13.719 -7.328 7.543 1 96.44 146 ARG B O 1
ATOM 4934 N N . GLU B 1 147 ? 12.617 -6.914 5.633 1 97.19 147 GLU B N 1
ATOM 4935 C CA . GLU B 1 147 ? 13.773 -6.34 4.953 1 97.19 147 GLU B CA 1
ATOM 4936 C C . GLU B 1 147 ? 13.477 -4.93 4.453 1 97.19 147 GLU B C 1
ATOM 4938 O O . GLU B 1 147 ? 12.328 -4.586 4.191 1 97.19 147 GLU B O 1
ATOM 4943 N N . PRO B 1 148 ? 14.578 -4.059 4.406 1 98.06 148 PRO B N 1
ATOM 4944 C CA . PRO B 1 148 ? 14.367 -2.732 3.82 1 98.06 148 PRO B CA 1
ATOM 4945 C C . PRO B 1 148 ? 14 -2.793 2.34 1 98.06 148 PRO B C 1
ATOM 4947 O O . PRO B 1 148 ? 14.219 -3.816 1.688 1 98.06 148 PRO B O 1
ATOM 4950 N N . LEU B 1 149 ? 13.461 -1.737 1.826 1 98.31 149 LEU B N 1
ATOM 4951 C CA . LEU B 1 149 ? 13.094 -1.619 0.42 1 98.31 149 LEU B CA 1
ATOM 4952 C C . LEU B 1 149 ? 14.297 -1.205 -0.423 1 98.31 149 LEU B C 1
ATOM 4954 O O . LEU B 1 149 ? 14.477 -1.703 -1.537 1 98.31 149 LEU B O 1
ATOM 4958 N N . GLY B 1 150 ? 15.094 -0.291 0.009 1 98.5 150 GLY B N 1
ATOM 4959 C CA . GLY B 1 150 ? 16.203 0.289 -0.729 1 98.5 150 GLY B CA 1
ATOM 4960 C C . GLY B 1 150 ? 16.281 1.798 -0.593 1 98.5 150 GLY B C 1
ATOM 4961 O O . GLY B 1 150 ? 16.266 2.328 0.52 1 98.5 150 GLY B O 1
ATOM 4962 N N . VAL B 1 151 ? 16.422 2.49 -1.769 1 98.88 151 VAL B N 1
ATOM 4963 C CA . VAL B 1 151 ? 16.391 3.949 -1.79 1 98.88 151 VAL B CA 1
ATOM 4964 C C . VAL B 1 151 ? 14.945 4.438 -1.857 1 98.88 151 VAL B C 1
ATOM 4966 O O . VAL B 1 151 ? 14.227 4.152 -2.82 1 98.88 151 VAL B O 1
ATOM 4969 N N . CYS B 1 152 ? 14.531 5.156 -0.797 1 98.94 152 CYS B N 1
ATOM 4970 C CA . CYS B 1 152 ? 13.203 5.75 -0.73 1 98.94 152 CYS B CA 1
ATOM 4971 C C . CYS B 1 152 ? 13.25 7.238 -1.051 1 98.94 152 CYS B C 1
ATOM 4973 O O . CYS B 1 152 ? 14.266 7.895 -0.819 1 98.94 152 CYS B O 1
ATOM 4975 N N . VAL B 1 153 ? 12.141 7.703 -1.609 1 98.94 153 VAL B N 1
ATOM 4976 C CA . VAL B 1 153 ? 11.992 9.133 -1.859 1 98.94 153 VAL B CA 1
ATOM 4977 C C . VAL B 1 153 ? 10.898 9.703 -0.964 1 98.94 153 VAL B C 1
ATOM 4979 O O . VAL B 1 153 ? 9.82 9.117 -0.843 1 98.94 153 VAL B O 1
ATOM 4982 N N . GLY B 1 154 ? 11.219 10.789 -0.286 1 98.88 154 GLY B N 1
ATOM 4983 C CA . GLY B 1 154 ? 10.234 11.586 0.422 1 98.88 154 GLY B CA 1
ATOM 4984 C C . GLY B 1 154 ? 10 12.945 -0.213 1 98.88 154 GLY B C 1
ATOM 4985 O O . GLY B 1 154 ? 10.953 13.641 -0.561 1 98.88 154 GLY B O 1
ATOM 4986 N N . ILE B 1 155 ? 8.773 13.281 -0.417 1 98.88 155 ILE B N 1
ATOM 4987 C CA . ILE B 1 155 ? 8.383 14.602 -0.898 1 98.88 155 ILE B CA 1
ATOM 4988 C C . ILE B 1 155 ? 7.504 15.289 0.147 1 98.88 155 ILE B C 1
ATOM 4990 O O . ILE B 1 155 ? 6.445 14.781 0.514 1 98.88 155 ILE B O 1
ATOM 4994 N N . GLY B 1 156 ? 7.965 16.438 0.588 1 98.38 156 GLY B N 1
ATOM 4995 C CA . GLY B 1 156 ? 7.332 17.078 1.732 1 98.38 156 GLY B CA 1
ATOM 4996 C C . GLY B 1 156 ? 6.48 18.266 1.355 1 98.38 156 GLY B C 1
ATOM 4997 O O . GLY B 1 156 ? 6.531 18.75 0.218 1 98.38 156 GLY B O 1
ATOM 4998 N N . ALA B 1 157 ? 5.715 18.766 2.307 1 98.06 157 ALA B N 1
ATOM 4999 C CA . ALA B 1 157 ? 4.875 19.953 2.205 1 98.06 157 ALA B CA 1
ATOM 5000 C C . ALA B 1 157 ? 5.5 21.141 2.945 1 98.06 157 ALA B C 1
ATOM 5002 O O . ALA B 1 157 ? 6.465 20.969 3.693 1 98.06 157 ALA B O 1
ATOM 5003 N N . TRP B 1 158 ? 4.898 22.312 2.758 1 98.5 158 TRP B N 1
ATOM 5004 C CA . TRP B 1 158 ? 5.59 23.516 3.193 1 98.5 158 TRP B CA 1
ATOM 5005 C C . TRP B 1 158 ? 5.133 23.938 4.586 1 98.5 158 TRP B C 1
ATOM 5007 O O . TRP B 1 158 ? 5.758 24.797 5.223 1 98.5 158 TRP B O 1
ATOM 5017 N N . ASN B 1 159 ? 4.102 23.281 5.098 1 98.19 159 ASN B N 1
ATOM 5018 C CA . ASN B 1 159 ? 3.549 23.797 6.344 1 98.19 159 ASN B CA 1
ATOM 5019 C C . ASN B 1 159 ? 4.273 23.219 7.559 1 98.19 159 ASN B C 1
ATOM 5021 O O . ASN B 1 159 ? 4.281 23.828 8.625 1 98.19 159 ASN B O 1
ATOM 5025 N N . TYR B 1 160 ? 4.836 22.016 7.438 1 98.19 160 TYR B N 1
ATOM 5026 C CA . TYR B 1 160 ? 5.648 21.406 8.484 1 98.19 160 TYR B CA 1
ATOM 5027 C C . TYR B 1 160 ? 6.93 20.812 7.91 1 98.19 160 TYR B C 1
ATOM 5029 O O . TYR B 1 160 ? 7.16 19.609 8.008 1 98.19 160 TYR B O 1
ATOM 5037 N N . PRO B 1 161 ? 7.785 21.656 7.402 1 98.38 161 PRO B N 1
ATOM 5038 C CA . PRO B 1 161 ? 8.883 21.156 6.582 1 98.38 161 PRO B CA 1
ATOM 5039 C C . PRO B 1 161 ? 9.812 20.219 7.355 1 98.38 161 PRO B C 1
ATOM 5041 O O . PRO B 1 161 ? 10.094 19.109 6.898 1 98.38 161 PRO B O 1
ATOM 5044 N N . PHE B 1 162 ? 10.305 20.641 8.531 1 98.75 162 PHE B N 1
ATOM 5045 C CA . PHE B 1 162 ? 11.242 19.844 9.312 1 98.75 162 PHE B CA 1
ATOM 5046 C C . PHE B 1 162 ? 10.57 18.594 9.859 1 98.75 162 PHE B C 1
ATOM 5048 O O . PHE B 1 162 ? 11.133 17.5 9.789 1 98.75 162 PHE B O 1
ATOM 5055 N N . GLN B 1 163 ? 9.375 18.734 10.367 1 98.62 163 GLN B N 1
ATOM 5056 C CA . GLN B 1 163 ? 8.648 17.625 10.977 1 98.62 163 GLN B CA 1
ATOM 5057 C C . GLN B 1 163 ? 8.328 16.547 9.961 1 98.62 163 GLN B C 1
ATOM 5059 O O . GLN B 1 163 ? 8.516 15.359 10.234 1 98.62 163 GLN B O 1
ATOM 5064 N N . ILE B 1 164 ? 7.848 16.922 8.781 1 98.69 164 ILE B N 1
ATOM 5065 C CA . ILE B 1 164 ? 7.5 15.961 7.738 1 98.69 164 ILE B CA 1
ATOM 5066 C C . ILE B 1 164 ? 8.75 15.203 7.297 1 98.69 164 ILE B C 1
ATOM 5068 O O . ILE B 1 164 ? 8.703 13.992 7.055 1 98.69 164 ILE B O 1
ATOM 5072 N N . ALA B 1 165 ? 9.875 15.883 7.191 1 98.88 165 ALA B N 1
ATOM 5073 C CA . ALA B 1 165 ? 11.125 15.219 6.852 1 98.88 165 ALA B CA 1
ATOM 5074 C C . ALA B 1 165 ? 11.484 14.164 7.891 1 98.88 165 ALA B C 1
ATOM 5076 O O . ALA B 1 165 ? 11.945 13.07 7.547 1 98.88 165 ALA B O 1
ATOM 5077 N N . CYS B 1 166 ? 11.258 14.484 9.148 1 98.88 166 CYS B N 1
ATOM 5078 C CA . CYS B 1 166 ? 11.539 13.531 10.211 1 98.88 166 CYS B CA 1
ATOM 5079 C C . CYS B 1 166 ? 10.555 12.367 10.18 1 98.88 166 CYS B C 1
ATOM 5081 O O . CYS B 1 166 ? 10.953 11.211 10.32 1 98.88 166 CYS B O 1
ATOM 5083 N N . TRP B 1 167 ? 9.266 12.711 9.961 1 98.62 167 TRP B N 1
ATOM 5084 C CA . TRP B 1 167 ? 8.227 11.695 9.93 1 98.62 167 TRP B CA 1
ATOM 5085 C C . TRP B 1 167 ? 8.508 10.656 8.844 1 98.62 167 TRP B C 1
ATOM 5087 O O . TRP B 1 167 ? 8.18 9.477 9 1 98.62 167 TRP B O 1
ATOM 5097 N N . LYS B 1 168 ? 9.094 11.094 7.754 1 98.81 168 LYS B N 1
ATOM 5098 C CA . LYS B 1 168 ? 9.336 10.188 6.633 1 98.81 168 LYS B CA 1
ATOM 5099 C C . LYS B 1 168 ? 10.688 9.492 6.77 1 98.81 168 LYS B C 1
ATOM 5101 O O . LYS B 1 168 ? 10.805 8.289 6.516 1 98.81 168 LYS B O 1
ATOM 5106 N N . SER B 1 169 ? 11.711 10.188 7.23 1 98.88 169 SER B N 1
ATOM 5107 C CA . SER B 1 169 ? 13.055 9.633 7.242 1 98.88 169 SER B CA 1
ATOM 5108 C C . SER B 1 169 ? 13.273 8.727 8.445 1 98.88 169 SER B C 1
ATOM 5110 O O . SER B 1 169 ? 13.992 7.73 8.367 1 98.88 169 SER B O 1
ATOM 5112 N N . ALA B 1 170 ? 12.648 9.016 9.594 1 98.88 170 ALA B N 1
ATOM 5113 C CA . ALA B 1 170 ? 12.883 8.234 10.805 1 98.88 170 ALA B CA 1
ATOM 5114 C C . ALA B 1 170 ? 12.516 6.77 10.602 1 98.88 170 ALA B C 1
ATOM 5116 O O . ALA B 1 170 ? 13.352 5.883 10.812 1 98.88 170 ALA B O 1
ATOM 5117 N N . PRO B 1 171 ? 11.266 6.484 10.156 1 98.81 171 PRO B N 1
ATOM 5118 C CA . PRO B 1 171 ? 10.953 5.07 9.93 1 98.81 171 PRO B CA 1
ATOM 5119 C C . PRO B 1 171 ? 11.75 4.473 8.773 1 98.81 171 PRO B C 1
ATOM 5121 O O . PRO B 1 171 ? 12.094 3.289 8.805 1 98.81 171 PRO B O 1
ATOM 5124 N N . ALA B 1 172 ? 12.047 5.27 7.734 1 98.88 172 ALA B N 1
ATOM 5125 C CA . ALA B 1 172 ? 12.828 4.766 6.609 1 98.88 172 ALA B CA 1
ATOM 5126 C C . ALA B 1 172 ? 14.203 4.293 7.066 1 98.88 172 ALA B C 1
ATOM 5128 O O . ALA B 1 172 ? 14.625 3.178 6.746 1 98.88 172 ALA B O 1
ATOM 5129 N N . LEU B 1 173 ? 14.883 5.148 7.816 1 98.94 173 LEU B N 1
ATOM 5130 C CA . LEU B 1 173 ? 16.234 4.828 8.273 1 98.94 173 LEU B CA 1
ATOM 5131 C C . LEU B 1 173 ? 16.203 3.715 9.312 1 98.94 173 LEU B C 1
ATOM 5133 O O . LEU B 1 173 ? 17.062 2.842 9.32 1 98.94 173 LEU B O 1
ATOM 5137 N N . ALA B 1 174 ? 15.203 3.74 10.188 1 98.88 174 ALA B N 1
ATOM 5138 C CA . ALA B 1 174 ? 15.07 2.689 11.195 1 98.88 174 ALA B CA 1
ATOM 5139 C C . ALA B 1 174 ? 14.945 1.317 10.547 1 98.88 174 ALA B C 1
ATOM 5141 O O . ALA B 1 174 ? 15.469 0.327 11.055 1 98.88 174 ALA B O 1
ATOM 5142 N N . CYS B 1 175 ? 14.273 1.225 9.406 1 98.62 175 CYS B N 1
ATOM 5143 C CA . CYS B 1 175 ? 14.023 -0.036 8.719 1 98.62 175 CYS B CA 1
ATOM 5144 C C . CYS B 1 175 ? 15.227 -0.444 7.879 1 98.62 175 CYS B C 1
ATOM 5146 O O . CYS B 1 175 ? 15.25 -1.529 7.293 1 98.62 175 CYS B O 1
ATOM 5148 N N . GLY B 1 176 ? 16.203 0.473 7.73 1 98.69 176 GLY B N 1
ATOM 5149 C CA . GLY B 1 176 ? 17.438 0.118 7.035 1 98.69 176 GLY B CA 1
ATOM 5150 C C . GLY B 1 176 ? 17.516 0.718 5.645 1 98.69 176 GLY B C 1
ATOM 5151 O O . GLY B 1 176 ? 18.422 0.383 4.875 1 98.69 176 GLY B O 1
ATOM 5152 N N . ASN B 1 177 ? 16.594 1.606 5.262 1 98.94 177 ASN B N 1
ATOM 5153 C CA . ASN B 1 177 ? 16.578 2.246 3.951 1 98.94 177 ASN B CA 1
ATOM 5154 C C . ASN B 1 177 ? 17.469 3.49 3.918 1 98.94 177 ASN B C 1
ATOM 5156 O O . ASN B 1 177 ? 17.875 3.99 4.969 1 98.94 177 ASN B O 1
ATOM 5160 N N . ALA B 1 178 ? 17.781 3.955 2.719 1 98.94 178 ALA B N 1
ATOM 5161 C CA . ALA B 1 178 ? 18.25 5.312 2.465 1 98.94 178 ALA B CA 1
ATOM 5162 C C . ALA B 1 178 ? 17.125 6.199 1.942 1 98.94 178 ALA B C 1
ATOM 5164 O O . ALA B 1 178 ? 16.094 5.695 1.499 1 98.94 178 ALA B O 1
ATOM 5165 N N . MET B 1 179 ? 17.375 7.555 2.01 1 98.94 179 MET B N 1
ATOM 5166 C CA . MET B 1 179 ? 16.312 8.43 1.527 1 98.94 179 MET B CA 1
ATOM 5167 C C . MET B 1 179 ? 16.891 9.633 0.791 1 98.94 179 MET B C 1
ATOM 5169 O O . MET B 1 179 ? 17.875 10.219 1.234 1 98.94 179 MET B O 1
ATOM 5173 N N . VAL B 1 180 ? 16.312 9.945 -0.354 1 98.94 180 VAL B N 1
ATOM 5174 C CA . VAL B 1 180 ? 16.438 11.25 -0.987 1 98.94 180 VAL B CA 1
ATOM 5175 C C . VAL B 1 180 ? 15.164 12.062 -0.757 1 98.94 180 VAL B C 1
ATOM 5177 O O . VAL B 1 180 ? 14.07 11.617 -1.114 1 98.94 180 VAL B O 1
ATOM 5180 N N . PHE B 1 181 ? 15.32 13.234 -0.145 1 98.94 181 PHE B N 1
ATOM 5181 C CA . PHE B 1 181 ? 14.172 14.047 0.241 1 98.94 181 PHE B CA 1
ATOM 5182 C C . PHE B 1 181 ? 14.109 15.32 -0.6 1 98.94 181 PHE B C 1
ATOM 5184 O O . PHE B 1 181 ? 15.133 15.953 -0.86 1 98.94 181 PHE B O 1
ATOM 5191 N N . LYS B 1 182 ? 12.953 15.594 -1.116 1 98.88 182 LYS B N 1
ATOM 5192 C CA . LYS B 1 182 ? 12.672 16.859 -1.8 1 98.88 182 LYS B CA 1
ATOM 5193 C C . LYS B 1 182 ? 11.68 17.703 -1.011 1 98.88 182 LYS B C 1
ATOM 5195 O O . LYS B 1 182 ? 10.477 17.453 -1.04 1 98.88 182 LYS B O 1
ATOM 5200 N N . PRO B 1 183 ? 12.102 18.781 -0.341 1 98.56 183 PRO B N 1
ATOM 5201 C CA . PRO B 1 183 ? 11.172 19.688 0.333 1 98.56 183 PRO B CA 1
ATOM 5202 C C . PRO B 1 183 ? 10.391 20.562 -0.643 1 98.56 183 PRO B C 1
ATOM 5204 O O . PRO B 1 183 ? 10.688 20.578 -1.84 1 98.56 183 PRO B O 1
ATOM 5207 N N . SER B 1 184 ? 9.32 21.219 -0.121 1 98.31 184 SER B N 1
ATOM 5208 C CA . SER B 1 184 ? 8.641 22.234 -0.92 1 98.31 184 SER B CA 1
ATOM 5209 C C . SER B 1 184 ? 9.578 23.375 -1.261 1 98.31 184 SER B C 1
ATOM 5211 O O . SER B 1 184 ? 10.375 23.812 -0.423 1 98.31 184 SER B O 1
ATOM 5213 N N . PRO B 1 185 ? 9.461 23.906 -2.482 1 97.25 185 PRO B N 1
ATOM 5214 C CA . PRO B 1 185 ? 10.289 25.062 -2.82 1 97.25 185 PRO B CA 1
ATOM 5215 C C . PRO B 1 185 ? 9.961 26.297 -1.973 1 97.25 185 PRO B C 1
ATOM 5217 O O . PRO B 1 185 ? 10.734 27.25 -1.933 1 97.25 185 PRO B O 1
ATOM 5220 N N . PHE B 1 186 ? 8.852 26.281 -1.248 1 98.19 186 PHE B N 1
ATOM 5221 C CA . PHE B 1 186 ? 8.453 27.406 -0.426 1 98.19 186 PHE B CA 1
ATOM 5222 C C . PHE B 1 186 ? 9.203 27.406 0.9 1 98.19 186 PHE B C 1
ATOM 5224 O O . PHE B 1 186 ? 9.359 28.453 1.537 1 98.19 186 PHE B O 1
ATOM 5231 N N . THR B 1 187 ? 9.609 26.234 1.321 1 98.31 187 THR B N 1
ATOM 5232 C CA . THR B 1 187 ? 10.305 26.094 2.596 1 98.31 187 THR B CA 1
ATOM 5233 C C . THR B 1 187 ? 11.508 25.156 2.459 1 98.31 187 THR B C 1
ATOM 5235 O O . THR B 1 187 ? 11.562 24.125 3.115 1 98.31 187 THR B O 1
ATOM 5238 N N . PRO B 1 188 ? 12.531 25.547 1.767 1 98 188 PRO B N 1
ATOM 5239 C CA . PRO B 1 188 ? 13.641 24.656 1.404 1 98 188 PRO B CA 1
ATOM 5240 C C . PRO B 1 188 ? 14.758 24.656 2.451 1 98 188 PRO B C 1
ATOM 5242 O O . PRO B 1 188 ? 15.742 23.938 2.307 1 98 188 PRO B O 1
ATOM 5245 N N . VAL B 1 189 ? 14.695 25.344 3.564 1 97.69 189 VAL B N 1
ATOM 5246 C CA . VAL B 1 189 ? 15.891 25.719 4.305 1 97.69 189 VAL B CA 1
ATOM 5247 C C . VAL B 1 189 ? 16.125 24.75 5.457 1 97.69 189 VAL B C 1
ATOM 5249 O O . VAL B 1 189 ? 17.203 24.172 5.586 1 97.69 189 VAL B O 1
ATOM 5252 N N . SER B 1 190 ? 15.133 24.453 6.25 1 97.75 190 SER B N 1
ATOM 5253 C CA . SER B 1 190 ? 15.336 23.781 7.535 1 97.75 190 SER B CA 1
ATOM 5254 C C . SER B 1 190 ? 15.719 22.328 7.352 1 97.75 190 SER B C 1
ATOM 5256 O O . SER B 1 190 ? 16.406 21.75 8.195 1 97.75 190 SER B O 1
ATOM 5258 N N . VAL B 1 191 ? 15.375 21.672 6.281 1 98.38 191 VAL B N 1
ATOM 5259 C CA . VAL B 1 191 ? 15.641 20.25 6.066 1 98.38 191 VAL B CA 1
ATOM 5260 C C . VAL B 1 191 ? 17.141 20.016 5.953 1 98.38 191 VAL B C 1
ATOM 5262 O O . VAL B 1 191 ? 17.641 18.938 6.27 1 98.38 191 VAL B O 1
ATOM 5265 N N . LEU B 1 192 ? 17.922 21.047 5.527 1 98.31 192 LEU B N 1
ATOM 5266 C CA . LEU B 1 192 ? 19.375 20.922 5.422 1 98.31 192 LEU B CA 1
ATOM 5267 C C . LEU B 1 192 ? 20 20.75 6.797 1 98.31 192 LEU B C 1
ATOM 5269 O O . LEU B 1 192 ? 21.016 20.062 6.938 1 98.31 192 LEU B O 1
ATOM 5273 N N . LEU B 1 193 ? 19.375 21.391 7.773 1 98.44 193 LEU B N 1
ATOM 5274 C CA . LEU B 1 193 ? 19.844 21.188 9.141 1 98.44 193 LEU B CA 1
ATOM 5275 C C . LEU B 1 193 ? 19.688 19.734 9.555 1 98.44 193 LEU B C 1
ATOM 5277 O O . LEU B 1 193 ? 20.562 19.188 10.242 1 98.44 193 LEU B O 1
ATOM 5281 N N . LEU B 1 194 ? 18.594 19.062 9.125 1 98.88 194 LEU B N 1
ATOM 5282 C CA . LEU B 1 194 ? 18.375 17.641 9.43 1 98.88 194 LEU B CA 1
ATOM 5283 C C . LEU B 1 194 ? 19.469 16.781 8.781 1 98.88 194 LEU B C 1
ATOM 5285 O O . LEU B 1 194 ? 19.969 15.859 9.414 1 98.88 194 LEU B O 1
ATOM 5289 N N . ALA B 1 195 ? 19.797 17.078 7.531 1 98.81 195 ALA B N 1
ATOM 5290 C CA . ALA B 1 195 ? 20.844 16.328 6.84 1 98.81 195 ALA B CA 1
ATOM 5291 C C . ALA B 1 195 ? 22.172 16.438 7.578 1 98.81 195 ALA B C 1
ATOM 5293 O O . ALA B 1 195 ? 22.875 15.438 7.758 1 98.81 195 ALA B O 1
ATOM 5294 N N . GLU B 1 196 ? 22.5 17.609 7.996 1 98.62 196 GLU B N 1
ATOM 5295 C CA . GLU B 1 196 ? 23.734 17.844 8.742 1 98.62 196 GLU B CA 1
ATOM 5296 C C . GLU B 1 196 ? 23.719 17.094 10.078 1 98.62 196 GLU B C 1
ATOM 5298 O O . GLU B 1 196 ? 24.734 16.531 10.492 1 98.62 196 GLU B O 1
ATOM 5303 N N . ILE B 1 197 ? 22.609 17.125 10.711 1 98.88 197 ILE B N 1
ATOM 5304 C CA . ILE B 1 197 ? 22.453 16.469 12 1 98.88 197 ILE B CA 1
ATOM 5305 C C . ILE B 1 197 ? 22.625 14.961 11.828 1 98.88 197 ILE B C 1
ATOM 5307 O O . ILE B 1 197 ? 23.312 14.312 12.625 1 98.88 197 ILE B O 1
ATOM 5311 N N . TYR B 1 198 ? 22 14.336 10.789 1 98.88 198 TYR B N 1
ATOM 5312 C CA . TYR B 1 198 ? 22.188 12.914 10.516 1 98.88 198 TYR B CA 1
ATOM 5313 C C . TYR B 1 198 ? 23.672 12.594 10.32 1 98.88 198 TYR B C 1
ATOM 5315 O O . TYR B 1 198 ? 24.172 11.594 10.844 1 98.88 198 TYR B O 1
ATOM 5323 N N . ASN B 1 199 ? 24.328 13.438 9.578 1 98.44 199 ASN B N 1
ATOM 5324 C CA . ASN B 1 199 ? 25.766 13.25 9.359 1 98.44 199 ASN B CA 1
ATOM 5325 C C . ASN B 1 199 ? 26.547 13.32 10.672 1 98.44 199 ASN B C 1
ATOM 5327 O O . ASN B 1 199 ? 27.406 12.477 10.938 1 98.44 199 ASN B O 1
ATOM 5331 N N . GLU B 1 200 ? 26.266 14.336 11.445 1 98.5 200 GLU B N 1
ATOM 5332 C CA . GLU B 1 200 ? 26.922 14.516 12.742 1 98.5 200 GLU B CA 1
ATOM 5333 C C . GLU B 1 200 ? 26.656 13.328 13.664 1 98.5 200 GLU B C 1
ATOM 5335 O O . GLU B 1 200 ? 27.531 12.945 14.445 1 98.5 200 GLU B O 1
ATOM 5340 N N . ALA B 1 201 ? 25.469 12.758 13.586 1 98.75 201 ALA B N 1
ATOM 5341 C CA . ALA B 1 201 ? 25.062 11.641 14.438 1 98.75 201 ALA B CA 1
ATOM 5342 C C . ALA B 1 201 ? 25.797 10.359 14.039 1 98.75 201 ALA B C 1
ATOM 5344 O O . ALA B 1 201 ? 25.828 9.391 14.805 1 98.75 201 ALA B O 1
ATOM 5345 N N . GLY B 1 202 ? 26.312 10.297 12.758 1 98.38 202 GLY B N 1
ATOM 5346 C CA . GLY B 1 202 ? 27.156 9.164 12.398 1 98.38 202 GLY B CA 1
ATOM 5347 C C . GLY B 1 202 ? 26.547 8.289 11.32 1 98.38 202 GLY B C 1
ATOM 5348 O O . GLY B 1 202 ? 26.984 7.16 11.109 1 98.38 202 GLY B O 1
ATOM 5349 N N . VAL B 1 203 ? 25.547 8.758 10.633 1 98.31 203 VAL B N 1
ATOM 5350 C CA . VAL B 1 203 ? 25.062 7.961 9.508 1 98.31 203 VAL B CA 1
ATOM 5351 C C . VAL B 1 203 ? 26.109 7.934 8.398 1 98.31 203 VAL B C 1
ATOM 5353 O O . VAL B 1 203 ? 26.938 8.844 8.297 1 98.31 203 VAL B O 1
ATOM 5356 N N . PRO B 1 204 ? 26.094 6.809 7.543 1 98.5 204 PRO B N 1
ATOM 5357 C CA . PRO B 1 204 ? 26.953 6.867 6.367 1 98.5 204 PRO B CA 1
ATOM 5358 C C . PRO B 1 204 ? 26.656 8.07 5.473 1 98.5 204 PRO B C 1
ATOM 5360 O O . PRO B 1 204 ? 25.5 8.43 5.285 1 98.5 204 PRO B O 1
ATOM 5363 N N . LYS B 1 205 ? 27.781 8.664 4.895 1 98.38 205 LYS B N 1
ATOM 5364 C CA . LYS B 1 205 ? 27.578 9.758 3.949 1 98.38 205 LYS B CA 1
ATOM 5365 C C . LYS B 1 205 ? 26.656 9.336 2.812 1 98.38 205 LYS B C 1
ATOM 5367 O O . LYS B 1 205 ? 26.812 8.258 2.242 1 98.38 205 LYS B O 1
ATOM 5372 N N . GLY B 1 206 ? 25.656 10.148 2.6 1 98.56 206 GLY B N 1
ATOM 5373 C CA . GLY B 1 206 ? 24.75 9.875 1.505 1 98.56 206 GLY B CA 1
ATOM 5374 C C . GLY B 1 206 ? 23.484 9.164 1.948 1 98.56 206 GLY B C 1
ATOM 5375 O O . GLY B 1 206 ? 22.547 8.984 1.156 1 98.56 206 GLY B O 1
ATOM 5376 N N . LEU B 1 207 ? 23.375 8.734 3.232 1 98.88 207 LEU B N 1
ATOM 5377 C CA . LEU B 1 207 ? 22.219 7.988 3.688 1 98.88 207 LEU B CA 1
ATOM 5378 C C . LEU B 1 207 ? 20.953 8.836 3.588 1 98.88 207 LEU B C 1
ATOM 5380 O O . LEU B 1 207 ? 19.859 8.312 3.326 1 98.88 207 LEU B O 1
ATOM 5384 N N . PHE B 1 208 ? 21.094 10.133 3.861 1 98.94 208 PHE B N 1
ATOM 5385 C CA . PHE B 1 208 ? 20.031 11.117 3.701 1 98.94 208 PHE B CA 1
ATOM 5386 C C . PHE B 1 208 ? 20.484 12.266 2.805 1 98.94 208 PHE B C 1
ATOM 5388 O O . PHE B 1 208 ? 21.375 13.031 3.176 1 98.94 208 PHE B O 1
ATOM 5395 N N . ASN B 1 209 ? 19.891 12.359 1.619 1 98.94 209 ASN B N 1
ATOM 5396 C CA . ASN B 1 209 ? 20.172 13.414 0.657 1 98.94 209 ASN B CA 1
ATOM 5397 C C . ASN B 1 209 ? 18.984 14.344 0.469 1 98.94 209 ASN B C 1
ATOM 5399 O O . ASN B 1 209 ? 17.828 13.93 0.664 1 98.94 209 ASN B O 1
ATOM 5403 N N . VAL B 1 210 ? 19.297 15.602 0.127 1 98.94 210 VAL B N 1
ATOM 5404 C CA . VAL B 1 210 ? 18.266 16.594 -0.144 1 98.94 210 VAL B CA 1
ATOM 5405 C C . VAL B 1 210 ? 18.469 17.203 -1.529 1 98.94 210 VAL B C 1
ATOM 5407 O O . VAL B 1 210 ? 19.578 17.641 -1.856 1 98.94 210 VAL B O 1
ATOM 5410 N N . VAL B 1 211 ? 17.469 17.156 -2.346 1 98.75 211 VAL B N 1
ATOM 5411 C CA . VAL B 1 211 ? 17.5 17.875 -3.617 1 98.75 211 VAL B CA 1
ATOM 5412 C C . VAL B 1 211 ? 16.344 18.859 -3.664 1 98.75 211 VAL B C 1
ATOM 5414 O O . VAL B 1 211 ? 15.242 18.594 -3.164 1 98.75 211 VAL B O 1
ATOM 5417 N N . GLN B 1 212 ? 16.625 20.047 -4.262 1 98.06 212 GLN B N 1
ATOM 5418 C CA . GLN B 1 212 ? 15.641 21.109 -4.375 1 98.06 212 GLN B CA 1
ATOM 5419 C C . GLN B 1 212 ? 15.062 21.172 -5.785 1 98.06 212 GLN B C 1
ATOM 5421 O O . GLN B 1 212 ? 15.781 20.953 -6.766 1 98.06 212 GLN B O 1
ATOM 5426 N N . GLY B 1 213 ? 13.766 21.484 -5.875 1 97.38 213 GLY B N 1
ATOM 5427 C CA . GLY B 1 213 ? 13.172 21.641 -7.191 1 97.38 213 GLY B CA 1
ATOM 5428 C C . GLY B 1 213 ? 11.656 21.562 -7.18 1 97.38 213 GLY B C 1
ATOM 5429 O O . GLY B 1 213 ? 11.039 21.516 -6.113 1 97.38 213 GLY B O 1
ATOM 5430 N N . GLY B 1 214 ? 11.039 21.734 -8.383 1 95.88 214 GLY B N 1
ATOM 5431 C CA . GLY B 1 214 ? 9.594 21.656 -8.57 1 95.88 214 GLY B CA 1
ATOM 5432 C C . GLY B 1 214 ? 9.133 20.328 -9.133 1 95.88 214 GLY B C 1
ATOM 5433 O O . GLY B 1 214 ? 9.625 19.266 -8.742 1 95.88 214 GLY B O 1
ATOM 5434 N N . ALA B 1 215 ? 8.133 20.391 -9.984 1 95.81 215 ALA B N 1
ATOM 5435 C CA . ALA B 1 215 ? 7.465 19.219 -10.547 1 95.81 215 ALA B CA 1
ATOM 5436 C C . ALA B 1 215 ? 8.445 18.359 -11.328 1 95.81 215 ALA B C 1
ATOM 5438 O O . ALA B 1 215 ? 8.422 17.125 -11.227 1 95.81 215 ALA B O 1
ATOM 5439 N N . ALA B 1 216 ? 9.32 18.953 -12.102 1 97.12 216 ALA B N 1
ATOM 5440 C CA . ALA B 1 216 ? 10.258 18.188 -12.922 1 97.12 216 ALA B CA 1
ATOM 5441 C C . ALA B 1 216 ? 11.227 17.391 -12.055 1 97.12 216 ALA B C 1
ATOM 5443 O O . ALA B 1 216 ? 11.477 16.219 -12.328 1 97.12 216 ALA B O 1
ATOM 5444 N N . THR B 1 217 ? 11.844 18.047 -11.047 1 98.25 217 THR B N 1
ATOM 5445 C CA . THR B 1 217 ? 12.742 17.359 -10.117 1 98.25 217 THR B CA 1
ATOM 5446 C C . THR B 1 217 ? 12.031 16.188 -9.461 1 98.25 217 THR B C 1
ATOM 5448 O O . THR B 1 217 ? 12.609 15.102 -9.336 1 98.25 217 THR B O 1
ATOM 5451 N N . GLY B 1 218 ? 10.773 16.438 -9.039 1 98.38 218 GLY B N 1
ATOM 5452 C CA . GLY B 1 218 ? 9.984 15.359 -8.477 1 98.38 218 GLY B CA 1
ATOM 5453 C C . GLY B 1 218 ? 9.797 14.195 -9.43 1 98.38 218 GLY B C 1
ATOM 5454 O O . GLY B 1 218 ? 9.906 13.031 -9.031 1 98.38 218 GLY B O 1
ATOM 5455 N N . GLN B 1 219 ? 9.539 14.492 -10.648 1 98.38 219 GLN B N 1
ATOM 5456 C CA . GLN B 1 219 ? 9.336 13.461 -11.656 1 98.38 219 GLN B CA 1
ATOM 5457 C C . GLN B 1 219 ? 10.602 12.641 -11.875 1 98.38 219 GLN B C 1
ATOM 5459 O O . GLN B 1 219 ? 10.531 11.414 -12.008 1 98.38 219 GLN B O 1
ATOM 5464 N N . PHE B 1 220 ? 11.828 13.312 -11.93 1 98.5 220 PHE B N 1
ATOM 5465 C CA . PHE B 1 220 ? 13.094 12.609 -12.062 1 98.5 220 PHE B CA 1
ATOM 5466 C C . PHE B 1 220 ? 13.297 11.633 -10.906 1 98.5 220 PHE B C 1
ATOM 5468 O O . PHE B 1 220 ? 13.758 10.508 -11.109 1 98.5 220 PHE B O 1
ATOM 5475 N N . LEU B 1 221 ? 12.922 12.055 -9.688 1 98.88 221 LEU B N 1
ATOM 5476 C CA . LEU B 1 221 ? 13.055 11.219 -8.508 1 98.88 221 LEU B CA 1
ATOM 5477 C C . LEU B 1 221 ? 12.148 9.992 -8.594 1 98.88 221 LEU B C 1
ATOM 5479 O O . LEU B 1 221 ? 12.609 8.859 -8.43 1 98.88 221 LEU B O 1
ATOM 5483 N N . ILE B 1 222 ? 10.875 10.18 -8.922 1 98.81 222 ILE B N 1
ATOM 5484 C CA . ILE B 1 222 ? 9.859 9.141 -8.898 1 98.81 222 ILE B CA 1
ATOM 5485 C C . ILE B 1 222 ? 10.164 8.094 -9.961 1 98.81 222 ILE B C 1
ATOM 5487 O O . ILE B 1 222 ? 10 6.891 -9.727 1 98.81 222 ILE B O 1
ATOM 5491 N N . GLN B 1 223 ? 10.633 8.5 -11.062 1 98.31 223 GLN B N 1
ATOM 5492 C CA . GLN B 1 223 ? 10.797 7.602 -12.195 1 98.31 223 GLN B CA 1
ATOM 5493 C C . GLN B 1 223 ? 12.188 6.984 -12.219 1 98.31 223 GLN B C 1
ATOM 5495 O O . GLN B 1 223 ? 12.484 6.133 -13.055 1 98.31 223 GLN B O 1
ATOM 5500 N N . HIS B 1 224 ? 13.086 7.461 -11.336 1 98.69 224 HIS B N 1
ATOM 5501 C CA . HIS B 1 224 ? 14.438 6.91 -11.32 1 98.69 224 HIS B CA 1
ATOM 5502 C C . HIS B 1 224 ? 14.422 5.402 -11.109 1 98.69 224 HIS B C 1
ATOM 5504 O O . HIS B 1 224 ? 13.75 4.906 -10.195 1 98.69 224 HIS B O 1
ATOM 5510 N N . PRO B 1 225 ? 15.156 4.645 -11.852 1 97.25 225 PRO B N 1
ATOM 5511 C CA . PRO B 1 225 ? 15.047 3.184 -11.82 1 97.25 225 PRO B CA 1
ATOM 5512 C C . PRO B 1 225 ? 15.539 2.584 -10.508 1 97.25 225 PRO B C 1
ATOM 5514 O O . PRO B 1 225 ? 15.164 1.464 -10.156 1 97.25 225 PRO B O 1
ATOM 5517 N N . LYS B 1 226 ? 16.359 3.309 -9.75 1 97.88 226 LYS B N 1
ATOM 5518 C CA . LYS B 1 226 ? 16.953 2.752 -8.531 1 97.88 226 LYS B CA 1
ATOM 5519 C C . LYS B 1 226 ? 16.141 3.15 -7.305 1 97.88 226 LYS B C 1
ATOM 5521 O O . LYS B 1 226 ? 16.453 2.74 -6.184 1 97.88 226 LYS B O 1
ATOM 5526 N N . VAL B 1 227 ? 15.109 3.947 -7.484 1 98.69 227 VAL B N 1
ATOM 5527 C CA . VAL B 1 227 ? 14.203 4.289 -6.395 1 98.69 227 VAL B CA 1
ATOM 5528 C C . VAL B 1 227 ? 13.18 3.168 -6.199 1 98.69 227 VAL B C 1
ATOM 5530 O O . VAL B 1 227 ? 12.664 2.617 -7.176 1 98.69 227 VAL B O 1
ATOM 5533 N N . ARG B 1 228 ? 12.875 2.891 -4.875 1 98.38 228 ARG B N 1
ATOM 5534 C CA . ARG B 1 228 ? 12.07 1.707 -4.605 1 98.38 228 ARG B CA 1
ATOM 5535 C C . ARG B 1 228 ? 10.734 2.088 -3.965 1 98.38 228 ARG B C 1
ATOM 5537 O O . ARG B 1 228 ? 9.812 1.276 -3.916 1 98.38 228 ARG B O 1
ATOM 5544 N N . LYS B 1 229 ? 10.586 3.299 -3.494 1 98.5 229 LYS B N 1
ATOM 5545 C CA . LYS B 1 229 ? 9.383 3.742 -2.807 1 98.5 229 LYS B CA 1
ATOM 5546 C C . LYS B 1 229 ? 9.258 5.262 -2.826 1 98.5 229 LYS B C 1
ATOM 5548 O O . LYS B 1 229 ? 10.273 5.969 -2.803 1 98.5 229 LYS B O 1
ATOM 5553 N N . ILE B 1 230 ? 7.98 5.742 -2.85 1 98.88 230 ILE B N 1
ATOM 5554 C CA . ILE B 1 230 ? 7.73 7.176 -2.764 1 98.88 230 ILE B CA 1
ATOM 5555 C C . ILE B 1 230 ? 6.746 7.465 -1.635 1 98.88 230 ILE B C 1
ATOM 5557 O O . ILE B 1 230 ? 5.699 6.816 -1.536 1 98.88 230 ILE B O 1
ATOM 5561 N N . SER B 1 231 ? 7.051 8.367 -0.747 1 98.88 231 SER B N 1
ATOM 5562 C CA . SER B 1 231 ? 6.137 8.938 0.234 1 98.88 231 SER B CA 1
ATOM 5563 C C . SER B 1 231 ? 5.863 10.406 -0.054 1 98.88 231 SER B C 1
ATOM 5565 O O . SER B 1 231 ? 6.797 11.203 -0.171 1 98.88 231 SER B O 1
ATOM 5567 N N . PHE B 1 232 ? 4.566 10.734 -0.187 1 98.88 232 PHE B N 1
ATOM 5568 C CA . PHE B 1 232 ? 4.199 12.086 -0.591 1 98.88 232 PHE B CA 1
ATOM 5569 C C . PHE B 1 232 ? 3.195 12.688 0.386 1 98.88 232 PHE B C 1
ATOM 5571 O O . PHE B 1 232 ? 2.25 12.016 0.805 1 98.88 232 PHE B O 1
ATOM 5578 N N . THR B 1 233 ? 3.42 13.883 0.788 1 98.75 233 THR B N 1
ATOM 5579 C CA . THR B 1 233 ? 2.457 14.711 1.505 1 98.75 233 THR B CA 1
ATOM 5580 C C . THR B 1 233 ? 2.125 15.969 0.708 1 98.75 233 THR B C 1
ATOM 5582 O O . THR B 1 233 ? 3.02 16.734 0.349 1 98.75 233 THR B O 1
ATOM 5585 N N . GLY B 1 234 ? 0.844 16.172 0.384 1 97.94 234 GLY B N 1
ATOM 5586 C CA . GLY B 1 234 ? 0.458 17.344 -0.376 1 97.94 234 GLY B CA 1
ATOM 5587 C C . GLY B 1 234 ? -0.962 17.281 -0.906 1 97.94 234 GLY B C 1
ATOM 5588 O O . GLY B 1 234 ? -1.848 16.719 -0.25 1 97.94 234 GLY B O 1
ATOM 5589 N N . SER B 1 235 ? -1.218 17.906 -2.053 1 97.38 235 SER B N 1
ATOM 5590 C CA . SER B 1 235 ? -2.564 18.031 -2.6 1 97.38 235 SER B CA 1
ATOM 5591 C C . SER B 1 235 ? -2.994 16.734 -3.295 1 97.38 235 SER B C 1
ATOM 5593 O O . SER B 1 235 ? -2.152 15.938 -3.699 1 97.38 235 SER B O 1
ATOM 5595 N N . VAL B 1 236 ? -4.316 16.562 -3.461 1 97.44 236 VAL B N 1
ATOM 5596 C CA . VAL B 1 236 ? -4.902 15.375 -4.082 1 97.44 236 VAL B CA 1
ATOM 5597 C C . VAL B 1 236 ? -4.449 15.281 -5.535 1 97.44 236 VAL B C 1
ATOM 5599 O O . VAL B 1 236 ? -3.977 14.227 -5.977 1 97.44 236 VAL B O 1
ATOM 5602 N N . PRO B 1 237 ? -4.488 16.359 -6.348 1 97.75 237 PRO B N 1
ATOM 5603 C CA . PRO B 1 237 ? -4.062 16.234 -7.742 1 97.75 237 PRO B CA 1
ATOM 5604 C C . PRO B 1 237 ? -2.602 15.82 -7.879 1 97.75 237 PRO B C 1
ATOM 5606 O O . PRO B 1 237 ? -2.27 14.984 -8.719 1 97.75 237 PRO B O 1
ATOM 5609 N N . THR B 1 238 ? -1.78 16.406 -7.062 1 98.19 238 THR B N 1
ATOM 5610 C CA . THR B 1 238 ? -0.368 16.047 -7.117 1 98.19 238 THR B CA 1
ATOM 5611 C C . THR B 1 238 ? -0.158 14.594 -6.668 1 98.19 238 THR B C 1
ATOM 5613 O O . THR B 1 238 ? 0.652 13.867 -7.246 1 98.19 238 THR B O 1
ATOM 5616 N N . GLY B 1 239 ? -0.884 14.211 -5.574 1 98.44 239 GLY B N 1
ATOM 5617 C CA . GLY B 1 239 ? -0.813 12.828 -5.129 1 98.44 239 GLY B CA 1
ATOM 5618 C C . GLY B 1 239 ? -1.203 11.836 -6.203 1 98.44 239 GLY B C 1
ATOM 5619 O O . GLY B 1 239 ? -0.555 10.797 -6.363 1 98.44 239 GLY B O 1
ATOM 5620 N N . SER B 1 240 ? -2.264 12.148 -6.918 1 98.44 240 SER B N 1
ATOM 5621 C CA . SER B 1 240 ? -2.703 11.305 -8.023 1 98.44 240 SER B CA 1
ATOM 5622 C C . SER B 1 240 ? -1.617 11.172 -9.086 1 98.44 240 SER B C 1
ATOM 5624 O O . SER B 1 240 ? -1.368 10.078 -9.602 1 98.44 240 SER B O 1
ATOM 5626 N N . LYS B 1 241 ? -0.973 12.242 -9.406 1 98.56 241 LYS B N 1
ATOM 5627 C CA . LYS B 1 241 ? 0.099 12.242 -10.398 1 98.56 241 LYS B CA 1
ATOM 5628 C C . LYS B 1 241 ? 1.289 11.414 -9.922 1 98.56 241 LYS B C 1
ATOM 5630 O O . LYS B 1 241 ? 1.908 10.695 -10.703 1 98.56 241 LYS B O 1
ATOM 5635 N N . VAL B 1 242 ? 1.654 11.578 -8.648 1 98.69 242 VAL B N 1
ATOM 5636 C CA . VAL B 1 242 ? 2.744 10.805 -8.062 1 98.69 242 VAL B CA 1
ATOM 5637 C C . VAL B 1 242 ? 2.473 9.312 -8.234 1 98.69 242 VAL B C 1
ATOM 5639 O O . VAL B 1 242 ? 3.352 8.562 -8.672 1 98.69 242 VAL B O 1
ATOM 5642 N N . MET B 1 243 ? 1.271 8.891 -7.898 1 98.62 243 MET B N 1
ATOM 5643 C CA . MET B 1 243 ? 0.887 7.488 -8.008 1 98.62 243 MET B CA 1
ATOM 5644 C C . MET B 1 243 ? 0.935 7.02 -9.461 1 98.62 243 MET B C 1
ATOM 5646 O O . MET B 1 243 ? 1.411 5.922 -9.75 1 98.62 243 MET B O 1
ATOM 5650 N N . GLU B 1 244 ? 0.461 7.82 -10.352 1 98.56 244 GLU B N 1
ATOM 5651 C CA . GLU B 1 244 ? 0.497 7.508 -11.773 1 98.56 244 GLU B CA 1
ATOM 5652 C C . GLU B 1 244 ? 1.929 7.297 -12.258 1 98.56 244 GLU B C 1
ATOM 5654 O O . GLU B 1 244 ? 2.213 6.332 -12.969 1 98.56 244 GLU B O 1
ATOM 5659 N N . LEU B 1 245 ? 2.836 8.211 -11.898 1 98.56 245 LEU B N 1
ATOM 5660 C CA . LEU B 1 245 ? 4.23 8.141 -12.328 1 98.56 245 LEU B CA 1
ATOM 5661 C C . LEU B 1 245 ? 4.922 6.926 -11.719 1 98.56 245 LEU B C 1
ATOM 5663 O O . LEU B 1 245 ? 5.789 6.316 -12.352 1 98.56 245 LEU B O 1
ATOM 5667 N N . ALA B 1 246 ? 4.562 6.59 -10.492 1 98.69 246 ALA B N 1
ATOM 5668 C CA . ALA B 1 246 ? 5.176 5.473 -9.781 1 98.69 246 ALA B CA 1
ATOM 5669 C C . ALA B 1 246 ? 4.789 4.141 -10.422 1 98.69 246 ALA B C 1
ATOM 5671 O O . ALA B 1 246 ? 5.5 3.143 -10.266 1 98.69 246 ALA B O 1
ATOM 5672 N N . ALA B 1 247 ? 3.664 4.086 -11.148 1 98.38 247 ALA B N 1
ATOM 5673 C CA . ALA B 1 247 ? 3.094 2.863 -11.711 1 98.38 247 ALA B CA 1
ATOM 5674 C C . ALA B 1 247 ? 4.051 2.219 -12.703 1 98.38 247 ALA B C 1
ATOM 5676 O O . ALA B 1 247 ? 4.129 0.991 -12.797 1 98.38 247 ALA B O 1
ATOM 5677 N N . LYS B 1 248 ? 4.801 3.01 -13.398 1 96.94 248 LYS B N 1
ATOM 5678 C CA . LYS B 1 248 ? 5.695 2.486 -14.43 1 96.94 248 LYS B CA 1
ATOM 5679 C C . LYS B 1 248 ? 6.762 1.583 -13.82 1 96.94 248 LYS B C 1
ATOM 5681 O O . LYS B 1 248 ? 7.199 0.617 -14.453 1 96.94 248 LYS B O 1
ATOM 5686 N N . GLY B 1 249 ? 7.188 1.901 -12.672 1 97.38 249 GLY B N 1
ATOM 5687 C CA . GLY B 1 249 ? 8.211 1.123 -12 1 97.38 249 GLY B CA 1
ATOM 5688 C C . GLY B 1 249 ? 7.656 0.195 -10.938 1 97.38 249 GLY B C 1
ATOM 5689 O O . GLY B 1 249 ? 8.414 -0.384 -10.148 1 97.38 249 GLY B O 1
ATOM 5690 N N . ILE B 1 250 ? 6.332 0.075 -10.883 1 98.19 250 ILE B N 1
ATOM 5691 C CA . ILE B 1 250 ? 5.668 -0.757 -9.883 1 98.19 250 ILE B CA 1
ATOM 5692 C C . ILE B 1 250 ? 6.168 -0.393 -8.484 1 98.19 250 ILE B C 1
ATOM 5694 O O . ILE B 1 250 ? 6.551 -1.271 -7.711 1 98.19 250 ILE B O 1
ATOM 5698 N N . LYS B 1 251 ? 6.172 0.869 -8.148 1 98.38 251 LYS B N 1
ATOM 5699 C CA . LYS B 1 251 ? 6.691 1.333 -6.863 1 98.38 251 LYS B CA 1
ATOM 5700 C C . LYS B 1 251 ? 5.559 1.637 -5.887 1 98.38 251 LYS B C 1
ATOM 5702 O O . LYS B 1 251 ? 4.629 2.379 -6.215 1 98.38 251 LYS B O 1
ATOM 5707 N N . PRO B 1 252 ? 5.617 1.022 -4.684 1 98.44 252 PRO B N 1
ATOM 5708 C CA . PRO B 1 252 ? 4.609 1.398 -3.691 1 98.44 252 PRO B CA 1
ATOM 5709 C C . PRO B 1 252 ? 4.703 2.865 -3.281 1 98.44 252 PRO B C 1
ATOM 5711 O O . PRO B 1 252 ? 5.793 3.445 -3.297 1 98.44 252 PRO B O 1
ATOM 5714 N N . VAL B 1 253 ? 3.494 3.441 -2.887 1 98.62 253 VAL B N 1
ATOM 5715 C CA . VAL B 1 253 ? 3.443 4.844 -2.49 1 98.62 253 VAL B CA 1
ATOM 5716 C C . VAL B 1 253 ? 2.715 4.977 -1.154 1 98.62 253 VAL B C 1
ATOM 5718 O O . VAL B 1 253 ? 1.897 4.125 -0.798 1 98.62 253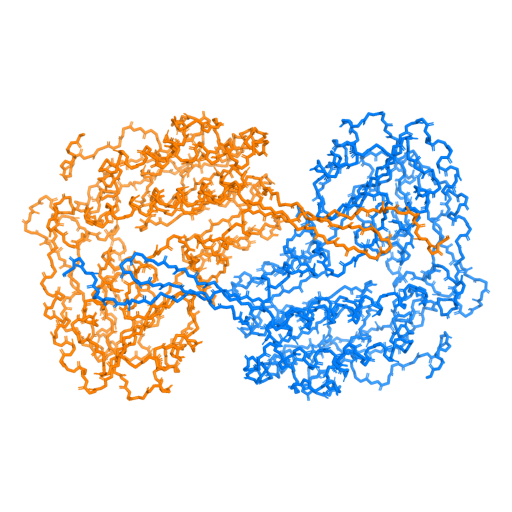 VAL B O 1
ATOM 5721 N N . THR B 1 254 ? 3.078 5.906 -0.305 1 98.75 254 THR B N 1
ATOM 5722 C CA . THR B 1 254 ? 2.305 6.457 0.8 1 98.75 254 THR B CA 1
ATOM 5723 C C . THR B 1 254 ? 1.848 7.879 0.483 1 98.75 254 THR B C 1
ATOM 5725 O O . THR B 1 254 ? 2.662 8.734 0.126 1 98.75 254 THR B O 1
ATOM 5728 N N . LEU B 1 255 ? 0.533 8.07 0.601 1 98.69 255 LEU B N 1
ATOM 5729 C CA . LEU B 1 255 ? -0.05 9.352 0.229 1 98.69 255 LEU B CA 1
ATOM 5730 C C . LEU B 1 255 ? -0.776 9.984 1.412 1 98.69 255 LEU B C 1
ATOM 5732 O O . LEU B 1 255 ? -1.788 9.453 1.877 1 98.69 255 LEU B O 1
ATOM 5736 N N . GLU B 1 256 ? -0.218 11 1.958 1 98.44 256 GLU B N 1
ATOM 5737 C CA . GLU B 1 256 ? -0.893 11.867 2.916 1 98.44 256 GLU B CA 1
ATOM 5738 C C . GLU B 1 256 ? -1.396 13.141 2.242 1 98.44 256 GLU B C 1
ATOM 5740 O O . GLU B 1 256 ? -0.606 14.031 1.909 1 98.44 256 GLU B O 1
ATOM 5745 N N . LEU B 1 257 ? -2.719 13.211 2.098 1 98.25 257 LEU B N 1
ATOM 5746 C CA . LEU B 1 257 ? -3.26 14.25 1.229 1 98.25 257 LEU B CA 1
ATOM 5747 C C . LEU B 1 257 ? -4.215 15.156 1.998 1 98.25 257 LEU B C 1
ATOM 5749 O O . LEU B 1 257 ? -4.234 15.141 3.23 1 98.25 257 LEU B O 1
ATOM 5753 N N . GLY B 1 258 ? -4.867 16.047 1.296 1 95.44 258 GLY B N 1
ATOM 5754 C CA . GLY B 1 258 ? -5.645 17.109 1.914 1 95.44 258 GLY B CA 1
ATOM 5755 C C . GLY B 1 258 ? -6.883 16.609 2.629 1 95.44 258 GLY B C 1
ATOM 5756 O O . GLY B 1 258 ? -7.133 15.398 2.672 1 95.44 258 GLY B O 1
ATOM 5757 N N . GLY B 1 259 ? -7.57 17.562 3.287 1 96.19 259 GLY B N 1
ATOM 5758 C CA . GLY B 1 259 ? -8.766 17.25 4.047 1 96.19 259 GLY B CA 1
ATOM 5759 C C . GLY B 1 259 ? -9.75 18.391 4.133 1 96.19 259 GLY B C 1
ATOM 5760 O O . GLY B 1 259 ? -9.422 19.516 3.748 1 96.19 259 GLY B O 1
ATOM 5761 N N . LYS B 1 260 ? -10.961 18.109 4.504 1 98.12 260 LYS B N 1
ATOM 5762 C CA . LYS B 1 260 ? -12.023 19.031 4.902 1 98.12 260 LYS B CA 1
ATOM 5763 C C . LYS B 1 260 ? -12.797 18.484 6.102 1 98.12 260 LYS B C 1
ATOM 5765 O O . LYS B 1 260 ? -13.969 18.141 5.977 1 98.12 260 LYS B O 1
ATOM 5770 N N . SER B 1 261 ? -12.133 18.531 7.207 1 98.69 261 SER B N 1
ATOM 5771 C CA . SER B 1 261 ? -12.492 17.734 8.367 1 98.69 261 SER B CA 1
ATOM 5772 C C . SER B 1 261 ? -13.664 18.359 9.133 1 98.69 261 SER B C 1
ATOM 5774 O O . SER B 1 261 ? -13.719 19.578 9.305 1 98.69 261 SER B O 1
ATOM 5776 N N . PRO B 1 262 ? -14.617 17.516 9.617 1 98.88 262 PRO B N 1
ATOM 5777 C CA . PRO B 1 262 ? -15.695 17.984 10.5 1 98.88 262 PRO B CA 1
ATOM 5778 C C . PRO B 1 262 ? -15.281 18.016 11.969 1 98.88 262 PRO B C 1
ATOM 5780 O O . PRO B 1 262 ? -14.539 17.141 12.422 1 98.88 262 PRO B O 1
ATOM 5783 N N . LEU B 1 263 ? -15.68 19.047 12.664 1 98.94 263 LEU B N 1
ATOM 5784 C CA . LEU B 1 263 ? -15.656 19.125 14.117 1 98.94 263 LEU B CA 1
ATOM 5785 C C . LEU B 1 263 ? -17.062 19.266 14.688 1 98.94 263 LEU B C 1
ATOM 5787 O O . LEU B 1 263 ? -17.75 20.266 14.453 1 98.94 263 LEU B O 1
ATOM 5791 N N . ILE B 1 264 ? -17.484 18.234 15.398 1 98.94 264 ILE B N 1
ATOM 5792 C CA . ILE B 1 264 ? -18.859 18.172 15.875 1 98.94 264 ILE B CA 1
ATOM 5793 C C . ILE B 1 264 ? -18.922 18.547 17.344 1 98.94 264 ILE B C 1
ATOM 5795 O O . ILE B 1 264 ? -18.281 17.906 18.188 1 98.94 264 ILE B O 1
ATOM 5799 N N . ILE B 1 265 ? -19.781 19.594 17.688 1 98.94 265 ILE B N 1
ATOM 5800 C CA . ILE B 1 265 ? -19.938 20.078 19.047 1 98.94 265 ILE B CA 1
ATOM 5801 C C . ILE B 1 265 ? -21.359 19.812 19.531 1 98.94 265 ILE B C 1
ATOM 5803 O O . ILE B 1 265 ? -22.297 20.516 19.141 1 98.94 265 ILE B O 1
ATOM 5807 N N . PHE B 1 266 ? -21.5 18.844 20.453 1 98.88 266 PHE B N 1
ATOM 5808 C CA . PHE B 1 266 ? -22.797 18.578 21.062 1 98.88 266 PHE B CA 1
ATOM 5809 C C . PHE B 1 266 ? -23.062 19.516 22.219 1 98.88 266 PHE B C 1
ATOM 5811 O O . PHE B 1 266 ? -22.141 20.062 22.828 1 98.88 266 PHE B O 1
ATOM 5818 N N . SER B 1 267 ? -24.359 19.625 22.625 1 98.69 267 SER B N 1
ATOM 5819 C CA . SER B 1 267 ? -24.766 20.594 23.641 1 98.69 267 SER B CA 1
ATOM 5820 C C . SER B 1 267 ? -24.281 20.188 25.016 1 98.69 267 SER B C 1
ATOM 5822 O O . SER B 1 267 ? -24.172 21.016 25.922 1 98.69 267 SER B O 1
ATOM 5824 N N . ASP B 1 268 ? -23.984 18.938 25.219 1 98.5 268 ASP B N 1
ATOM 5825 C CA . ASP B 1 268 ? -23.578 18.453 26.547 1 98.5 268 ASP B CA 1
ATOM 5826 C C . ASP B 1 268 ? -22.062 18.531 26.719 1 98.5 268 ASP B C 1
ATOM 5828 O O . ASP B 1 268 ? -21.516 17.984 27.672 1 98.5 268 ASP B O 1
ATOM 5832 N N . CYS B 1 269 ? -21.359 19.188 25.766 1 98.44 269 CYS B N 1
ATOM 5833 C CA . CYS B 1 269 ? -19.906 19.281 25.828 1 98.44 269 CYS B CA 1
ATOM 5834 C C . CYS B 1 269 ? -19.484 20.125 27.031 1 98.44 269 CYS B C 1
ATOM 5836 O O . CYS B 1 269 ? -20.297 20.797 27.641 1 98.44 269 CYS B O 1
ATOM 5838 N N . VAL B 1 270 ? -18.156 19.922 27.438 1 98.38 270 VAL B N 1
ATOM 5839 C CA . VAL B 1 270 ? -17.547 20.953 28.281 1 98.38 270 VAL B CA 1
ATOM 5840 C C . VAL B 1 270 ? -17.281 22.203 27.453 1 98.38 270 VAL B C 1
ATOM 5842 O O . VAL B 1 270 ? -16.328 22.25 26.656 1 98.38 270 VAL B O 1
ATOM 5845 N N . PHE B 1 271 ? -18.047 23.219 27.719 1 98.31 271 PHE B N 1
ATOM 5846 C CA . PHE B 1 271 ? -18.188 24.375 26.844 1 98.31 271 PHE B CA 1
ATOM 5847 C C . PHE B 1 271 ? -16.828 25.031 26.609 1 98.31 271 PHE B C 1
ATOM 5849 O O . PHE B 1 271 ? -16.453 25.266 25.453 1 98.31 271 PHE B O 1
ATOM 5856 N N . ARG B 1 272 ? -16.047 25.297 27.594 1 97.88 272 ARG B N 1
ATOM 5857 C CA . ARG B 1 272 ? -14.758 25.984 27.453 1 97.88 272 ARG B CA 1
ATOM 5858 C C . ARG B 1 272 ? -13.773 25.141 26.641 1 97.88 272 ARG B C 1
ATOM 5860 O O . ARG B 1 272 ? -13.023 25.672 25.828 1 97.88 272 ARG B O 1
ATOM 5867 N N . ASN B 1 273 ? -13.781 23.875 26.875 1 98.38 273 ASN B N 1
ATOM 5868 C CA . ASN B 1 273 ? -12.914 22.984 26.109 1 98.38 273 ASN B CA 1
ATOM 5869 C C . ASN B 1 273 ? -13.297 22.938 24.641 1 98.38 273 ASN B C 1
ATOM 5871 O O . ASN B 1 273 ? -12.43 22.859 23.766 1 98.38 273 ASN B O 1
ATOM 5875 N N . ALA B 1 274 ? -14.555 22.922 24.391 1 98.75 274 ALA B N 1
ATOM 5876 C CA . ALA B 1 274 ? -15.031 22.906 23.016 1 98.75 274 ALA B CA 1
ATOM 5877 C C . ALA B 1 274 ? -14.586 24.156 22.266 1 98.75 274 ALA B C 1
ATOM 5879 O O . ALA B 1 274 ? -14.18 24.078 21.094 1 98.75 274 ALA B O 1
ATOM 5880 N N . VAL B 1 275 ? -14.641 25.281 22.953 1 98.75 275 VAL B N 1
ATOM 5881 C CA . VAL B 1 275 ? -14.211 26.547 22.344 1 98.75 275 VAL B CA 1
ATOM 5882 C C . VAL B 1 275 ? -12.711 26.5 22.062 1 98.75 275 VAL B C 1
ATOM 5884 O O . VAL B 1 275 ? -12.273 26.797 20.953 1 98.75 275 VAL B O 1
ATOM 5887 N N . LYS B 1 276 ? -11.953 26.094 23.062 1 98.38 276 LYS B N 1
ATOM 5888 C CA . LYS B 1 276 ? -10.508 25.969 22.891 1 98.38 276 LYS B CA 1
ATOM 5889 C C . LYS B 1 276 ? -10.18 25 21.75 1 98.38 276 LYS B C 1
ATOM 5891 O O . LYS B 1 276 ? -9.305 25.281 20.922 1 98.38 276 LYS B O 1
ATOM 5896 N N . GLY B 1 277 ? -10.875 23.875 21.734 1 98.5 277 GLY B N 1
ATOM 5897 C CA . GLY B 1 277 ? -10.672 22.891 20.688 1 98.5 277 GLY B CA 1
ATOM 5898 C C . GLY B 1 277 ? -10.953 23.453 19.297 1 98.5 277 GLY B C 1
ATOM 5899 O O . GLY B 1 277 ? -10.234 23.156 18.344 1 98.5 277 GLY B O 1
ATOM 5900 N N . ALA B 1 278 ? -11.953 24.203 19.141 1 98.81 278 ALA B N 1
ATOM 5901 C CA . ALA B 1 278 ? -12.312 24.812 17.859 1 98.81 278 ALA B CA 1
ATOM 5902 C C . ALA B 1 278 ? -11.242 25.797 17.391 1 98.81 278 ALA B C 1
ATOM 5904 O O . ALA B 1 278 ? -10.945 25.891 16.203 1 98.81 278 ALA B O 1
ATOM 5905 N N . LEU B 1 279 ? -10.703 26.578 18.344 1 98.69 279 LEU B N 1
ATOM 5906 C CA . LEU B 1 279 ? -9.625 27.5 18 1 98.69 279 LEU B CA 1
ATOM 5907 C C . LEU B 1 279 ? -8.391 26.75 17.531 1 98.69 279 LEU B C 1
ATOM 5909 O O . LEU B 1 279 ? -7.809 27.094 16.5 1 98.69 279 LEU B O 1
ATOM 5913 N N . MET B 1 280 ? -8.047 25.672 18.203 1 98.25 280 MET B N 1
ATOM 5914 C CA . MET B 1 280 ? -6.906 24.844 17.828 1 98.25 280 MET B CA 1
ATOM 5915 C C . MET B 1 280 ? -7.125 24.203 16.469 1 98.25 280 MET B C 1
ATOM 5917 O O . MET B 1 280 ? -6.18 24.062 15.68 1 98.25 280 MET B O 1
ATOM 5921 N N . ALA B 1 281 ? -8.344 23.906 16.188 1 98.5 281 ALA B N 1
ATOM 5922 C CA . ALA B 1 281 ? -8.711 23.172 14.969 1 98.5 281 ALA B CA 1
ATOM 5923 C C . ALA B 1 281 ? -8.688 24.094 13.75 1 98.5 281 ALA B C 1
ATOM 5925 O O . ALA B 1 281 ? -8.68 23.625 12.609 1 98.5 281 ALA B O 1
ATOM 5926 N N . ASN B 1 282 ? -8.57 25.391 13.938 1 98.56 282 ASN B N 1
ATOM 5927 C CA . ASN B 1 282 ? -8.812 26.266 12.797 1 98.56 282 ASN B CA 1
ATOM 5928 C C . ASN B 1 282 ? -7.695 27.297 12.633 1 98.56 282 ASN B C 1
ATOM 5930 O O . ASN B 1 282 ? -7.426 27.75 11.523 1 98.56 282 ASN B O 1
ATOM 5934 N N . PHE B 1 283 ? -6.98 27.594 13.703 1 98.5 283 PHE B N 1
ATOM 5935 C CA . PHE B 1 283 ? -6.125 28.766 13.594 1 98.5 283 PHE B CA 1
ATOM 5936 C C . PHE B 1 283 ? -4.668 28.406 13.859 1 98.5 283 PHE B C 1
ATOM 5938 O O . PHE B 1 283 ? -3.773 29.234 13.68 1 98.5 283 PHE B O 1
ATOM 5945 N N . LEU B 1 284 ? -4.43 27.125 14.289 1 97.31 284 LEU B N 1
ATOM 5946 C CA . LEU B 1 284 ? -3.057 26.656 14.391 1 97.31 284 LEU B CA 1
ATOM 5947 C C . LEU B 1 284 ? -2.326 26.797 13.062 1 97.31 284 LEU B C 1
ATOM 5949 O O . LEU B 1 284 ? -2.889 26.484 12 1 97.31 284 LEU B O 1
ATOM 5953 N N . THR B 1 285 ? -1.041 27.312 13.109 1 97.69 285 THR B N 1
ATOM 5954 C CA . THR B 1 285 ? -0.223 27.484 11.914 1 97.69 285 THR B CA 1
ATOM 5955 C C . THR B 1 285 ? -0.973 28.266 10.852 1 97.69 285 THR B C 1
ATOM 5957 O O . THR B 1 285 ? -0.97 27.906 9.672 1 97.69 285 THR B O 1
ATOM 5960 N N . GLN B 1 286 ? -1.694 29.391 11.32 1 97.75 286 GLN B N 1
ATOM 5961 C CA . GLN B 1 286 ? -2.473 30.281 10.461 1 97.75 286 GLN B CA 1
ATOM 5962 C C . GLN B 1 286 ? -3.512 29.5 9.656 1 97.75 286 GLN B C 1
ATOM 5964 O O . GLN B 1 286 ? -3.805 29.844 8.508 1 97.75 286 GLN B O 1
ATOM 5969 N N . GLY B 1 287 ? -3.988 28.375 10.18 1 98.25 287 GLY B N 1
ATOM 5970 C CA . GLY B 1 287 ? -4.992 27.578 9.508 1 98.25 287 GLY B CA 1
ATOM 5971 C C . GLY B 1 287 ? -4.418 26.703 8.406 1 98.25 287 GLY B C 1
ATOM 5972 O O . GLY B 1 287 ? -5.16 26.016 7.699 1 98.25 287 GLY B O 1
ATOM 5973 N N . GLU B 1 288 ? -3.109 26.688 8.25 1 98.44 288 GLU B N 1
ATOM 5974 C CA . GLU B 1 288 ? -2.436 25.906 7.211 1 98.44 288 GLU B CA 1
ATOM 5975 C C . GLU B 1 288 ? -2.029 24.531 7.73 1 98.44 288 GLU B C 1
ATOM 5977 O O . GLU B 1 288 ? -0.85 24.172 7.707 1 98.44 288 GLU B O 1
ATOM 5982 N N . VAL B 1 289 ? -3.002 23.766 8.164 1 98 289 VAL B N 1
ATOM 5983 C CA . VAL B 1 289 ? -2.867 22.406 8.68 1 98 289 VAL B CA 1
ATOM 5984 C C . VAL B 1 289 ? -3.828 21.484 7.941 1 98 289 VAL B C 1
ATOM 5986 O O . VAL B 1 289 ? -5.023 21.766 7.84 1 98 289 VAL B O 1
ATOM 5989 N N . CYS B 1 290 ? -3.377 20.391 7.484 1 96.44 290 CYS B N 1
ATOM 5990 C CA . CYS B 1 290 ? -4.16 19.5 6.633 1 96.44 290 CYS B CA 1
ATOM 5991 C C . CYS B 1 290 ? -5.328 18.891 7.402 1 96.44 290 CYS B C 1
ATOM 5993 O O . CYS B 1 290 ? -6.402 18.688 6.844 1 96.44 290 CYS B O 1
ATOM 5995 N N . CYS B 1 291 ? -5.164 18.625 8.664 1 96.94 291 CYS B N 1
ATOM 5996 C CA . CYS B 1 291 ? -6.188 17.922 9.438 1 96.94 291 CYS B CA 1
ATOM 5997 C C . CYS B 1 291 ? -7.098 18.922 10.156 1 96.94 291 CYS B C 1
ATOM 5999 O O . CYS B 1 291 ? -7.914 18.516 10.984 1 96.94 291 CYS B O 1
ATOM 6001 N N . ASN B 1 292 ? -7.082 20.141 9.906 1 98.06 292 ASN B N 1
ATOM 6002 C CA . ASN B 1 292 ? -7.875 21.156 10.586 1 98.06 292 ASN B CA 1
ATOM 6003 C C . ASN B 1 292 ? -9.367 20.844 10.508 1 98.06 292 ASN B C 1
ATOM 6005 O O . ASN B 1 292 ? -9.852 20.375 9.477 1 98.06 292 ASN B O 1
ATOM 6009 N N . GLY B 1 293 ? -10.133 21.125 11.586 1 98.25 293 GLY B N 1
ATOM 6010 C CA . GLY B 1 293 ? -11.57 20.953 11.68 1 98.25 293 GLY B CA 1
ATOM 6011 C C . GLY B 1 293 ? -12.352 22.188 11.266 1 98.25 293 GLY B C 1
ATOM 6012 O O . GLY B 1 293 ? -13.039 22.797 12.078 1 98.25 293 GLY B O 1
ATOM 6013 N N . THR B 1 294 ? -12.359 22.469 9.953 1 98.19 294 THR B N 1
ATOM 6014 C CA . THR B 1 294 ? -12.805 23.766 9.469 1 98.19 294 THR B CA 1
ATOM 6015 C C . THR B 1 294 ? -14.32 23.781 9.258 1 98.19 294 THR B C 1
ATOM 6017 O O . THR B 1 294 ? -14.922 24.844 9.102 1 98.19 294 THR B O 1
ATOM 6020 N N . ARG B 1 295 ? -14.953 22.562 9.148 1 98.81 295 ARG B N 1
ATOM 6021 C CA . ARG B 1 295 ? -16.406 22.469 9.203 1 98.81 295 ARG B CA 1
ATOM 6022 C C . ARG B 1 295 ? -16.891 22.219 10.625 1 98.81 295 ARG B C 1
ATOM 6024 O O . ARG B 1 295 ? -17.016 21.062 11.055 1 98.81 295 ARG B O 1
ATOM 6031 N N . VAL B 1 296 ? -17.25 23.312 11.289 1 98.94 296 VAL B N 1
ATOM 6032 C CA . VAL B 1 296 ? -17.609 23.219 12.695 1 98.94 296 VAL B CA 1
ATOM 6033 C C . VAL B 1 296 ? -19.125 23.125 12.844 1 98.94 296 VAL B C 1
ATOM 6035 O O . VAL B 1 296 ? -19.828 24.125 12.758 1 98.94 296 VAL B O 1
ATOM 6038 N N . PHE B 1 297 ? -19.578 21.875 13.117 1 98.94 297 PHE B N 1
ATOM 6039 C CA . PHE B 1 297 ? -21 21.625 13.352 1 98.94 297 PHE B CA 1
ATOM 6040 C C . PHE B 1 297 ? -21.344 21.844 14.828 1 98.94 297 PHE B C 1
ATOM 6042 O O . PHE B 1 297 ? -20.781 21.172 15.703 1 98.94 297 PHE B O 1
ATOM 6049 N N . VAL B 1 298 ? -22.297 22.75 15.109 1 98.94 298 VAL B N 1
ATOM 6050 C CA . VAL B 1 298 ? -22.672 23.062 16.484 1 98.94 298 VAL B CA 1
ATOM 6051 C C . VAL B 1 298 ? -24.156 22.766 16.703 1 98.94 298 VAL B C 1
ATOM 6053 O O . VAL B 1 298 ? -25 23.203 15.906 1 98.94 298 VAL B O 1
ATOM 6056 N N . GLN B 1 299 ? -24.438 22.016 17.75 1 98.81 299 GLN B N 1
ATOM 6057 C CA . GLN B 1 299 ? -25.828 21.719 18.047 1 98.81 299 GLN B CA 1
ATOM 6058 C C . GLN B 1 299 ? -26.625 22.984 18.359 1 98.81 299 GLN B C 1
ATOM 6060 O O . GLN B 1 299 ? -26.125 23.859 19.078 1 98.81 299 GLN B O 1
ATOM 6065 N N . ARG B 1 300 ? -27.875 23.047 17.906 1 98.44 300 ARG B N 1
ATOM 6066 C CA . ARG B 1 300 ? -28.641 24.281 17.844 1 98.44 300 ARG B CA 1
ATOM 6067 C C . ARG B 1 300 ? -28.812 24.875 19.234 1 98.44 300 ARG B C 1
ATOM 6069 O O . ARG B 1 300 ? -28.828 26.094 19.406 1 98.44 300 ARG B O 1
ATOM 6076 N N . GLU B 1 301 ? -28.891 24.078 20.219 1 98 301 GLU B N 1
ATOM 6077 C CA . GLU B 1 301 ? -29.141 24.516 21.594 1 98 301 GLU B CA 1
ATOM 6078 C C . GLU B 1 301 ? -28.047 25.453 22.078 1 98 301 GLU B C 1
ATOM 6080 O O . GLU B 1 301 ? -28.297 26.344 22.906 1 98 301 GLU B O 1
ATOM 6085 N N . ILE B 1 302 ? -26.828 25.297 21.641 1 98.56 302 ILE B N 1
ATOM 6086 C CA . ILE B 1 302 ? -25.734 26.094 22.156 1 98.56 302 ILE B CA 1
ATOM 6087 C C . ILE B 1 302 ? -25.094 26.906 21.031 1 98.56 302 ILE B C 1
ATOM 6089 O O . ILE B 1 302 ? -24.016 27.453 21.188 1 98.56 302 ILE B O 1
ATOM 6093 N N . LEU B 1 303 ? -25.734 27.016 19.906 1 98.62 303 LEU B N 1
ATOM 6094 C CA . LEU B 1 303 ? -25.172 27.625 18.703 1 98.62 303 LEU B CA 1
ATOM 6095 C C . LEU B 1 303 ? -24.781 29.078 18.953 1 98.62 303 LEU B C 1
ATOM 6097 O O . LEU B 1 303 ? -23.656 29.469 18.656 1 98.62 303 LEU B O 1
ATOM 6101 N N . ASP B 1 304 ? -25.656 29.844 19.531 1 98.5 304 ASP B N 1
ATOM 6102 C CA . ASP B 1 304 ? -25.422 31.281 19.719 1 98.5 304 ASP B CA 1
ATOM 6103 C C . ASP B 1 304 ? -24.297 31.516 20.734 1 98.5 304 ASP B C 1
ATOM 6105 O O . ASP B 1 304 ? -23.375 32.312 20.469 1 98.5 304 ASP B O 1
ATOM 6109 N N . ALA B 1 305 ? -24.391 30.875 21.859 1 98.75 305 ALA B N 1
ATOM 6110 C CA . ALA B 1 305 ? -23.391 31.031 22.891 1 98.75 305 ALA B CA 1
ATOM 6111 C C . ALA B 1 305 ? -22 30.625 22.391 1 98.75 305 ALA B C 1
ATOM 6113 O O . ALA B 1 305 ? -21.016 31.328 22.641 1 98.75 305 ALA B O 1
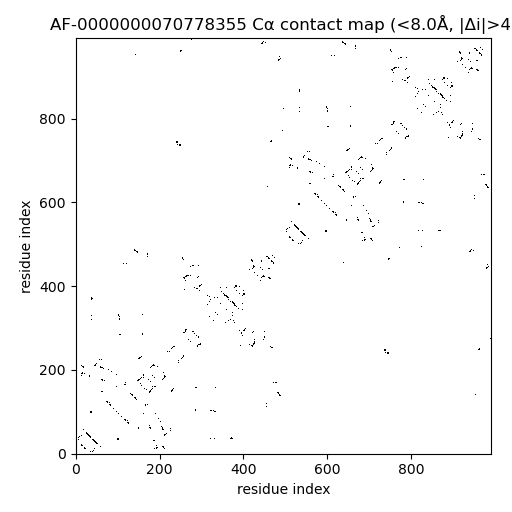ATOM 6114 N N . PHE B 1 306 ? -21.953 29.531 21.766 1 98.75 306 PHE B N 1
ATOM 6115 C CA . PHE B 1 306 ? -20.703 29.016 21.219 1 98.75 306 PHE B CA 1
ATOM 6116 C C . PHE B 1 306 ? -20.141 29.969 20.172 1 98.75 306 PHE B C 1
ATOM 6118 O O . PHE B 1 306 ? -18.953 30.312 20.219 1 98.75 306 PHE B O 1
ATOM 6125 N N . THR B 1 307 ? -20.906 30.422 19.219 1 98.75 307 THR B N 1
ATOM 6126 C CA . THR B 1 307 ? -20.484 31.312 18.156 1 98.75 307 THR B CA 1
ATOM 6127 C C . THR B 1 307 ? -19.953 32.625 18.734 1 98.75 307 THR B C 1
ATOM 6129 O O . THR B 1 307 ? -18.891 33.094 18.328 1 98.75 307 THR B O 1
ATOM 6132 N N . ASN B 1 308 ? -20.703 33.156 19.672 1 98.69 308 ASN B N 1
ATOM 6133 C CA . ASN B 1 308 ? -20.297 34.406 20.297 1 98.69 308 ASN B CA 1
ATOM 6134 C C . ASN B 1 308 ? -18.922 34.25 20.969 1 98.69 308 ASN B C 1
ATOM 6136 O O . ASN B 1 308 ? -18.078 35.156 20.844 1 98.69 308 ASN B O 1
ATOM 6140 N N . GLU B 1 309 ? -18.781 33.188 21.672 1 98.69 309 GLU B N 1
ATOM 6141 C CA . GLU B 1 309 ? -17.531 33 22.406 1 98.69 309 GLU B CA 1
ATOM 6142 C C . GLU B 1 309 ? -16.375 32.781 21.438 1 98.69 309 GLU B C 1
ATOM 6144 O O . GLU B 1 309 ? -15.273 33.312 21.656 1 98.69 309 GLU B O 1
ATOM 6149 N N . VAL B 1 310 ? -16.531 32 20.391 1 98.56 310 VAL B N 1
ATOM 6150 C CA . VAL B 1 310 ? -15.469 31.719 19.422 1 98.56 310 VAL B CA 1
ATOM 6151 C C . VAL B 1 310 ? -15.078 33 18.703 1 98.56 310 VAL B C 1
ATOM 6153 O O . VAL B 1 310 ? -13.898 33.25 18.438 1 98.56 310 VAL B O 1
ATOM 6156 N N . VAL B 1 311 ? -16.062 33.812 18.328 1 98.75 311 VAL B N 1
ATOM 6157 C CA . VAL B 1 311 ? -15.812 35.062 17.672 1 98.75 311 VAL B CA 1
ATOM 6158 C C . VAL B 1 311 ? -14.969 35.969 18.562 1 98.75 311 VAL B C 1
ATOM 6160 O O . VAL B 1 311 ? -13.977 36.562 18.125 1 98.75 311 VAL B O 1
ATOM 6163 N N . LYS B 1 312 ? -15.391 36.062 19.812 1 98.69 312 LYS B N 1
ATOM 6164 C CA . LYS B 1 312 ? -14.656 36.875 20.797 1 98.69 312 LYS B CA 1
ATOM 6165 C C . LYS B 1 312 ? -13.203 36.406 20.906 1 98.69 312 LYS B C 1
ATOM 6167 O O . LYS B 1 312 ? -12.289 37.219 20.844 1 98.69 312 LYS B O 1
ATOM 6172 N N . GLU B 1 313 ? -12.992 35.156 21.062 1 98.38 313 GLU B N 1
ATOM 6173 C CA . GLU B 1 313 ? -11.648 34.594 21.219 1 98.38 313 GLU B CA 1
ATOM 6174 C C . GLU B 1 313 ? -10.836 34.781 19.938 1 98.38 313 GLU B C 1
ATOM 6176 O O . GLU B 1 313 ? -9.633 35.031 20 1 98.38 313 GLU B O 1
ATOM 6181 N N . ALA B 1 314 ? -11.43 34.594 18.766 1 98.38 314 ALA B N 1
ATOM 6182 C CA . ALA B 1 314 ? -10.742 34.75 17.484 1 98.38 314 ALA B CA 1
ATOM 6183 C C . ALA B 1 314 ? -10.234 36.188 17.312 1 98.38 314 ALA B C 1
ATOM 6185 O O . ALA B 1 314 ? -9.117 36.406 16.844 1 98.38 314 ALA B O 1
ATOM 6186 N N . GLN B 1 315 ? -11.047 37.125 17.719 1 98.06 315 GLN B N 1
ATOM 6187 C CA . GLN B 1 315 ? -10.703 38.562 17.609 1 98.06 315 GLN B CA 1
ATOM 6188 C C . GLN B 1 315 ? -9.539 38.906 18.531 1 98.06 315 GLN B C 1
ATOM 6190 O O . GLN B 1 315 ? -8.828 39.875 18.297 1 98.06 315 GLN B O 1
ATOM 6195 N N . ASN B 1 316 ? -9.359 38.094 19.531 1 97.38 316 ASN B N 1
ATOM 6196 C CA . ASN B 1 316 ? -8.344 38.344 20.547 1 97.38 316 ASN B CA 1
ATOM 6197 C C . ASN B 1 316 ? -7.016 37.688 20.188 1 97.38 316 ASN B C 1
ATOM 6199 O O . ASN B 1 316 ? -6.02 37.875 20.891 1 97.38 316 ASN B O 1
ATOM 6203 N N . ILE B 1 317 ? -6.945 36.938 19.141 1 97.94 317 ILE B N 1
ATOM 6204 C CA . ILE B 1 317 ? -5.703 36.281 18.75 1 97.94 317 ILE B CA 1
ATOM 6205 C C . ILE B 1 317 ? -4.66 37.344 18.375 1 97.94 317 ILE B C 1
ATOM 6207 O O . ILE B 1 317 ? -4.906 38.188 17.531 1 97.94 317 ILE B O 1
ATOM 6211 N N . LYS B 1 318 ? -3.514 37.281 18.984 1 97.44 318 LYS B N 1
ATOM 6212 C CA . LYS B 1 318 ? -2.459 38.25 18.75 1 97.44 318 LYS B CA 1
ATOM 6213 C C . LYS B 1 318 ? -1.698 37.938 17.469 1 97.44 318 LYS B C 1
ATOM 6215 O O . LYS B 1 318 ? -1.001 36.938 17.375 1 97.44 318 LYS B O 1
ATOM 6220 N N . ILE B 1 319 ? -1.798 38.812 16.469 1 97.56 319 ILE B N 1
ATOM 6221 C CA . ILE B 1 319 ? -1.084 38.75 15.203 1 97.56 319 ILE B CA 1
ATOM 6222 C C . ILE B 1 319 ? 0.136 39.656 15.242 1 97.56 319 ILE B C 1
ATOM 6224 O O . ILE B 1 319 ? 0.064 40.781 15.75 1 97.56 319 ILE B O 1
ATOM 6228 N N . GLY B 1 320 ? 1.235 39.188 14.812 1 96.62 320 GLY B N 1
ATOM 6229 C CA . GLY B 1 320 ? 2.41 40.031 14.805 1 96.62 320 GLY B CA 1
ATOM 6230 C C . GLY B 1 320 ? 3.672 39.312 14.367 1 96.62 320 GLY B C 1
ATOM 6231 O O . GLY B 1 320 ? 3.625 38.438 13.5 1 96.62 320 GLY B O 1
ATOM 6232 N N . ASP B 1 321 ? 4.852 39.812 14.922 1 97.69 321 ASP B N 1
ATOM 6233 C CA . ASP B 1 321 ? 6.145 39.219 14.633 1 97.69 321 ASP B CA 1
ATOM 6234 C C . ASP B 1 321 ? 6.203 37.781 15.164 1 97.69 321 ASP B C 1
ATOM 6236 O O . ASP B 1 321 ? 6.195 37.562 16.375 1 97.69 321 ASP B O 1
ATOM 6240 N N . PRO B 1 322 ? 6.324 36.812 14.195 1 97.75 322 PRO B N 1
ATOM 6241 C CA . PRO B 1 322 ? 6.23 35.406 14.633 1 97.75 322 PRO B CA 1
ATOM 6242 C C . PRO B 1 322 ? 7.406 35 15.5 1 97.75 322 PRO B C 1
ATOM 6244 O O . PRO B 1 322 ? 7.355 33.938 16.141 1 97.75 322 PRO B O 1
ATOM 6247 N N . LEU B 1 323 ? 8.469 35.719 15.562 1 97.5 323 LEU B N 1
ATOM 6248 C CA . LEU B 1 323 ? 9.633 35.375 16.359 1 97.5 323 LEU B CA 1
ATOM 6249 C C . LEU B 1 323 ? 9.477 35.875 17.797 1 97.5 323 LEU B C 1
ATOM 6251 O O . LEU B 1 323 ? 10.289 35.531 18.672 1 97.5 323 LEU B O 1
ATOM 6255 N N . LEU B 1 324 ? 8.383 36.656 18.016 1 96.69 324 LEU B N 1
ATOM 6256 C CA . LEU B 1 324 ? 8.086 37.062 19.391 1 96.69 324 LEU B CA 1
ATOM 6257 C C . LEU B 1 324 ? 7.277 36 20.109 1 96.69 324 LEU B C 1
ATOM 6259 O O . LEU B 1 324 ? 6.328 35.438 19.547 1 96.69 324 LEU B O 1
ATOM 6263 N N . GLU B 1 325 ? 7.531 35.812 21.344 1 94.81 325 GLU B N 1
ATOM 6264 C CA . GLU B 1 325 ? 6.992 34.719 22.109 1 94.81 325 GLU B CA 1
ATOM 6265 C C . GLU B 1 325 ? 5.488 34.844 22.328 1 94.81 325 GLU B C 1
ATOM 6267 O O . GLU B 1 325 ? 4.773 33.875 22.469 1 94.81 325 GLU B O 1
ATOM 6272 N N . ASP B 1 326 ? 4.992 36.031 22.359 1 95 326 ASP B N 1
ATOM 6273 C CA . ASP B 1 326 ? 3.584 36.219 22.688 1 95 326 ASP B CA 1
ATOM 6274 C C . ASP B 1 326 ? 2.727 36.281 21.438 1 95 326 ASP B C 1
ATOM 6276 O O . ASP B 1 326 ? 1.498 36.344 21.516 1 95 326 ASP B O 1
ATOM 6280 N N . THR B 1 327 ? 3.361 36.25 20.234 1 96.75 327 THR B N 1
ATOM 6281 C CA . THR B 1 327 ? 2.605 36.188 18.984 1 96.75 327 THR B CA 1
ATOM 6282 C C . THR B 1 327 ? 1.93 34.812 18.859 1 96.75 327 THR B C 1
ATOM 6284 O O . THR B 1 327 ? 2.553 33.781 19.109 1 96.75 327 THR B O 1
ATOM 6287 N N . ARG B 1 328 ? 0.648 34.812 18.5 1 97.25 328 ARG B N 1
ATOM 6288 C CA . ARG B 1 328 ? -0.1 33.562 18.438 1 97.25 328 ARG B CA 1
ATOM 6289 C C . ARG B 1 328 ? -0.454 33.219 17 1 97.25 328 ARG B C 1
ATOM 6291 O O . ARG B 1 328 ? -0.81 32.062 16.703 1 97.25 328 ARG B O 1
ATOM 6298 N N . MET B 1 329 ? -0.382 34.094 16.125 1 97.81 329 MET B N 1
ATOM 6299 C CA . MET B 1 329 ? -0.603 33.812 14.711 1 97.81 329 MET B CA 1
ATOM 6300 C C . MET B 1 329 ? 0.341 34.625 13.844 1 97.81 329 MET B C 1
ATOM 6302 O O . MET B 1 329 ? 0.454 35.844 14.016 1 97.81 329 MET B O 1
ATOM 6306 N N . GLY B 1 330 ? 1.067 33.938 12.961 1 97.94 330 GLY B N 1
ATOM 6307 C CA . GLY B 1 330 ? 2.006 34.594 12.062 1 97.94 330 GLY B CA 1
ATOM 6308 C C . GLY B 1 330 ? 1.451 34.812 10.664 1 97.94 330 GLY B C 1
ATOM 6309 O O . GLY B 1 330 ? 0.262 35.094 10.5 1 97.94 330 GLY B O 1
ATOM 6310 N N . ALA B 1 331 ? 2.373 34.844 9.68 1 98.62 331 ALA B N 1
ATOM 6311 C CA . ALA B 1 331 ? 2.025 35.156 8.289 1 98.62 331 ALA B CA 1
ATOM 6312 C C . ALA B 1 331 ? 1.758 33.875 7.496 1 98.62 331 ALA B C 1
ATOM 6314 O O . ALA B 1 331 ? 2.352 32.844 7.773 1 98.62 331 ALA B O 1
ATOM 6315 N N . LEU B 1 332 ? 0.843 33.938 6.492 1 98.75 332 LEU B N 1
ATOM 6316 C CA . LEU B 1 332 ? 0.67 32.844 5.547 1 98.75 332 LEU B CA 1
ATOM 6317 C C . LEU B 1 332 ? 1.91 32.688 4.672 1 98.75 332 LEU B C 1
ATOM 6319 O O . LEU B 1 332 ? 2.779 33.562 4.652 1 98.75 332 LEU B O 1
ATOM 6323 N N . ILE B 1 333 ? 2.041 31.656 3.926 1 98.62 333 ILE B N 1
ATOM 6324 C CA . ILE B 1 333 ? 3.289 31.141 3.365 1 98.62 333 ILE B CA 1
ATOM 6325 C C . ILE B 1 333 ? 3.783 32.094 2.271 1 98.62 333 ILE B C 1
ATOM 6327 O O . ILE B 1 333 ? 4.988 32.312 2.125 1 98.62 333 ILE B O 1
ATOM 6331 N N . ASN B 1 334 ? 2.906 32.594 1.46 1 98.25 334 ASN B N 1
ATOM 6332 C CA . ASN B 1 334 ? 3.273 33.531 0.403 1 98.25 334 ASN B CA 1
ATOM 6333 C C . ASN B 1 334 ? 2.07 34.344 -0.071 1 98.25 334 ASN B C 1
ATOM 6335 O O . ASN B 1 334 ? 0.947 34.125 0.382 1 98.25 334 ASN B O 1
ATOM 6339 N N . ARG B 1 335 ? 2.305 35.312 -0.976 1 97.94 335 ARG B N 1
ATOM 6340 C CA . ARG B 1 335 ? 1.284 36.25 -1.42 1 97.94 335 ARG B CA 1
ATOM 6341 C C . ARG B 1 335 ? 0.205 35.562 -2.234 1 97.94 335 ARG B C 1
ATOM 6343 O O . ARG B 1 335 ? -0.988 35.75 -1.986 1 97.94 335 ARG B O 1
ATOM 6350 N N . PRO B 1 336 ? 0.581 34.719 -3.203 1 98.25 336 PRO B N 1
ATOM 6351 C CA . PRO B 1 336 ? -0.464 34 -3.961 1 98.25 336 PRO B CA 1
ATOM 6352 C C . PRO B 1 336 ? -1.396 33.188 -3.068 1 98.25 336 PRO B C 1
ATOM 6354 O O . PRO B 1 336 ? -2.605 33.156 -3.303 1 98.25 336 PRO B O 1
ATOM 6357 N N . HIS B 1 337 ? -0.868 32.531 -2.115 1 98.5 337 HIS B N 1
ATOM 6358 C CA . HIS B 1 337 ? -1.692 31.734 -1.22 1 98.5 337 HIS B CA 1
ATOM 6359 C C . HIS B 1 337 ? -2.607 32.625 -0.376 1 98.5 337 HIS B C 1
ATOM 6361 O O . HIS B 1 337 ? -3.777 32.281 -0.17 1 98.5 337 HIS B O 1
ATOM 6367 N N . LEU B 1 338 ? -2.084 33.75 0.148 1 98.69 338 LEU B N 1
ATOM 6368 C CA . LEU B 1 338 ? -2.908 34.719 0.869 1 98.69 338 LEU B CA 1
ATOM 6369 C C . LEU B 1 338 ? -4.09 35.156 0.018 1 98.69 338 LEU B C 1
ATOM 6371 O O . LEU B 1 338 ? -5.23 35.156 0.487 1 98.69 338 LEU B O 1
ATOM 6375 N N . GLU B 1 339 ? -3.836 35.5 -1.189 1 98.62 339 GLU B N 1
ATOM 6376 C CA . GLU B 1 339 ? -4.875 35.938 -2.109 1 98.62 339 GLU B CA 1
ATOM 6377 C C . GLU B 1 339 ? -5.906 34.844 -2.357 1 98.62 339 GLU B C 1
ATOM 6379 O O . GLU B 1 339 ? -7.105 35.125 -2.445 1 98.62 339 GLU B O 1
ATOM 6384 N N . LYS B 1 340 ? -5.438 33.656 -2.475 1 98.56 340 LYS B N 1
ATOM 6385 C CA . LYS B 1 340 ? -6.328 32.531 -2.646 1 98.56 340 LYS B CA 1
ATOM 6386 C C . LYS B 1 340 ? -7.27 32.375 -1.452 1 98.56 340 LYS B C 1
ATOM 6388 O O . LYS B 1 340 ? -8.477 32.188 -1.624 1 98.56 340 LYS B O 1
ATOM 6393 N N . VAL B 1 341 ? -6.77 32.438 -0.264 1 98.75 341 VAL B N 1
ATOM 6394 C CA . VAL B 1 341 ? -7.57 32.281 0.945 1 98.75 341 VAL B CA 1
ATOM 6395 C C . VAL B 1 341 ? -8.586 33.406 1.03 1 98.75 341 VAL B C 1
ATOM 6397 O O . VAL B 1 341 ? -9.766 33.188 1.332 1 98.75 341 VAL B O 1
ATOM 6400 N N . LEU B 1 342 ? -8.148 34.625 0.73 1 98.75 342 LEU B N 1
ATOM 6401 C CA . LEU B 1 342 ? -9.047 35.781 0.743 1 98.75 342 LEU B CA 1
ATOM 6402 C C . LEU B 1 342 ? -10.164 35.625 -0.282 1 98.75 342 LEU B C 1
ATOM 6404 O O . LEU B 1 342 ? -11.297 36.031 -0.051 1 98.75 342 LEU B O 1
ATOM 6408 N N . SER B 1 343 ? -9.859 35 -1.351 1 98.75 343 SER B N 1
ATOM 6409 C CA . SER B 1 343 ? -10.859 34.781 -2.389 1 98.75 343 SER B CA 1
ATOM 6410 C C . SER B 1 343 ? -11.938 33.812 -1.918 1 98.75 343 SER B C 1
ATOM 6412 O O . SER B 1 343 ? -13.102 33.938 -2.307 1 98.75 343 SER B O 1
ATOM 6414 N N . PHE B 1 344 ? -11.633 32.844 -1.119 1 98.69 344 PHE B N 1
ATOM 6415 C CA . PHE B 1 344 ? -12.617 31.938 -0.547 1 98.69 344 PHE B CA 1
ATOM 6416 C C . PHE B 1 344 ? -13.586 32.688 0.356 1 98.69 344 PHE B C 1
ATOM 6418 O O . PHE B 1 344 ? -14.781 32.375 0.373 1 98.69 344 PHE B O 1
ATOM 6425 N N . VAL B 1 345 ? -13.07 33.625 1.131 1 98.69 345 VAL B N 1
ATOM 6426 C CA . VAL B 1 345 ? -13.914 34.406 2.025 1 98.69 345 VAL B CA 1
ATOM 6427 C C . VAL B 1 345 ? -14.891 35.25 1.206 1 98.69 345 VAL B C 1
ATOM 6429 O O . VAL B 1 345 ? -16.078 35.312 1.523 1 98.69 345 VAL B O 1
ATOM 6432 N N . LYS B 1 346 ? -14.375 35.844 0.178 1 98.56 346 LYS B N 1
ATOM 6433 C CA . LYS B 1 346 ? -15.227 36.625 -0.711 1 98.56 346 LYS B CA 1
ATOM 6434 C C . LYS B 1 346 ? -16.328 35.781 -1.333 1 98.56 346 LYS B C 1
ATOM 6436 O O . LYS B 1 346 ? -17.484 36.156 -1.376 1 98.56 346 LYS B O 1
ATOM 6441 N N . GLN B 1 347 ? -15.953 34.656 -1.787 1 98.44 347 GLN B N 1
ATOM 6442 C CA . GLN B 1 347 ? -16.906 33.75 -2.393 1 98.44 347 GLN B CA 1
ATOM 6443 C C . GLN B 1 347 ? -17.953 33.281 -1.382 1 98.44 347 GLN B C 1
ATOM 6445 O O . GLN B 1 347 ? -19.125 33.125 -1.73 1 98.44 347 GLN B O 1
ATOM 6450 N N . ALA B 1 348 ? -17.531 33.031 -0.168 1 98.62 348 ALA B N 1
ATOM 6451 C CA . ALA B 1 348 ? -18.469 32.625 0.883 1 98.62 348 ALA B CA 1
ATOM 6452 C C . ALA B 1 348 ? -19.531 33.719 1.104 1 98.62 348 ALA B C 1
ATOM 6454 O O . ALA B 1 348 ? -20.719 33.406 1.224 1 98.62 348 ALA B O 1
ATOM 6455 N N . LYS B 1 349 ? -19.109 34.906 1.137 1 98 349 LYS B N 1
ATOM 6456 C CA . LYS B 1 349 ? -20.031 36.031 1.261 1 98 349 LYS B CA 1
ATOM 6457 C C . LYS B 1 349 ? -21.016 36.062 0.095 1 98 349 LYS B C 1
ATOM 6459 O O . LYS B 1 349 ? -22.234 36.219 0.298 1 98 349 LYS B O 1
ATOM 6464 N N . ASP B 1 350 ? -20.484 35.844 -1.069 1 98.31 350 ASP B N 1
ATOM 6465 C CA . ASP B 1 350 ? -21.312 35.844 -2.273 1 98.31 350 ASP B CA 1
ATOM 6466 C C . ASP B 1 350 ? -22.328 34.719 -2.25 1 98.31 350 ASP B C 1
ATOM 6468 O O . ASP B 1 350 ? -23.422 34.844 -2.807 1 98.31 350 ASP B O 1
ATOM 6472 N N . GLN B 1 351 ? -21.969 33.688 -1.575 1 98.44 351 GLN B N 1
ATOM 6473 C CA . GLN B 1 351 ? -22.828 32.5 -1.549 1 98.44 351 GLN B CA 1
ATOM 6474 C C . GLN B 1 351 ? -23.781 32.562 -0.357 1 98.44 351 GLN B C 1
ATOM 6476 O O . GLN B 1 351 ? -24.531 31.609 -0.127 1 98.44 351 GLN B O 1
ATOM 6481 N N . GLY B 1 352 ? -23.703 33.562 0.446 1 98.19 352 GLY B N 1
ATOM 6482 C CA . GLY B 1 352 ? -24.734 33.812 1.455 1 98.19 352 GLY B CA 1
ATOM 6483 C C . GLY B 1 352 ? -24.219 33.594 2.873 1 98.19 352 GLY B C 1
ATOM 6484 O O . GLY B 1 352 ? -24.969 33.781 3.834 1 98.19 352 GLY B O 1
ATOM 6485 N N . ALA B 1 353 ? -22.969 33.312 3.098 1 98.5 353 ALA B N 1
ATOM 6486 C CA . ALA B 1 353 ? -22.391 33.219 4.438 1 98.5 353 ALA B CA 1
ATOM 6487 C C . ALA B 1 353 ? -22.25 34.594 5.082 1 98.5 353 ALA B C 1
ATOM 6489 O O . ALA B 1 353 ? -22.203 35.594 4.387 1 98.5 353 ALA B O 1
ATOM 6490 N N . GLN B 1 354 ? -22.266 34.625 6.359 1 98.5 354 GLN B N 1
ATOM 6491 C CA . GLN B 1 354 ? -22.031 35.844 7.125 1 98.5 354 GLN B CA 1
ATOM 6492 C C . GLN B 1 354 ? -20.625 35.844 7.707 1 98.5 354 GLN B C 1
ATOM 6494 O O . GLN B 1 354 ? -20.219 34.906 8.422 1 98.5 354 GLN B O 1
ATOM 6499 N N . VAL B 1 355 ? -19.906 36.875 7.355 1 98.69 355 VAL B N 1
ATOM 6500 C CA . VAL B 1 355 ? -18.609 37.062 8 1 98.69 355 VAL B CA 1
ATOM 6501 C C . VAL B 1 355 ? -18.797 37.625 9.406 1 98.69 355 VAL B C 1
ATOM 6503 O O . VAL B 1 355 ? -19.094 38.812 9.57 1 98.69 355 VAL B O 1
ATOM 6506 N N . LEU B 1 356 ? -18.609 36.844 10.406 1 98.81 356 LEU B N 1
ATOM 6507 C CA . LEU B 1 356 ? -18.844 37.219 11.797 1 98.81 356 LEU B CA 1
ATOM 6508 C C . LEU B 1 356 ? -17.641 38 12.352 1 98.81 356 LEU B C 1
ATOM 6510 O O . LEU B 1 356 ? -17.797 38.812 13.242 1 98.81 356 LEU B O 1
ATOM 6514 N N . CYS B 1 357 ? -16.484 37.656 11.898 1 98.56 357 CYS B N 1
ATOM 6515 C CA . CYS B 1 357 ? -15.289 38.438 12.188 1 98.56 357 CYS B CA 1
ATOM 6516 C C . CYS B 1 357 ? -14.164 38.094 11.211 1 98.56 357 CYS B C 1
ATOM 6518 O O . CYS B 1 357 ? -14.195 37.031 10.578 1 98.56 357 CYS B O 1
ATOM 6520 N N . GLY B 1 358 ? -13.227 39.031 11.016 1 98.5 358 GLY B N 1
ATOM 6521 C CA . GLY B 1 358 ? -11.984 38.812 10.281 1 98.5 358 GLY B CA 1
ATOM 6522 C C . GLY B 1 358 ? -12.203 38.562 8.805 1 98.5 358 GLY B C 1
ATOM 6523 O O . GLY B 1 358 ? -13.172 39.062 8.219 1 98.5 358 GLY B O 1
ATOM 6524 N N . GLY B 1 359 ? -11.188 37.906 8.117 1 98.19 359 GLY B N 1
ATOM 6525 C CA . GLY B 1 359 ? -11.258 37.562 6.711 1 98.19 359 GLY B CA 1
ATOM 6526 C C . GLY B 1 359 ? -10.719 38.625 5.789 1 98.19 359 GLY B C 1
ATOM 6527 O O . GLY B 1 359 ? -10.961 38.594 4.582 1 98.19 359 GLY B O 1
ATOM 6528 N N . ASP B 1 360 ? -10 39.562 6.41 1 98.06 360 ASP B N 1
ATOM 6529 C CA . ASP B 1 360 ? -9.438 40.656 5.633 1 98.06 360 ASP B CA 1
ATOM 6530 C C . ASP B 1 360 ? -7.914 40.656 5.691 1 98.06 360 ASP B C 1
ATOM 6532 O O . ASP B 1 360 ? -7.324 40.062 6.598 1 98.06 360 ASP B O 1
ATOM 6536 N N . LEU B 1 361 ? -7.391 41.344 4.652 1 98 361 LEU B N 1
ATOM 6537 C CA . LEU B 1 361 ? -5.965 41.625 4.738 1 98 361 LEU B CA 1
ATOM 6538 C C . LEU B 1 361 ? -5.637 42.344 6.047 1 98 361 LEU B C 1
ATOM 6540 O O . LEU B 1 361 ? -6.375 43.25 6.473 1 98 361 LEU B O 1
ATOM 6544 N N . TYR B 1 362 ? -4.582 41.875 6.699 1 97.94 362 TYR B N 1
ATOM 6545 C CA . TYR B 1 362 ? -4.16 42.469 7.969 1 97.94 362 TYR B CA 1
ATOM 6546 C C . TYR B 1 362 ? -2.77 43.094 7.852 1 97.94 362 TYR B C 1
ATOM 6548 O O . TYR B 1 362 ? -1.86 42.469 7.281 1 97.94 362 TYR B O 1
ATOM 6556 N N . VAL B 1 363 ? -2.572 44.281 8.281 1 96.94 363 VAL B N 1
ATOM 6557 C CA . VAL B 1 363 ? -1.267 44.906 8.32 1 96.94 363 VAL B CA 1
ATOM 6558 C C . VAL B 1 363 ? -0.848 45.156 9.773 1 96.94 363 VAL B C 1
ATOM 6560 O O . VAL B 1 363 ? -1.405 46.031 10.453 1 96.94 363 VAL B O 1
ATOM 6563 N N . PRO B 1 364 ? 0.13 44.438 10.242 1 95.69 364 PRO B N 1
ATOM 6564 C CA . PRO B 1 364 ? 0.589 44.625 11.617 1 95.69 364 PRO B CA 1
ATOM 6565 C C . PRO B 1 364 ? 1.144 46.031 11.844 1 95.69 364 PRO B C 1
ATOM 6567 O O . PRO B 1 364 ? 1.616 46.688 10.898 1 95.69 364 PRO B O 1
ATOM 6570 N N . ASP B 1 365 ? 1.183 46.469 13.18 1 93.44 365 ASP B N 1
ATOM 6571 C CA . ASP B 1 365 ? 1.628 47.812 13.539 1 93.44 365 ASP B CA 1
ATOM 6572 C C . ASP B 1 365 ? 3.129 47.969 13.312 1 93.44 365 ASP B C 1
ATOM 6574 O O . ASP B 1 365 ? 3.602 49.062 12.984 1 93.44 365 ASP B O 1
ATOM 6578 N N . ASP B 1 366 ? 3.836 46.969 13.523 1 93.81 366 ASP B N 1
ATOM 6579 C CA . ASP B 1 366 ? 5.281 46.969 13.305 1 93.81 366 ASP B CA 1
ATOM 6580 C C . ASP B 1 366 ? 5.613 47.219 11.836 1 93.81 366 ASP B C 1
ATOM 6582 O O . ASP B 1 366 ? 5.32 46.375 10.984 1 93.81 366 ASP B O 1
ATOM 6586 N N . PRO B 1 367 ? 6.312 48.312 11.562 1 94.62 367 PRO B N 1
ATOM 6587 C CA . PRO B 1 367 ? 6.598 48.656 10.172 1 94.62 367 PRO B CA 1
ATOM 6588 C C . PRO B 1 367 ? 7.418 47.594 9.445 1 94.62 367 PRO B C 1
ATOM 6590 O O . PRO B 1 367 ? 7.293 47.438 8.234 1 94.62 367 PRO B O 1
ATOM 6593 N N . LYS B 1 368 ? 8.211 46.844 10.141 1 93.62 368 LYS B N 1
ATOM 6594 C CA . LYS B 1 368 ? 9.023 45.812 9.531 1 93.62 368 LYS B CA 1
ATOM 6595 C C . LYS B 1 368 ? 8.156 44.719 8.93 1 93.62 368 LYS B C 1
ATOM 6597 O O . LYS B 1 368 ? 8.609 43.938 8.078 1 93.62 368 LYS B O 1
ATOM 6602 N N . LEU B 1 369 ? 6.902 44.625 9.336 1 97.62 369 LEU B N 1
ATOM 6603 C CA . LEU B 1 369 ? 6.012 43.531 8.922 1 97.62 369 LEU B CA 1
ATOM 6604 C C . LEU B 1 369 ? 5 44.031 7.891 1 97.62 369 LEU B C 1
ATOM 6606 O O . LEU B 1 369 ? 4.109 43.281 7.484 1 97.62 369 LEU B O 1
ATOM 6610 N N . ALA B 1 370 ? 5.094 45.25 7.422 1 96.56 370 ALA B N 1
ATOM 6611 C CA . ALA B 1 370 ? 4.07 45.906 6.621 1 96.56 370 ALA B CA 1
ATOM 6612 C C . ALA B 1 370 ? 3.822 45.156 5.312 1 96.56 370 ALA B C 1
ATOM 6614 O O . ALA B 1 370 ? 2.699 45.156 4.805 1 96.56 370 ALA B O 1
ATOM 6615 N N . ASP B 1 371 ? 4.82 44.5 4.789 1 97.06 371 ASP B N 1
ATOM 6616 C CA . ASP B 1 371 ? 4.695 43.812 3.508 1 97.06 371 ASP B CA 1
ATOM 6617 C C . ASP B 1 371 ? 4.531 42.281 3.703 1 97.06 371 ASP B C 1
ATOM 6619 O O . ASP B 1 371 ? 4.633 41.531 2.746 1 97.06 371 ASP B O 1
ATOM 6623 N N . GLY B 1 372 ? 4.34 41.906 4.945 1 98.31 372 GLY B N 1
ATOM 6624 C CA . GLY B 1 372 ? 4.137 40.5 5.23 1 98.31 372 GLY B CA 1
ATOM 6625 C C . GLY B 1 372 ? 2.791 39.969 4.762 1 98.31 372 GLY B C 1
ATOM 6626 O O . GLY B 1 372 ? 1.924 40.75 4.363 1 98.31 372 GLY B O 1
ATOM 6627 N N . PHE B 1 373 ? 2.57 38.656 4.758 1 98.69 373 PHE B N 1
ATOM 6628 C CA . PHE B 1 373 ? 1.393 38.031 4.191 1 98.69 373 PHE B CA 1
ATOM 6629 C C . PHE B 1 373 ? 0.388 37.688 5.281 1 98.69 373 PHE B C 1
ATOM 6631 O O . PHE B 1 373 ? 0.123 36.5 5.535 1 98.69 373 PHE B O 1
ATOM 6638 N N . TYR B 1 374 ? -0.207 38.719 5.875 1 98.75 374 TYR B N 1
ATOM 6639 C CA . TYR B 1 374 ? -1.067 38.531 7.043 1 98.75 374 TYR B CA 1
ATOM 6640 C C . TYR B 1 374 ? -2.535 38.719 6.664 1 98.75 374 TYR B C 1
ATOM 6642 O O . TYR B 1 374 ? -2.869 39.5 5.781 1 98.75 374 TYR B O 1
ATOM 6650 N N . MET B 1 375 ? -3.381 37.969 7.34 1 98.62 375 MET B N 1
ATOM 6651 C CA . MET B 1 375 ? -4.824 38.188 7.316 1 98.62 375 MET B CA 1
ATOM 6652 C C . MET B 1 375 ? -5.426 38 8.703 1 98.62 375 MET B C 1
ATOM 6654 O O . MET B 1 375 ? -4.82 37.375 9.57 1 98.62 375 MET B O 1
ATOM 6658 N N . SER B 1 376 ? -6.57 38.625 8.961 1 98.62 376 SER B N 1
ATOM 6659 C CA . SER B 1 376 ? -7.262 38.438 10.227 1 98.62 376 SER B CA 1
ATOM 6660 C C . SER B 1 376 ? -8.016 37.125 10.266 1 98.62 376 SER B C 1
ATOM 6662 O O . SER B 1 376 ? -8.609 36.719 9.266 1 98.62 376 SER B O 1
ATOM 6664 N N . PRO B 1 377 ? -7.898 36.406 11.422 1 98.62 377 PRO B N 1
ATOM 6665 C CA . PRO B 1 377 ? -8.633 35.125 11.539 1 98.62 377 PRO B CA 1
ATOM 6666 C C . PRO B 1 377 ? -10.133 35.281 11.289 1 98.62 377 PRO B C 1
ATOM 6668 O O . PRO B 1 377 ? -10.758 36.188 11.852 1 98.62 377 PRO B O 1
ATOM 6671 N N . CYS B 1 378 ? -10.672 34.375 10.508 1 98.88 378 CYS B N 1
ATOM 6672 C CA . CYS B 1 378 ? -12.023 34.531 9.992 1 98.88 378 CYS B CA 1
ATOM 6673 C C . CYS B 1 378 ? -12.969 33.5 10.562 1 98.88 378 CYS B C 1
ATOM 6675 O O . CYS B 1 378 ? -12.609 32.312 10.656 1 98.88 378 CYS B O 1
ATOM 6677 N N . VAL B 1 379 ? -14.141 33.938 11.039 1 98.94 379 VAL B N 1
ATOM 6678 C CA . VAL B 1 379 ? -15.234 33.031 11.414 1 98.94 379 VAL B CA 1
ATOM 6679 C C . VAL B 1 379 ? -16.453 33.312 10.547 1 98.94 379 VAL B C 1
ATOM 6681 O O . VAL B 1 379 ? -16.938 34.469 10.484 1 98.94 379 VAL B O 1
ATOM 6684 N N . LEU B 1 380 ? -16.891 32.312 9.828 1 98.88 380 LEU B N 1
ATOM 6685 C CA . LEU B 1 380 ? -18.078 32.406 8.984 1 98.88 380 LEU B CA 1
ATOM 6686 C C . LEU B 1 380 ? -19.281 31.781 9.664 1 98.88 380 LEU B C 1
ATOM 6688 O O . LEU B 1 380 ? -19.172 30.703 10.25 1 98.88 380 LEU B O 1
ATOM 6692 N N . GLY B 1 381 ? -20.406 32.5 9.688 1 98.44 381 GLY B N 1
ATOM 6693 C CA . GLY B 1 381 ? -21.688 32 10.141 1 98.44 381 GLY B CA 1
ATOM 6694 C C . GLY B 1 381 ? -22.703 31.859 9.016 1 98.44 381 GLY B C 1
ATOM 6695 O O . GLY B 1 381 ? -22.422 32.219 7.871 1 98.44 381 GLY B O 1
ATOM 6696 N N . ASN B 1 382 ? -23.828 31.172 9.312 1 96.94 382 ASN B N 1
ATOM 6697 C CA . ASN B 1 382 ? -24.891 30.891 8.344 1 96.94 382 ASN B CA 1
ATOM 6698 C C . ASN B 1 382 ? -24.359 30.094 7.152 1 96.94 382 ASN B C 1
ATOM 6700 O O . ASN B 1 382 ? -24.703 30.391 6.008 1 96.94 382 ASN B O 1
ATOM 6704 N N . CYS B 1 383 ? -23.438 29.219 7.426 1 98.44 383 CYS B N 1
ATOM 6705 C CA . CYS B 1 383 ? -22.859 28.375 6.375 1 98.44 383 CYS B CA 1
ATOM 6706 C C . CYS B 1 383 ? -23.781 27.219 6.039 1 98.44 383 CYS B C 1
ATOM 6708 O O . CYS B 1 383 ? -24.531 26.75 6.898 1 98.44 383 CYS B O 1
ATOM 6710 N N . LYS B 1 384 ? -23.766 26.797 4.754 1 98.19 384 LYS B N 1
ATOM 6711 C CA . LYS B 1 384 ? -24.516 25.656 4.242 1 98.19 384 LYS B CA 1
ATOM 6712 C C . LYS B 1 384 ? -23.578 24.625 3.59 1 98.19 384 LYS B C 1
ATOM 6714 O O . LYS B 1 384 ? -22.5 24.984 3.104 1 98.19 384 LYS B O 1
ATOM 6719 N N . ASP B 1 385 ? -24.062 23.391 3.543 1 98.25 385 ASP B N 1
ATOM 6720 C CA . ASP B 1 385 ? -23.234 22.281 3.059 1 98.25 385 ASP B CA 1
ATOM 6721 C C . ASP B 1 385 ? -22.844 22.5 1.599 1 98.25 385 ASP B C 1
ATOM 6723 O O . ASP B 1 385 ? -21.797 22.016 1.157 1 98.25 385 ASP B O 1
ATOM 6727 N N . SER B 1 386 ? -23.578 23.219 0.848 1 97.94 386 SER B N 1
ATOM 6728 C CA . SER B 1 386 ? -23.375 23.344 -0.592 1 97.94 386 SER B CA 1
ATOM 6729 C C . SER B 1 386 ? -22.344 24.422 -0.916 1 97.94 386 SER B C 1
ATOM 6731 O O . SER B 1 386 ? -21.891 24.531 -2.055 1 97.94 386 SER B O 1
ATOM 6733 N N . MET B 1 387 ? -21.953 25.25 0.052 1 98.56 387 MET B N 1
ATOM 6734 C CA . MET B 1 387 ? -21.047 26.375 -0.175 1 98.56 387 MET B CA 1
ATOM 6735 C C . MET B 1 387 ? -19.625 25.875 -0.462 1 98.56 387 MET B C 1
ATOM 6737 O O . MET B 1 387 ? -19.188 24.875 0.096 1 98.56 387 MET B O 1
ATOM 6741 N N . THR B 1 388 ? -18.875 26.625 -1.26 1 98.56 388 THR B N 1
ATOM 6742 C CA . THR B 1 388 ? -17.5 26.312 -1.637 1 98.56 388 THR B CA 1
ATOM 6743 C C . THR B 1 388 ? -16.594 26.281 -0.409 1 98.56 388 THR B C 1
ATOM 6745 O O . THR B 1 388 ? -15.734 25.406 -0.284 1 98.56 388 THR B O 1
ATOM 6748 N N . CYS B 1 389 ? -16.797 27.203 0.547 1 98.44 389 CYS B N 1
ATOM 6749 C CA . CYS B 1 389 ? -15.969 27.281 1.746 1 98.44 389 CYS B CA 1
ATOM 6750 C C . CYS B 1 389 ? -16.141 26.047 2.619 1 98.44 389 CYS B C 1
ATOM 6752 O O . CYS B 1 389 ? -15.305 25.75 3.473 1 98.44 389 CYS B O 1
ATOM 6754 N N . VAL B 1 390 ? -17.266 25.297 2.443 1 98.62 390 VAL B N 1
ATOM 6755 C CA . VAL B 1 390 ? -17.547 24.094 3.217 1 98.62 390 VAL B CA 1
ATOM 6756 C C . VAL B 1 390 ? -17.078 22.859 2.451 1 98.62 390 VAL B C 1
ATOM 6758 O O . VAL B 1 390 ? -16.641 21.875 3.055 1 98.62 390 VAL B O 1
ATOM 6761 N N . LYS B 1 391 ? -17.047 22.906 1.15 1 98.12 391 LYS B N 1
ATOM 6762 C CA . LYS B 1 391 ? -16.75 21.734 0.317 1 98.12 391 LYS B CA 1
ATOM 6763 C C . LYS B 1 391 ? -15.258 21.625 0.023 1 98.12 391 LYS B C 1
ATOM 6765 O O . LYS B 1 391 ? -14.711 20.531 -0.017 1 98.12 391 LYS B O 1
ATOM 6770 N N . GLU B 1 392 ? -14.578 22.75 -0.179 1 97.88 392 GLU B N 1
ATOM 6771 C CA . GLU B 1 392 ? -13.211 22.75 -0.693 1 97.88 392 GLU B CA 1
ATOM 6772 C C . GLU B 1 392 ? -12.203 23.062 0.41 1 97.88 392 GLU B C 1
ATOM 6774 O O . GLU B 1 392 ? -12.516 23.812 1.345 1 97.88 392 GLU B O 1
ATOM 6779 N N . GLU B 1 393 ? -11.039 22.516 0.313 1 97.81 393 GLU B N 1
ATOM 6780 C CA . GLU B 1 393 ? -9.961 22.812 1.247 1 97.81 393 GLU B CA 1
ATOM 6781 C C . GLU B 1 393 ? -9.422 24.219 1.038 1 97.81 393 GLU B C 1
ATOM 6783 O O . GLU B 1 393 ? -8.898 24.547 -0.031 1 97.81 393 GLU B O 1
ATOM 6788 N N . ILE B 1 394 ? -9.508 25.031 2.037 1 98.31 394 ILE B N 1
ATOM 6789 C CA . ILE B 1 394 ? -9.086 26.422 1.976 1 98.31 394 ILE B CA 1
ATOM 6790 C C . ILE B 1 394 ? -7.617 26.531 2.379 1 98.31 394 ILE B C 1
ATOM 6792 O O . ILE B 1 394 ? -6.836 27.234 1.728 1 98.31 394 ILE B O 1
ATOM 6796 N N . PHE B 1 395 ? -7.246 25.844 3.393 1 98.44 395 PHE B N 1
ATOM 6797 C CA . PHE B 1 395 ? -5.883 25.797 3.912 1 98.44 395 PHE B CA 1
ATOM 6798 C C . PHE B 1 395 ? -5.441 27.172 4.379 1 98.44 395 PHE B C 1
ATOM 6800 O O . PHE B 1 395 ? -4.383 27.656 3.977 1 98.44 395 PHE B O 1
ATOM 6807 N N . GLY B 1 396 ? -6.203 27.828 5.184 1 98.62 396 GLY B N 1
ATOM 6808 C CA . GLY B 1 396 ? -6.035 29.125 5.82 1 98.62 396 GLY B CA 1
ATOM 6809 C C . GLY B 1 396 ? -6.891 29.312 7.055 1 98.62 396 GLY B C 1
ATOM 6810 O O . GLY B 1 396 ? -7.648 28.406 7.43 1 98.62 396 GLY B O 1
ATOM 6811 N N . PRO B 1 397 ? -6.758 30.438 7.777 1 98.75 397 PRO B N 1
ATOM 6812 C CA . PRO B 1 397 ? -7.441 30.625 9.062 1 98.75 397 PRO B CA 1
ATOM 6813 C C . PRO B 1 397 ? -8.898 31.047 8.891 1 98.75 397 PRO B C 1
ATOM 6815 O O . PRO B 1 397 ? -9.281 32.156 9.32 1 98.75 397 PRO B O 1
ATOM 6818 N N . VAL B 1 398 ? -9.695 30.141 8.328 1 98.88 398 VAL B N 1
ATOM 6819 C CA . VAL B 1 398 ? -11.109 30.375 8.047 1 98.88 398 VAL B CA 1
ATOM 6820 C C . VAL B 1 398 ? -11.945 29.25 8.641 1 98.88 398 VAL B C 1
ATOM 6822 O O . VAL B 1 398 ? -11.852 28.109 8.203 1 98.88 398 VAL B O 1
ATOM 6825 N N . MET B 1 399 ? -12.758 29.594 9.648 1 98.81 399 MET B N 1
ATOM 6826 C CA . MET B 1 399 ? -13.664 28.656 10.32 1 98.81 399 MET B CA 1
ATOM 6827 C C . MET B 1 399 ? -15.086 28.797 9.789 1 98.81 399 MET B C 1
ATOM 6829 O O . MET B 1 399 ? -15.602 29.906 9.664 1 98.81 399 MET B O 1
ATOM 6833 N N . SER B 1 400 ? -15.734 27.703 9.406 1 98.88 400 SER B N 1
ATOM 6834 C CA . SER B 1 400 ? -17.125 27.703 8.984 1 98.88 400 SER B CA 1
ATOM 6835 C C . SER B 1 400 ? -18.016 27.031 10.016 1 98.88 400 SER B C 1
ATOM 6837 O O . SER B 1 400 ? -17.859 25.844 10.312 1 98.88 400 SER B O 1
ATOM 6839 N N . ILE B 1 401 ? -18.984 27.781 10.547 1 98.88 401 ILE B N 1
ATOM 6840 C CA . ILE B 1 401 ? -19.891 27.234 11.555 1 98.88 401 ILE B CA 1
ATOM 6841 C C . ILE B 1 401 ? -21.203 26.828 10.898 1 98.88 401 ILE B C 1
ATOM 6843 O O . ILE B 1 401 ? -21.797 27.594 10.148 1 98.88 401 ILE B O 1
ATOM 6847 N N . LEU B 1 402 ? -21.609 25.625 11.102 1 98.88 402 LEU B N 1
ATOM 6848 C CA . LEU B 1 402 ? -22.875 25.047 10.625 1 98.88 402 LEU B CA 1
ATOM 6849 C C . LEU B 1 402 ? -23.688 24.516 11.789 1 98.88 402 LEU B C 1
ATOM 6851 O O . LEU B 1 402 ? -23.156 23.844 12.68 1 98.88 402 LEU B O 1
ATOM 6855 N N . PRO B 1 403 ? -25.016 24.828 11.828 1 98.75 403 PRO B N 1
ATOM 6856 C CA . PRO B 1 403 ? -25.859 24.25 12.867 1 98.75 403 PRO B CA 1
ATOM 6857 C C . PRO B 1 403 ? -26.328 22.828 12.547 1 98.75 403 PRO B C 1
ATOM 6859 O O . PRO B 1 403 ? -26.344 22.438 11.383 1 98.75 403 PRO B O 1
ATOM 6862 N N . PHE B 1 404 ? -26.641 22.047 13.547 1 98.62 404 PHE B N 1
ATOM 6863 C CA . PHE B 1 404 ? -27.312 20.766 13.352 1 98.62 404 PHE B CA 1
ATOM 6864 C C . PHE B 1 404 ? -28.281 20.5 14.492 1 98.62 404 PHE B C 1
ATOM 6866 O O . PHE B 1 404 ? -28.234 21.156 15.531 1 98.62 404 PHE B O 1
ATOM 6873 N N . ASP B 1 405 ? -29.219 19.469 14.25 1 98.5 405 ASP B N 1
ATOM 6874 C CA . ASP B 1 405 ? -30.266 19.203 15.227 1 98.5 405 ASP B CA 1
ATOM 6875 C C . ASP B 1 405 ? -30.094 17.828 15.867 1 98.5 405 ASP B C 1
ATOM 6877 O O . ASP B 1 405 ? -30.266 17.672 17.078 1 98.5 405 ASP B O 1
ATOM 6881 N N . THR B 1 406 ? -29.781 16.828 15.062 1 98.31 406 THR B N 1
ATOM 6882 C CA . THR B 1 406 ? -29.734 15.461 15.586 1 98.31 406 THR B CA 1
ATOM 6883 C C . THR B 1 406 ? -28.406 14.805 15.25 1 98.31 406 THR B C 1
ATOM 6885 O O . THR B 1 406 ? -27.703 15.234 14.328 1 98.31 406 THR B O 1
ATOM 6888 N N . GLU B 1 407 ? -28.016 13.797 16.094 1 98.38 407 GLU B N 1
ATOM 6889 C CA . GLU B 1 407 ? -26.812 13.016 15.852 1 98.38 407 GLU B CA 1
ATOM 6890 C C . GLU B 1 407 ? -26.844 12.359 14.469 1 98.38 407 GLU B C 1
ATOM 6892 O O . GLU B 1 407 ? -25.844 12.375 13.75 1 98.38 407 GLU B O 1
ATOM 6897 N N . GLU B 1 408 ? -27.969 11.797 14.031 1 98.19 408 GLU B N 1
ATOM 6898 C CA . GLU B 1 408 ? -28.109 11.133 12.742 1 98.19 408 GLU B CA 1
ATOM 6899 C C . GLU B 1 408 ? -27.859 12.102 11.586 1 98.19 408 GLU B C 1
ATOM 6901 O O . GLU B 1 408 ? -27.141 11.773 10.641 1 98.19 408 GLU B O 1
ATOM 6906 N N . GLU B 1 409 ? -28.406 13.211 11.734 1 98.12 409 GLU B N 1
ATOM 6907 C CA . GLU B 1 409 ? -28.266 14.219 10.688 1 98.12 409 GLU B CA 1
ATOM 6908 C C . GLU B 1 409 ? -26.812 14.664 10.539 1 98.12 409 GLU B C 1
ATOM 6910 O O . GLU B 1 409 ? -26.297 14.75 9.422 1 98.12 409 GLU B O 1
ATOM 6915 N N . VAL B 1 410 ? -26.125 15.008 11.633 1 98.69 410 VAL B N 1
ATOM 6916 C CA . VAL B 1 410 ? -24.781 15.562 11.57 1 98.69 410 VAL B CA 1
ATOM 6917 C C . VAL B 1 410 ? -23.797 14.492 11.102 1 98.69 410 VAL B C 1
ATOM 6919 O O . VAL B 1 410 ? -22.828 14.789 10.406 1 98.69 410 VAL B O 1
ATOM 6922 N N . MET B 1 411 ? -24.094 13.227 11.406 1 98.56 411 MET B N 1
ATOM 6923 C CA . MET B 1 411 ? -23.234 12.133 10.938 1 98.56 411 MET B CA 1
ATOM 6924 C C . MET B 1 411 ? -23.297 12.008 9.422 1 98.56 411 MET B C 1
ATOM 6926 O O . MET B 1 411 ? -22.266 11.797 8.773 1 98.56 411 MET B O 1
ATOM 6930 N N . GLU B 1 412 ? -24.484 12.117 8.867 1 98.44 412 GLU B N 1
ATOM 6931 C CA . GLU B 1 412 ? -24.641 12.078 7.414 1 98.44 412 GLU B CA 1
ATOM 6932 C C . GLU B 1 412 ? -23.891 13.234 6.75 1 98.44 412 GLU B C 1
ATOM 6934 O O . GLU B 1 412 ? -23.172 13.031 5.77 1 98.44 412 GLU B O 1
ATOM 6939 N N . ARG B 1 413 ? -24.031 14.398 7.301 1 98.62 413 ARG B N 1
ATOM 6940 C CA . ARG B 1 413 ? -23.422 15.602 6.738 1 98.62 413 ARG B CA 1
ATOM 6941 C C . ARG B 1 413 ? -21.906 15.586 6.906 1 98.62 413 ARG B C 1
ATOM 6943 O O . ARG B 1 413 ? -21.172 15.977 6 1 98.62 413 ARG B O 1
ATOM 6950 N N . ALA B 1 414 ? -21.422 15.148 8.055 1 98.69 414 ALA B N 1
ATOM 6951 C CA . ALA B 1 414 ? -20 15.07 8.352 1 98.69 414 ALA B CA 1
ATOM 6952 C C . ALA B 1 414 ? -19.281 14.141 7.367 1 98.69 414 ALA B C 1
ATOM 6954 O O . ALA B 1 414 ? -18.156 14.414 6.949 1 98.69 414 ALA B O 1
ATOM 6955 N N . ASN B 1 415 ? -19.922 13.102 6.945 1 98.12 415 ASN B N 1
ATOM 6956 C CA . ASN B 1 415 ? -19.328 12.109 6.062 1 98.12 415 ASN B CA 1
ATOM 6957 C C . ASN B 1 415 ? -19.531 12.461 4.594 1 98.12 415 ASN B C 1
ATOM 6959 O O . ASN B 1 415 ? -18.938 11.844 3.713 1 98.12 415 ASN B O 1
ATOM 6963 N N . ASN B 1 416 ? -20.391 13.492 4.355 1 97.69 416 ASN B N 1
ATOM 6964 C CA . ASN B 1 416 ? -20.672 13.898 2.982 1 97.69 416 ASN B CA 1
ATOM 6965 C C . ASN B 1 416 ? -19.578 14.82 2.432 1 97.69 416 ASN B C 1
ATOM 6967 O O . ASN B 1 416 ? -19.844 15.992 2.168 1 97.69 416 ASN B O 1
ATOM 6971 N N . THR B 1 417 ? -18.422 14.344 2.229 1 97.25 417 THR B N 1
ATOM 6972 C CA . THR B 1 417 ? -17.234 14.961 1.653 1 97.25 417 THR B CA 1
ATOM 6973 C C . THR B 1 417 ? -16.359 13.922 0.947 1 97.25 417 THR B C 1
ATOM 6975 O O . THR B 1 417 ? -16.422 12.734 1.277 1 97.25 417 THR B O 1
ATOM 6978 N N . ARG B 1 418 ? -15.664 14.328 -0.075 1 96.38 418 ARG B N 1
ATOM 6979 C CA . ARG B 1 418 ? -14.773 13.398 -0.767 1 96.38 418 ARG B CA 1
ATOM 6980 C C . ARG B 1 418 ? -13.508 13.141 0.045 1 96.38 418 ARG B C 1
ATOM 6982 O O . ARG B 1 418 ? -12.742 12.227 -0.268 1 96.38 418 ARG B O 1
ATOM 6989 N N . PHE B 1 419 ? -13.25 13.898 1.104 1 97.94 419 PHE B N 1
ATOM 6990 C CA . PHE B 1 419 ? -12.055 13.789 1.934 1 97.94 419 PHE B CA 1
ATOM 6991 C C . PHE B 1 419 ? -12.32 12.898 3.143 1 97.94 419 PHE B C 1
ATOM 6993 O O . PHE B 1 419 ? -13.461 12.508 3.393 1 97.94 419 PHE B O 1
ATOM 7000 N N . GLY B 1 420 ? -11.25 12.5 3.871 1 98.38 420 GLY B N 1
ATOM 7001 C CA . GLY B 1 420 ? -11.359 11.68 5.066 1 98.38 420 GLY B CA 1
ATOM 7002 C C . GLY B 1 420 ? -10.094 11.68 5.91 1 98.38 420 GLY B C 1
ATOM 7003 O O . GLY B 1 420 ? -9.68 10.633 6.418 1 98.38 420 GLY B O 1
ATOM 7004 N N . LEU B 1 421 ? -9.484 12.852 6.113 1 98.25 421 LEU B N 1
ATOM 7005 C CA . LEU B 1 421 ? -8.219 12.898 6.836 1 98.25 421 LEU B CA 1
ATOM 7006 C C . LEU B 1 421 ? -8.453 12.875 8.344 1 98.25 421 LEU B C 1
ATOM 7008 O O . LEU B 1 421 ? -7.945 11.992 9.039 1 98.25 421 LEU B O 1
ATOM 7012 N N . ALA B 1 422 ? -9.258 13.836 8.836 1 98.62 422 ALA B N 1
ATOM 7013 C CA . ALA B 1 422 ? -9.453 13.945 10.281 1 98.62 422 ALA B CA 1
ATOM 7014 C C . ALA B 1 422 ? -10.891 14.328 10.617 1 98.62 422 ALA B C 1
ATOM 7016 O O . ALA B 1 422 ? -11.664 14.68 9.727 1 98.62 422 ALA B O 1
ATOM 7017 N N . ALA B 1 423 ? -11.25 14.164 11.883 1 98.75 423 ALA B N 1
ATOM 7018 C CA . ALA B 1 423 ? -12.539 14.57 12.438 1 98.75 423 ALA B CA 1
ATOM 7019 C C . ALA B 1 423 ? -12.453 14.742 13.953 1 98.75 423 ALA B C 1
ATOM 7021 O O . ALA B 1 423 ? -11.492 14.281 14.578 1 98.75 423 ALA B O 1
ATOM 7022 N N . GLY B 1 424 ? -13.367 15.461 14.531 1 98.75 424 GLY B N 1
ATOM 7023 C CA . GLY B 1 424 ? -13.414 15.641 15.977 1 98.75 424 GLY B CA 1
ATOM 7024 C C . GLY B 1 424 ? -14.828 15.688 16.531 1 98.75 424 GLY B C 1
ATOM 7025 O O . GLY B 1 424 ? -15.773 16 15.805 1 98.75 424 GLY B O 1
ATOM 7026 N N . VAL B 1 425 ? -14.953 15.344 17.812 1 98.94 425 VAL B N 1
ATOM 7027 C CA . VAL B 1 425 ? -16.234 15.406 18.5 1 98.94 425 VAL B CA 1
ATOM 7028 C C . VAL B 1 425 ? -16.031 15.875 19.938 1 98.94 425 VAL B C 1
ATOM 7030 O O . VAL B 1 425 ? -15.078 15.469 20.594 1 98.94 425 VAL B O 1
ATOM 7033 N N . PHE B 1 426 ? -16.891 16.781 20.406 1 98.88 426 PHE B N 1
ATOM 7034 C CA . PHE B 1 426 ? -16.938 17.203 21.812 1 98.88 426 PHE B CA 1
ATOM 7035 C C . PHE B 1 426 ? -18.266 16.844 22.438 1 98.88 426 PHE B C 1
ATOM 7037 O O . PHE B 1 426 ? -19.328 17.266 21.969 1 98.88 426 PHE B O 1
ATOM 7044 N N . THR B 1 427 ? -18.297 16.016 23.406 1 98.81 427 THR B N 1
ATOM 7045 C CA . THR B 1 427 ? -19.453 15.547 24.172 1 98.81 427 THR B CA 1
ATOM 7046 C C . THR B 1 427 ? -19 14.945 25.5 1 98.81 427 THR B C 1
ATOM 7048 O O . THR B 1 427 ? -17.875 14.469 25.625 1 98.81 427 THR B O 1
ATOM 7051 N N . ARG B 1 428 ? -19.828 15 26.547 1 98 428 ARG B N 1
ATOM 7052 C CA . ARG B 1 428 ? -19.562 14.352 27.812 1 98 428 ARG B CA 1
ATOM 7053 C C . ARG B 1 428 ? -20.141 12.945 27.859 1 98 428 ARG B C 1
ATOM 7055 O O . ARG B 1 428 ? -19.875 12.172 28.766 1 98 428 ARG B O 1
ATOM 7062 N N . ASP B 1 429 ? -20.953 12.656 26.875 1 98 429 ASP B N 1
ATOM 7063 C CA . ASP B 1 429 ? -21.547 11.336 26.766 1 98 429 ASP B CA 1
ATOM 7064 C C . ASP B 1 429 ? -20.562 10.32 26.203 1 98 429 ASP B C 1
ATOM 7066 O O . ASP B 1 429 ? -20.25 10.359 25 1 98 429 ASP B O 1
ATOM 7070 N N . ILE B 1 430 ? -20.203 9.391 27.031 1 96.69 430 ILE B N 1
ATOM 7071 C CA . ILE B 1 430 ? -19.156 8.43 26.688 1 96.69 430 ILE B CA 1
ATOM 7072 C C . ILE B 1 430 ? -19.641 7.551 25.531 1 96.69 430 ILE B C 1
ATOM 7074 O O . ILE B 1 430 ? -18.859 7.211 24.641 1 96.69 430 ILE B O 1
ATOM 7078 N N . GLN B 1 431 ? -20.922 7.129 25.562 1 97.81 431 GLN B N 1
ATOM 7079 C CA . GLN B 1 431 ? -21.438 6.273 24.5 1 97.81 431 GLN B CA 1
ATOM 7080 C C . GLN B 1 431 ? -21.516 7.023 23.172 1 97.81 431 GLN B C 1
ATOM 7082 O O . GLN B 1 431 ? -21.141 6.488 22.125 1 97.81 431 GLN B O 1
ATOM 7087 N N . ARG B 1 432 ? -21.938 8.258 23.188 1 97.94 432 ARG B N 1
ATOM 7088 C CA . ARG B 1 432 ? -22.016 9.078 21.984 1 97.94 432 ARG B CA 1
ATOM 7089 C C . ARG B 1 432 ? -20.625 9.32 21.391 1 97.94 432 ARG B C 1
ATOM 7091 O O . ARG B 1 432 ? -20.438 9.211 20.172 1 97.94 432 ARG B O 1
ATOM 7098 N N . ALA B 1 433 ? -19.672 9.727 22.281 1 98.44 433 ALA B N 1
ATOM 7099 C CA . ALA B 1 433 ? -18.312 10.016 21.828 1 98.44 433 ALA B CA 1
ATOM 7100 C C . ALA B 1 433 ? -17.766 8.867 20.984 1 98.44 433 ALA B C 1
ATOM 7102 O O . ALA B 1 433 ? -17.266 9.086 19.875 1 98.44 433 ALA B O 1
ATOM 7103 N N . HIS B 1 434 ? -17.906 7.652 21.438 1 97.88 434 HIS B N 1
ATOM 7104 C CA . HIS B 1 434 ? -17.312 6.496 20.781 1 97.88 434 HIS B CA 1
ATOM 7105 C C . HIS B 1 434 ? -18.141 6.055 19.578 1 97.88 434 HIS B C 1
ATOM 7107 O O . HIS B 1 434 ? -17.609 5.578 18.578 1 97.88 434 HIS B O 1
ATOM 7113 N N . ARG B 1 435 ? -19.5 6.215 19.656 1 97.88 435 ARG B N 1
ATOM 7114 C CA . ARG B 1 435 ? -20.375 5.914 18.516 1 97.88 435 ARG B CA 1
ATOM 7115 C C . ARG B 1 435 ? -20.094 6.855 17.344 1 97.88 435 ARG B C 1
ATOM 7117 O O . ARG B 1 435 ? -20 6.418 16.203 1 97.88 435 ARG B O 1
ATOM 7124 N N . VAL B 1 436 ? -19.875 8.094 17.672 1 98.62 436 VAL B N 1
ATOM 7125 C CA . VAL B 1 436 ? -19.594 9.094 16.641 1 98.62 436 VAL B CA 1
ATOM 7126 C C . VAL B 1 436 ? -18.234 8.836 16.031 1 98.62 436 VAL B C 1
ATOM 7128 O O . VAL B 1 436 ? -18.094 8.812 14.805 1 98.62 436 VAL B O 1
ATOM 7131 N N . ALA B 1 437 ? -17.219 8.633 16.859 1 98.38 437 ALA B N 1
ATOM 7132 C CA . ALA B 1 437 ? -15.875 8.352 16.344 1 98.38 437 ALA B CA 1
ATOM 7133 C C . ALA B 1 437 ? -15.875 7.125 15.445 1 98.38 437 ALA B C 1
ATOM 7135 O O . ALA B 1 437 ? -15.242 7.121 14.391 1 98.38 437 ALA B O 1
ATOM 7136 N N . ALA B 1 438 ? -16.641 6.094 15.82 1 97.25 438 ALA B N 1
ATOM 7137 C CA . ALA B 1 438 ? -16.719 4.855 15.055 1 97.25 438 ALA B CA 1
ATOM 7138 C C . ALA B 1 438 ? -17.406 5.086 13.719 1 97.25 438 ALA B C 1
ATOM 7140 O O . ALA B 1 438 ? -17.078 4.434 12.719 1 97.25 438 ALA B O 1
ATOM 7141 N N . GLY B 1 439 ? -18.328 6.02 13.688 1 97.44 439 GLY B N 1
ATOM 7142 C CA . GLY B 1 439 ? -19.156 6.23 12.508 1 97.44 439 GLY B CA 1
ATOM 7143 C C . GLY B 1 439 ? -18.531 7.195 11.516 1 97.44 439 GLY B C 1
ATOM 7144 O O . GLY B 1 439 ? -18.922 7.223 10.344 1 97.44 439 GLY B O 1
ATOM 7145 N N . LEU B 1 440 ? -17.547 7.977 11.953 1 98.31 440 LEU B N 1
ATOM 7146 C CA . LEU B 1 440 ? -16.891 8.945 11.078 1 98.31 440 LEU B CA 1
ATOM 7147 C C . LEU B 1 440 ? -15.969 8.242 10.086 1 98.31 440 LEU B C 1
ATOM 7149 O O . LEU B 1 440 ? -15.266 7.297 10.453 1 98.31 440 LEU B O 1
ATOM 7153 N N . GLN B 1 441 ? -16.031 8.633 8.797 1 97.69 441 GLN B N 1
ATOM 7154 C CA . GLN B 1 441 ? -15.141 8.109 7.762 1 97.69 441 GLN B CA 1
ATOM 7155 C C . GLN B 1 441 ? -13.891 8.969 7.621 1 97.69 441 GLN B C 1
ATOM 7157 O O . GLN B 1 441 ? -13.703 9.648 6.605 1 97.69 441 GLN B O 1
ATOM 7162 N N . ALA B 1 442 ? -12.984 8.938 8.617 1 98.38 442 ALA B N 1
ATOM 7163 C CA . ALA B 1 442 ? -11.742 9.695 8.727 1 98.38 442 ALA B CA 1
ATOM 7164 C C . ALA B 1 442 ? -10.625 8.852 9.336 1 98.38 442 ALA B C 1
ATOM 7166 O O . ALA B 1 442 ? -10.891 7.98 10.172 1 98.38 442 ALA B O 1
ATOM 7167 N N . GLY B 1 443 ? -9.43 9.188 8.945 1 98.06 443 GLY B N 1
ATOM 7168 C CA . GLY B 1 443 ? -8.297 8.406 9.406 1 98.06 443 GLY B CA 1
ATOM 7169 C C . GLY B 1 443 ? -7.902 8.719 10.836 1 98.06 443 GLY B C 1
ATOM 7170 O O . GLY B 1 443 ? -7.344 7.863 11.531 1 98.06 443 GLY B O 1
ATOM 7171 N N . VAL B 1 444 ? -8.172 9.945 11.297 1 98.44 444 VAL B N 1
ATOM 7172 C CA . VAL B 1 444 ? -7.879 10.352 12.664 1 98.44 444 VAL B CA 1
ATOM 7173 C C . VAL B 1 444 ? -9.094 11.047 13.273 1 98.44 444 VAL B C 1
ATOM 7175 O O . VAL B 1 444 ? -9.648 11.969 12.672 1 98.44 444 VAL B O 1
ATOM 7178 N N . CYS B 1 445 ? -9.492 10.586 14.422 1 98.69 445 CYS B N 1
ATOM 7179 C CA . CYS B 1 445 ? -10.602 11.188 15.148 1 98.69 445 CYS B CA 1
ATOM 7180 C C . CYS B 1 445 ? -10.164 11.648 16.531 1 98.69 445 CYS B C 1
ATOM 7182 O O . CYS B 1 445 ? -9.414 10.961 17.219 1 98.69 445 CYS B O 1
ATOM 7184 N N . PHE B 1 446 ? -10.641 12.812 16.922 1 98.75 446 PHE B N 1
ATOM 7185 C CA . PHE B 1 446 ? -10.352 13.383 18.234 1 98.75 446 PHE B CA 1
ATOM 7186 C C . PHE B 1 446 ? -11.617 13.43 19.078 1 98.75 446 PHE B C 1
ATOM 7188 O O . PHE B 1 446 ? -12.641 13.961 18.656 1 98.75 446 PHE B O 1
ATOM 7195 N N . ILE B 1 447 ? -11.523 12.875 20.281 1 98.75 447 ILE B N 1
ATOM 7196 C CA . ILE B 1 447 ? -12.586 13.023 21.266 1 98.75 447 ILE B CA 1
ATOM 7197 C C . ILE B 1 447 ? -12.172 14.039 22.328 1 98.75 447 ILE B C 1
ATOM 7199 O O . ILE B 1 447 ? -11.211 13.82 23.062 1 98.75 447 ILE B O 1
ATOM 7203 N N . ASN B 1 448 ? -12.836 15.172 22.344 1 98.56 448 ASN B N 1
ATOM 7204 C CA . ASN B 1 448 ? -12.68 16.25 23.328 1 98.56 448 ASN B CA 1
ATOM 7205 C C . ASN B 1 448 ? -11.289 16.859 23.266 1 98.56 448 ASN B C 1
ATOM 7207 O O . ASN B 1 448 ? -10.719 17.219 24.297 1 98.56 448 ASN B O 1
ATOM 7211 N N . ASN B 1 449 ? -10.75 16.953 22.172 1 97.88 449 ASN B N 1
ATOM 7212 C CA . ASN B 1 449 ? -9.508 17.625 21.812 1 97.88 449 ASN B CA 1
ATOM 7213 C C . ASN B 1 449 ? -9.383 17.797 20.312 1 97.88 449 ASN B C 1
ATOM 7215 O O . ASN B 1 449 ? -10.266 17.375 19.547 1 97.88 449 ASN B O 1
ATOM 7219 N N . TYR B 1 450 ? -8.414 18.453 19.938 1 97.81 450 TYR B N 1
ATOM 7220 C CA . TYR B 1 450 ? -8.156 18.547 18.5 1 97.81 450 TYR B CA 1
ATOM 7221 C C . TYR B 1 450 ? -6.695 18.891 18.234 1 97.81 450 TYR B C 1
ATOM 7223 O O . TYR B 1 450 ? -6.086 19.656 18.984 1 97.81 450 TYR B O 1
ATOM 7231 N N . ASN B 1 451 ? -6.09 18.25 17.172 1 96.44 451 ASN B N 1
ATOM 7232 C CA . ASN B 1 451 ? -4.773 18.5 16.594 1 96.44 451 A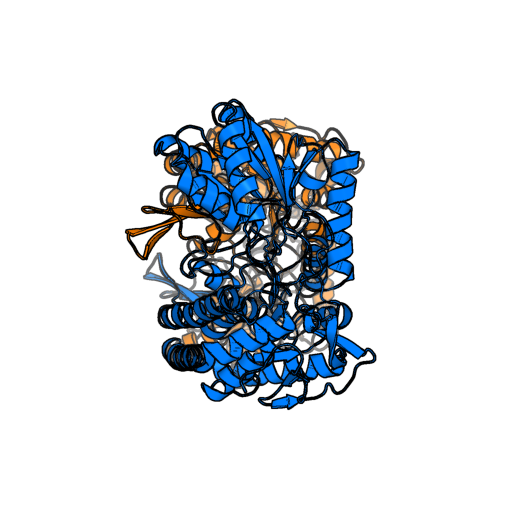SN B CA 1
ATOM 7233 C C . ASN B 1 451 ? -3.654 18.047 17.531 1 96.44 451 ASN B C 1
ATOM 7235 O O . ASN B 1 451 ? -2.615 18.703 17.625 1 96.44 451 ASN B O 1
ATOM 7239 N N . VAL B 1 452 ? -3.93 17.062 18.328 1 93.62 452 VAL B N 1
ATOM 7240 C CA . VAL B 1 452 ? -2.857 16.344 19.016 1 93.62 452 VAL B CA 1
ATOM 7241 C C . VAL B 1 452 ? -2.293 15.266 18.109 1 93.62 452 VAL B C 1
ATOM 7243 O O . VAL B 1 452 ? -3.035 14.633 17.344 1 93.62 452 VAL B O 1
ATOM 7246 N N . SER B 1 453 ? -1.03 15.164 18.094 1 90.5 453 SER B N 1
ATOM 7247 C CA . SER B 1 453 ? -0.421 14.227 17.156 1 90.5 453 SER B CA 1
ATOM 7248 C C . SER B 1 453 ? 0.618 13.352 17.859 1 90.5 453 SER B C 1
ATOM 7250 O O . SER B 1 453 ? 1.811 13.438 17.547 1 90.5 453 SER B O 1
ATOM 7252 N N . PRO B 1 454 ? 0.18 12.484 18.703 1 95.56 454 PRO B N 1
ATOM 7253 C CA . PRO B 1 454 ? 1.148 11.562 19.297 1 95.56 454 PRO B CA 1
ATOM 7254 C C . PRO B 1 454 ? 1.868 10.703 18.266 1 95.56 454 PRO B C 1
ATOM 7256 O O . PRO B 1 454 ? 1.224 10.086 17.422 1 95.56 454 PRO B O 1
ATOM 7259 N N . VAL B 1 455 ? 3.201 10.578 18.375 1 97.12 455 VAL B N 1
ATOM 7260 C CA . VAL B 1 455 ? 4.016 9.883 17.391 1 97.12 455 VAL B CA 1
ATOM 7261 C C . VAL B 1 455 ? 3.752 8.383 17.469 1 97.12 455 VAL B C 1
ATOM 7263 O O . VAL B 1 455 ? 4.031 7.645 16.516 1 97.12 455 VAL B O 1
ATOM 7266 N N . GLU B 1 456 ? 3.17 7.898 18.578 1 97.56 456 GLU B N 1
ATOM 7267 C CA . GLU B 1 456 ? 2.945 6.473 18.812 1 97.56 456 GLU B CA 1
ATOM 7268 C C . GLU B 1 456 ? 1.761 5.957 18 1 97.56 456 GLU B C 1
ATOM 7270 O O . GLU B 1 456 ? 1.58 4.746 17.859 1 97.56 456 GLU B O 1
ATOM 7275 N N . LEU B 1 457 ? 0.928 6.91 17.516 1 97.94 457 LEU B N 1
ATOM 7276 C CA . LEU B 1 457 ? -0.288 6.52 16.812 1 97.94 457 LEU B CA 1
ATOM 7277 C C . LEU B 1 457 ? -0.186 6.855 15.32 1 97.94 457 LEU B C 1
ATOM 7279 O O . LEU B 1 457 ? 0.353 7.898 14.953 1 97.94 457 LEU B O 1
ATOM 7283 N N . PRO B 1 458 ? -0.745 5.957 14.508 1 97.75 458 PRO B N 1
ATOM 7284 C CA . PRO B 1 458 ? -0.66 6.203 13.07 1 97.75 458 PRO B CA 1
ATOM 7285 C C . PRO B 1 458 ? -1.488 7.41 12.625 1 97.75 458 PRO B C 1
ATOM 7287 O O . PRO B 1 458 ? -2.564 7.656 13.172 1 97.75 458 PRO B O 1
ATOM 7290 N N . PHE B 1 459 ? -0.924 8.109 11.664 1 98.06 459 PHE B N 1
ATOM 7291 C CA . PHE B 1 459 ? -1.562 9.266 11.039 1 98.06 459 PHE B CA 1
ATOM 7292 C C . PHE B 1 459 ? -1.744 9.047 9.547 1 98.06 459 PHE B C 1
ATOM 7294 O O . PHE B 1 459 ? -0.811 8.633 8.852 1 98.06 459 PHE B O 1
ATOM 7301 N N . GLY B 1 460 ? -2.936 9.227 9 1 96.19 460 GLY B N 1
ATOM 7302 C CA . GLY B 1 460 ? -3.213 9.094 7.578 1 96.19 460 GLY B CA 1
ATOM 7303 C C . GLY B 1 460 ? -4.691 9.172 7.25 1 96.19 460 GLY B C 1
ATOM 7304 O O . GLY B 1 460 ? -5.535 9.188 8.148 1 96.19 460 GLY B O 1
ATOM 7305 N N . GLY B 1 461 ? -5.016 9.242 5.988 1 95.56 461 GLY B N 1
ATOM 7306 C CA . GLY B 1 461 ? -6.375 9.586 5.602 1 95.56 461 GLY B CA 1
ATOM 7307 C C . GLY B 1 461 ? -7.148 8.414 5.031 1 95.56 461 GLY B C 1
ATOM 7308 O O . GLY B 1 461 ? -6.598 7.324 4.859 1 95.56 461 GLY B O 1
ATOM 7309 N N . TYR B 1 462 ? -8.492 8.656 4.875 1 96.81 462 TYR B N 1
ATOM 7310 C CA . TYR B 1 462 ? -9.477 7.863 4.137 1 96.81 462 TYR B CA 1
ATOM 7311 C C . TYR B 1 462 ? -9.852 8.555 2.832 1 96.81 462 TYR B C 1
ATOM 7313 O O . TYR B 1 462 ? -9.555 9.734 2.633 1 96.81 462 TYR B O 1
ATOM 7321 N N . LYS B 1 463 ? -10.523 7.812 1.936 1 97.19 463 LYS B N 1
ATOM 7322 C CA . LYS B 1 463 ? -11.07 8.391 0.712 1 97.19 463 LYS B CA 1
ATOM 7323 C C . LYS B 1 463 ? -10 9.133 -0.078 1 97.19 463 LYS B C 1
ATOM 7325 O O . LYS B 1 463 ? -8.914 8.594 -0.314 1 97.19 463 LYS B O 1
ATOM 7330 N N . MET B 1 464 ? -10.242 10.359 -0.472 1 97.94 464 MET B N 1
ATOM 7331 C CA . MET B 1 464 ? -9.305 11.109 -1.312 1 97.94 464 MET B CA 1
ATOM 7332 C C . MET B 1 464 ? -8.172 11.695 -0.479 1 97.94 464 MET B C 1
ATOM 7334 O O . MET B 1 464 ? -7.234 12.273 -1.023 1 97.94 464 MET B O 1
ATOM 7338 N N . SER B 1 465 ? -8.211 11.492 0.834 1 98.5 465 SER B N 1
ATOM 7339 C CA . SER B 1 465 ? -7.156 12.016 1.695 1 98.5 465 SER B CA 1
ATOM 7340 C C . SER B 1 465 ? -5.949 11.086 1.72 1 98.5 465 SER B C 1
ATOM 7342 O O . SER B 1 465 ? -4.945 11.375 2.375 1 98.5 465 SER B O 1
ATOM 7344 N N . GLY B 1 466 ? -6.051 10.008 0.966 1 97.88 466 GLY B N 1
ATOM 7345 C CA . GLY B 1 466 ? -4.871 9.195 0.715 1 97.88 466 GLY B CA 1
ATOM 7346 C C . GLY B 1 466 ? -4.918 7.844 1.404 1 97.88 466 GLY B C 1
ATOM 7347 O O . GLY B 1 466 ? -5.977 7.414 1.868 1 97.88 466 GLY B O 1
ATOM 7348 N N . PHE B 1 467 ? -3.77 7.109 1.322 1 97.94 467 PHE B N 1
ATOM 7349 C CA . PHE B 1 467 ? -3.605 5.816 1.974 1 97.94 467 PHE B CA 1
ATOM 7350 C C . PHE B 1 467 ? -2.16 5.613 2.418 1 97.94 467 PHE B C 1
ATOM 7352 O O . PHE B 1 467 ? -1.276 6.387 2.045 1 97.94 467 PHE B O 1
ATOM 7359 N N . GLY B 1 468 ? -1.904 4.52 3.248 1 96.75 468 GLY B N 1
ATOM 7360 C CA . GLY B 1 468 ? -0.69 4.41 4.039 1 96.75 468 GLY B CA 1
ATOM 7361 C C . GLY B 1 468 ? -0.767 5.168 5.352 1 96.75 468 GLY B C 1
ATOM 7362 O O . GLY B 1 468 ? -1.801 5.754 5.68 1 96.75 468 GLY B O 1
ATOM 7363 N N . ARG B 1 469 ? 0.251 5.059 6.121 1 97.75 469 ARG B N 1
ATOM 7364 C CA . ARG B 1 469 ? 0.262 5.766 7.398 1 97.75 469 ARG B CA 1
ATOM 7365 C C . ARG B 1 469 ? 1.643 6.34 7.695 1 97.75 469 ARG B C 1
ATOM 7367 O O . ARG B 1 469 ? 2.658 5.762 7.305 1 97.75 469 ARG B O 1
ATOM 7374 N N . GLU B 1 470 ? 1.585 7.465 8.289 1 97.19 470 GLU B N 1
ATOM 7375 C CA . GLU B 1 470 ? 2.738 8.062 8.953 1 97.19 470 GLU B CA 1
ATOM 7376 C C . GLU B 1 470 ? 2.646 7.906 10.469 1 97.19 470 GLU B C 1
ATOM 7378 O O . GLU B 1 470 ? 1.549 7.852 11.031 1 97.19 470 GLU B O 1
ATOM 7383 N N . ASN B 1 471 ? 3.787 7.73 11.102 1 97.12 471 ASN B N 1
ATOM 7384 C CA . ASN B 1 471 ? 3.875 7.562 12.555 1 97.12 471 ASN B CA 1
ATOM 7385 C C . ASN B 1 471 ? 3.324 6.211 12.992 1 97.12 471 ASN B C 1
ATOM 7387 O O . ASN B 1 471 ? 2.824 5.441 12.172 1 97.12 471 ASN B O 1
ATOM 7391 N N . GLY B 1 472 ? 3.514 5.941 14.266 1 97.19 472 GLY B N 1
ATOM 7392 C CA . GLY B 1 472 ? 3.064 4.668 14.812 1 97.19 472 GLY B CA 1
ATOM 7393 C C . GLY B 1 472 ? 3.842 3.484 14.266 1 97.19 472 GLY B C 1
ATOM 7394 O O . GLY B 1 472 ? 4.637 3.629 13.336 1 97.19 472 GLY B O 1
ATOM 7395 N N . GLU B 1 473 ? 3.586 2.393 14.828 1 96.69 473 GLU B N 1
ATOM 7396 C CA . GLU B 1 473 ? 4.215 1.157 14.367 1 96.69 473 GLU B CA 1
ATOM 7397 C C . GLU B 1 473 ? 3.793 0.816 12.945 1 96.69 473 GLU B C 1
ATOM 7399 O O . GLU B 1 473 ? 4.547 0.181 12.203 1 96.69 473 GLU B O 1
ATOM 7404 N N . ALA B 1 474 ? 2.623 1.271 12.586 1 96.44 474 ALA B N 1
ATOM 7405 C CA . ALA B 1 474 ? 2.033 0.953 11.281 1 96.44 474 ALA B CA 1
ATOM 7406 C C . ALA B 1 474 ? 2.945 1.397 10.148 1 96.44 474 ALA B C 1
ATOM 7408 O O . ALA B 1 474 ? 3.008 0.745 9.102 1 96.44 474 ALA B O 1
ATOM 7409 N N . ALA B 1 475 ? 3.699 2.473 10.328 1 97.38 475 ALA B N 1
ATOM 7410 C CA . ALA B 1 475 ? 4.535 3.027 9.273 1 97.38 475 ALA B CA 1
ATOM 7411 C C . ALA B 1 475 ? 5.633 2.045 8.867 1 97.38 475 ALA B C 1
ATOM 7413 O O . ALA B 1 475 ? 6.141 2.1 7.742 1 97.38 475 ALA B O 1
ATOM 7414 N N . ILE B 1 476 ? 6.066 1.138 9.75 1 97.38 476 ILE B N 1
ATOM 7415 C CA . ILE B 1 476 ? 7.102 0.147 9.477 1 97.38 476 ILE B CA 1
ATOM 7416 C C . ILE B 1 476 ? 6.703 -0.709 8.281 1 97.38 476 ILE B C 1
ATOM 7418 O O . ILE B 1 476 ? 7.547 -1.081 7.465 1 97.38 476 ILE B O 1
ATOM 7422 N N . GLU B 1 477 ? 5.391 -0.932 8.133 1 95.69 477 GLU B N 1
ATOM 7423 C CA . GLU B 1 477 ? 4.879 -1.771 7.051 1 95.69 477 GLU B CA 1
ATOM 7424 C C . GLU B 1 477 ? 5.09 -1.11 5.691 1 95.69 477 GLU B C 1
ATOM 7426 O O . GLU B 1 477 ? 5.148 -1.792 4.664 1 95.69 477 GLU B O 1
ATOM 7431 N N . TYR B 1 478 ? 5.25 0.181 5.691 1 97.12 478 TYR B N 1
ATOM 7432 C CA . TYR B 1 478 ? 5.348 0.909 4.43 1 97.12 478 TYR B CA 1
ATOM 7433 C C . TYR B 1 478 ? 6.801 1.216 4.09 1 97.12 478 TYR B C 1
ATOM 7435 O O . TYR B 1 478 ? 7.102 1.682 2.988 1 97.12 478 TYR B O 1
ATOM 7443 N N . TYR B 1 479 ? 7.73 0.921 5.012 1 98.38 479 TYR B N 1
ATOM 7444 C CA . TYR B 1 479 ? 9.141 1.166 4.754 1 98.38 479 TYR B CA 1
ATOM 7445 C C . TYR B 1 479 ? 9.945 -0.127 4.844 1 98.38 479 TYR B C 1
ATOM 7447 O O . TYR B 1 479 ? 11.172 -0.096 4.973 1 98.38 479 TYR B O 1
ATOM 7455 N N . SER B 1 480 ? 9.281 -1.22 4.855 1 97.62 480 SER B N 1
ATOM 7456 C CA . SER B 1 480 ? 9.875 -2.551 4.828 1 97.62 480 SER B CA 1
ATOM 7457 C C . SER B 1 480 ? 9.008 -3.531 4.043 1 97.62 480 SER B C 1
ATOM 7459 O O . SER B 1 480 ? 7.895 -3.193 3.639 1 97.62 480 SER B O 1
ATOM 7461 N N . GLN B 1 481 ? 9.562 -4.672 3.768 1 97.06 481 GLN B N 1
ATOM 7462 C CA . GLN B 1 481 ? 8.844 -5.73 3.07 1 97.06 481 GLN B CA 1
ATOM 7463 C C . GLN B 1 481 ? 9.18 -7.102 3.654 1 97.06 481 GLN B C 1
ATOM 7465 O O . GLN B 1 481 ? 10.234 -7.281 4.262 1 97.06 481 GLN B O 1
ATOM 7470 N N . LEU B 1 482 ? 8.227 -7.992 3.469 1 97.38 482 LEU B N 1
ATOM 7471 C CA . LEU B 1 482 ? 8.375 -9.312 4.07 1 97.38 482 LEU B CA 1
ATOM 7472 C C . LEU B 1 482 ? 8.844 -10.328 3.037 1 97.38 482 LEU B C 1
ATOM 7474 O O . LEU B 1 482 ? 8.305 -10.398 1.933 1 97.38 482 LEU B O 1
ATOM 7478 N N . LYS B 1 483 ? 9.891 -11.062 3.369 1 98.38 483 LYS B N 1
ATOM 7479 C CA . LYS B 1 483 ? 10.312 -12.266 2.654 1 98.38 483 LYS B CA 1
ATOM 7480 C C . LYS B 1 483 ? 9.875 -13.523 3.396 1 98.38 483 LYS B C 1
ATOM 7482 O O . LYS B 1 483 ? 10.141 -13.672 4.59 1 98.38 483 LYS B O 1
ATOM 7487 N N . THR B 1 484 ? 9.172 -14.367 2.68 1 98.62 484 THR B N 1
ATOM 7488 C CA . THR B 1 484 ? 8.836 -15.688 3.217 1 98.62 484 THR B CA 1
ATOM 7489 C C . THR B 1 484 ? 9.945 -16.688 2.908 1 98.62 484 THR B C 1
ATOM 7491 O O . THR B 1 484 ? 10.438 -16.75 1.779 1 98.62 484 THR B O 1
ATOM 7494 N N . VAL B 1 485 ? 10.344 -17.438 3.9 1 98.56 485 VAL B N 1
ATOM 7495 C CA . VAL B 1 485 ? 11.273 -18.547 3.707 1 98.56 485 VAL B CA 1
ATOM 7496 C C . VAL B 1 485 ? 10.633 -19.844 4.203 1 98.56 485 VAL B C 1
ATOM 7498 O O . VAL B 1 485 ? 10.305 -19.969 5.383 1 98.56 485 VAL B O 1
ATOM 7501 N N . CYS B 1 486 ? 10.391 -20.781 3.342 1 98.38 486 CYS B N 1
ATOM 7502 C CA . CYS B 1 486 ? 9.914 -22.125 3.693 1 98.38 486 CYS B CA 1
ATOM 7503 C C . CYS B 1 486 ? 11.07 -23.109 3.824 1 98.38 486 CYS B C 1
ATOM 7505 O O . CYS B 1 486 ? 11.883 -23.234 2.904 1 98.38 486 CYS B O 1
ATOM 7507 N N . VAL B 1 487 ? 11.125 -23.766 4.922 1 98.06 487 VAL B N 1
ATOM 7508 C CA . VAL B 1 487 ? 12.227 -24.703 5.191 1 98.06 487 VAL B CA 1
ATOM 7509 C C . VAL B 1 487 ? 11.688 -26.125 5.273 1 98.06 487 VAL B C 1
ATOM 7511 O O . VAL B 1 487 ? 10.867 -26.438 6.141 1 98.06 487 VAL B O 1
ATOM 7514 N N . GLU B 1 488 ? 12.164 -26.922 4.387 1 97.69 488 GLU B N 1
ATOM 7515 C CA . GLU B 1 488 ? 11.781 -28.328 4.395 1 97.69 488 GLU B CA 1
ATOM 7516 C C . GLU B 1 488 ? 12.672 -29.141 5.336 1 97.69 488 GLU B C 1
ATOM 7518 O O . GLU B 1 488 ? 13.898 -29.078 5.25 1 97.69 488 GLU B O 1
ATOM 7523 N N . MET B 1 489 ? 12.047 -29.953 6.199 1 95 489 MET B N 1
ATOM 7524 C CA . MET B 1 489 ? 12.805 -30.734 7.18 1 95 489 MET B CA 1
ATOM 7525 C C . MET B 1 489 ? 12.828 -32.219 6.805 1 95 489 MET B C 1
ATOM 7527 O O . MET B 1 489 ? 13.539 -33 7.43 1 95 489 MET B O 1
ATOM 7531 N N . GLY B 1 490 ? 12.039 -32.625 5.836 1 94.94 490 GLY B N 1
ATOM 7532 C CA . GLY B 1 490 ? 12.008 -34 5.316 1 94.94 490 GLY B CA 1
ATOM 7533 C C . GLY B 1 490 ? 12.359 -34.094 3.844 1 94.94 490 GLY B C 1
ATOM 7534 O O . GLY B 1 490 ? 13.25 -33.375 3.371 1 94.94 490 GLY B O 1
ATOM 7535 N N . ASN B 1 491 ? 11.688 -35.062 3.182 1 95.19 491 ASN B N 1
ATOM 7536 C CA . ASN B 1 491 ? 11.906 -35.219 1.75 1 95.19 491 ASN B CA 1
ATOM 7537 C C . ASN B 1 491 ? 10.914 -34.406 0.928 1 95.19 491 ASN B C 1
ATOM 7539 O O . ASN B 1 491 ? 9.82 -34.094 1.396 1 95.19 491 ASN B O 1
ATOM 7543 N N . VAL B 1 492 ? 11.367 -34.062 -0.25 1 95.44 492 VAL B N 1
ATOM 7544 C CA . VAL B 1 492 ? 10.492 -33.375 -1.189 1 95.44 492 VAL B CA 1
ATOM 7545 C C . VAL B 1 492 ? 9.414 -34.344 -1.69 1 95.44 492 VAL B C 1
ATOM 7547 O O . VAL B 1 492 ? 9.719 -35.438 -2.168 1 95.44 492 VAL B O 1
ATOM 7550 N N . GLU B 1 493 ? 8.156 -33.938 -1.444 1 91.25 493 GLU B N 1
ATOM 7551 C CA . GLU B 1 493 ? 7.059 -34.656 -2.092 1 91.25 493 GLU B CA 1
ATOM 7552 C C . GLU B 1 493 ? 6.844 -34.156 -3.52 1 91.25 493 GLU B C 1
ATOM 7554 O O . GLU B 1 493 ? 6.73 -32.938 -3.752 1 91.25 493 GLU B O 1
ATOM 7559 N N . SER B 1 494 ? 6.855 -35.062 -4.512 1 92.69 494 SER B N 1
ATOM 7560 C CA . SER B 1 494 ? 6.727 -34.719 -5.918 1 92.69 494 SER B CA 1
ATOM 7561 C C . SER B 1 494 ? 5.586 -35.469 -6.586 1 92.69 494 SER B C 1
ATOM 7563 O O . SER B 1 494 ? 5.359 -36.625 -6.297 1 92.69 494 SER B O 1
ATOM 7565 N N . VAL B 1 495 ? 4.844 -34.812 -7.457 1 91.31 495 VAL B N 1
ATOM 7566 C CA . VAL B 1 495 ? 3.785 -35.469 -8.211 1 91.31 495 VAL B CA 1
ATOM 7567 C C . VAL B 1 495 ? 4.379 -36.156 -9.43 1 91.31 495 VAL B C 1
ATOM 7569 O O . VAL B 1 495 ? 3.68 -36.906 -10.141 1 91.31 495 VAL B O 1
ATOM 7572 N N . PHE B 1 496 ? 5.652 -36.031 -9.617 1 93.81 496 PHE B N 1
ATOM 7573 C CA . PHE B 1 496 ? 6.301 -36.562 -10.797 1 93.81 496 PHE B CA 1
ATOM 7574 C C . PHE B 1 496 ? 7.148 -37.781 -10.43 1 93.81 496 PHE B C 1
ATOM 7576 O O . PHE B 1 496 ? 7.605 -37.906 -9.289 1 93.81 496 PHE B O 1
#

InterPro domains:
  IPR015590 Aldehyde dehydrogenase domain [PF00171] (31-485)
  IPR016160 Aldehyde dehydrogenase, cysteine active site [PS00070] (283-294)
  IPR016161 Aldehyde/histidinol dehydrogenase [SSF53720] (10-492)
  IPR016162 Aldehyde dehydrogenase, N-terminal [G3DSA:3.40.605.10] (32-483)
  IPR016163 Aldehyde dehydrogenase, C-terminal [G3DSA:3.40.309.10] (263-458)
  IPR029510 Aldehyde dehydrogenase, glutamic acid active site [PS00687] (255-262)

Sequence (992 aa):
MSTITGTFQLEHALNYRDGARTEPIDGDHMEETYEPATGRVIGKFRFSGEKEVDLAVQSAQAAFKIWSQKSGMERSTILLEAARIIRERRAEIATMETINNGKSITEALVDIDVSWQSLQYYAGLAGSMAGQHVQLPQGSFGYTRREPLGVCVGIGAWNYPFQIACWKSAPALACGNAMVFKPSPFTPVSVLLLAEIYNEAGVPKGLFNVVQGGAATGQFLIQHPKVRKISFTGSVPTGSKVMELAAKGIKPVTLELGGKSPLIIFSDCVFRNAVKGALMANFLTQGEVCCNGTRVFVQREILDAFTNEVVKEAQNIKIGDPLLEDTRMGALINRPHLEKVLSFVKQAKDQGAQVLCGGDLYVPDDPKLADGFYMSPCVLGNCKDSMTCVKEEIFGPVMSILPFDTEEEVMERANNTRFGLAAGVFTRDIQRAHRVAAGLQAGVCFINNYNVSPVELPFGGYKMSGFGRENGEAAIEYYSQLKTVCVEMGNVESVFMSTITGTFQLEHALNYRDGARTEPIDGDHMEETYEPATGRVIGKFRFSGEKEVDLAVQSAQAAFKIWSQKSGMERSTILLEAARIIRERRAEIATMETINNGKSITEALVDIDVSWQSLQYYAGLAGSMAGQHVQLPQGSFGYTRREPLGVCVGIGAWNYPFQIACWKSAPALACGNAMVFKPSPFTPVSVLLLAEIYNEAGVPKGLFNVVQGGAATGQFLIQHPKVRKISFTGSVPTGSKVMELAAKGIKPVTLELGGKSPLIIFSDCVFRNAVKGALMANFLTQGEVCCNGTRVFVQREILDAFTNEVVKEAQNIKIGDPLLEDTRMGALINRPHLEKVLSFVKQAKDQGAQVLCGGDLYVPDDPKLADGFYMSPCVLGNCKDSMTCVKEEIFGPVMSILPFDTEEEVMERANNTRFGLAAGVFTRDIQRAHRVAAGLQAGVCFINNYNVSPVELPFGGYKMSGFGRENGEAAIEYYSQLKTVCVEMGNVESVF

Solvent-accessible surface area (backbone atoms only — not comparable to full-atom values): 47806 Å² total; per-residue (Å²): 124,87,74,51,90,92,65,67,65,69,84,68,56,70,24,30,43,64,70,36,68,34,74,63,84,36,57,90,46,77,44,72,30,41,26,11,46,37,53,41,75,30,40,72,49,65,24,26,26,64,65,31,49,50,50,39,51,51,29,11,50,60,16,23,69,57,49,50,70,49,50,30,58,57,46,16,55,35,34,40,42,29,19,51,50,46,60,73,40,32,68,62,52,14,50,45,40,20,45,34,35,6,30,15,33,61,59,28,42,51,42,47,52,54,26,27,48,36,23,40,51,28,20,61,44,18,57,64,69,70,54,52,81,44,86,42,80,87,76,17,35,35,35,36,43,69,38,45,69,42,31,29,35,37,37,39,38,49,75,47,39,54,34,47,50,34,56,54,44,27,45,26,44,36,42,26,24,11,31,44,33,32,45,22,62,62,28,53,62,50,50,54,56,52,43,50,40,41,47,73,34,61,50,56,56,8,28,58,19,36,48,37,31,58,71,66,34,51,48,46,52,58,59,33,87,75,47,45,33,42,36,40,36,45,52,49,73,58,48,26,49,52,42,36,54,19,14,80,65,48,36,58,68,32,33,40,29,36,27,63,8,30,24,39,39,44,71,65,29,59,64,70,40,48,48,40,24,51,48,46,17,21,38,47,62,40,12,42,43,56,59,28,30,32,39,29,34,28,27,60,90,40,36,65,65,50,50,53,52,45,51,55,53,48,72,63,55,40,66,44,61,22,82,38,77,78,23,56,28,24,17,37,69,38,63,71,59,44,53,52,39,43,48,45,48,54,48,30,45,76,72,58,30,38,77,75,39,61,55,39,86,38,68,48,88,54,74,76,31,53,60,20,29,34,61,38,56,21,38,34,33,73,47,53,82,85,38,62,68,58,65,46,70,66,65,32,32,52,33,36,36,29,76,36,89,46,73,70,57,45,53,55,57,58,54,68,54,70,40,7,21,18,34,30,38,27,51,67,47,68,68,55,50,53,52,49,57,70,68,49,64,31,9,30,30,22,36,46,36,48,87,76,74,63,54,74,44,48,42,34,19,25,59,48,1,20,39,61,48,41,37,21,75,65,25,49,66,77,31,33,43,69,26,27,38,39,40,52,70,65,81,53,85,55,90,114,126,87,73,51,90,90,64,69,65,69,83,68,56,69,22,30,43,61,72,37,69,34,73,62,84,37,56,90,45,76,44,69,30,42,26,11,45,39,52,42,74,31,41,73,48,64,25,28,27,64,66,30,49,50,52,40,51,50,29,12,50,60,16,24,69,55,49,49,71,49,51,29,55,58,48,17,55,35,33,40,42,28,20,50,50,46,60,73,41,33,67,62,53,15,51,46,42,21,46,34,36,5,33,14,34,63,58,27,43,50,42,48,52,54,24,26,48,37,24,40,52,28,21,62,45,20,56,64,70,71,54,51,80,43,88,41,79,88,76,18,33,35,36,36,44,68,36,45,69,41,29,30,36,38,36,38,38,49,74,47,40,53,35,47,51,35,56,54,45,28,45,28,46,35,44,27,24,12,30,45,33,33,46,22,61,62,30,53,61,52,51,55,56,52,43,52,40,41,47,72,35,60,51,55,56,9,28,58,18,35,48,37,32,59,70,66,33,51,50,46,54,58,59,34,87,75,48,45,35,42,38,40,38,45,51,50,72,58,48,26,49,51,42,34,54,19,14,80,67,48,36,58,69,34,33,40,29,37,26,63,8,30,24,40,38,44,73,66,27,61,64,69,41,48,47,42,24,51,48,47,19,21,39,46,63,41,12,43,44,56,58,28,30,32,40,29,35,28,27,59,89,40,34,65,65,51,50,53,52,46,50,55,53,48,73,64,57,40,66,44,60,20,84,39,78,80,25,56,29,26,17,38,67,38,62,71,57,44,52,52,39,42,47,44,47,53,48,30,47,73,73,59,30,38,76,74,39,60,53,40,85,40,70,48,87,52,73,76,31,52,59,21,29,33,59,36,55,21,37,33,32,73,46,53,81,85,38,64,69,59,66,47,70,67,63,32,33,53,33,36,36,28,75,37,88,47,73,71,56,44,53,54,58,59,52,68,53,70,40,7,22,19,34,31,37,27,50,67,46,67,68,55,49,53,52,49,57,69,66,49,64,32,7,29,30,21,37,48,38,48,87,75,77,63,55,76,45,48,42,35,19,26,60,49,1,21,40,62,50,41,38,23,74,65,25,49,66,77,30,32,43,68,27,27,36,41,40,53,69,66,79,53,85,55,90,115

Radius of gyration: 30.2 Å; Cα contacts (8 Å, |Δi|>4): 2563; chains: 2; bounding box: 62×90×64 Å

Organism: Anolis carolinensis (NCBI:txid28377)